Protein AF-A0A7U3Q1J9-F1 (afdb_monomer_lite)

InterPro domains:
  IPR000926 GTP cyclohydrolase II, RibA [cd00641] (292-546)
  IPR001593 Small ribosomal subunit protein eS1 [PF01015] (589-793)
  IPR001593 Small ribosomal subunit protein eS1 [SM01397] (587-793)
  IPR018281 Small ribosomal subunit protein eS1, conserved site [PS01191] (633-645)
  IPR022163 GTP cyclohydrolase N-terminal [PF12471] (134-325)
  IPR027500 Small ribosomal subunit protein eS1, eukaryota [MF_03122] (573-828)
  IPR032677 GTP cyclohydrolase II [PF00925] (366-511)
  IPR036144 GTP cyclohydrolase II superfamily [G3DSA:3.40.50.10990] (316-514)
  IPR036144 GTP cyclohydrolase II superfamily [SSF142695] (331-514)

Sequence (828 aa):
MTQPRTISPSIHLVYLVLYLLFSNQTRNIRLLNVTPSPIMAANPNDTILDTLRHIQRSQTQLLTSVETLTERLNAQESKATASPQALALADVLDYDASYAMSSSDALHQNSKDSTSIPVQAVPAPGFRSNLTSRIVLTTYPKQIGIAPLVMNWGNPDPLKRGPVVVSRSPSTIRRRNDKYSGGSYAIYYALAVASKELNVDHRPDFTNTEPAAQIGPFLHWGDPRKIVAMDPWGHLTPWIFKDILKQEQVDVRPTIAITKAHMRLPELEDSVTKGRLVPDGKVCLNELGELAVTKFAVEPVWYLPGVAERFGIDEGTLRRSLFEHTGGSYPELITRGDIKVFLPPIGGLTVYCFGDPDKMSDEHVRLSLRIHDECNGSDVFGSDICTCRPYLIFGIEEAVKEAQNGGSGVVIYFRKEGRALGEVTKVRISMFLVSPSLEVVYNARKRGEDRASDYFLRTENIAGVKDMRFQALMPDILHWLGIKKIDRMLSMSNMKHDAIVGQGIPILERVELPEDLIPADSRVEIDAKINAGYFTAGKRLTAEELQSVQGRMWEDSLSAYQNLDFKGPITNMAVGKNKRLSKGKKGLKKKTVDPFSRKDWYSIKAPSSFSVRDVGKTLVNRTTGLKNANDALKGRIVEVSLADLQKDEEHSFRKVRLRVDEVQGKNCLTNFHGLDFTSDKLRSLVRKWQTLIEANVTVKTTDDYLIRLFAIGFTKRRPNQIKKTTYAASSQIRAIRRKMTDIIQREASSCTLTQLTSKLIPEVIGREIEKSTVGIYPLQNVHIRKVKLLKAPKFDLGALMALHGESGTDDQGQKVEREFKERVLAEV

pLDDT: mean 74.16, std 22.84, range [21.28, 96.62]

Radius of gyration: 38.99 Å; chains: 1; bounding box: 100×134×104 Å

Structure (mmCIF, N/CA/C/O backbone):
data_AF-A0A7U3Q1J9-F1
#
_entry.id   AF-A0A7U3Q1J9-F1
#
loop_
_atom_site.group_PDB
_atom_site.id
_atom_site.type_symbol
_atom_site.label_atom_id
_atom_site.label_alt_id
_atom_site.label_comp_id
_atom_site.label_asym_id
_atom_site.label_entity_id
_atom_site.label_seq_id
_atom_site.pdbx_PDB_ins_code
_atom_site.Cartn_x
_atom_site.Cartn_y
_atom_site.Cartn_z
_atom_site.occupancy
_atom_site.B_iso_or_equiv
_atom_site.auth_seq_id
_atom_site.auth_comp_id
_atom_site.auth_asym_id
_atom_site.auth_atom_id
_atom_site.pdbx_PDB_model_num
ATOM 1 N N . MET A 1 1 ? -32.701 36.592 -12.543 1.00 29.36 1 MET A N 1
ATOM 2 C CA . MET A 1 1 ? -32.702 35.169 -12.939 1.00 29.36 1 MET A CA 1
ATOM 3 C C . MET A 1 1 ? -31.917 34.361 -11.914 1.00 29.36 1 MET A C 1
ATOM 5 O O . MET A 1 1 ? -30.788 34.720 -11.619 1.00 29.36 1 MET A O 1
ATOM 9 N N . THR A 1 2 ? -32.573 33.316 -11.396 1.00 28.92 2 THR A N 1
ATOM 10 C CA . THR A 1 2 ? -32.071 32.112 -10.692 1.00 28.92 2 THR A CA 1
ATOM 11 C C . THR A 1 2 ? -31.411 32.221 -9.302 1.00 28.92 2 THR A C 1
ATOM 13 O O . THR A 1 2 ? -30.366 32.828 -9.110 1.00 28.92 2 THR A O 1
ATOM 16 N N . GLN A 1 3 ? -32.085 31.541 -8.365 1.00 24.47 3 GLN A N 1
ATOM 17 C CA . GLN A 1 3 ? -31.968 31.436 -6.905 1.00 24.47 3 GLN A CA 1
ATOM 18 C C . GLN A 1 3 ? -30.732 30.677 -6.360 1.00 24.47 3 GLN A C 1
ATOM 20 O O . GLN A 1 3 ? -30.149 29.861 -7.076 1.00 24.47 3 GLN A O 1
ATOM 25 N N . PRO A 1 4 ? -30.412 30.828 -5.054 1.00 27.81 4 PRO A N 1
ATOM 26 C CA . PRO A 1 4 ? -29.456 29.986 -4.334 1.00 27.81 4 PRO A CA 1
ATOM 27 C C . PRO A 1 4 ? -30.116 28.733 -3.716 1.00 27.81 4 PRO A C 1
ATOM 29 O O . PRO A 1 4 ? -31.202 28.798 -3.143 1.00 27.81 4 PRO A O 1
ATOM 32 N N . ARG A 1 5 ? -29.437 27.579 -3.804 1.00 28.97 5 ARG A N 1
ATOM 33 C CA . ARG A 1 5 ? -29.877 26.295 -3.224 1.00 28.97 5 ARG A CA 1
ATOM 34 C C . ARG A 1 5 ? -29.577 26.206 -1.722 1.00 28.97 5 ARG A C 1
ATOM 36 O O . ARG A 1 5 ? -28.433 26.324 -1.294 1.00 28.97 5 ARG A O 1
ATOM 43 N N . THR A 1 6 ? -30.625 25.919 -0.961 1.00 29.41 6 THR A N 1
ATOM 44 C CA . THR A 1 6 ? -30.674 25.554 0.461 1.00 29.41 6 THR A CA 1
ATOM 45 C C . THR A 1 6 ? -30.269 24.090 0.696 1.00 29.41 6 THR A C 1
ATOM 47 O O . THR A 1 6 ? -30.659 23.216 -0.078 1.00 29.41 6 THR A O 1
ATOM 50 N N . ILE A 1 7 ? -29.540 23.799 1.781 1.00 31.73 7 ILE A N 1
ATOM 51 C CA . ILE A 1 7 ? -29.184 22.439 2.239 1.00 31.73 7 ILE A CA 1
ATOM 52 C C . ILE A 1 7 ? -30.038 22.080 3.475 1.00 31.73 7 ILE A C 1
ATOM 54 O O . ILE A 1 7 ? -30.205 22.898 4.374 1.00 31.73 7 ILE A O 1
ATOM 58 N N . SER A 1 8 ? -30.597 20.863 3.475 1.00 28.16 8 SER A N 1
ATOM 59 C CA . SER A 1 8 ? -31.647 20.329 4.368 1.00 28.16 8 SER A CA 1
ATOM 60 C C . SER A 1 8 ? -31.186 19.943 5.802 1.00 28.16 8 SER A C 1
ATOM 62 O O . SER A 1 8 ? -30.080 19.417 5.955 1.00 28.16 8 SER A O 1
ATOM 64 N N . PRO A 1 9 ? -32.037 20.101 6.848 1.00 32.38 9 PRO A N 1
ATOM 65 C CA . PRO A 1 9 ? -31.749 19.813 8.260 1.00 32.38 9 PRO A CA 1
ATOM 66 C C . PRO A 1 9 ? -32.242 18.425 8.742 1.00 32.38 9 PRO A C 1
ATOM 68 O O . PRO A 1 9 ? -32.913 18.318 9.766 1.00 32.38 9 PRO A O 1
ATOM 71 N N . SER A 1 10 ? -31.922 17.333 8.043 1.00 33.72 10 SER A N 1
ATOM 72 C CA . SER A 1 10 ? -32.428 15.987 8.410 1.00 33.72 10 SER A CA 1
ATOM 73 C C . SER A 1 10 ? -31.490 15.152 9.301 1.00 33.72 10 SER A C 1
ATOM 75 O O . SER A 1 10 ? -31.880 14.090 9.774 1.00 33.72 10 SER A O 1
ATOM 77 N N . ILE A 1 11 ? -30.265 15.616 9.574 1.00 39.12 11 ILE A N 1
ATOM 78 C CA . ILE A 1 11 ? -29.242 14.828 10.300 1.00 39.12 11 ILE A CA 1
ATOM 79 C C . ILE A 1 11 ? -29.268 15.083 11.821 1.00 39.12 11 ILE A C 1
ATOM 81 O O . ILE A 1 11 ? -28.842 14.237 12.606 1.00 39.12 11 ILE A O 1
ATOM 85 N N . HIS A 1 12 ? -29.830 16.208 12.275 1.00 36.66 12 HIS A N 1
ATOM 86 C CA . HIS A 1 12 ? -29.822 16.562 13.700 1.00 36.66 12 HIS A CA 1
ATOM 87 C C . HIS A 1 12 ? -30.910 15.880 14.540 1.00 36.66 12 HIS A C 1
ATOM 89 O O . HIS A 1 12 ? -30.715 15.701 15.742 1.00 36.66 12 HIS A O 1
ATOM 95 N N . LEU A 1 13 ? -32.016 15.444 13.930 1.00 34.50 13 LEU A N 1
ATOM 96 C CA . LEU A 1 13 ? -33.146 14.878 14.675 1.00 34.50 13 LEU A CA 1
ATOM 97 C C . LEU A 1 13 ? -32.877 13.441 15.162 1.00 34.50 13 LEU A C 1
ATOM 99 O O . LEU A 1 13 ? -33.328 13.059 16.237 1.00 34.50 13 LEU A O 1
ATOM 103 N N . VAL A 1 14 ? -32.062 12.671 14.431 1.00 38.19 14 VAL A N 1
ATOM 104 C CA . VAL A 1 14 ? -31.718 11.280 14.792 1.00 38.19 14 VAL A CA 1
ATOM 105 C C . VAL A 1 14 ? -30.788 11.223 16.012 1.00 38.19 14 VAL A C 1
ATOM 107 O O . VAL A 1 14 ? -30.920 10.339 16.855 1.00 38.19 14 VAL A O 1
ATOM 110 N N . TYR A 1 15 ? -29.898 12.210 16.168 1.00 38.19 15 TYR A N 1
ATOM 111 C CA . TYR A 1 15 ? -29.004 12.291 17.329 1.00 38.19 15 TYR A CA 1
ATOM 112 C C . TYR A 1 15 ? -29.719 12.726 18.615 1.00 38.19 15 TYR A C 1
ATOM 114 O O . TYR A 1 15 ? -29.299 12.335 19.702 1.00 38.19 15 TYR A O 1
ATOM 122 N N . LEU A 1 16 ? -30.804 13.500 18.513 1.00 37.12 16 LEU A N 1
ATOM 123 C CA . LEU A 1 16 ? -31.526 14.011 19.680 1.00 37.12 16 LEU A CA 1
ATOM 124 C C . LEU A 1 16 ? -32.430 12.941 20.322 1.00 37.12 16 LEU A C 1
ATOM 126 O O . LEU A 1 16 ? -32.537 12.883 21.545 1.00 37.12 16 LEU A O 1
ATOM 130 N N . VAL A 1 17 ? -33.016 12.046 19.516 1.00 33.03 17 VAL A N 1
ATOM 131 C CA . VAL A 1 17 ? -33.909 10.972 19.997 1.00 33.03 17 VAL A CA 1
ATOM 132 C C . VAL A 1 17 ? -33.133 9.852 20.704 1.00 33.03 17 VAL A C 1
ATOM 134 O O . VAL A 1 17 ? -33.578 9.351 21.734 1.00 33.03 17 VAL A O 1
ATOM 137 N N . LEU A 1 18 ? -31.925 9.521 20.235 1.00 35.34 18 LEU A N 1
ATOM 138 C CA . LEU A 1 18 ? -31.045 8.541 20.892 1.00 35.34 18 LEU A CA 1
ATOM 139 C C . LEU A 1 18 ? -30.438 9.055 22.209 1.00 35.34 18 LEU A C 1
ATOM 141 O O . LEU A 1 18 ? -30.125 8.259 23.092 1.00 35.34 18 LEU A O 1
ATOM 145 N N . TYR A 1 19 ? -30.306 10.375 22.373 1.00 35.22 19 TYR A N 1
ATOM 146 C CA . TYR A 1 19 ? -29.728 10.983 23.576 1.00 35.22 19 TYR A CA 1
ATOM 147 C C . TYR A 1 19 ? -30.744 11.139 24.724 1.00 35.22 19 TYR A C 1
ATOM 149 O O . TYR A 1 19 ? -30.364 11.146 25.894 1.00 35.22 19 TYR A O 1
ATOM 157 N N . LEU A 1 20 ? -32.042 11.222 24.412 1.00 30.94 20 LEU A N 1
ATOM 158 C CA . LEU A 1 20 ? -33.107 11.403 25.406 1.00 30.94 20 LEU A CA 1
ATOM 159 C C . LEU A 1 20 ? -33.602 10.090 26.038 1.00 30.94 20 LEU A C 1
ATOM 161 O O . LEU A 1 20 ? -34.172 10.126 27.126 1.00 30.94 20 LEU A O 1
ATOM 165 N N . LEU A 1 21 ? -33.327 8.934 25.423 1.00 29.27 21 LEU A N 1
ATOM 166 C CA . LEU A 1 21 ? -33.753 7.621 25.931 1.00 29.27 21 LEU A CA 1
ATOM 167 C C . LEU A 1 21 ? -32.850 7.042 27.037 1.00 29.27 21 LEU A C 1
ATOM 169 O O . LEU A 1 21 ? -33.268 6.123 27.732 1.00 29.27 21 LEU A O 1
ATOM 173 N N . PHE A 1 22 ? -31.650 7.593 27.259 1.00 31.03 22 PHE A N 1
ATOM 174 C CA . PHE A 1 22 ? -30.682 7.060 28.236 1.00 31.03 22 PHE A CA 1
ATOM 175 C C . PHE A 1 22 ? -30.530 7.882 29.530 1.00 31.03 22 PHE A C 1
ATOM 177 O O . PHE A 1 22 ? -29.743 7.507 30.395 1.00 31.03 22 PHE A O 1
ATOM 184 N N . SER A 1 23 ? -31.252 9.000 29.695 1.00 30.28 23 SER A N 1
ATOM 185 C CA . SER A 1 23 ? -30.969 9.977 30.768 1.00 30.28 23 SER A CA 1
ATOM 186 C C . SER A 1 23 ? -32.078 10.164 31.815 1.00 30.28 23 SER A C 1
ATOM 188 O O . SER A 1 23 ? -32.034 11.141 32.566 1.00 30.28 23 SER A O 1
ATOM 190 N N . ASN A 1 24 ? -33.047 9.251 31.917 1.00 29.38 24 ASN A N 1
ATOM 191 C CA . ASN A 1 24 ? -34.094 9.315 32.944 1.00 29.38 24 ASN A CA 1
ATOM 192 C C . ASN A 1 24 ? -33.993 8.155 33.940 1.00 29.38 24 ASN A C 1
ATOM 194 O O . ASN A 1 24 ? -34.789 7.224 33.916 1.00 29.38 24 ASN A O 1
ATOM 198 N N . GLN A 1 25 ? -33.037 8.246 34.868 1.00 28.11 25 GLN A N 1
ATOM 199 C CA . GLN A 1 25 ? -33.169 7.570 36.156 1.00 28.11 25 GLN A CA 1
ATOM 200 C C . GLN A 1 25 ? -32.434 8.337 37.267 1.00 28.11 25 GLN A C 1
ATOM 202 O O . GLN A 1 25 ? -31.221 8.525 37.248 1.00 28.11 25 GLN A O 1
ATOM 207 N N . THR A 1 26 ? -33.232 8.741 38.259 1.00 31.45 26 THR A N 1
ATOM 208 C CA . THR A 1 26 ? -32.895 9.040 39.664 1.00 31.45 26 THR A CA 1
ATOM 209 C C . THR A 1 26 ? -32.145 10.336 40.023 1.00 31.45 26 THR A C 1
ATOM 211 O O . THR A 1 26 ? -30.936 10.492 39.874 1.00 31.45 26 THR A O 1
ATOM 214 N N . ARG A 1 27 ? -32.940 11.252 40.598 1.00 27.31 27 ARG A N 1
ATOM 215 C CA . ARG A 1 27 ? -32.593 12.394 41.460 1.00 27.31 27 ARG A CA 1
ATOM 216 C C . ARG A 1 27 ? -32.405 11.927 42.919 1.00 27.31 27 ARG A C 1
ATOM 218 O O . ARG A 1 27 ? -33.151 11.048 43.332 1.00 27.31 27 ARG A O 1
ATOM 225 N N . ASN A 1 28 ? -31.504 12.570 43.682 1.00 26.08 28 ASN A N 1
ATOM 226 C CA . ASN A 1 28 ? -31.662 13.082 45.075 1.00 26.08 28 ASN A CA 1
ATOM 227 C C . ASN A 1 28 ? -30.282 13.294 45.760 1.00 26.08 28 ASN A C 1
ATOM 229 O O . ASN A 1 28 ? -29.468 12.384 45.791 1.00 26.08 28 ASN A O 1
ATOM 233 N N . ILE A 1 29 ? -29.875 14.546 46.043 1.00 27.03 29 ILE A N 1
ATOM 234 C CA . ILE A 1 29 ? -29.879 15.267 47.350 1.00 27.03 29 ILE A CA 1
ATOM 235 C C . ILE A 1 29 ? -28.810 14.773 48.363 1.00 27.03 29 ILE A C 1
ATOM 237 O O . ILE A 1 29 ? -28.955 13.689 48.906 1.00 27.03 29 ILE A O 1
ATOM 241 N N . ARG A 1 30 ? -27.777 15.584 48.686 1.00 25.56 30 ARG A N 1
ATOM 242 C CA . ARG A 1 30 ? -27.655 16.480 49.879 1.00 25.56 30 ARG A CA 1
ATOM 243 C C . ARG A 1 30 ? -26.195 16.932 50.107 1.00 25.56 30 ARG A C 1
ATOM 245 O O . ARG A 1 30 ? -25.261 16.145 50.021 1.00 25.56 30 ARG A O 1
ATOM 252 N N . LEU A 1 31 ? -26.039 18.229 50.373 1.00 23.81 31 LEU A N 1
ATOM 253 C CA . LEU A 1 31 ? -24.809 18.967 50.688 1.00 23.81 31 LEU A CA 1
ATOM 254 C C . LEU A 1 31 ? -24.444 18.832 52.170 1.00 23.81 31 LEU A C 1
ATOM 256 O O . LEU A 1 31 ? -25.351 18.941 52.988 1.00 23.81 31 LEU A O 1
ATOM 260 N N . LEU A 1 32 ? -23.150 18.765 52.503 1.00 24.08 32 LEU A N 1
ATOM 261 C CA . LEU A 1 32 ? -22.611 19.281 53.770 1.00 24.08 32 LEU A CA 1
ATOM 262 C C . LEU A 1 32 ? -21.204 19.873 53.549 1.00 24.08 32 LEU A C 1
ATOM 264 O O . LEU A 1 32 ? -20.294 19.198 53.071 1.00 24.08 32 LEU A O 1
ATOM 268 N N . ASN A 1 33 ? -21.082 21.163 53.871 1.00 23.50 33 ASN A N 1
ATOM 269 C CA . ASN A 1 33 ? -19.865 21.976 53.906 1.00 23.50 33 ASN A CA 1
ATOM 270 C C . ASN A 1 33 ? -19.164 21.809 55.258 1.00 23.50 33 ASN A C 1
ATOM 272 O O . ASN A 1 33 ? -19.853 21.923 56.265 1.00 23.50 33 ASN A O 1
ATOM 276 N N . VAL A 1 34 ? -17.828 21.716 55.289 1.00 24.28 34 VAL A N 1
ATOM 277 C CA . VAL A 1 34 ? -17.007 22.272 56.386 1.00 24.28 34 VAL A CA 1
ATOM 278 C C . VAL A 1 34 ? -15.670 22.776 55.821 1.00 24.28 34 VAL A C 1
ATOM 280 O O . VAL A 1 34 ? -14.993 22.082 55.062 1.00 24.28 34 VAL A O 1
ATOM 283 N N . THR A 1 35 ? -15.339 24.019 56.164 1.00 25.22 35 THR A N 1
ATOM 284 C CA . THR A 1 35 ? -14.127 24.787 55.835 1.00 25.22 35 THR A CA 1
ATOM 285 C C . THR A 1 35 ? -12.975 24.541 56.831 1.00 25.22 35 THR A C 1
ATOM 287 O O . THR A 1 35 ? -13.234 24.061 57.931 1.00 25.22 35 THR A O 1
ATOM 290 N N . PRO A 1 36 ? -11.715 24.877 56.480 1.00 32.44 36 PRO A N 1
ATOM 291 C CA . PRO A 1 36 ? -10.504 24.419 57.175 1.00 32.44 36 PRO A CA 1
ATOM 292 C C . PRO A 1 36 ? -9.776 25.518 57.979 1.00 32.44 36 PRO A C 1
ATOM 294 O O . PRO A 1 36 ? -10.016 26.708 57.776 1.00 32.44 36 PRO A O 1
ATOM 297 N N . SER A 1 37 ? -8.805 25.123 58.809 1.00 23.69 37 SER A N 1
ATOM 298 C CA . SER A 1 37 ? -7.823 26.020 59.452 1.00 23.69 37 SER A CA 1
ATOM 299 C C . SER A 1 37 ? -6.452 25.327 59.664 1.00 23.69 37 SER A C 1
ATOM 301 O O . SER A 1 37 ? -6.375 24.103 59.548 1.00 23.69 37 SER A O 1
ATOM 303 N N . PRO A 1 38 ? -5.347 26.093 59.839 1.00 33.38 38 PRO A N 1
ATOM 304 C CA . PRO A 1 38 ? -4.098 25.848 59.107 1.00 33.38 38 PRO A CA 1
ATOM 305 C C . PRO A 1 38 ? -2.830 25.556 59.949 1.00 33.38 38 PRO A C 1
ATOM 307 O O . PRO A 1 38 ? -2.733 25.910 61.114 1.00 33.38 38 PRO A O 1
ATOM 310 N N . ILE A 1 39 ? -1.861 24.932 59.263 1.00 32.22 39 ILE A N 1
ATOM 311 C CA . ILE A 1 39 ? -0.384 25.089 59.240 1.00 32.22 39 ILE A CA 1
ATOM 312 C C . ILE A 1 39 ? 0.334 25.676 60.476 1.00 32.22 39 ILE A C 1
ATOM 314 O O . ILE A 1 39 ? 0.187 26.857 60.770 1.00 32.22 39 ILE A O 1
ATOM 318 N N . MET A 1 40 ? 1.305 24.916 61.007 1.00 28.61 40 MET A N 1
ATOM 319 C CA . MET A 1 40 ? 2.535 25.419 61.650 1.00 28.61 40 MET A CA 1
ATOM 320 C C . MET A 1 40 ? 3.726 24.507 61.279 1.00 28.61 40 MET A C 1
ATOM 322 O O . MET A 1 40 ? 3.582 23.288 61.210 1.00 28.61 40 MET A O 1
ATOM 326 N N . ALA A 1 41 ? 4.878 25.119 60.992 1.00 36.53 41 ALA A N 1
ATOM 327 C CA . ALA A 1 41 ? 6.132 24.495 60.562 1.00 36.53 41 ALA A CA 1
ATOM 328 C C . ALA A 1 41 ? 7.061 24.197 61.758 1.00 36.53 41 ALA A C 1
ATOM 330 O O . ALA A 1 41 ? 7.078 24.973 62.711 1.00 36.53 41 ALA A O 1
ATOM 331 N N . ALA A 1 42 ? 7.865 23.126 61.691 1.00 32.81 42 ALA A N 1
ATOM 332 C CA . ALA A 1 42 ? 8.905 22.813 62.681 1.00 32.81 42 ALA A CA 1
ATOM 333 C C . ALA A 1 42 ? 10.168 22.187 62.042 1.00 32.81 42 ALA A C 1
ATOM 335 O O . ALA A 1 42 ? 10.108 21.598 60.964 1.00 32.81 42 ALA A O 1
ATOM 336 N N . ASN A 1 43 ? 11.302 22.396 62.721 1.00 46.78 43 ASN A N 1
ATOM 337 C CA . ASN A 1 43 ? 12.697 22.312 62.265 1.00 46.78 43 ASN A CA 1
ATOM 338 C C . ASN A 1 43 ? 13.247 20.896 61.934 1.00 46.78 43 ASN A C 1
ATOM 340 O O . ASN A 1 43 ? 12.736 19.897 62.435 1.00 46.78 43 ASN A O 1
ATOM 344 N N . PRO A 1 44 ? 14.351 20.793 61.154 1.00 50.66 44 PRO A N 1
ATOM 345 C CA . PRO A 1 44 ? 14.819 19.542 60.532 1.00 50.66 44 PRO A CA 1
ATOM 346 C C . PRO A 1 44 ? 15.397 18.472 61.474 1.00 50.66 44 PRO A C 1
ATOM 348 O O . PRO A 1 44 ? 15.414 17.300 61.106 1.00 50.66 44 PRO A O 1
ATOM 351 N N . ASN A 1 45 ? 15.865 18.814 62.676 1.00 47.97 45 ASN A N 1
ATOM 352 C CA . ASN A 1 45 ? 16.605 17.851 63.509 1.00 47.97 45 ASN A CA 1
ATOM 353 C C . ASN A 1 45 ? 15.709 16.879 64.301 1.00 47.97 45 ASN A C 1
ATOM 355 O O . ASN A 1 45 ? 16.132 15.751 64.550 1.00 47.97 45 ASN A O 1
ATOM 359 N N . ASP A 1 46 ? 14.458 17.245 64.598 1.00 51.72 46 ASP A N 1
ATOM 360 C CA . ASP A 1 46 ? 13.484 16.314 65.198 1.00 51.72 46 ASP A CA 1
ATOM 361 C C . ASP A 1 46 ? 13.005 15.264 64.188 1.00 51.72 46 ASP A C 1
ATOM 363 O O . ASP A 1 46 ? 12.744 14.111 64.537 1.00 51.72 46 ASP A O 1
ATOM 367 N N . THR A 1 47 ? 12.985 15.622 62.899 1.00 60.41 47 THR A N 1
ATOM 368 C CA . THR A 1 47 ? 12.548 14.709 61.836 1.00 60.41 47 THR A CA 1
ATOM 369 C C . THR A 1 47 ? 13.485 13.513 61.669 1.00 60.41 47 THR A C 1
ATOM 371 O O . THR A 1 47 ? 13.024 12.410 61.388 1.00 60.41 47 THR A O 1
ATOM 374 N N . ILE A 1 48 ? 14.788 13.680 61.917 1.00 64.62 48 ILE A N 1
ATOM 375 C CA . ILE A 1 48 ? 15.770 12.600 61.754 1.00 64.62 48 ILE A CA 1
ATOM 376 C C . ILE A 1 48 ? 15.643 11.573 62.889 1.00 64.62 48 ILE A C 1
ATOM 378 O O . ILE A 1 48 ? 15.598 10.368 62.631 1.00 64.62 48 ILE A O 1
ATOM 382 N N . LEU A 1 49 ? 15.499 12.024 64.136 1.00 67.62 49 LEU A N 1
ATOM 383 C CA . LEU A 1 49 ? 15.297 11.135 65.286 1.00 67.62 49 LEU A CA 1
ATOM 384 C C . LEU A 1 49 ? 13.980 10.354 65.190 1.00 67.62 49 LEU A C 1
ATOM 386 O O . LEU A 1 49 ? 13.954 9.157 65.489 1.00 67.62 49 LEU A O 1
ATOM 390 N N . ASP A 1 50 ? 12.913 10.984 64.702 1.00 68.88 50 ASP A N 1
ATOM 391 C CA . ASP A 1 50 ? 11.644 10.292 64.478 1.00 68.88 50 ASP A CA 1
ATOM 392 C C . ASP A 1 50 ? 11.700 9.320 63.294 1.00 68.88 50 ASP A C 1
ATOM 394 O O . ASP A 1 50 ? 11.129 8.229 63.376 1.00 68.88 50 ASP A O 1
ATOM 398 N N . THR A 1 51 ? 12.464 9.627 62.238 1.00 68.19 51 THR A N 1
ATOM 399 C CA . THR A 1 51 ? 12.698 8.659 61.152 1.00 68.19 51 THR A CA 1
ATOM 400 C C . THR A 1 51 ? 13.501 7.443 61.614 1.00 68.19 51 THR A C 1
ATOM 402 O O . THR A 1 51 ? 13.148 6.322 61.253 1.00 68.19 51 THR A O 1
ATOM 405 N N . LEU A 1 52 ? 14.507 7.614 62.478 1.00 72.38 52 LEU A N 1
ATOM 406 C CA . LEU A 1 52 ? 15.274 6.494 63.034 1.00 72.38 52 LEU A CA 1
ATOM 407 C C . LEU A 1 52 ? 14.415 5.605 63.945 1.00 72.38 52 LEU A C 1
ATOM 409 O O . LEU A 1 52 ? 14.442 4.380 63.811 1.00 72.38 52 LEU A O 1
ATOM 413 N N . ARG A 1 53 ? 13.570 6.199 64.800 1.00 70.44 53 ARG A N 1
ATOM 414 C CA . ARG A 1 53 ? 12.603 5.443 65.619 1.00 70.44 53 ARG A CA 1
ATOM 415 C C . ARG A 1 53 ? 11.571 4.710 64.762 1.00 70.44 53 ARG A C 1
ATOM 417 O O . ARG A 1 53 ? 11.172 3.595 65.096 1.00 70.44 53 ARG A O 1
ATOM 424 N N . HIS A 1 54 ? 11.145 5.310 63.651 1.00 73.94 54 HIS A N 1
ATOM 425 C CA . HIS A 1 54 ? 10.229 4.675 62.705 1.00 73.94 54 HIS A CA 1
ATOM 426 C C . HIS A 1 54 ? 10.883 3.482 61.992 1.00 73.94 54 HIS A C 1
ATOM 428 O O . HIS A 1 54 ? 10.255 2.432 61.848 1.00 73.94 54 HIS A O 1
ATOM 434 N N . ILE A 1 55 ? 12.154 3.601 61.596 1.00 79.62 55 ILE A N 1
ATOM 435 C CA . ILE A 1 55 ? 12.909 2.496 60.989 1.00 79.62 55 ILE A CA 1
ATOM 436 C C . ILE A 1 55 ? 13.052 1.342 61.988 1.00 79.62 55 ILE A C 1
ATOM 438 O O . ILE A 1 55 ? 12.737 0.204 61.638 1.00 79.62 55 ILE A O 1
ATOM 442 N N . GLN A 1 56 ? 13.404 1.628 63.244 1.00 78.62 56 GLN A N 1
ATOM 443 C CA . GLN A 1 56 ? 13.536 0.605 64.286 1.00 78.62 56 GLN A CA 1
ATOM 444 C C . GLN A 1 56 ? 12.210 -0.129 64.561 1.00 78.62 56 GLN A C 1
ATOM 446 O O . GLN A 1 56 ? 12.204 -1.355 64.682 1.00 78.62 56 GLN A O 1
ATOM 451 N N . ARG A 1 57 ? 11.076 0.593 64.578 1.00 75.81 57 ARG A N 1
ATOM 452 C CA . ARG A 1 57 ? 9.724 0.003 64.692 1.00 75.81 57 ARG A CA 1
ATOM 453 C C . ARG A 1 57 ? 9.345 -0.852 63.479 1.00 75.81 57 ARG A C 1
ATOM 455 O O . ARG A 1 57 ? 8.728 -1.902 63.637 1.00 75.81 57 ARG A O 1
ATOM 462 N N . SER A 1 58 ? 9.736 -0.436 62.274 1.00 70.12 58 SER A N 1
ATOM 463 C CA . SER A 1 58 ? 9.471 -1.211 61.054 1.00 70.12 58 SER A CA 1
ATOM 464 C C . SER A 1 58 ? 10.258 -2.525 61.014 1.00 70.12 58 SER A C 1
ATOM 466 O O . SER A 1 58 ? 9.723 -3.550 60.596 1.00 70.12 58 SER A O 1
ATOM 468 N N . GLN A 1 59 ? 11.496 -2.529 61.523 1.00 75.75 59 GLN A N 1
ATOM 469 C CA . GLN A 1 59 ? 12.316 -3.738 61.613 1.00 75.75 59 GLN A CA 1
ATOM 470 C C . GLN A 1 59 ? 11.748 -4.738 62.628 1.00 75.75 59 GLN A C 1
ATOM 472 O O . GLN A 1 59 ? 11.711 -5.935 62.351 1.00 75.75 59 GLN A O 1
ATOM 477 N N . THR A 1 60 ? 11.219 -4.262 63.760 1.00 81.19 60 THR A N 1
ATOM 478 C CA . THR A 1 60 ? 10.559 -5.129 64.755 1.00 81.19 60 THR A CA 1
ATOM 479 C C . THR A 1 60 ? 9.243 -5.716 64.239 1.00 81.19 60 THR A C 1
ATOM 481 O O . THR A 1 60 ? 8.954 -6.882 64.503 1.00 81.19 60 THR A O 1
ATOM 484 N N . GLN A 1 61 ? 8.470 -4.958 63.452 1.00 77.69 61 GLN A N 1
ATOM 485 C CA . GLN A 1 61 ? 7.259 -5.467 62.790 1.00 77.69 61 GLN A CA 1
ATOM 486 C C . GLN A 1 61 ? 7.558 -6.506 61.703 1.00 77.69 61 GLN A C 1
ATOM 488 O O . GLN A 1 61 ? 6.802 -7.463 61.535 1.00 77.69 61 GLN A O 1
ATOM 493 N N . LEU A 1 62 ? 8.655 -6.339 60.962 1.00 74.44 62 LEU A N 1
ATOM 494 C CA . LEU A 1 62 ? 9.078 -7.327 59.972 1.00 74.44 62 LEU A CA 1
ATOM 495 C C . LEU A 1 62 ? 9.531 -8.629 60.636 1.00 74.44 62 LEU A C 1
ATOM 497 O O . LEU A 1 62 ? 9.129 -9.692 60.175 1.00 74.44 62 LEU A O 1
ATOM 501 N N . LEU A 1 63 ? 10.279 -8.559 61.741 1.00 80.50 63 LEU A N 1
ATOM 502 C CA . LEU A 1 63 ? 10.688 -9.746 62.501 1.00 80.50 63 LEU A CA 1
ATOM 503 C C . LEU A 1 63 ? 9.483 -10.544 63.019 1.00 80.50 63 LEU A C 1
ATOM 505 O O . LEU A 1 63 ? 9.381 -11.735 62.742 1.00 80.50 63 LEU A O 1
ATOM 509 N N . THR A 1 64 ? 8.503 -9.876 63.634 1.00 80.62 64 THR A N 1
ATOM 510 C CA . THR A 1 64 ? 7.260 -10.535 64.093 1.00 80.62 64 THR A CA 1
ATOM 511 C C . THR A 1 64 ? 6.426 -11.105 62.937 1.00 80.62 64 THR A C 1
ATOM 513 O O . THR A 1 64 ? 5.784 -12.149 63.066 1.00 80.62 64 THR A O 1
ATOM 516 N N . SER A 1 65 ? 6.450 -10.465 61.766 1.00 73.06 65 SER A N 1
ATOM 517 C CA . SER A 1 65 ? 5.772 -10.981 60.565 1.00 73.06 65 SER A CA 1
ATOM 518 C C . SER A 1 65 ? 6.468 -12.222 59.987 1.00 73.06 65 SER A C 1
ATOM 520 O O . SER A 1 65 ? 5.809 -13.115 59.460 1.00 73.06 65 SER A O 1
ATOM 522 N N . VAL A 1 66 ? 7.797 -12.297 60.086 1.00 81.94 66 VAL A N 1
ATOM 523 C CA . VAL A 1 66 ? 8.579 -13.460 59.646 1.00 81.94 66 VAL A CA 1
ATOM 524 C C . VAL A 1 66 ? 8.400 -14.632 60.613 1.00 81.94 66 VAL A C 1
ATOM 526 O O . VAL A 1 66 ? 8.190 -15.756 60.160 1.00 81.94 66 VAL A O 1
ATOM 529 N N . GLU A 1 67 ? 8.380 -14.384 61.923 1.00 78.88 67 GLU A N 1
ATOM 530 C CA . GLU A 1 67 ? 8.106 -15.410 62.941 1.00 78.88 67 GLU A CA 1
ATOM 531 C C . GLU A 1 67 ? 6.712 -16.026 62.752 1.00 78.88 67 GLU A C 1
ATOM 533 O O . GLU A 1 67 ? 6.578 -17.244 62.645 1.00 78.88 67 GLU A O 1
ATOM 538 N N . THR A 1 68 ? 5.683 -15.195 62.558 1.00 79.94 68 THR A N 1
ATOM 539 C CA . THR A 1 68 ? 4.306 -15.669 62.316 1.00 79.94 68 THR A CA 1
ATOM 540 C C . THR A 1 68 ? 4.134 -16.428 60.995 1.00 79.94 68 THR A C 1
ATOM 542 O O . THR A 1 68 ? 3.291 -17.323 60.898 1.00 79.94 68 THR A O 1
ATOM 545 N N . LEU A 1 69 ? 4.917 -16.110 59.959 1.00 72.62 69 LEU A N 1
ATOM 546 C CA . LEU A 1 69 ? 4.943 -16.889 58.715 1.00 72.62 69 LEU A CA 1
ATOM 547 C C . LEU A 1 69 ? 5.656 -18.233 58.892 1.00 72.62 69 LEU A C 1
ATOM 549 O O . LEU A 1 69 ? 5.209 -19.232 58.328 1.00 72.62 69 LEU A O 1
ATOM 553 N N . THR A 1 70 ? 6.709 -18.267 59.705 1.00 78.94 70 THR A N 1
ATOM 554 C CA . THR A 1 70 ? 7.462 -19.490 60.014 1.00 78.94 70 THR A CA 1
ATOM 555 C C . THR A 1 70 ? 6.605 -20.461 60.834 1.00 78.94 70 THR A C 1
ATOM 557 O O . THR A 1 70 ? 6.538 -21.647 60.519 1.00 78.94 70 THR A O 1
ATOM 560 N N . GLU A 1 71 ? 5.835 -19.958 61.803 1.00 73.25 71 GLU A N 1
ATOM 561 C CA . GLU A 1 71 ? 4.859 -20.759 62.557 1.00 73.25 71 GLU A CA 1
ATOM 562 C C . GLU A 1 71 ? 3.749 -21.337 61.666 1.00 73.25 71 GLU A C 1
ATOM 564 O O . GLU A 1 71 ? 3.351 -22.492 61.831 1.00 73.25 71 GLU A O 1
ATOM 569 N N . ARG A 1 72 ? 3.266 -20.572 60.676 1.00 70.62 72 ARG A N 1
ATOM 570 C CA . ARG A 1 72 ? 2.251 -21.050 59.718 1.00 70.62 72 ARG A CA 1
ATOM 571 C C . ARG A 1 72 ? 2.779 -22.131 58.779 1.00 70.62 72 ARG A C 1
ATOM 573 O O . ARG A 1 72 ? 2.017 -23.029 58.429 1.00 70.62 72 ARG A O 1
ATOM 580 N N . LEU A 1 73 ? 4.051 -22.056 58.393 1.00 71.31 73 LEU A N 1
ATOM 581 C CA . LEU A 1 73 ? 4.716 -23.073 57.574 1.00 71.31 73 LEU A CA 1
ATOM 582 C C . LEU A 1 73 ? 4.892 -24.384 58.351 1.00 71.31 73 LEU A C 1
ATOM 584 O O . LEU A 1 73 ? 4.477 -25.439 57.871 1.00 71.31 73 LEU A O 1
ATOM 588 N N . ASN A 1 74 ? 5.354 -24.307 59.600 1.00 70.12 74 ASN A N 1
ATOM 589 C CA . ASN A 1 74 ? 5.489 -25.478 60.476 1.00 70.12 74 ASN A CA 1
ATOM 590 C C . ASN A 1 74 ? 4.122 -26.130 60.801 1.00 70.12 74 ASN A C 1
ATOM 592 O O . ASN A 1 74 ? 4.005 -27.352 60.937 1.00 70.12 74 ASN A O 1
ATOM 596 N N . ALA A 1 75 ? 3.045 -25.336 60.863 1.00 64.75 75 ALA A N 1
ATOM 597 C CA . ALA A 1 75 ? 1.673 -25.831 61.019 1.00 64.75 75 ALA A CA 1
ATOM 598 C C . ALA A 1 75 ? 1.094 -26.491 59.746 1.00 64.75 75 ALA A C 1
ATOM 600 O O . ALA A 1 75 ? 0.115 -27.237 59.830 1.00 64.75 75 ALA A O 1
ATOM 601 N N . GLN A 1 76 ? 1.663 -26.219 58.566 1.00 55.06 76 GLN A N 1
ATOM 602 C CA . GLN A 1 76 ? 1.275 -26.868 57.308 1.00 55.06 76 GLN A CA 1
ATOM 603 C C . GLN A 1 76 ? 2.039 -28.176 57.074 1.00 55.06 76 GLN A C 1
ATOM 605 O O . GLN A 1 76 ? 1.436 -29.133 56.589 1.00 55.06 76 GLN A O 1
ATOM 610 N N . GLU A 1 77 ? 3.307 -28.265 57.482 1.00 46.31 77 GLU A N 1
ATOM 611 C CA . GLU A 1 77 ? 4.085 -29.512 57.390 1.00 46.31 77 GLU A CA 1
ATOM 612 C C . GLU A 1 77 ? 3.556 -30.612 58.323 1.00 46.31 77 GLU A C 1
ATOM 614 O O . GLU A 1 77 ? 3.519 -31.780 57.943 1.00 46.31 77 GLU A O 1
ATOM 619 N N . SER A 1 78 ? 3.022 -30.251 59.493 1.00 43.00 78 SER A N 1
ATOM 620 C CA . SER A 1 78 ? 2.415 -31.207 60.438 1.00 43.00 78 SER A CA 1
ATOM 621 C C . SER A 1 78 ? 1.071 -31.801 59.980 1.00 43.00 78 SER A C 1
ATOM 623 O O . SER A 1 78 ? 0.595 -32.762 60.581 1.00 43.00 78 SER A O 1
ATOM 625 N N . LYS A 1 79 ? 0.458 -31.284 58.902 1.00 45.19 79 LYS A N 1
ATOM 626 C CA . LYS A 1 79 ? -0.779 -31.833 58.308 1.00 45.19 79 LYS A CA 1
ATOM 627 C C . LYS A 1 79 ? -0.547 -32.765 57.112 1.00 45.19 79 LYS A C 1
ATOM 629 O O . LYS A 1 79 ? -1.509 -33.366 56.641 1.00 45.19 79 LYS A O 1
ATOM 634 N N . ALA A 1 80 ? 0.688 -32.900 56.624 1.00 38.78 80 ALA A N 1
ATOM 635 C CA . ALA A 1 80 ? 1.008 -33.674 55.420 1.00 38.78 80 ALA A CA 1
ATOM 636 C C . ALA A 1 80 ? 1.476 -35.122 55.690 1.00 38.78 80 ALA A C 1
ATOM 638 O O . ALA A 1 80 ? 1.747 -35.863 54.747 1.00 38.78 80 ALA A O 1
ATOM 639 N N . THR A 1 81 ? 1.539 -35.562 56.949 1.00 34.88 81 THR A N 1
ATOM 640 C CA . THR A 1 81 ? 2.015 -36.901 57.345 1.00 34.88 81 THR A CA 1
ATOM 641 C C . THR A 1 81 ? 0.951 -37.692 58.115 1.00 34.88 81 THR A C 1
ATOM 643 O O . THR A 1 81 ? 1.058 -37.928 59.313 1.00 34.88 81 THR A O 1
ATOM 646 N N . ALA A 1 82 ? -0.079 -38.155 57.400 1.00 31.08 82 ALA A N 1
ATOM 647 C CA . ALA A 1 82 ? -0.887 -39.317 57.783 1.00 31.08 82 ALA A CA 1
ATOM 648 C C . ALA A 1 82 ? -1.312 -40.092 56.517 1.00 31.08 82 ALA A C 1
ATOM 650 O O . ALA A 1 82 ? -1.653 -39.503 55.497 1.00 31.08 82 ALA A O 1
ATOM 651 N N . SER A 1 83 ? -1.195 -41.414 56.596 1.00 30.34 83 SER A N 1
ATOM 652 C CA . SER A 1 83 ? -0.981 -42.434 55.552 1.00 30.34 83 SER A CA 1
ATOM 653 C C . SER A 1 83 ? -2.133 -42.765 54.566 1.00 30.34 83 SER A C 1
ATOM 655 O O . SER A 1 83 ? -3.275 -42.383 54.808 1.00 30.34 83 SER A O 1
ATOM 657 N N . PRO A 1 84 ? -1.844 -43.541 53.486 1.00 47.16 84 PRO A N 1
ATOM 658 C CA . PRO A 1 84 ? -2.718 -43.800 52.328 1.00 47.16 84 PRO A CA 1
ATOM 659 C C . PRO A 1 84 ? -3.361 -45.207 52.317 1.00 47.16 84 PRO A C 1
ATOM 661 O O . PRO A 1 84 ? -2.788 -46.120 52.905 1.00 47.16 84 PRO A O 1
ATOM 664 N N . GLN A 1 85 ? -4.462 -45.421 51.566 1.00 27.58 85 GLN A N 1
ATOM 665 C CA . GLN A 1 85 ? -4.782 -46.717 50.919 1.00 27.58 85 GLN A CA 1
ATOM 666 C C . GLN A 1 85 ? -5.988 -46.702 49.937 1.00 27.58 85 GLN A C 1
ATOM 668 O O . GLN A 1 85 ? -7.069 -46.238 50.272 1.00 27.58 85 GLN A O 1
ATOM 673 N N . ALA A 1 86 ? -5.743 -47.318 48.766 1.00 25.89 86 ALA A N 1
ATOM 674 C CA . ALA A 1 86 ? -6.598 -48.180 47.921 1.00 25.89 86 ALA A CA 1
ATOM 675 C C . ALA A 1 86 ? -7.803 -47.649 47.083 1.00 25.89 86 ALA A C 1
ATOM 677 O O . ALA A 1 86 ? -8.870 -47.354 47.598 1.00 25.89 86 ALA A O 1
ATOM 678 N N . LEU A 1 87 ? -7.611 -47.739 45.749 1.00 26.83 87 LEU A N 1
ATOM 679 C CA . LEU A 1 87 ? -8.479 -48.323 44.695 1.00 26.83 87 LEU A CA 1
ATOM 680 C C . LEU A 1 87 ? -9.933 -47.830 44.495 1.00 26.83 87 LEU A C 1
ATOM 682 O O . LEU A 1 87 ? -10.822 -48.204 45.247 1.00 26.83 87 LEU A O 1
ATOM 686 N N . ALA A 1 88 ? -10.203 -47.181 43.351 1.00 26.47 88 ALA A N 1
ATOM 687 C CA . ALA A 1 88 ? -10.964 -47.736 42.207 1.00 26.47 88 ALA A CA 1
ATOM 688 C C . ALA A 1 88 ? -11.433 -46.619 41.247 1.00 26.47 88 ALA A C 1
ATOM 690 O O . ALA A 1 88 ? -11.793 -45.525 41.668 1.00 26.47 88 ALA A O 1
ATOM 691 N N . LEU A 1 89 ? -11.401 -46.911 39.946 1.00 32.41 89 LEU A N 1
ATOM 692 C CA . LEU A 1 89 ? -11.691 -46.004 38.834 1.00 32.41 89 LEU A CA 1
ATOM 693 C C . LEU A 1 89 ? -13.011 -46.450 38.181 1.00 32.41 89 LEU A C 1
ATOM 695 O O . LEU A 1 89 ? -13.019 -47.481 37.512 1.00 32.41 89 LEU A O 1
ATOM 699 N N . ALA A 1 90 ? -14.101 -45.707 38.398 1.00 27.14 90 ALA A N 1
ATOM 700 C CA . ALA A 1 90 ? -15.329 -45.720 37.593 1.00 27.14 90 ALA A CA 1
ATOM 701 C C . ALA A 1 90 ? -16.224 -44.507 37.937 1.00 27.14 90 ALA A C 1
ATOM 703 O O . ALA A 1 90 ? -16.293 -44.111 39.098 1.00 27.14 90 ALA A O 1
ATOM 704 N N . ASP A 1 91 ? -16.910 -43.999 36.906 1.00 25.69 91 ASP A N 1
ATOM 705 C CA . ASP A 1 91 ? -17.999 -43.002 36.872 1.00 25.69 91 ASP A CA 1
ATOM 706 C C . ASP A 1 91 ? -17.592 -41.542 37.177 1.00 25.69 91 ASP A C 1
ATOM 708 O O . ASP A 1 91 ? -16.924 -41.241 38.157 1.00 25.69 91 ASP A O 1
ATOM 712 N N . VAL A 1 92 ? -17.880 -40.545 36.328 1.00 28.14 92 VAL A N 1
ATOM 713 C CA . VAL A 1 92 ? -19.219 -40.133 35.875 1.00 28.14 92 VAL A CA 1
ATOM 714 C C . VAL A 1 92 ? -19.170 -39.492 34.472 1.00 28.14 92 VAL A C 1
ATOM 716 O O . VAL A 1 92 ? -18.468 -38.502 34.251 1.00 28.14 92 VAL A O 1
ATOM 719 N N . LEU A 1 93 ? -19.979 -40.032 33.555 1.00 27.58 93 LEU A N 1
ATOM 720 C CA . LEU A 1 93 ? -20.596 -39.326 32.425 1.00 27.58 93 LEU A CA 1
ATOM 721 C C . LEU A 1 93 ? -22.050 -38.972 32.795 1.00 27.58 93 LEU A C 1
ATOM 723 O O . LEU A 1 93 ? -22.682 -39.712 33.541 1.00 27.58 93 LEU A O 1
ATOM 727 N N . ASP A 1 94 ? -22.539 -37.887 32.188 1.00 27.47 94 ASP A N 1
ATOM 728 C CA . ASP A 1 94 ? -23.938 -37.462 31.996 1.00 27.47 94 ASP A CA 1
ATOM 729 C C . ASP A 1 94 ? -24.825 -37.090 33.199 1.00 27.47 94 ASP A C 1
ATOM 731 O O . ASP A 1 94 ? -25.206 -37.928 34.009 1.00 27.47 94 ASP A O 1
ATOM 735 N N . TYR A 1 95 ? -25.331 -35.845 33.186 1.00 25.92 95 TYR A N 1
ATOM 736 C CA . TYR A 1 95 ? -26.785 -35.651 33.098 1.00 25.92 95 TYR A CA 1
ATOM 737 C C . TYR A 1 95 ? -27.200 -34.297 32.492 1.00 25.92 95 TYR A C 1
ATOM 739 O O . TYR A 1 95 ? -26.579 -33.254 32.697 1.00 25.92 95 TYR A O 1
ATOM 747 N N . ASP A 1 96 ? -28.293 -34.414 31.748 1.00 29.11 96 ASP A N 1
ATOM 748 C CA . ASP A 1 96 ? -28.910 -33.611 30.701 1.00 29.11 96 ASP A CA 1
ATOM 749 C C . ASP A 1 96 ? -29.824 -32.436 31.137 1.00 29.11 96 ASP A C 1
ATOM 751 O O . ASP A 1 96 ? -30.200 -32.267 32.296 1.00 29.11 96 ASP A O 1
ATOM 755 N N . ALA A 1 97 ? -30.221 -31.669 30.117 1.00 26.11 97 ALA A N 1
ATOM 756 C CA . ALA A 1 97 ? -31.522 -31.038 29.852 1.00 26.11 97 ALA A CA 1
ATOM 757 C C . ALA A 1 97 ? -32.553 -30.740 30.977 1.00 26.11 97 ALA A C 1
ATOM 759 O O . ALA A 1 97 ? -33.183 -31.619 31.557 1.00 26.11 97 ALA A O 1
ATOM 760 N N . SER A 1 98 ? -32.939 -29.460 31.077 1.00 25.33 98 SER A N 1
ATOM 761 C CA . SER A 1 98 ? -34.342 -28.990 31.140 1.00 25.33 98 SER A CA 1
ATOM 762 C C . SER A 1 98 ? -34.336 -27.492 30.781 1.00 25.33 98 SER A C 1
ATOM 764 O O . SER A 1 98 ? -33.515 -26.734 31.281 1.00 25.33 98 SER A O 1
ATOM 766 N N . TYR A 1 99 ? -35.080 -27.009 29.786 1.00 24.09 99 TYR A N 1
ATOM 767 C CA . TYR A 1 99 ? -36.484 -26.639 29.937 1.00 24.09 99 TYR A CA 1
ATOM 768 C C . TYR A 1 99 ? -37.083 -26.373 28.542 1.00 24.09 99 TYR A C 1
ATOM 770 O O . TYR A 1 99 ? -36.631 -25.481 27.821 1.00 24.09 99 TYR A O 1
ATOM 778 N N . ALA A 1 100 ? -38.107 -27.132 28.165 1.00 25.72 100 ALA A N 1
ATOM 779 C CA . ALA A 1 100 ? -38.988 -26.831 27.045 1.00 25.72 100 ALA A CA 1
ATOM 780 C C . ALA A 1 100 ? -40.436 -27.111 27.461 1.00 25.72 100 ALA A C 1
ATOM 782 O O . ALA A 1 100 ? -40.686 -28.009 28.259 1.00 25.72 100 ALA A O 1
ATOM 783 N N . MET A 1 101 ? -41.345 -26.381 26.807 1.00 28.19 101 MET A N 1
ATOM 784 C CA . MET A 1 101 ? -42.805 -26.540 26.735 1.00 28.19 101 MET A CA 1
ATOM 785 C C . MET A 1 101 ? -43.639 -25.669 27.690 1.00 28.19 101 MET A C 1
ATOM 787 O O . MET A 1 101 ? -43.866 -25.998 28.846 1.00 28.19 101 MET A O 1
ATOM 791 N N . SER A 1 102 ? -44.260 -24.635 27.115 1.00 25.25 102 SER A N 1
ATOM 792 C CA . SER A 1 102 ? -45.722 -24.538 27.168 1.00 25.25 102 SER A CA 1
ATOM 793 C C . SER A 1 102 ? -46.247 -23.976 25.846 1.00 25.25 102 SER A C 1
ATOM 795 O O . SER A 1 102 ? -45.935 -22.846 25.470 1.00 25.25 102 SER A O 1
ATOM 797 N N . SER A 1 103 ? -47.036 -24.782 25.145 1.00 27.62 103 SER A N 1
ATOM 798 C CA . SER A 1 103 ? -47.927 -24.377 24.062 1.00 27.62 103 SER A CA 1
ATOM 799 C C . SER A 1 103 ? -49.348 -24.267 24.612 1.00 27.62 103 SER A C 1
ATOM 801 O O . SER A 1 103 ? -49.831 -25.224 25.216 1.00 27.62 103 SER A O 1
ATOM 803 N N . SER A 1 104 ? -50.036 -23.162 24.338 1.00 26.73 104 SER A N 1
ATOM 804 C CA . SER A 1 104 ? -51.499 -23.110 24.327 1.00 26.73 104 SER A CA 1
ATOM 805 C C . SER A 1 104 ? -51.977 -22.161 23.226 1.00 26.73 104 SER A C 1
ATOM 807 O O . SER A 1 104 ? -51.730 -20.957 23.258 1.00 26.73 104 SER A O 1
ATOM 809 N N . ASP A 1 105 ? -52.647 -22.745 22.235 1.00 26.55 105 ASP A N 1
ATOM 810 C CA . ASP A 1 105 ? -53.579 -22.066 21.336 1.00 26.55 105 ASP A CA 1
ATOM 811 C C . ASP A 1 105 ? -54.898 -21.809 22.083 1.00 26.55 105 ASP A C 1
ATOM 813 O O . ASP A 1 105 ? -55.347 -22.692 22.816 1.00 26.55 105 ASP A O 1
ATOM 817 N N . ALA A 1 106 ? -55.520 -20.640 21.861 1.00 25.30 106 ALA A N 1
ATOM 818 C CA . ALA A 1 106 ? -56.940 -20.476 21.489 1.00 25.30 106 ALA A CA 1
ATOM 819 C C . ALA A 1 106 ? -57.508 -19.059 21.772 1.00 25.30 106 ALA A C 1
ATOM 821 O O . ALA A 1 106 ? -57.498 -18.582 22.900 1.00 25.30 106 ALA A O 1
ATOM 822 N N . LEU A 1 107 ? -58.131 -18.489 20.724 1.00 25.22 107 LEU A N 1
ATOM 823 C CA . LEU A 1 107 ? -59.405 -17.733 20.702 1.00 25.22 107 LEU A CA 1
ATOM 824 C C . LEU A 1 107 ? -59.542 -16.356 21.404 1.00 25.22 107 LEU A C 1
ATOM 826 O O . LEU A 1 107 ? -59.675 -16.290 22.616 1.00 25.22 107 LEU A O 1
ATOM 830 N N . HIS A 1 108 ? -59.727 -15.293 20.596 1.00 26.28 108 HIS A N 1
ATOM 831 C CA . HIS A 1 108 ? -60.833 -14.287 20.597 1.00 26.28 108 HIS A CA 1
ATOM 832 C C . HIS A 1 108 ? -60.380 -13.002 19.866 1.00 26.28 108 HIS A C 1
ATOM 834 O O . HIS A 1 108 ? -59.353 -12.427 20.195 1.00 26.28 108 HIS A O 1
ATOM 840 N N . GLN A 1 109 ? -60.937 -12.683 18.692 1.00 25.08 109 GLN A N 1
ATOM 841 C CA . GLN A 1 109 ? -62.190 -11.951 18.407 1.00 25.08 109 GLN A CA 1
ATOM 842 C C . GLN A 1 109 ? -62.058 -10.413 18.393 1.00 25.08 109 GLN A C 1
ATOM 844 O O . GLN A 1 109 ? -61.419 -9.793 19.233 1.00 25.08 109 GLN A O 1
ATOM 849 N N . ASN A 1 110 ? -62.690 -9.845 17.361 1.00 27.59 110 ASN A N 1
ATOM 850 C CA . ASN A 1 110 ? -62.797 -8.441 16.962 1.00 27.59 110 ASN A CA 1
ATOM 851 C C . ASN A 1 110 ? -63.375 -7.484 18.020 1.00 27.59 110 ASN A C 1
ATOM 853 O O . ASN A 1 110 ? -64.368 -7.818 18.656 1.00 27.59 110 ASN A O 1
ATOM 857 N N . SER A 1 111 ? -62.928 -6.220 17.980 1.00 27.09 111 SER A N 1
ATOM 858 C CA . SER A 1 111 ? -63.774 -5.003 18.064 1.00 27.09 111 SER A CA 1
ATOM 859 C C . SER A 1 111 ? -62.924 -3.764 17.710 1.00 27.09 111 SER A C 1
ATOM 861 O O . SER A 1 111 ? -61.854 -3.603 18.289 1.00 27.09 111 SER A O 1
ATOM 863 N N . LYS A 1 112 ? -63.224 -3.026 16.619 1.00 26.92 112 LYS A N 1
ATOM 864 C CA . LYS A 1 112 ? -63.963 -1.727 16.565 1.00 26.92 112 LYS A CA 1
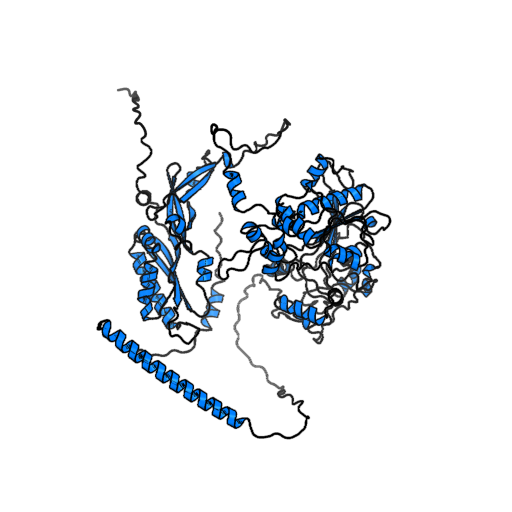ATOM 865 C C . LYS A 1 112 ? -63.425 -0.668 17.543 1.00 26.92 112 LYS A C 1
ATOM 867 O O . LYS A 1 112 ? -63.196 -0.989 18.694 1.00 26.92 112 LYS A O 1
ATOM 872 N N . ASP A 1 113 ? -63.263 0.619 17.257 1.00 24.88 113 ASP A N 1
ATOM 873 C CA . ASP A 1 113 ? -63.530 1.525 16.135 1.00 24.88 113 ASP A CA 1
ATOM 874 C C . ASP A 1 113 ? -62.726 2.809 16.455 1.00 24.88 113 ASP A C 1
ATOM 876 O O . ASP A 1 113 ? -62.563 3.158 17.624 1.00 24.88 113 ASP A O 1
ATOM 880 N N . SER A 1 114 ? -62.250 3.548 15.455 1.00 26.33 114 SER A N 1
ATOM 881 C CA . SER A 1 114 ? -62.355 5.020 15.443 1.00 26.33 114 SER A CA 1
ATOM 882 C C . SER A 1 114 ? -61.822 5.579 14.128 1.00 26.33 114 SER A C 1
ATOM 884 O O . SER A 1 114 ? -60.635 5.590 13.809 1.00 26.33 114 SER A O 1
ATOM 886 N N . THR A 1 115 ? -62.788 6.044 13.355 1.00 27.45 115 THR A N 1
ATOM 887 C CA . THR A 1 115 ? -62.687 6.876 12.167 1.00 27.45 115 THR A CA 1
ATOM 888 C C . THR A 1 115 ? -61.805 8.104 12.384 1.00 27.45 115 THR A C 1
ATOM 890 O O . THR A 1 115 ? -62.129 8.976 13.187 1.00 27.45 115 THR A O 1
ATOM 893 N N . SER A 1 116 ? -60.766 8.249 11.567 1.00 27.62 116 SER A N 1
ATOM 894 C CA . SER A 1 116 ? -60.336 9.564 11.095 1.00 27.62 116 SER A CA 1
ATOM 895 C C . SER A 1 116 ? -59.819 9.427 9.666 1.00 27.62 116 SER A C 1
ATOM 897 O O . SER A 1 116 ? -58.921 8.643 9.374 1.00 27.62 116 SER A O 1
ATOM 899 N N . ILE A 1 117 ? -60.474 10.140 8.755 1.00 35.44 117 ILE A N 1
ATOM 900 C CA . ILE A 1 117 ? -60.086 10.273 7.351 1.00 35.44 117 ILE A CA 1
ATOM 901 C C . ILE A 1 117 ? -58.846 11.173 7.304 1.00 35.44 117 ILE A C 1
ATOM 903 O O . ILE A 1 117 ? -58.910 12.277 7.850 1.00 35.44 117 ILE A O 1
ATOM 907 N N . PRO A 1 118 ? -57.776 10.806 6.577 1.00 29.55 118 PRO A N 1
ATOM 908 C CA . PRO A 1 118 ? -56.869 11.801 6.049 1.00 29.55 118 PRO A CA 1
ATOM 909 C C . PRO A 1 118 ? -56.931 11.831 4.521 1.00 29.55 118 PRO A C 1
ATOM 911 O O . PRO A 1 118 ? -56.740 10.843 3.815 1.00 29.55 118 PRO A O 1
ATOM 914 N N . VAL A 1 119 ? -57.208 13.045 4.065 1.00 30.03 119 VAL A N 1
ATOM 915 C CA . VAL A 1 119 ? -56.989 13.628 2.744 1.00 30.03 119 VAL A CA 1
ATOM 916 C C . VAL A 1 119 ? -55.797 13.003 2.006 1.00 30.03 119 VAL A C 1
ATOM 918 O O . VAL A 1 119 ? -54.700 12.876 2.549 1.00 30.03 119 VAL A O 1
ATOM 921 N N . GLN A 1 120 ? -56.027 12.662 0.735 1.00 32.97 120 GLN A N 1
ATOM 922 C CA . GLN A 1 120 ? -55.012 12.219 -0.218 1.00 32.97 120 GLN A CA 1
ATOM 923 C C . GLN A 1 120 ? -53.842 13.210 -0.288 1.00 32.97 120 GLN A C 1
ATOM 925 O O . GLN A 1 120 ? -53.984 14.326 -0.783 1.00 32.97 120 GLN A O 1
ATOM 930 N N . ALA A 1 121 ? -52.663 12.757 0.128 1.00 29.91 121 ALA A N 1
ATOM 931 C CA . ALA A 1 121 ? -51.391 13.318 -0.297 1.00 29.91 121 ALA A CA 1
ATOM 932 C C . ALA A 1 121 ? -50.702 12.282 -1.190 1.00 29.91 121 ALA A C 1
ATOM 934 O O . ALA A 1 121 ? -50.403 11.169 -0.757 1.00 29.91 121 ALA A O 1
ATOM 935 N N . VAL A 1 122 ? -50.478 12.643 -2.452 1.00 34.22 122 VAL A N 1
ATOM 936 C CA . VAL A 1 122 ? -49.670 11.861 -3.394 1.00 34.22 122 VAL A CA 1
ATOM 937 C C . VAL A 1 122 ? -48.267 11.690 -2.792 1.00 34.22 122 VAL A C 1
ATOM 939 O O . VAL A 1 122 ? -47.612 12.702 -2.528 1.00 34.22 122 VAL A O 1
ATOM 942 N N . PRO A 1 123 ? -47.761 10.463 -2.564 1.00 32.03 123 PRO A N 1
ATOM 943 C CA . PRO A 1 123 ? -46.393 10.298 -2.108 1.00 32.03 123 PRO A CA 1
ATOM 944 C C . PRO A 1 123 ? -45.446 10.585 -3.273 1.00 32.03 123 PRO A C 1
ATOM 946 O O . PRO A 1 123 ? -45.521 9.950 -4.326 1.00 32.03 123 PRO A O 1
ATOM 949 N N . ALA A 1 124 ? -44.521 11.519 -3.062 1.00 33.44 124 ALA A N 1
ATOM 950 C CA . ALA A 1 124 ? -43.297 11.627 -3.849 1.00 33.44 124 ALA A CA 1
ATOM 951 C C . ALA A 1 124 ? -42.598 10.250 -3.933 1.00 33.44 124 ALA A C 1
ATOM 953 O O . ALA A 1 124 ? -42.720 9.459 -2.990 1.00 33.44 124 ALA A O 1
ATOM 954 N N . PRO A 1 125 ? -41.860 9.938 -5.017 1.00 35.72 125 PRO A N 1
ATOM 955 C CA . PRO A 1 125 ? -41.254 8.624 -5.205 1.00 35.72 125 PRO A CA 1
ATOM 956 C C . PRO A 1 125 ? -40.268 8.328 -4.069 1.00 35.72 125 PRO A C 1
ATOM 958 O O . PRO A 1 125 ? -39.154 8.847 -4.014 1.00 35.72 125 PRO A O 1
ATOM 961 N N . GLY A 1 126 ? -40.716 7.504 -3.124 1.00 32.28 126 GLY A N 1
ATOM 962 C CA . GLY A 1 126 ? -39.928 7.054 -1.992 1.00 32.28 126 GLY A CA 1
ATOM 963 C C . GLY A 1 126 ? -38.837 6.099 -2.460 1.00 32.28 126 GLY A C 1
ATOM 964 O O . GLY A 1 126 ? -39.119 5.054 -3.044 1.00 32.28 126 GLY A O 1
ATOM 965 N N . PHE A 1 127 ? -37.588 6.449 -2.161 1.00 42.78 127 PHE A N 1
ATOM 966 C CA . PHE A 1 127 ? -36.440 5.555 -2.258 1.00 42.78 127 PHE A CA 1
ATOM 967 C C . PHE A 1 127 ? -36.674 4.308 -1.392 1.00 42.78 127 PHE A C 1
ATOM 969 O O . PHE A 1 127 ? -36.462 4.335 -0.180 1.00 42.78 127 PHE A O 1
ATOM 976 N N . ARG A 1 128 ? -37.087 3.196 -2.006 1.00 38.44 128 ARG A N 1
ATOM 977 C CA . ARG A 1 128 ? -37.090 1.884 -1.349 1.00 38.44 128 ARG A CA 1
ATOM 978 C C . ARG A 1 128 ? -35.651 1.367 -1.277 1.00 38.44 128 ARG A C 1
ATOM 980 O O . ARG A 1 128 ? -34.958 1.283 -2.287 1.00 38.44 128 ARG A O 1
ATOM 987 N N . SER A 1 129 ? -35.171 1.061 -0.074 1.00 43.41 129 SER A N 1
ATOM 988 C CA . SER A 1 129 ? -33.902 0.358 0.124 1.00 43.41 129 SER A CA 1
ATOM 989 C C . SER A 1 129 ? -34.086 -1.126 -0.203 1.00 43.41 129 SER A C 1
ATOM 991 O O . SER A 1 129 ? -34.807 -1.815 0.511 1.00 43.41 129 SER A O 1
ATOM 993 N N . ASN A 1 130 ? -33.397 -1.634 -1.226 1.00 49.00 130 ASN A N 1
ATOM 994 C CA . ASN A 1 130 ? -33.404 -3.060 -1.601 1.00 49.00 130 ASN A CA 1
ATOM 995 C C . ASN A 1 130 ? -32.628 -3.976 -0.624 1.00 49.00 130 ASN A C 1
ATOM 997 O O . ASN A 1 130 ? -32.400 -5.145 -0.916 1.00 49.00 130 ASN A O 1
ATOM 1001 N N . LEU A 1 131 ? -32.193 -3.471 0.533 1.00 54.34 131 LEU A N 1
ATOM 1002 C CA . LEU A 1 131 ? -31.512 -4.263 1.557 1.00 54.34 131 LEU A CA 1
ATOM 1003 C C . LEU A 1 131 ? -32.559 -4.847 2.509 1.00 54.34 131 LEU A C 1
ATOM 1005 O O . LEU A 1 131 ? -33.286 -4.107 3.171 1.00 54.34 131 LEU A O 1
ATOM 1009 N N 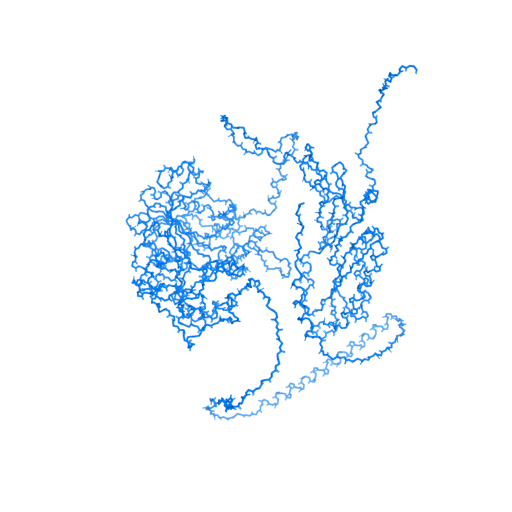. THR A 1 132 ? -32.646 -6.176 2.573 1.00 55.66 132 THR A N 1
ATOM 1010 C CA . THR A 1 132 ? -33.500 -6.883 3.534 1.00 55.66 132 THR A CA 1
ATOM 1011 C C . THR A 1 132 ? -33.113 -6.502 4.964 1.00 55.66 132 THR A C 1
ATOM 1013 O O . THR A 1 132 ? -31.928 -6.430 5.284 1.00 55.66 132 THR A O 1
ATOM 1016 N N . SER A 1 133 ? -34.090 -6.324 5.858 1.00 55.72 133 SER A N 1
ATOM 1017 C CA . SER A 1 133 ? -33.847 -5.968 7.269 1.00 55.72 133 SER A CA 1
ATOM 1018 C C . SER A 1 133 ? -33.040 -7.016 8.052 1.00 55.72 133 SER A C 1
ATOM 1020 O O . SER A 1 133 ? -32.497 -6.712 9.113 1.00 55.72 133 SER A O 1
ATOM 1022 N N . ARG A 1 134 ? -32.933 -8.247 7.531 1.00 63.47 134 ARG A N 1
ATOM 1023 C CA . ARG A 1 134 ? -32.200 -9.363 8.136 1.00 63.47 134 ARG A CA 1
ATOM 1024 C C . ARG A 1 134 ? -30.907 -9.650 7.369 1.00 63.47 134 ARG A C 1
ATOM 1026 O O . ARG A 1 134 ? -30.955 -10.042 6.206 1.00 63.47 134 ARG A O 1
ATOM 1033 N N . ILE A 1 135 ? -29.765 -9.504 8.041 1.00 65.69 135 ILE A N 1
ATOM 1034 C CA . ILE A 1 135 ? -28.445 -9.898 7.528 1.00 65.69 135 ILE A CA 1
ATOM 1035 C C . ILE A 1 135 ? -28.202 -11.365 7.903 1.00 65.69 135 ILE A C 1
ATOM 1037 O O . ILE A 1 135 ? -28.236 -11.722 9.080 1.00 65.69 135 ILE A O 1
ATOM 1041 N N . VAL A 1 136 ? -27.959 -12.223 6.911 1.00 66.31 136 VAL A N 1
ATOM 1042 C CA . VAL A 1 136 ? -27.557 -13.620 7.138 1.00 66.31 136 VAL A CA 1
ATOM 1043 C C . VAL A 1 136 ? -26.037 -13.661 7.289 1.00 66.31 136 VAL A C 1
ATOM 1045 O O . VAL A 1 136 ? -25.314 -13.475 6.315 1.00 66.31 136 VAL A O 1
ATOM 1048 N N . LEU A 1 137 ? -25.554 -13.864 8.518 1.00 62.66 137 LEU A N 1
ATOM 1049 C CA . LEU A 1 137 ? -24.117 -13.865 8.834 1.00 62.66 137 LEU A CA 1
ATOM 1050 C C . LEU A 1 137 ? -23.426 -15.185 8.453 1.00 62.66 137 LEU A C 1
ATOM 1052 O O . LEU A 1 137 ? -22.280 -15.182 8.001 1.00 62.66 137 LEU A O 1
ATOM 1056 N N . THR A 1 138 ? -24.124 -16.307 8.622 1.00 67.44 138 THR A N 1
ATOM 1057 C CA . THR A 1 138 ? -23.626 -17.659 8.348 1.00 67.44 138 THR A CA 1
ATOM 1058 C C . THR A 1 138 ? -24.729 -18.532 7.773 1.00 67.44 138 THR A C 1
ATOM 1060 O O . THR A 1 138 ? -25.904 -18.394 8.117 1.00 67.44 138 THR A O 1
ATOM 1063 N N . THR A 1 139 ? -24.333 -19.438 6.886 1.00 69.38 139 THR A N 1
ATOM 1064 C CA . THR A 1 139 ? -25.170 -20.538 6.411 1.00 69.38 139 THR A CA 1
ATOM 1065 C C . THR A 1 139 ? -24.689 -21.848 7.032 1.00 69.38 139 THR A C 1
ATOM 1067 O O . THR A 1 139 ? -23.483 -22.065 7.120 1.00 69.38 139 THR A O 1
ATOM 1070 N N . TYR A 1 140 ? -25.608 -22.710 7.475 1.00 74.31 140 TYR A N 1
ATOM 1071 C CA . TYR A 1 140 ? -25.274 -23.999 8.103 1.00 74.31 140 TYR A CA 1
ATOM 1072 C C . TYR A 1 140 ? -25.721 -25.167 7.222 1.00 74.31 140 TYR A C 1
ATOM 1074 O O . TYR A 1 140 ? -26.852 -25.125 6.754 1.00 74.31 140 TYR A O 1
ATOM 1082 N N . PRO A 1 141 ? -24.941 -26.251 7.054 1.00 66.56 141 PRO A N 1
ATOM 1083 C CA . PRO A 1 141 ? -25.301 -27.343 6.139 1.00 66.56 141 PRO A CA 1
ATOM 1084 C C . PRO A 1 141 ? -26.690 -27.958 6.390 1.00 66.56 141 PRO A C 1
ATOM 1086 O O . PRO A 1 141 ? -27.359 -28.372 5.454 1.00 66.56 141 PRO A O 1
ATOM 1089 N N . LYS A 1 142 ? -27.148 -27.981 7.651 1.00 67.38 142 LYS A N 1
ATOM 1090 C CA . LYS A 1 142 ? -28.451 -28.538 8.066 1.00 67.38 142 LYS A CA 1
ATOM 1091 C C . LYS A 1 142 ? -29.617 -27.535 8.019 1.00 67.38 142 LYS A C 1
ATOM 1093 O O . LYS A 1 142 ? -30.724 -27.863 8.436 1.00 67.38 142 LYS A O 1
ATOM 1098 N N . GLN A 1 143 ? -29.392 -26.299 7.576 1.00 73.75 143 GLN A N 1
ATOM 1099 C CA . GLN A 1 143 ? -30.443 -25.285 7.500 1.00 73.75 143 GLN A CA 1
ATOM 1100 C C . GLN A 1 143 ? -31.347 -25.540 6.285 1.00 73.75 143 GLN A C 1
ATOM 1102 O O . GLN A 1 143 ? -30.876 -25.771 5.171 1.00 73.75 143 GLN A O 1
ATOM 1107 N N . ILE A 1 144 ? -32.663 -25.459 6.502 1.00 67.88 144 ILE A N 1
ATOM 1108 C CA . ILE A 1 144 ? -33.683 -25.747 5.486 1.00 67.88 144 ILE A CA 1
ATOM 1109 C C . ILE A 1 144 ? -33.461 -24.880 4.236 1.00 67.88 144 ILE A C 1
ATOM 1111 O O . ILE A 1 144 ? -33.430 -23.647 4.306 1.00 67.88 144 ILE A O 1
ATOM 1115 N N . GLY A 1 145 ? -33.337 -25.540 3.081 1.00 66.00 145 GLY A N 1
ATOM 1116 C CA . GLY A 1 145 ? -33.233 -24.908 1.766 1.00 66.00 145 GLY A CA 1
ATOM 1117 C C . GLY A 1 145 ? -31.812 -24.632 1.266 1.00 66.00 145 GLY A C 1
ATOM 1118 O O . GLY A 1 145 ? -31.684 -24.059 0.188 1.00 66.00 145 GLY A O 1
ATOM 1119 N N . ILE A 1 146 ? -30.761 -25.010 1.999 1.00 72.00 146 ILE A N 1
ATOM 1120 C CA . ILE A 1 146 ? -29.379 -24.948 1.499 1.00 72.00 146 ILE A CA 1
ATOM 1121 C C . ILE A 1 146 ? -29.088 -26.188 0.653 1.00 72.00 146 ILE A C 1
ATOM 1123 O O . ILE A 1 146 ? -29.131 -27.307 1.149 1.00 72.00 146 ILE A O 1
ATOM 1127 N N . ALA A 1 147 ? -28.792 -25.966 -0.626 1.00 73.62 147 ALA A N 1
ATOM 1128 C CA . ALA A 1 147 ? -28.491 -27.003 -1.608 1.00 73.62 147 ALA A CA 1
ATOM 1129 C C . ALA A 1 147 ? -27.360 -26.493 -2.520 1.00 73.62 147 ALA A C 1
ATOM 1131 O O . ALA A 1 147 ? -27.637 -25.995 -3.617 1.00 73.62 147 ALA A O 1
ATOM 1132 N N . PRO A 1 148 ? -26.100 -26.502 -2.046 1.00 77.56 148 PRO A N 1
ATOM 1133 C CA . PRO A 1 148 ? -24.969 -26.021 -2.827 1.00 77.56 148 PRO A CA 1
ATOM 1134 C C . PRO A 1 148 ? -24.765 -26.883 -4.073 1.00 77.56 148 PRO A C 1
ATOM 1136 O O . PRO A 1 148 ? -24.993 -28.092 -4.045 1.00 77.56 148 PRO A O 1
ATOM 1139 N N . LEU A 1 149 ? -24.303 -26.262 -5.156 1.00 79.69 149 LEU A N 1
ATOM 1140 C CA . LEU A 1 149 ? -23.878 -26.988 -6.349 1.00 79.69 149 LEU A CA 1
ATOM 1141 C C . LEU A 1 149 ? -22.687 -27.896 -6.023 1.00 79.69 149 LEU A C 1
ATOM 1143 O O . LEU A 1 149 ? -21.632 -27.416 -5.602 1.00 79.69 149 LEU A O 1
ATOM 1147 N N . VAL A 1 150 ? -22.861 -29.205 -6.214 1.00 77.75 150 VAL A N 1
ATOM 1148 C CA . VAL A 1 150 ? -21.801 -30.195 -5.983 1.00 77.75 150 VAL A CA 1
ATOM 1149 C C . VAL A 1 150 ? -20.641 -29.909 -6.934 1.00 77.75 150 VAL A C 1
ATOM 1151 O O . VAL A 1 150 ? -20.849 -29.713 -8.129 1.00 77.75 150 VAL A O 1
ATOM 1154 N N . MET A 1 151 ? -19.422 -29.882 -6.395 1.00 83.31 151 MET A N 1
ATOM 1155 C CA . MET A 1 151 ? -18.203 -29.682 -7.171 1.00 83.31 151 MET A CA 1
ATOM 1156 C C . MET A 1 151 ? -17.242 -30.842 -6.939 1.00 83.31 151 MET A C 1
ATOM 1158 O O . MET A 1 151 ? -16.908 -31.152 -5.797 1.00 83.31 151 MET A O 1
ATOM 1162 N N . ASN A 1 152 ? -16.768 -31.445 -8.028 1.00 87.31 152 ASN A N 1
ATOM 1163 C CA . ASN A 1 152 ? -15.750 -32.489 -7.999 1.00 87.31 152 ASN A CA 1
ATOM 1164 C C . ASN A 1 152 ? -14.437 -31.938 -8.572 1.00 87.31 152 ASN A C 1
ATOM 1166 O O . ASN A 1 152 ? -14.233 -31.919 -9.789 1.00 87.31 152 ASN A O 1
ATOM 1170 N N . TRP A 1 153 ? -13.581 -31.408 -7.694 1.00 87.00 153 TRP A N 1
ATOM 1171 C CA . TRP A 1 153 ? -12.312 -30.798 -8.097 1.00 87.00 153 TRP A CA 1
ATOM 1172 C C . TRP A 1 153 ? -11.395 -31.824 -8.774 1.00 87.00 153 TRP A C 1
ATOM 1174 O O . TRP A 1 153 ? -11.252 -32.943 -8.291 1.00 87.00 153 TRP A O 1
ATOM 1184 N N . GLY A 1 154 ? -10.766 -31.438 -9.887 1.00 84.12 154 GLY A N 1
ATOM 1185 C CA . GLY A 1 154 ? -9.904 -32.329 -10.669 1.00 84.12 154 GLY A CA 1
ATOM 1186 C C . GLY A 1 154 ? -10.643 -33.262 -11.633 1.00 84.12 154 GLY A C 1
ATOM 1187 O O . GLY A 1 154 ? -10.017 -34.134 -12.211 1.00 84.12 154 GLY A O 1
ATOM 1188 N N . ASN A 1 155 ? -11.951 -33.117 -11.864 1.00 87.94 155 ASN A N 1
ATOM 1189 C CA . ASN A 1 155 ? -12.585 -33.854 -12.961 1.00 87.94 155 ASN A CA 1
ATOM 1190 C C . ASN A 1 155 ? -12.205 -33.218 -14.321 1.00 87.94 155 ASN A C 1
ATOM 1192 O O . ASN A 1 155 ? -12.368 -32.001 -14.469 1.00 87.94 155 ASN A O 1
ATOM 1196 N N . PRO A 1 156 ? -11.709 -33.994 -15.309 1.00 86.88 156 PRO A N 1
ATOM 1197 C CA . PRO A 1 156 ? -11.347 -33.466 -16.627 1.00 86.88 156 PRO A CA 1
ATOM 1198 C C . PRO A 1 156 ? -12.555 -32.963 -17.426 1.00 86.88 156 PRO A C 1
ATOM 1200 O O . PRO A 1 156 ? -12.391 -32.116 -18.297 1.00 86.88 156 PRO A O 1
ATOM 1203 N N . ASP A 1 157 ? -13.762 -33.461 -17.146 1.00 88.88 157 ASP A N 1
ATOM 1204 C CA . ASP A 1 157 ? -14.989 -32.980 -17.778 1.00 88.88 157 ASP A CA 1
ATOM 1205 C C . ASP A 1 157 ? -15.522 -31.752 -17.011 1.00 88.88 157 ASP A C 1
ATOM 1207 O O . ASP A 1 157 ? -15.897 -31.879 -15.834 1.00 88.88 157 ASP A O 1
ATOM 1211 N N . PRO A 1 158 ? -15.586 -30.560 -17.637 1.00 87.31 158 PRO A N 1
ATOM 1212 C CA . PRO A 1 158 ? -15.979 -29.338 -16.947 1.00 87.31 158 PRO A CA 1
ATOM 1213 C C . PRO A 1 158 ? -17.419 -29.388 -16.420 1.00 87.31 158 PRO A C 1
ATOM 1215 O O . PRO A 1 158 ? -17.689 -28.832 -15.353 1.00 87.31 158 PRO A O 1
ATOM 1218 N N . LEU A 1 159 ? -18.336 -30.087 -17.103 1.00 88.00 159 LEU A N 1
ATOM 1219 C CA . LEU A 1 159 ? -19.734 -30.196 -16.670 1.00 88.00 159 LEU A CA 1
ATOM 1220 C C . LEU A 1 159 ? -19.870 -31.062 -15.414 1.00 88.00 159 LEU A C 1
ATOM 1222 O O . LEU A 1 159 ? -20.606 -30.702 -14.498 1.00 88.00 159 LEU A O 1
ATOM 1226 N N . LYS A 1 160 ? -19.117 -32.166 -15.333 1.00 87.50 160 LYS A N 1
ATOM 1227 C CA . LYS A 1 160 ? -19.087 -33.043 -14.146 1.00 87.50 160 LYS A CA 1
ATOM 1228 C C . LYS A 1 160 ? -18.304 -32.438 -12.985 1.00 87.50 160 LYS A C 1
ATOM 1230 O O . LYS A 1 160 ? -18.592 -32.743 -11.830 1.00 87.50 160 LYS A O 1
ATOM 1235 N N . ARG A 1 161 ? -17.309 -31.597 -13.279 1.00 88.25 161 ARG A N 1
ATOM 1236 C CA . ARG A 1 161 ? -16.564 -30.839 -12.270 1.00 88.25 161 ARG A CA 1
ATOM 1237 C C . ARG A 1 161 ? -17.453 -29.799 -11.585 1.00 88.25 161 ARG A C 1
ATOM 1239 O O . ARG A 1 161 ? -17.402 -29.691 -10.363 1.00 88.25 161 ARG A O 1
ATOM 1246 N N . GLY A 1 162 ? -18.259 -29.075 -12.365 1.00 85.81 162 GLY A N 1
ATOM 1247 C CA . GLY A 1 162 ? -19.169 -28.024 -11.900 1.00 85.81 162 GLY A CA 1
ATOM 1248 C C . GLY A 1 162 ? -18.518 -26.627 -11.797 1.00 85.81 162 GLY A C 1
ATOM 1249 O O . GLY A 1 162 ? -17.301 -26.516 -11.630 1.00 85.81 162 GLY A O 1
ATOM 1250 N N . PRO A 1 163 ? -19.300 -25.534 -11.905 1.00 86.88 163 PRO A N 1
ATOM 1251 C CA . PRO A 1 163 ? -18.781 -24.163 -11.875 1.00 86.88 163 PRO A CA 1
ATOM 1252 C C . PRO A 1 163 ? -18.425 -23.679 -10.462 1.00 86.88 163 PRO A C 1
ATOM 1254 O O . PRO A 1 163 ? -19.041 -24.090 -9.479 1.00 86.88 163 PRO A O 1
ATOM 1257 N N . VAL A 1 164 ? -17.490 -22.725 -10.359 1.00 87.00 164 VAL A N 1
ATOM 1258 C CA . VAL A 1 164 ? -17.224 -21.978 -9.114 1.00 87.00 164 VAL A CA 1
ATOM 1259 C C . VAL A 1 164 ? -18.281 -20.887 -8.943 1.00 87.00 164 VAL A C 1
ATOM 1261 O O . VAL A 1 164 ? -18.285 -19.887 -9.657 1.00 87.00 164 VAL A O 1
ATOM 1264 N N . VAL A 1 165 ? -19.202 -21.080 -7.998 1.00 82.56 165 VAL A N 1
ATOM 1265 C CA . VAL A 1 165 ? -20.379 -20.225 -7.802 1.00 82.56 165 VAL A CA 1
ATOM 1266 C C . VAL A 1 165 ? -20.266 -19.430 -6.513 1.00 82.56 165 VAL A C 1
ATOM 1268 O O . VAL A 1 165 ? -20.290 -19.978 -5.409 1.00 82.56 165 VAL A O 1
ATOM 1271 N N . VAL A 1 166 ? -20.248 -18.105 -6.668 1.00 73.81 166 VAL A N 1
ATOM 1272 C CA . VAL A 1 166 ? -19.956 -17.154 -5.586 1.00 73.81 166 VAL A CA 1
ATOM 1273 C C . VAL A 1 166 ? -21.142 -16.237 -5.258 1.00 73.81 166 VAL A C 1
ATOM 1275 O O . VAL A 1 166 ? -20.991 -15.165 -4.675 1.00 73.81 166 VAL A O 1
ATOM 1278 N N . SER A 1 167 ? -22.348 -16.634 -5.664 1.00 68.69 167 SER A N 1
ATOM 1279 C CA . SER A 1 167 ? -23.526 -15.766 -5.642 1.00 68.69 167 SER A CA 1
ATOM 1280 C C . SER A 1 167 ? -23.892 -15.254 -4.235 1.00 68.69 167 SER A C 1
ATOM 1282 O O . SER A 1 167 ? -23.891 -16.012 -3.262 1.00 68.69 167 SER A O 1
ATOM 1284 N N . ARG A 1 168 ? -24.223 -13.955 -4.134 1.00 66.94 168 ARG A N 1
ATOM 1285 C CA . ARG A 1 168 ? -24.601 -13.271 -2.877 1.00 66.94 168 ARG A CA 1
ATOM 1286 C C . ARG A 1 168 ? -26.046 -12.770 -2.830 1.00 66.94 168 ARG A C 1
ATOM 1288 O O . ARG A 1 168 ? -26.458 -12.277 -1.781 1.00 66.94 168 ARG A O 1
ATOM 1295 N N . SER A 1 169 ? -26.809 -12.867 -3.918 1.00 69.38 169 SER A N 1
ATOM 1296 C CA . SER A 1 169 ? -28.203 -12.414 -3.905 1.00 69.38 169 SER A CA 1
ATOM 1297 C C . SER A 1 169 ? -29.025 -13.259 -2.915 1.00 69.38 169 SER A C 1
ATOM 1299 O O . SER A 1 169 ? -28.767 -14.459 -2.769 1.00 69.38 169 SER A O 1
ATOM 1301 N N . PRO A 1 170 ? -30.022 -12.681 -2.218 1.00 66.12 170 PRO A N 1
ATOM 1302 C CA . PRO A 1 170 ? -30.816 -13.411 -1.223 1.00 66.12 170 PRO A CA 1
ATOM 1303 C C . PRO A 1 170 ? -31.484 -14.687 -1.760 1.00 66.12 170 PRO A C 1
ATOM 1305 O O . PRO A 1 170 ? -31.660 -15.652 -1.017 1.00 66.12 170 PRO A O 1
ATOM 1308 N N . SER A 1 171 ? -31.826 -14.706 -3.051 1.00 67.00 171 SER A N 1
ATOM 1309 C CA . SER A 1 171 ? -32.411 -15.852 -3.757 1.00 67.00 171 SER A CA 1
ATOM 1310 C C . SER A 1 171 ? -31.405 -16.968 -4.067 1.00 67.00 171 SER A C 1
ATOM 1312 O O . SER A 1 171 ? -31.788 -18.134 -4.126 1.00 67.00 171 SER A O 1
ATOM 1314 N N . THR A 1 172 ? -30.120 -16.646 -4.220 1.00 71.56 172 THR A N 1
ATOM 1315 C CA . THR A 1 172 ? -29.085 -17.552 -4.749 1.00 71.56 172 THR A CA 1
ATOM 1316 C C . THR A 1 172 ? -28.016 -17.930 -3.722 1.00 71.56 172 THR A C 1
ATOM 1318 O O . THR A 1 172 ? -27.265 -18.881 -3.937 1.00 71.56 172 THR A O 1
ATOM 1321 N N . ILE A 1 173 ? -27.977 -17.264 -2.560 1.00 72.44 173 ILE A N 1
ATOM 1322 C CA . ILE A 1 173 ? -27.019 -17.529 -1.468 1.00 72.44 173 ILE A CA 1
ATOM 1323 C C . ILE A 1 173 ? -27.041 -18.984 -0.967 1.00 72.44 173 ILE A C 1
ATOM 1325 O O . ILE A 1 173 ? -26.061 -19.471 -0.399 1.00 72.44 173 ILE A O 1
ATOM 1329 N N . ARG A 1 174 ? -28.159 -19.685 -1.186 1.00 72.94 174 ARG A N 1
ATOM 1330 C CA . ARG A 1 174 ? -28.381 -21.088 -0.811 1.00 72.94 174 ARG A CA 1
ATOM 1331 C C . ARG A 1 174 ? -27.734 -22.096 -1.773 1.00 72.94 174 ARG A C 1
ATOM 1333 O O . ARG A 1 174 ? -27.617 -23.260 -1.402 1.00 72.94 174 ARG A O 1
ATOM 1340 N N . ARG A 1 175 ? -27.327 -21.658 -2.973 1.00 74.75 175 ARG A N 1
ATOM 1341 C CA . ARG A 1 175 ? -26.769 -22.493 -4.059 1.00 74.75 175 ARG A CA 1
ATOM 1342 C C . ARG A 1 175 ? -25.242 -22.413 -4.201 1.00 74.75 175 ARG A C 1
ATOM 1344 O O . ARG A 1 175 ? -24.660 -23.187 -4.953 1.00 74.75 175 ARG A O 1
ATOM 1351 N N . ARG A 1 176 ? -24.574 -21.499 -3.488 1.00 75.25 176 ARG A N 1
ATOM 1352 C CA . ARG A 1 176 ? -23.118 -21.282 -3.603 1.00 75.25 176 ARG A CA 1
ATOM 1353 C C . ARG A 1 176 ? -22.287 -22.453 -3.068 1.00 75.25 176 ARG A C 1
ATOM 1355 O O . ARG A 1 176 ? -22.615 -23.028 -2.025 1.00 75.25 176 ARG A O 1
ATOM 1362 N N . ASN A 1 177 ? -21.180 -22.721 -3.750 1.00 70.69 177 ASN A N 1
ATOM 1363 C CA . ASN A 1 177 ? -20.185 -23.736 -3.393 1.00 70.69 177 ASN A CA 1
ATOM 1364 C C . ASN A 1 177 ? -18.816 -23.142 -3.021 1.00 70.69 177 ASN A C 1
ATOM 1366 O O . ASN A 1 177 ? -17.945 -23.872 -2.558 1.00 70.69 177 ASN A O 1
ATOM 1370 N N . ASP A 1 178 ? -18.665 -21.824 -3.147 1.00 64.19 178 ASP A N 1
ATOM 1371 C CA . ASP A 1 178 ? -17.520 -21.053 -2.681 1.00 64.19 178 ASP A CA 1
ATOM 1372 C C . ASP A 1 178 ? -17.970 -19.897 -1.766 1.00 64.19 178 ASP A C 1
ATOM 1374 O O . ASP A 1 178 ? -19.120 -19.432 -1.786 1.00 64.19 178 ASP A O 1
ATOM 1378 N N . LYS A 1 179 ? -17.035 -19.418 -0.945 1.00 62.88 179 LYS A N 1
ATOM 1379 C CA . LYS A 1 179 ? -17.142 -18.139 -0.257 1.00 62.88 179 LYS A CA 1
ATOM 1380 C C . LYS A 1 179 ? -15.987 -17.246 -0.695 1.00 62.88 179 LYS A C 1
ATOM 1382 O O . LYS A 1 179 ? -14.943 -17.281 -0.055 1.00 62.88 179 LYS A O 1
ATOM 1387 N N . TYR A 1 180 ? -16.245 -16.343 -1.647 1.00 57.72 180 TYR A N 1
ATOM 1388 C CA . TYR A 1 180 ? -16.218 -14.883 -1.453 1.00 57.72 180 TYR A CA 1
ATOM 1389 C C . TYR A 1 180 ? -16.317 -14.098 -2.779 1.00 57.72 180 TYR A C 1
ATOM 1391 O O . TYR A 1 180 ? -15.433 -14.152 -3.626 1.00 57.72 180 TYR A O 1
ATOM 1399 N N . SER A 1 181 ? -17.398 -13.323 -2.972 1.00 57.91 181 SER A N 1
ATOM 1400 C CA . SER A 1 181 ? -17.636 -12.631 -4.256 1.00 57.91 181 SER A CA 1
ATOM 1401 C C . SER A 1 181 ? -16.901 -11.293 -4.349 1.00 57.91 181 SER A C 1
ATOM 1403 O O . SER A 1 181 ? -17.148 -10.398 -3.543 1.00 57.91 181 SER A O 1
ATOM 1405 N N . GLY A 1 182 ? -16.068 -11.122 -5.370 1.00 54.66 182 GLY A N 1
ATOM 1406 C CA . GLY A 1 182 ? -15.489 -9.826 -5.742 1.00 54.66 182 GLY A CA 1
ATOM 1407 C C . GLY A 1 182 ? -13.997 -9.848 -6.082 1.00 54.66 182 GLY A C 1
ATOM 1408 O O . GLY A 1 182 ? -13.450 -8.781 -6.351 1.00 54.66 182 GLY A O 1
ATOM 1409 N N . GLY A 1 183 ? -13.358 -11.027 -6.071 1.00 68.75 183 GLY A N 1
ATOM 1410 C CA . GLY A 1 183 ? -11.935 -11.191 -6.396 1.00 68.75 183 GLY A CA 1
ATOM 1411 C C . GLY A 1 183 ? -11.018 -10.421 -5.444 1.00 68.75 183 GLY A C 1
ATOM 1412 O O . GLY A 1 183 ? -11.427 -10.050 -4.335 1.00 68.75 183 GLY A O 1
ATOM 1413 N N . SER A 1 184 ? -9.807 -10.099 -5.902 1.00 71.69 184 SER A N 1
ATOM 1414 C CA . SER A 1 184 ? -8.844 -9.256 -5.174 1.00 71.69 184 SER A CA 1
ATOM 1415 C C . SER A 1 184 ? -9.412 -7.897 -4.714 1.00 71.69 184 SER A C 1
ATOM 1417 O O . SER A 1 184 ? -8.862 -7.276 -3.806 1.00 71.69 184 SER A O 1
ATOM 1419 N N . TYR A 1 185 ? -10.510 -7.413 -5.314 1.00 78.06 185 TYR A N 1
ATOM 1420 C CA . TYR A 1 185 ? -11.074 -6.071 -5.097 1.00 78.06 185 TYR A CA 1
ATOM 1421 C C . TYR A 1 185 ? -12.452 -6.059 -4.420 1.00 78.06 185 TYR A C 1
ATOM 1423 O O . TYR A 1 185 ? -13.164 -5.052 -4.441 1.00 78.06 185 TYR A O 1
ATOM 1431 N N . ALA A 1 186 ? -12.847 -7.148 -3.769 1.00 79.31 186 ALA A N 1
ATOM 1432 C CA . ALA A 1 186 ? -14.189 -7.284 -3.208 1.00 79.31 186 ALA A CA 1
ATOM 1433 C C . ALA A 1 186 ? -14.568 -6.241 -2.138 1.00 79.31 186 ALA A C 1
ATOM 1435 O O . ALA A 1 186 ? -15.751 -5.940 -1.973 1.00 79.31 186 ALA A O 1
ATOM 1436 N N . ILE A 1 187 ? -13.597 -5.665 -1.419 1.00 84.12 187 ILE A N 1
ATOM 1437 C CA . ILE A 1 187 ? -13.855 -4.567 -0.470 1.00 84.12 187 ILE A CA 1
ATOM 1438 C C . ILE A 1 187 ? -14.350 -3.323 -1.221 1.00 84.12 187 ILE A C 1
ATOM 1440 O O . ILE A 1 187 ? -15.318 -2.692 -0.801 1.00 84.12 187 ILE A O 1
ATOM 1444 N N . TYR A 1 188 ? -13.743 -3.004 -2.365 1.00 85.69 188 TYR A N 1
ATOM 1445 C CA . TYR A 1 188 ? -14.187 -1.903 -3.221 1.00 85.69 188 TYR A CA 1
ATOM 1446 C C . TYR A 1 188 ? -15.539 -2.199 -3.863 1.00 85.69 188 TYR A C 1
ATOM 1448 O O . TYR A 1 188 ? -16.397 -1.322 -3.897 1.00 85.69 188 TYR A O 1
ATOM 1456 N N . TYR A 1 189 ? -15.771 -3.445 -4.286 1.00 82.69 189 TYR A N 1
ATOM 1457 C CA . TYR A 1 189 ? -17.089 -3.880 -4.748 1.00 82.69 189 TYR A CA 1
ATOM 1458 C C . TYR A 1 189 ? -18.165 -3.643 -3.676 1.00 82.69 189 TYR A C 1
ATOM 1460 O O . TYR A 1 189 ? -19.225 -3.093 -3.965 1.00 82.69 189 TYR A O 1
ATOM 1468 N N . ALA A 1 190 ? -17.886 -4.003 -2.419 1.00 83.62 190 ALA A N 1
ATOM 1469 C CA . ALA A 1 190 ? -18.809 -3.779 -1.309 1.00 83.62 190 ALA A CA 1
ATOM 1470 C C . ALA A 1 190 ? -19.074 -2.284 -1.057 1.00 83.62 190 ALA A C 1
ATOM 1472 O O . ALA A 1 190 ? -20.217 -1.908 -0.799 1.00 83.62 190 ALA A O 1
ATOM 1473 N N . LEU A 1 191 ? -18.049 -1.431 -1.172 1.00 86.75 191 LEU A N 1
ATOM 1474 C CA . LEU A 1 191 ? -18.206 0.023 -1.080 1.00 86.75 191 LEU A CA 1
ATOM 1475 C C . LEU A 1 191 ? -19.072 0.583 -2.214 1.00 86.75 191 LEU A C 1
ATOM 1477 O O . LEU A 1 191 ? -19.953 1.384 -1.925 1.00 86.75 191 LEU A O 1
ATOM 1481 N N . ALA A 1 192 ? -18.882 0.128 -3.456 1.00 87.12 192 ALA A N 1
ATOM 1482 C CA . ALA A 1 192 ? -19.681 0.550 -4.612 1.00 87.12 192 ALA A CA 1
ATOM 1483 C C . ALA A 1 192 ? -21.162 0.147 -4.483 1.00 87.12 192 ALA A C 1
ATOM 1485 O O . ALA A 1 192 ? -22.070 0.900 -4.834 1.00 87.12 192 ALA A O 1
ATOM 1486 N N . VAL A 1 193 ? -21.427 -1.039 -3.926 1.00 85.06 193 VAL A N 1
ATOM 1487 C CA . VAL A 1 193 ? -22.793 -1.469 -3.598 1.00 85.06 193 VAL A CA 1
ATOM 1488 C C . VAL A 1 193 ? -23.385 -0.600 -2.483 1.00 85.06 193 VAL A C 1
ATOM 1490 O O . VAL A 1 193 ? -24.534 -0.169 -2.574 1.00 85.06 193 VAL A O 1
ATOM 1493 N N . ALA A 1 194 ? -22.607 -0.296 -1.440 1.00 86.12 194 ALA A N 1
ATOM 1494 C CA . ALA A 1 194 ? -23.055 0.538 -0.324 1.00 86.12 194 ALA A CA 1
ATOM 1495 C C . ALA A 1 194 ? -23.300 2.003 -0.732 1.00 86.12 194 ALA A C 1
ATOM 1497 O O . ALA A 1 194 ? -24.254 2.619 -0.251 1.00 86.12 194 ALA A O 1
ATOM 1498 N N . SER A 1 195 ? -22.486 2.549 -1.642 1.00 90.88 195 SER A N 1
ATOM 1499 C CA . SER A 1 195 ? -22.671 3.877 -2.241 1.00 90.88 195 SER A CA 1
ATOM 1500 C C . SER A 1 195 ? -23.794 3.915 -3.283 1.00 90.88 195 SER A C 1
ATOM 1502 O O . SER A 1 195 ? -24.158 5.001 -3.731 1.00 90.88 195 SER A O 1
ATOM 1504 N N . LYS A 1 196 ? -24.387 2.757 -3.622 1.00 86.88 196 LYS A N 1
ATOM 1505 C CA . LYS A 1 196 ? -25.393 2.570 -4.683 1.00 86.88 196 LYS A CA 1
ATOM 1506 C C . LYS A 1 196 ? -24.887 2.922 -6.087 1.00 86.88 196 LYS A C 1
ATOM 1508 O O . LYS A 1 196 ? -25.695 3.139 -6.985 1.00 86.88 196 LYS A O 1
ATOM 1513 N N . GLU A 1 197 ? -23.572 2.952 -6.284 1.00 89.31 197 GLU A N 1
ATOM 1514 C CA . GLU A 1 197 ? -22.955 3.054 -7.611 1.00 89.31 197 GLU A CA 1
ATOM 1515 C C . GLU A 1 197 ? -23.083 1.737 -8.388 1.00 89.31 197 GLU A C 1
ATOM 1517 O O . GLU A 1 197 ? -23.105 1.744 -9.616 1.00 89.31 197 GLU A O 1
ATOM 1522 N N . LEU A 1 198 ? -23.228 0.610 -7.679 1.00 84.38 198 LEU A N 1
ATOM 1523 C CA . LEU A 1 198 ? -23.486 -0.703 -8.261 1.00 84.38 198 LEU A CA 1
ATOM 1524 C C . LEU A 1 198 ? -24.752 -1.335 -7.671 1.00 84.38 198 LEU A C 1
ATOM 1526 O O . LEU A 1 198 ? -24.931 -1.387 -6.453 1.00 84.38 198 LEU A O 1
ATOM 1530 N N . ASN A 1 199 ? -25.627 -1.854 -8.535 1.00 82.38 199 ASN A N 1
ATOM 1531 C CA . ASN A 1 199 ? -26.822 -2.577 -8.102 1.00 82.38 199 ASN A CA 1
ATOM 1532 C C . ASN A 1 199 ? -26.459 -3.995 -7.615 1.00 82.38 199 ASN A C 1
ATOM 1534 O O . ASN A 1 199 ? -25.665 -4.685 -8.251 1.00 82.38 199 ASN A O 1
ATOM 1538 N N . VAL A 1 200 ? -27.066 -4.445 -6.512 1.00 76.19 200 VAL A N 1
ATOM 1539 C CA . VAL A 1 200 ? -26.844 -5.779 -5.915 1.00 76.19 200 VAL A CA 1
ATOM 1540 C C . VAL A 1 200 ? -27.222 -6.898 -6.885 1.00 76.19 200 VAL A C 1
ATOM 1542 O O . VAL A 1 200 ? -26.533 -7.912 -6.944 1.00 76.19 200 VAL A O 1
ATOM 1545 N N . ASP A 1 201 ? -28.281 -6.687 -7.666 1.00 76.50 201 ASP A N 1
ATOM 1546 C CA . ASP A 1 201 ? -28.795 -7.663 -8.631 1.00 76.50 201 ASP A CA 1
ATOM 1547 C C . ASP A 1 201 ? -28.180 -7.501 -10.030 1.00 76.50 201 ASP A C 1
ATOM 1549 O O . ASP A 1 201 ? -28.642 -8.116 -1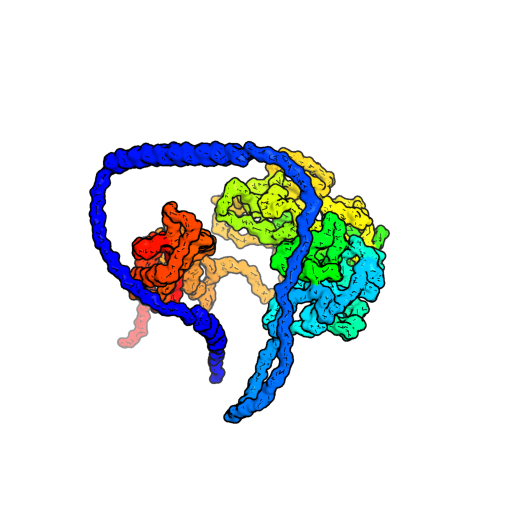0.993 1.00 76.50 201 ASP A O 1
ATOM 1553 N N . HIS A 1 202 ? -27.145 -6.664 -10.171 1.00 82.00 202 HIS A N 1
ATOM 1554 C CA . HIS A 1 202 ? -26.450 -6.510 -11.442 1.00 82.00 202 HIS A CA 1
ATOM 1555 C C . HIS A 1 202 ? -25.764 -7.822 -11.834 1.00 82.00 202 HIS A C 1
ATOM 1557 O O . HIS A 1 202 ? -24.875 -8.310 -11.132 1.00 82.00 202 HIS A O 1
ATOM 1563 N N . ARG A 1 203 ? -26.161 -8.361 -12.988 1.00 78.31 203 ARG A N 1
ATOM 1564 C CA . ARG A 1 203 ? -25.485 -9.483 -13.634 1.00 78.31 203 ARG A CA 1
ATOM 1565 C C . ARG A 1 203 ? -24.538 -8.942 -14.703 1.00 78.31 203 ARG A C 1
ATOM 1567 O O . ARG A 1 203 ? -25.008 -8.192 -15.561 1.00 78.31 203 ARG A O 1
ATOM 1574 N N . PRO A 1 204 ? -23.243 -9.293 -14.655 1.00 80.25 204 PRO A N 1
ATOM 1575 C CA . PRO A 1 204 ? -22.310 -8.896 -15.697 1.00 80.25 204 PRO A CA 1
ATOM 1576 C C . PRO A 1 204 ? -22.705 -9.536 -17.034 1.00 80.25 204 PRO A C 1
ATOM 1578 O O . PRO A 1 204 ? -23.083 -10.707 -17.083 1.00 80.25 204 PRO A O 1
ATOM 1581 N N . ASP A 1 205 ? -22.616 -8.755 -18.107 1.00 83.81 205 ASP A N 1
ATOM 1582 C CA . ASP A 1 205 ? -22.762 -9.239 -19.478 1.00 83.81 205 ASP A CA 1
ATOM 1583 C C . ASP A 1 205 ? -21.374 -9.569 -20.045 1.00 83.81 205 ASP A C 1
ATOM 1585 O O . ASP A 1 205 ? -20.489 -8.713 -20.070 1.00 83.81 205 ASP A O 1
ATOM 1589 N N . PHE A 1 206 ? -21.187 -10.821 -20.465 1.00 84.62 206 PHE A N 1
ATOM 1590 C CA . PHE A 1 206 ? -19.936 -11.352 -21.025 1.00 84.62 206 PHE A CA 1
ATOM 1591 C C . PHE A 1 206 ? -19.983 -11.483 -22.558 1.00 84.62 206 PHE A C 1
ATOM 1593 O O . PHE A 1 206 ? -19.181 -12.191 -23.170 1.00 84.62 206 PHE A O 1
ATOM 1600 N N . THR A 1 207 ? -20.938 -10.821 -23.210 1.00 84.81 207 THR A N 1
ATOM 1601 C CA . THR A 1 207 ? -21.002 -10.777 -24.674 1.00 84.81 207 THR A CA 1
ATOM 1602 C C . THR A 1 207 ? -19.716 -10.160 -25.244 1.00 84.81 207 THR A C 1
ATOM 1604 O O . THR A 1 207 ? -19.292 -9.089 -24.815 1.00 84.81 207 THR A O 1
ATOM 1607 N N . ASN A 1 208 ? -19.088 -10.831 -26.219 1.00 85.38 208 ASN A N 1
ATOM 1608 C CA . ASN A 1 208 ? -17.812 -10.444 -26.849 1.00 85.38 208 ASN A CA 1
ATOM 1609 C C . ASN A 1 208 ? -16.598 -10.362 -25.903 1.00 85.38 208 ASN A C 1
ATOM 1611 O O . ASN A 1 208 ? -15.607 -9.712 -26.235 1.00 85.38 208 ASN A O 1
ATOM 1615 N N . THR A 1 209 ? -16.638 -11.018 -24.740 1.00 87.19 209 THR A N 1
ATOM 1616 C CA . THR A 1 209 ? -15.480 -11.094 -23.830 1.00 87.19 209 THR A CA 1
ATOM 1617 C C . THR A 1 209 ? -14.710 -12.410 -23.956 1.00 87.19 209 THR A C 1
ATOM 1619 O O . THR A 1 209 ? -14.048 -12.821 -23.005 1.00 87.19 209 THR A O 1
ATOM 1622 N N . GLU A 1 210 ? -14.839 -13.098 -25.092 1.00 88.69 210 GLU A N 1
ATOM 1623 C CA . GLU A 1 210 ? -14.209 -14.397 -25.352 1.00 88.69 210 GLU A CA 1
ATOM 1624 C C . GLU A 1 210 ? -12.676 -14.309 -25.290 1.00 88.69 210 GLU A C 1
ATOM 1626 O O . GLU A 1 210 ? -12.102 -13.283 -25.672 1.00 88.69 210 GLU A O 1
ATOM 1631 N N . PRO A 1 211 ? -11.989 -15.359 -24.803 1.00 90.94 211 PRO A N 1
ATOM 1632 C CA . PRO A 1 211 ? -10.533 -15.376 -24.748 1.00 90.94 211 PRO A CA 1
ATOM 1633 C C . PRO A 1 211 ? -9.893 -15.131 -26.121 1.00 90.94 211 PRO A C 1
ATOM 1635 O O . PRO A 1 211 ? -10.192 -15.822 -27.090 1.00 90.94 211 PRO A O 1
ATOM 1638 N N . ALA A 1 212 ? -8.951 -14.186 -26.198 1.00 89.50 212 ALA A N 1
ATOM 1639 C CA . ALA A 1 212 ? -8.266 -13.854 -27.455 1.00 89.50 212 ALA A CA 1
ATOM 1640 C C . ALA A 1 212 ? -7.275 -14.932 -27.953 1.00 89.50 212 ALA A C 1
ATOM 1642 O O . ALA A 1 212 ? -6.736 -14.808 -29.056 1.00 89.50 212 ALA A O 1
ATOM 1643 N N . ALA A 1 213 ? -6.992 -15.941 -27.127 1.00 88.00 213 ALA A N 1
ATOM 1644 C CA . ALA A 1 213 ? -6.202 -17.119 -27.463 1.00 88.00 213 ALA A CA 1
ATOM 1645 C C . ALA A 1 213 ? -6.839 -18.348 -26.806 1.00 88.00 213 ALA A C 1
ATOM 1647 O O . ALA A 1 213 ? -7.303 -18.271 -25.664 1.00 88.00 213 ALA A O 1
ATOM 1648 N N . GLN A 1 214 ? -6.858 -19.465 -27.529 1.00 87.44 214 GLN A N 1
ATOM 1649 C CA . GLN A 1 214 ? -7.356 -20.739 -27.029 1.00 87.44 214 GLN A CA 1
ATOM 1650 C C . GLN A 1 214 ? -6.212 -21.469 -26.324 1.00 87.44 214 GLN A C 1
ATOM 1652 O O . GLN A 1 214 ? -5.144 -21.627 -26.895 1.00 87.44 214 GLN A O 1
ATOM 1657 N N . ILE A 1 215 ? -6.419 -21.883 -25.075 1.00 89.62 215 ILE A N 1
ATOM 1658 C CA . ILE A 1 215 ? -5.425 -22.618 -24.287 1.00 89.62 215 ILE A CA 1
ATOM 1659 C C . ILE A 1 215 ? -6.057 -23.931 -23.842 1.00 89.62 215 ILE A C 1
ATOM 1661 O O . ILE A 1 215 ? -7.196 -23.936 -23.377 1.00 89.62 215 ILE A O 1
ATOM 1665 N N . GLY A 1 216 ? -5.308 -25.029 -23.950 1.00 84.00 216 GLY A N 1
ATOM 1666 C CA . GLY A 1 216 ? -5.741 -26.341 -23.479 1.00 84.00 216 GLY A CA 1
ATOM 1667 C C . GLY A 1 216 ? -6.983 -26.897 -24.203 1.00 84.00 216 GLY A C 1
ATOM 1668 O O . GLY A 1 216 ? -7.338 -26.437 -25.291 1.00 84.00 216 GLY A O 1
ATOM 1669 N N . PRO A 1 217 ? -7.653 -27.906 -23.617 1.00 85.38 217 PRO A N 1
ATOM 1670 C CA . PRO A 1 217 ? -7.397 -28.476 -22.292 1.00 85.38 217 PRO A CA 1
ATOM 1671 C C . PRO A 1 217 ? -6.139 -29.352 -22.238 1.00 85.38 217 PRO A C 1
ATOM 1673 O O . PRO A 1 217 ? -5.877 -30.146 -23.137 1.00 85.38 217 PRO A O 1
ATOM 1676 N N . PHE A 1 218 ? -5.378 -29.246 -21.147 1.00 89.50 218 PHE A N 1
ATOM 1677 C CA . PHE A 1 218 ? -4.222 -30.109 -20.880 1.00 89.50 218 PHE A CA 1
ATOM 1678 C C . PHE A 1 218 ? -4.564 -31.181 -19.841 1.00 89.50 218 PHE A C 1
ATOM 1680 O O . PHE A 1 218 ? -5.394 -30.954 -18.963 1.00 89.50 218 PHE A O 1
ATOM 1687 N N . LEU A 1 219 ? -3.867 -32.325 -19.872 1.00 86.25 219 LEU A N 1
ATOM 1688 C CA . LEU A 1 219 ? -4.101 -33.439 -18.936 1.00 86.25 219 LEU A CA 1
ATOM 1689 C C . LEU A 1 219 ? -4.003 -33.006 -17.459 1.00 86.25 219 LEU A C 1
ATOM 1691 O O . LEU A 1 219 ? -4.791 -33.446 -16.627 1.00 86.25 219 LEU A O 1
ATOM 1695 N N . HIS A 1 220 ? -3.091 -32.079 -17.155 1.00 86.69 220 HIS A N 1
ATOM 1696 C CA . HIS A 1 220 ? -2.882 -31.527 -15.813 1.00 86.69 220 HIS A CA 1
ATOM 1697 C C . HIS A 1 220 ? -4.111 -30.806 -15.233 1.00 86.69 220 HIS A C 1
ATOM 1699 O O . HIS A 1 220 ? -4.201 -30.652 -14.019 1.00 86.69 220 HIS A O 1
ATOM 1705 N N . TRP A 1 221 ? -5.060 -30.361 -16.067 1.00 89.25 221 TRP A N 1
ATOM 1706 C CA . TRP A 1 221 ? -6.289 -29.706 -15.600 1.00 89.25 221 TRP A CA 1
ATOM 1707 C C . TRP A 1 221 ? -7.240 -30.675 -14.891 1.00 89.25 221 TRP A C 1
ATOM 1709 O O . TRP A 1 221 ? -8.045 -30.247 -14.065 1.00 89.25 221 TRP A O 1
ATOM 1719 N N . GLY A 1 222 ? -7.134 -31.969 -15.204 1.00 86.56 222 GLY A N 1
ATOM 1720 C CA . GLY A 1 222 ? -7.866 -33.053 -14.552 1.00 86.56 222 GLY A CA 1
ATOM 1721 C C . GLY A 1 222 ? -7.104 -33.706 -13.396 1.00 86.56 222 GLY A C 1
ATOM 1722 O O . GLY A 1 222 ? -7.483 -34.790 -12.969 1.00 86.56 222 GLY A O 1
ATOM 1723 N N . ASP A 1 223 ? -6.013 -33.109 -12.906 1.00 86.75 223 ASP A N 1
ATOM 1724 C CA . ASP A 1 223 ? -5.294 -33.624 -11.738 1.00 86.75 223 ASP A CA 1
ATOM 1725 C C . ASP A 1 223 ? -5.537 -32.709 -10.520 1.00 86.75 223 ASP A C 1
ATOM 1727 O O . ASP A 1 223 ? -5.076 -31.559 -10.506 1.00 86.75 223 ASP A O 1
ATOM 1731 N N . PRO A 1 224 ? -6.235 -33.194 -9.471 1.00 84.00 224 PRO A N 1
ATOM 1732 C CA . PRO A 1 224 ? -6.552 -32.396 -8.290 1.00 84.00 224 PRO A CA 1
ATOM 1733 C C . PRO A 1 224 ? -5.323 -31.983 -7.465 1.00 84.00 224 PRO A C 1
ATOM 1735 O O . PRO A 1 224 ? -5.448 -31.094 -6.626 1.00 84.00 224 PRO A O 1
ATOM 1738 N N . ARG A 1 225 ? -4.149 -32.596 -7.678 1.00 86.62 225 ARG A N 1
ATOM 1739 C CA . ARG A 1 225 ? -2.899 -32.269 -6.966 1.00 86.62 225 ARG A CA 1
ATOM 1740 C C . ARG A 1 225 ? -2.039 -31.245 -7.708 1.00 86.62 225 ARG A C 1
ATOM 1742 O O . ARG A 1 225 ? -1.318 -30.460 -7.080 1.00 86.62 225 ARG A O 1
ATOM 1749 N N . LYS A 1 226 ? -2.113 -31.226 -9.042 1.00 87.50 226 LYS A N 1
ATOM 1750 C CA . LYS A 1 226 ? -1.284 -30.353 -9.895 1.00 87.50 226 LYS A CA 1
ATOM 1751 C C . LYS A 1 226 ? -1.763 -28.909 -9.924 1.00 87.50 226 LYS A C 1
ATOM 1753 O O . LYS A 1 226 ? -0.928 -28.011 -9.964 1.00 87.50 226 LYS A O 1
ATOM 1758 N N . ILE A 1 227 ? -3.075 -28.676 -9.869 1.00 91.56 227 ILE A N 1
ATOM 1759 C CA . ILE A 1 227 ? -3.650 -27.326 -9.846 1.00 91.56 227 ILE A CA 1
ATOM 1760 C C . ILE A 1 227 ? -4.575 -27.192 -8.633 1.00 91.56 227 ILE A C 1
ATOM 1762 O O . ILE A 1 227 ? -5.651 -27.788 -8.581 1.00 91.56 227 ILE A O 1
ATOM 1766 N N . VAL A 1 228 ? -4.145 -26.398 -7.650 1.00 91.56 228 VAL A N 1
ATOM 1767 C CA . VAL A 1 228 ? -4.832 -26.224 -6.358 1.00 91.56 228 VAL A CA 1
ATOM 1768 C C . VAL A 1 228 ? -5.095 -24.760 -6.000 1.00 91.56 228 VAL A C 1
ATOM 1770 O O . VAL A 1 228 ? -5.913 -24.503 -5.125 1.00 91.56 228 VAL A O 1
ATOM 1773 N N . ALA A 1 229 ? -4.419 -23.801 -6.636 1.00 90.62 229 ALA A N 1
ATOM 1774 C CA . ALA A 1 229 ? -4.491 -22.370 -6.328 1.00 90.62 229 ALA A CA 1
ATOM 1775 C C . ALA A 1 229 ? -5.080 -21.505 -7.458 1.00 90.62 229 ALA A C 1
ATOM 1777 O O . ALA A 1 229 ? -5.094 -20.274 -7.347 1.00 90.62 229 ALA A O 1
ATOM 1778 N N . MET A 1 230 ? -5.588 -22.125 -8.523 1.00 91.00 230 MET A N 1
ATOM 1779 C CA . MET A 1 230 ? -6.328 -21.455 -9.592 1.00 91.00 230 MET A CA 1
ATOM 1780 C C . MET A 1 230 ? -7.401 -22.367 -10.191 1.00 91.00 230 MET A C 1
ATOM 1782 O O . MET A 1 230 ? -7.367 -23.581 -10.014 1.00 91.00 230 MET A O 1
ATOM 1786 N N . ASP A 1 231 ? -8.353 -21.777 -10.911 1.00 90.75 231 ASP A N 1
ATOM 1787 C CA . ASP A 1 231 ? -9.427 -22.501 -11.590 1.00 90.75 231 ASP A CA 1
ATOM 1788 C C . ASP A 1 231 ? -9.018 -22.869 -13.032 1.00 90.75 231 ASP A C 1
ATOM 1790 O O . ASP A 1 231 ? -8.923 -21.966 -13.868 1.00 90.75 231 ASP A O 1
ATOM 1794 N N . PRO A 1 232 ? -8.825 -24.164 -13.372 1.00 91.25 232 PRO A N 1
ATOM 1795 C CA . PRO A 1 232 ? -8.373 -24.565 -14.708 1.00 91.25 232 PRO A CA 1
ATOM 1796 C C . PRO A 1 232 ? -9.301 -24.104 -15.841 1.00 91.25 232 PRO A C 1
ATOM 1798 O O . PRO A 1 232 ? -8.844 -23.685 -16.905 1.00 91.25 232 PRO A O 1
ATOM 1801 N N . TRP A 1 233 ? -10.611 -24.110 -15.586 1.00 90.94 233 TRP A N 1
ATOM 1802 C CA . TRP A 1 233 ? -11.645 -23.766 -16.567 1.00 90.94 233 TRP A CA 1
ATOM 1803 C C . TRP A 1 233 ? -12.070 -22.292 -16.504 1.00 90.94 233 TRP A C 1
ATOM 1805 O O . TRP A 1 233 ? -12.955 -21.872 -17.247 1.00 90.94 233 TRP A O 1
ATOM 1815 N N . GLY A 1 234 ? -11.401 -21.494 -15.665 1.00 89.25 234 GLY A N 1
ATOM 1816 C CA . GLY A 1 234 ? -11.789 -20.135 -15.284 1.00 89.25 234 GLY A CA 1
ATOM 1817 C C . GLY A 1 234 ? -11.948 -19.118 -16.416 1.00 89.25 234 GLY A C 1
ATOM 1818 O O . GLY A 1 234 ? -12.624 -18.105 -16.237 1.00 89.25 234 GLY A O 1
ATOM 1819 N N . HIS A 1 235 ? -11.330 -19.377 -17.570 1.00 91.31 235 HIS A N 1
ATOM 1820 C CA . HIS A 1 235 ? -11.362 -18.526 -18.764 1.00 91.31 235 HIS A CA 1
ATOM 1821 C C . HIS A 1 235 ? -12.528 -18.842 -19.707 1.00 91.31 235 HIS A C 1
ATOM 1823 O O . HIS A 1 235 ? -12.846 -18.013 -20.550 1.00 91.31 235 HIS A O 1
ATOM 1829 N N . LEU A 1 236 ? -13.177 -20.005 -19.568 1.00 90.94 236 LEU A N 1
ATOM 1830 C CA . LEU A 1 236 ? -14.301 -20.438 -20.413 1.00 90.94 236 LEU A CA 1
ATOM 1831 C C . LEU A 1 236 ? -15.631 -20.514 -19.647 1.00 90.94 236 LEU A C 1
ATOM 1833 O O . LEU A 1 236 ? -16.672 -20.841 -20.221 1.00 90.94 236 LEU A O 1
ATOM 1837 N N . THR A 1 237 ? -15.612 -20.194 -18.354 1.00 88.25 237 THR A N 1
ATOM 1838 C CA . THR A 1 237 ? -16.727 -20.392 -17.427 1.00 88.25 237 THR A CA 1
ATOM 1839 C C . THR A 1 237 ? -18.069 -19.807 -17.910 1.00 88.25 237 THR A C 1
ATOM 1841 O O . THR A 1 237 ? -19.057 -20.545 -17.887 1.00 88.25 237 THR A O 1
ATOM 1844 N N . PRO A 1 238 ? -18.159 -18.550 -18.401 1.00 87.00 238 PRO A N 1
ATOM 1845 C CA . PRO A 1 238 ? -19.431 -17.989 -18.877 1.00 87.00 238 PRO A CA 1
ATOM 1846 C C . PRO A 1 238 ? -20.059 -18.738 -20.064 1.00 87.00 238 PRO A C 1
ATOM 1848 O O . PRO A 1 238 ? -21.283 -18.747 -20.201 1.00 87.00 238 PRO A O 1
ATOM 1851 N N . TRP A 1 239 ? -19.241 -19.369 -20.913 1.00 89.38 239 TRP A N 1
ATOM 1852 C CA . TRP A 1 239 ? -19.695 -20.060 -22.125 1.00 89.38 239 TRP A CA 1
ATOM 1853 C C . TRP A 1 239 ? -20.037 -21.523 -21.863 1.00 89.38 239 TRP A C 1
ATOM 1855 O O . TRP A 1 239 ? -21.096 -21.976 -22.291 1.00 89.38 239 TRP A O 1
ATOM 1865 N N . ILE A 1 240 ? -19.194 -22.242 -21.114 1.00 89.00 240 ILE A N 1
ATOM 1866 C CA . ILE A 1 240 ? -19.410 -23.666 -20.807 1.00 89.00 240 ILE A CA 1
ATOM 1867 C C . ILE A 1 240 ? -20.661 -23.863 -19.945 1.00 89.00 240 ILE A C 1
ATOM 1869 O O . ILE A 1 240 ? -21.439 -24.784 -20.172 1.00 89.00 240 ILE A O 1
ATOM 1873 N N . PHE A 1 241 ? -20.883 -22.990 -18.959 1.00 87.62 241 PHE A N 1
ATOM 1874 C CA . PHE A 1 241 ? -21.951 -23.172 -17.973 1.00 87.62 241 PHE A CA 1
ATOM 1875 C C . PHE A 1 241 ? -23.219 -22.367 -18.277 1.00 87.62 241 PHE A C 1
ATOM 1877 O O . PHE A 1 241 ? -24.084 -22.241 -17.411 1.00 87.62 241 PHE A O 1
ATOM 1884 N N . LYS A 1 242 ? -23.367 -21.834 -19.496 1.00 85.69 242 LYS A N 1
ATOM 1885 C CA . LYS A 1 242 ? -24.469 -20.937 -19.893 1.00 85.69 242 LYS A CA 1
ATOM 1886 C C . LYS A 1 242 ? -25.860 -21.472 -19.531 1.00 85.69 242 LYS A C 1
ATOM 1888 O O . LYS A 1 242 ? -26.721 -20.697 -19.108 1.00 85.69 242 LYS A O 1
ATOM 1893 N N . ASP A 1 243 ? -26.069 -22.780 -19.657 1.00 85.25 243 ASP A N 1
ATOM 1894 C CA . ASP A 1 243 ? -27.342 -23.427 -19.328 1.00 85.25 243 ASP A CA 1
ATOM 1895 C C . ASP A 1 243 ? -27.592 -23.472 -17.816 1.00 85.25 243 ASP A C 1
ATOM 1897 O O . ASP A 1 243 ? -28.685 -23.122 -17.368 1.00 85.25 243 ASP A O 1
ATOM 1901 N N . ILE A 1 244 ? -26.562 -23.777 -17.019 1.00 83.19 244 ILE A N 1
ATOM 1902 C CA . ILE A 1 244 ? -26.629 -23.775 -15.549 1.00 83.19 244 ILE A CA 1
ATOM 1903 C C . ILE A 1 244 ? -26.901 -22.357 -15.025 1.00 83.19 244 ILE A C 1
ATOM 1905 O O . ILE A 1 244 ? -27.755 -22.176 -14.155 1.00 83.19 244 ILE A O 1
ATOM 1909 N N . LEU A 1 245 ? -26.248 -21.331 -15.593 1.00 81.12 245 LEU A N 1
ATOM 1910 C CA . LEU A 1 245 ? -26.493 -19.927 -15.227 1.00 81.12 245 LEU A CA 1
ATOM 1911 C C . LEU A 1 245 ? -27.965 -19.526 -15.428 1.00 81.12 245 LEU A C 1
ATOM 1913 O O . LEU A 1 245 ? -28.531 -18.789 -14.615 1.00 81.12 245 LEU A O 1
ATOM 1917 N N . LYS A 1 246 ? -28.595 -20.003 -16.510 1.00 81.69 246 LYS A N 1
ATOM 1918 C CA . LYS A 1 246 ? -29.998 -19.704 -16.828 1.00 81.69 246 LYS A CA 1
ATOM 1919 C C . LYS A 1 246 ? -30.974 -20.504 -15.969 1.00 81.69 246 LYS A C 1
ATOM 1921 O O . LYS A 1 246 ? -31.901 -19.912 -15.420 1.00 81.69 246 LYS A O 1
ATOM 1926 N N . GLN A 1 247 ? -30.769 -21.815 -15.852 1.00 81.69 247 GLN A N 1
ATOM 1927 C CA . GLN A 1 247 ? -31.681 -22.727 -15.157 1.00 81.69 247 GLN A CA 1
ATOM 1928 C C . GLN A 1 247 ? -31.684 -22.494 -13.644 1.00 81.69 247 GLN A C 1
ATOM 1930 O O . GLN A 1 247 ? -32.746 -22.373 -13.038 1.00 81.69 247 GLN A O 1
ATOM 1935 N N . GLU A 1 248 ? -30.504 -22.375 -13.032 1.00 75.62 248 GLU A N 1
ATOM 1936 C CA . GLU A 1 248 ? -30.376 -22.220 -11.578 1.00 75.62 248 GLU A CA 1
ATOM 1937 C C . GLU A 1 248 ? -30.326 -20.759 -11.118 1.00 75.62 248 GLU A C 1
ATOM 1939 O O . GLU A 1 248 ? -30.270 -20.479 -9.919 1.00 75.62 248 GLU A O 1
ATOM 1944 N N . GLN A 1 249 ? -30.365 -19.814 -12.064 1.00 75.19 249 GLN A N 1
ATOM 1945 C CA . GLN A 1 249 ? -30.297 -18.372 -11.817 1.00 75.19 249 GLN A CA 1
ATOM 1946 C C . GLN A 1 249 ? -29.063 -17.940 -11.001 1.00 75.19 249 GLN A C 1
ATOM 1948 O O . GLN A 1 249 ? -29.125 -16.942 -10.281 1.00 75.19 249 GLN A O 1
ATOM 1953 N N . VAL A 1 250 ? -27.943 -18.653 -11.121 1.00 77.25 250 VAL A N 1
ATOM 1954 C CA . VAL A 1 250 ? -26.691 -18.372 -10.401 1.00 77.25 250 VAL A CA 1
ATOM 1955 C C . VAL A 1 250 ? -25.772 -17.418 -11.178 1.00 77.25 250 VAL A C 1
ATOM 1957 O O . VAL A 1 250 ? -25.756 -17.420 -12.406 1.00 77.25 250 VAL A O 1
ATOM 1960 N N . ASP A 1 251 ? -24.999 -16.597 -10.453 1.00 77.88 251 ASP A N 1
ATOM 1961 C CA . ASP A 1 251 ? -23.938 -15.744 -11.024 1.00 77.88 251 ASP A CA 1
ATOM 1962 C C . ASP A 1 251 ? -22.601 -16.492 -10.965 1.00 77.88 251 ASP A C 1
ATOM 1964 O O . ASP A 1 251 ? -22.154 -16.881 -9.878 1.00 77.88 251 ASP A O 1
ATOM 1968 N N . VAL A 1 252 ? -21.984 -16.692 -12.129 1.00 81.56 252 VAL A N 1
ATOM 1969 C CA . VAL A 1 252 ? -20.701 -17.375 -12.287 1.00 81.56 252 VAL A CA 1
ATOM 1970 C C . VAL A 1 252 ? -19.775 -16.456 -13.073 1.00 81.56 252 VAL A C 1
ATOM 1972 O O . VAL A 1 252 ? -20.043 -16.128 -14.228 1.00 81.56 252 VAL A O 1
ATOM 1975 N N . ARG A 1 253 ? -18.688 -16.022 -12.433 1.00 84.88 253 ARG A N 1
ATOM 1976 C CA . ARG A 1 253 ? -17.749 -15.049 -13.003 1.00 84.88 253 ARG A CA 1
ATOM 1977 C C . ARG A 1 253 ? -16.487 -15.757 -13.497 1.00 84.88 253 ARG A C 1
ATOM 1979 O O . ARG A 1 253 ? -16.037 -16.686 -12.825 1.00 84.88 253 ARG A O 1
ATOM 1986 N N . PRO A 1 254 ? -15.903 -15.328 -14.629 1.00 89.06 254 PRO A N 1
ATOM 1987 C CA . PRO A 1 254 ? -14.613 -15.835 -15.058 1.00 89.06 254 PRO A CA 1
ATOM 1988 C C . PRO A 1 254 ? -13.543 -15.409 -14.051 1.00 89.06 254 PRO A C 1
ATOM 1990 O O . PRO A 1 254 ? -13.555 -14.290 -13.535 1.00 89.06 254 PRO A O 1
ATOM 1993 N N . THR A 1 255 ? -12.621 -16.317 -13.771 1.00 89.50 255 THR A N 1
ATOM 1994 C CA . THR A 1 255 ? -11.474 -16.098 -12.875 1.00 89.50 255 THR A CA 1
ATOM 1995 C C . THR A 1 255 ? -10.185 -15.889 -13.664 1.00 89.50 255 THR A C 1
ATOM 1997 O O . THR A 1 255 ? -9.180 -15.455 -13.104 1.00 89.50 255 THR A O 1
ATOM 2000 N N . ILE A 1 256 ? -10.216 -16.151 -14.974 1.00 92.62 256 ILE A N 1
ATOM 2001 C CA . ILE A 1 256 ? -9.107 -15.930 -15.897 1.00 92.62 256 ILE A CA 1
ATOM 2002 C C . ILE A 1 256 ? -9.620 -15.145 -17.106 1.00 92.62 256 ILE A C 1
ATOM 2004 O O . ILE A 1 256 ? -10.692 -15.436 -17.628 1.00 92.62 256 ILE A O 1
ATOM 2008 N N . ALA A 1 257 ? -8.851 -14.163 -17.569 1.00 92.81 257 ALA A N 1
ATOM 2009 C CA . ALA A 1 257 ? -9.141 -13.408 -18.786 1.00 92.81 257 ALA A CA 1
ATOM 2010 C C . ALA A 1 257 ? -7.904 -13.345 -19.687 1.00 92.81 257 ALA A C 1
ATOM 2012 O O . ALA A 1 257 ? -6.788 -13.163 -19.195 1.00 92.81 257 ALA A O 1
ATOM 2013 N N . ILE A 1 258 ? -8.105 -13.473 -21.002 1.00 94.75 258 ILE A N 1
ATOM 2014 C CA . ILE A 1 258 ? -7.032 -13.538 -22.005 1.00 94.75 258 ILE A CA 1
ATOM 2015 C C . ILE A 1 258 ? -7.251 -12.448 -23.049 1.00 94.75 258 ILE A C 1
ATOM 2017 O O . ILE A 1 258 ? -8.325 -12.362 -23.642 1.00 94.75 258 ILE A O 1
ATOM 2021 N N . THR A 1 259 ? -6.237 -11.621 -23.291 1.00 94.75 259 THR A N 1
ATOM 2022 C CA . THR A 1 259 ? -6.302 -10.534 -24.274 1.00 94.75 259 THR A CA 1
ATOM 2023 C C . THR A 1 259 ? -4.965 -10.328 -24.981 1.00 94.75 259 THR A C 1
ATOM 2025 O O . THR A 1 259 ? -3.916 -10.691 -24.451 1.00 94.75 259 THR A O 1
ATOM 2028 N N . LYS A 1 260 ? -4.986 -9.722 -26.169 1.00 94.06 260 LYS A N 1
ATOM 2029 C CA . LYS A 1 260 ? -3.780 -9.265 -26.872 1.00 94.06 260 LYS A CA 1
ATOM 2030 C C . LYS A 1 260 ? -3.569 -7.781 -26.584 1.00 94.06 260 LYS A C 1
ATOM 2032 O O . LYS A 1 260 ? -4.523 -7.007 -26.585 1.00 94.06 260 LYS A O 1
ATOM 2037 N N . ALA A 1 261 ? -2.333 -7.384 -26.315 1.00 92.38 261 ALA A N 1
ATOM 2038 C CA . ALA A 1 261 ? -1.987 -6.009 -25.978 1.00 92.38 261 ALA A CA 1
ATOM 2039 C C . ALA A 1 261 ? -0.621 -5.625 -26.552 1.00 92.38 261 ALA A C 1
ATOM 2041 O O . ALA A 1 261 ? 0.197 -6.486 -26.871 1.00 92.38 261 ALA A O 1
ATOM 2042 N N . HIS A 1 262 ? -0.367 -4.321 -26.647 1.00 92.94 262 HIS A N 1
ATOM 2043 C CA . HIS A 1 262 ? 0.969 -3.791 -26.902 1.00 92.94 262 HIS A CA 1
ATOM 2044 C C . HIS A 1 262 ? 1.557 -3.265 -25.592 1.00 92.94 262 HIS A C 1
ATOM 2046 O O . HIS A 1 262 ? 0.896 -2.529 -24.854 1.00 92.94 262 HIS A O 1
ATOM 2052 N N . MET A 1 263 ? 2.790 -3.659 -25.290 1.00 91.94 263 MET A N 1
ATOM 2053 C CA . MET A 1 263 ? 3.534 -3.230 -24.111 1.00 91.94 263 MET A CA 1
ATOM 2054 C C . MET A 1 263 ? 4.627 -2.250 -24.528 1.00 91.94 263 MET A C 1
ATOM 2056 O O . MET A 1 263 ? 5.384 -2.521 -25.454 1.00 91.94 263 MET A O 1
ATOM 2060 N N . ARG A 1 264 ? 4.735 -1.125 -23.816 1.00 90.19 264 ARG A N 1
ATOM 2061 C CA . ARG A 1 264 ? 5.802 -0.140 -24.011 1.00 90.19 264 ARG A CA 1
ATOM 2062 C C . ARG A 1 264 ? 6.484 0.156 -22.684 1.00 90.19 264 ARG A C 1
ATOM 2064 O O . ARG A 1 264 ? 5.816 0.528 -21.721 1.00 90.19 264 ARG A O 1
ATOM 2071 N N . LEU A 1 265 ? 7.806 0.018 -22.656 1.00 88.31 265 LEU A N 1
ATOM 2072 C CA . LEU A 1 265 ? 8.650 0.326 -21.503 1.00 88.31 265 LEU A CA 1
ATOM 2073 C C . LEU A 1 265 ? 9.826 1.199 -21.969 1.00 88.31 265 LEU A C 1
ATOM 2075 O O . LEU A 1 265 ? 10.433 0.861 -22.986 1.00 88.31 265 LEU A O 1
ATOM 2079 N N . PRO A 1 266 ? 10.171 2.289 -21.257 1.00 87.69 266 PRO A N 1
ATOM 2080 C CA . PRO A 1 266 ? 11.281 3.166 -21.642 1.00 87.69 266 PRO A CA 1
ATOM 2081 C C . PRO A 1 266 ? 12.619 2.435 -21.811 1.00 87.69 266 PRO A C 1
ATOM 2083 O O . PRO A 1 266 ? 13.395 2.748 -22.704 1.00 87.69 266 PRO A O 1
ATOM 2086 N N . GLU A 1 267 ? 12.884 1.423 -20.988 1.00 87.81 267 GLU A N 1
ATOM 2087 C CA . GLU A 1 267 ? 14.134 0.663 -21.032 1.00 87.81 267 GLU A CA 1
ATOM 2088 C C . GLU A 1 267 ? 14.273 -0.195 -22.291 1.00 87.81 267 GLU A C 1
ATOM 2090 O O . GLU A 1 267 ? 15.389 -0.477 -22.721 1.00 87.81 267 GLU A O 1
ATOM 2095 N N . LEU A 1 268 ? 13.155 -0.595 -22.903 1.00 88.38 268 LEU A N 1
ATOM 2096 C CA . LEU A 1 268 ? 13.181 -1.358 -24.148 1.00 88.38 268 LEU A CA 1
ATOM 2097 C C . LEU A 1 268 ? 13.556 -0.471 -25.339 1.00 88.38 268 LEU A C 1
ATOM 2099 O O . LEU A 1 268 ? 14.258 -0.935 -26.233 1.00 88.38 268 LEU A O 1
ATOM 2103 N N . GLU A 1 269 ? 13.173 0.809 -25.315 1.00 89.38 269 GLU A N 1
ATOM 2104 C CA . GLU A 1 269 ? 13.607 1.810 -26.302 1.00 89.38 269 GLU A CA 1
ATOM 2105 C C . GLU A 1 269 ? 15.138 1.978 -26.263 1.00 89.38 269 GLU A C 1
ATOM 2107 O O . GLU A 1 269 ? 15.813 1.954 -27.297 1.00 89.38 269 GLU A O 1
ATOM 2112 N N . ASP A 1 270 ? 15.717 2.029 -25.058 1.00 87.94 270 ASP A N 1
ATOM 2113 C CA . ASP A 1 270 ? 17.171 2.032 -24.865 1.00 87.94 270 ASP A CA 1
ATOM 2114 C C . ASP A 1 270 ? 17.824 0.729 -25.354 1.00 87.94 270 ASP A C 1
ATOM 2116 O O . ASP A 1 270 ? 18.928 0.751 -25.904 1.00 87.94 270 ASP A O 1
ATOM 2120 N N . SER A 1 271 ? 17.171 -0.418 -25.158 1.00 87.88 271 SER A N 1
ATOM 2121 C CA . SER A 1 271 ? 17.676 -1.719 -25.609 1.00 87.88 271 SER A CA 1
ATOM 2122 C C . SER A 1 271 ? 17.681 -1.859 -27.123 1.00 87.88 271 SER A C 1
ATOM 2124 O O . SER A 1 271 ? 18.653 -2.391 -27.662 1.00 87.88 271 SER A O 1
ATOM 2126 N N . VAL A 1 272 ? 16.673 -1.320 -27.808 1.00 89.88 272 VAL A N 1
ATOM 2127 C CA . VAL A 1 272 ? 16.662 -1.227 -29.272 1.00 89.88 272 VAL A CA 1
ATOM 2128 C C . VAL A 1 272 ? 17.732 -0.251 -29.761 1.00 89.88 272 VAL A C 1
ATOM 2130 O O . VAL A 1 272 ? 18.533 -0.599 -30.623 1.00 89.88 272 VAL A O 1
ATOM 2133 N N . THR A 1 273 ? 17.844 0.928 -29.140 1.00 89.00 273 THR A N 1
ATOM 2134 C CA . THR A 1 273 ? 18.848 1.945 -29.511 1.00 89.00 273 THR A CA 1
ATOM 2135 C C . THR A 1 273 ? 20.286 1.436 -29.358 1.00 89.00 273 THR A C 1
ATOM 2137 O O . THR A 1 273 ? 21.158 1.761 -30.162 1.00 89.00 273 THR A O 1
ATOM 2140 N N . LYS A 1 274 ? 20.553 0.623 -28.328 1.00 87.81 274 LYS A N 1
ATOM 2141 C CA . LYS A 1 274 ? 21.860 -0.017 -28.095 1.00 87.81 274 LYS A CA 1
ATOM 2142 C C . LYS A 1 274 ? 22.087 -1.271 -28.951 1.00 87.81 274 LYS A C 1
ATOM 2144 O O . LYS A 1 274 ? 23.144 -1.882 -28.828 1.00 87.81 274 LYS A O 1
ATOM 2149 N N . GLY A 1 275 ? 21.114 -1.682 -29.766 1.00 85.44 275 GLY A N 1
ATOM 2150 C CA . GLY A 1 275 ? 21.185 -2.884 -30.600 1.00 85.44 275 GLY A CA 1
ATOM 2151 C C . GLY A 1 275 ? 21.090 -4.206 -29.831 1.00 85.44 275 GLY A C 1
ATOM 2152 O O . GLY A 1 275 ? 21.407 -5.253 -30.384 1.00 85.44 275 GLY A O 1
ATOM 2153 N N . ARG A 1 276 ? 20.666 -4.187 -28.558 1.00 86.25 276 ARG A N 1
ATOM 2154 C CA . ARG A 1 276 ? 20.447 -5.409 -27.758 1.00 86.25 276 ARG A CA 1
ATOM 2155 C C . ARG A 1 276 ? 19.163 -6.134 -28.149 1.00 86.25 276 ARG A C 1
ATOM 2157 O O . ARG A 1 276 ? 19.076 -7.343 -27.956 1.00 86.25 276 ARG A O 1
ATOM 2164 N N . LEU A 1 277 ? 18.181 -5.394 -28.657 1.00 88.56 277 LEU A N 1
ATOM 2165 C CA . LEU A 1 277 ? 16.931 -5.918 -29.188 1.00 88.56 277 LEU A CA 1
ATOM 2166 C C . LEU A 1 277 ? 16.742 -5.404 -30.617 1.00 88.56 277 LEU A C 1
ATOM 2168 O O . LEU A 1 277 ? 16.955 -4.221 -30.874 1.00 88.56 277 LEU A O 1
ATOM 2172 N N . VAL A 1 278 ? 16.355 -6.281 -31.541 1.00 90.12 278 VAL A N 1
ATOM 2173 C CA . VAL A 1 278 ? 16.166 -5.928 -32.955 1.00 90.12 278 VAL A CA 1
ATOM 2174 C C . VAL A 1 278 ? 14.670 -5.964 -33.283 1.00 90.12 278 VAL A C 1
ATOM 2176 O O . VAL A 1 278 ? 14.031 -6.978 -33.000 1.00 90.12 278 VAL A O 1
ATOM 2179 N N . PRO A 1 279 ? 14.082 -4.899 -33.859 1.00 91.50 279 PRO A N 1
ATOM 2180 C CA . PRO A 1 279 ? 12.689 -4.923 -34.302 1.00 91.50 279 PRO A CA 1
ATOM 2181 C C . PRO A 1 279 ? 12.467 -5.957 -35.417 1.00 91.50 279 PRO A C 1
ATOM 2183 O O . PRO A 1 279 ? 13.171 -5.945 -36.424 1.00 91.50 279 PRO A O 1
ATOM 2186 N N . ASP A 1 280 ? 11.477 -6.836 -35.251 1.00 88.94 280 ASP A N 1
ATOM 2187 C CA . ASP A 1 280 ? 11.094 -7.887 -36.210 1.00 88.94 280 ASP A CA 1
ATOM 2188 C C . ASP A 1 280 ? 9.696 -7.656 -36.818 1.00 88.94 280 ASP A C 1
ATOM 2190 O O . ASP A 1 280 ? 9.253 -8.413 -37.683 1.00 88.94 280 ASP A O 1
ATOM 2194 N N . GLY A 1 281 ? 8.973 -6.632 -36.347 1.00 87.12 281 GLY A N 1
ATOM 2195 C CA . GLY A 1 281 ? 7.615 -6.297 -36.781 1.00 87.12 281 GLY A CA 1
ATOM 2196 C C . GLY A 1 281 ? 6.539 -7.282 -36.307 1.00 87.12 281 GLY A C 1
ATOM 2197 O O . GLY A 1 281 ? 5.367 -7.092 -36.628 1.00 87.12 281 GLY A O 1
ATOM 2198 N N . LYS A 1 282 ? 6.916 -8.323 -35.549 1.00 87.81 282 LYS A N 1
ATOM 2199 C CA . LYS A 1 282 ? 6.013 -9.373 -35.054 1.00 87.81 282 LYS A CA 1
ATOM 2200 C C . LYS A 1 282 ? 5.949 -9.384 -33.534 1.00 87.81 282 LYS A C 1
ATOM 2202 O O . LYS A 1 282 ? 4.863 -9.228 -32.986 1.00 87.81 282 LYS A O 1
ATOM 2207 N N . VAL A 1 283 ? 7.090 -9.559 -32.863 1.00 88.62 283 VAL A N 1
ATOM 2208 C CA . VAL A 1 283 ? 7.189 -9.544 -31.395 1.00 88.62 283 VAL A CA 1
ATOM 2209 C C . VAL A 1 283 ? 7.635 -8.165 -30.909 1.00 88.62 283 VAL A C 1
ATOM 2211 O O . VAL A 1 283 ? 6.982 -7.590 -30.045 1.00 88.62 283 VAL A O 1
ATOM 2214 N N . CYS A 1 284 ? 8.694 -7.607 -31.497 1.00 91.19 284 CYS A N 1
ATOM 2215 C CA . CYS A 1 284 ? 9.150 -6.230 -31.327 1.00 91.19 284 CYS A CA 1
ATOM 2216 C C . CYS A 1 284 ? 8.746 -5.414 -32.562 1.00 91.19 284 CYS A C 1
ATOM 2218 O O . CYS A 1 284 ? 9.344 -5.517 -33.635 1.00 91.19 284 CYS A O 1
ATOM 2220 N N . LEU A 1 285 ? 7.704 -4.602 -32.412 1.00 90.19 285 LEU A N 1
ATOM 2221 C CA . LEU A 1 285 ? 6.965 -4.001 -33.520 1.00 90.19 285 LEU A CA 1
ATOM 2222 C C . LEU A 1 285 ? 7.707 -2.849 -34.204 1.00 90.19 285 LEU A C 1
ATOM 2224 O O . LEU A 1 285 ? 7.565 -2.662 -35.410 1.00 90.19 285 LEU A O 1
ATOM 2228 N N . ASN A 1 286 ? 8.456 -2.046 -33.447 1.00 90.75 286 ASN A N 1
ATOM 2229 C CA . ASN A 1 286 ? 9.061 -0.814 -33.950 1.00 90.75 286 ASN A CA 1
ATOM 2230 C C . ASN A 1 286 ? 10.371 -0.451 -33.238 1.00 90.75 286 ASN A C 1
ATOM 2232 O O . ASN A 1 286 ? 10.756 -1.056 -32.239 1.00 90.75 286 ASN A O 1
ATOM 2236 N N . GLU A 1 287 ? 11.038 0.587 -33.750 1.00 86.94 287 GLU A N 1
ATOM 2237 C CA . GLU A 1 287 ? 12.277 1.142 -33.185 1.00 86.94 287 GLU A CA 1
ATOM 2238 C C . GLU A 1 287 ? 12.092 1.753 -31.783 1.00 86.94 287 GLU A C 1
ATOM 2240 O O . GLU A 1 287 ? 13.065 1.952 -31.064 1.00 86.94 287 GLU A O 1
ATOM 2245 N N . LEU A 1 288 ? 10.845 2.014 -31.370 1.00 85.75 288 LEU A N 1
ATOM 2246 C CA . LEU A 1 288 ? 10.507 2.497 -30.027 1.00 85.75 288 LEU A CA 1
ATOM 2247 C C . LEU A 1 288 ? 10.449 1.367 -28.981 1.00 85.75 288 LEU A C 1
ATOM 2249 O O . LEU A 1 288 ? 10.167 1.638 -27.814 1.00 85.75 288 LEU A O 1
ATOM 2253 N N . GLY A 1 289 ? 10.677 0.112 -29.384 1.00 86.44 289 GLY A N 1
ATOM 2254 C CA . GLY A 1 289 ? 10.652 -1.043 -28.487 1.00 86.44 289 GLY A CA 1
ATOM 2255 C C . GLY A 1 289 ? 9.249 -1.442 -28.022 1.00 86.44 289 GLY A C 1
ATOM 2256 O O . GLY A 1 289 ? 9.100 -1.976 -26.922 1.00 86.44 289 GLY A O 1
ATOM 2257 N N . GLU A 1 290 ? 8.205 -1.168 -28.812 1.00 92.75 290 GLU A N 1
ATOM 2258 C CA . GLU A 1 290 ? 6.854 -1.657 -28.514 1.00 92.75 290 GLU A CA 1
ATOM 2259 C C . GLU A 1 290 ? 6.755 -3.165 -28.769 1.00 92.75 290 GLU A C 1
ATOM 2261 O O . GLU A 1 290 ? 7.111 -3.651 -29.842 1.00 92.75 290 GLU A O 1
ATOM 2266 N N . LEU A 1 291 ? 6.248 -3.907 -27.784 1.00 93.50 291 LEU A N 1
ATOM 2267 C CA . LEU A 1 291 ? 6.149 -5.363 -27.831 1.00 93.50 291 LEU A CA 1
ATOM 2268 C C . LEU A 1 291 ? 4.702 -5.820 -28.015 1.00 93.50 291 LEU A C 1
ATOM 2270 O O . LEU A 1 291 ? 3.821 -5.387 -27.268 1.00 93.50 291 LEU A O 1
ATOM 2274 N N . ALA A 1 292 ? 4.457 -6.741 -28.944 1.00 94.06 292 ALA A N 1
ATOM 2275 C CA . ALA A 1 292 ? 3.188 -7.455 -29.039 1.00 94.06 292 ALA A CA 1
ATOM 2276 C C . ALA A 1 292 ? 3.159 -8.600 -28.021 1.00 94.06 292 ALA A C 1
ATOM 2278 O O . ALA A 1 292 ? 4.028 -9.473 -28.024 1.00 94.06 292 ALA A O 1
ATOM 2279 N N . VAL A 1 293 ? 2.156 -8.598 -27.141 1.00 94.50 293 VAL A N 1
ATOM 2280 C CA . VAL A 1 293 ? 2.051 -9.566 -26.044 1.00 94.50 293 VAL A CA 1
ATOM 2281 C C . VAL A 1 293 ? 0.653 -10.155 -25.935 1.00 94.50 293 VAL A C 1
ATOM 2283 O O . VAL A 1 293 ? -0.355 -9.458 -26.082 1.00 94.50 293 VAL A O 1
ATOM 2286 N N . THR A 1 294 ? 0.588 -11.439 -25.590 1.00 95.50 294 THR A N 1
ATOM 2287 C CA . THR A 1 294 ? -0.649 -12.064 -25.112 1.00 95.50 294 THR A CA 1
ATOM 2288 C C . THR A 1 294 ? -0.641 -12.028 -23.590 1.00 95.50 294 THR A C 1
ATOM 2290 O O . THR A 1 294 ? 0.266 -12.551 -22.942 1.00 95.50 294 THR A O 1
ATOM 2293 N N . LYS A 1 295 ? -1.636 -11.357 -23.012 1.00 95.38 295 LYS A N 1
ATOM 2294 C CA . LYS A 1 295 ? -1.773 -11.130 -21.576 1.00 95.38 295 LYS A CA 1
ATOM 2295 C C . LYS A 1 295 ? -2.844 -12.046 -20.997 1.00 95.38 295 LYS A C 1
ATOM 2297 O O . LYS A 1 295 ? -3.978 -12.052 -21.473 1.00 95.38 295 LYS A O 1
ATOM 2302 N N . PHE A 1 296 ? -2.507 -12.711 -19.899 1.00 95.00 296 PHE A N 1
ATOM 2303 C CA . PHE A 1 296 ? -3.426 -13.521 -19.104 1.00 95.00 296 PHE A CA 1
ATOM 2304 C C . PHE A 1 296 ? -3.542 -12.898 -17.713 1.00 95.00 296 PHE A C 1
ATOM 2306 O O . PHE A 1 296 ? -2.535 -12.729 -17.028 1.00 95.00 296 PHE A O 1
ATOM 2313 N N . ALA A 1 297 ? -4.747 -12.532 -17.290 1.00 93.75 297 ALA A N 1
ATOM 2314 C CA . ALA A 1 297 ? -5.029 -12.086 -15.927 1.00 93.75 297 ALA A CA 1
ATOM 2315 C C . ALA A 1 297 ? -5.704 -13.226 -15.165 1.00 93.75 297 ALA A C 1
ATOM 2317 O O . ALA A 1 297 ? -6.678 -13.780 -15.664 1.00 93.75 297 ALA A O 1
ATOM 2318 N N . VAL A 1 298 ? -5.184 -13.578 -13.988 1.00 92.69 298 VAL A N 1
ATOM 2319 C CA . VAL A 1 298 ? -5.624 -14.753 -13.223 1.00 92.69 298 VAL A CA 1
ATOM 2320 C C . VAL A 1 298 ? -5.903 -14.354 -11.776 1.00 92.69 298 VAL A C 1
ATOM 2322 O O . VAL A 1 298 ? -5.021 -13.848 -11.075 1.00 92.69 298 VAL A O 1
ATOM 2325 N N . GLU A 1 299 ? -7.127 -14.614 -11.330 1.00 90.44 299 GLU A N 1
ATOM 2326 C CA . GLU A 1 299 ? -7.550 -14.526 -9.934 1.00 90.44 299 GLU A CA 1
ATOM 2327 C C . GLU A 1 299 ? -7.264 -15.854 -9.203 1.00 90.44 299 GLU A C 1
ATOM 2329 O O . GLU A 1 299 ? -7.436 -16.934 -9.778 1.00 90.44 299 GLU A O 1
ATOM 2334 N N . PRO A 1 300 ? -6.825 -15.806 -7.934 1.00 89.94 300 PRO A N 1
ATOM 2335 C CA . PRO A 1 300 ? -6.514 -17.004 -7.165 1.00 89.94 300 PRO A CA 1
ATOM 2336 C C . PRO A 1 300 ? -7.792 -17.733 -6.728 1.00 89.94 300 PRO A C 1
ATOM 2338 O O . PRO A 1 300 ? -8.715 -17.130 -6.182 1.00 89.94 300 PRO A O 1
ATOM 2341 N N . VAL A 1 301 ? -7.813 -19.054 -6.906 1.00 90.44 301 VAL A N 1
ATOM 2342 C CA . VAL A 1 301 ? -8.921 -19.937 -6.503 1.00 90.44 301 VAL A CA 1
ATOM 2343 C C . VAL A 1 301 ? -8.337 -21.130 -5.768 1.00 90.44 301 VAL A C 1
ATOM 2345 O O . VAL A 1 301 ? -7.680 -21.968 -6.372 1.00 90.44 301 VAL A O 1
ATOM 2348 N N . TRP A 1 302 ? -8.531 -21.198 -4.456 1.00 90.81 302 TRP A N 1
ATOM 2349 C CA . TRP A 1 302 ? -7.893 -22.205 -3.616 1.00 90.81 302 TRP A CA 1
ATOM 2350 C C . TRP A 1 302 ? -8.809 -23.396 -3.383 1.00 90.81 302 TRP A C 1
ATOM 2352 O O . TRP A 1 302 ? -9.888 -23.264 -2.811 1.00 90.81 302 TRP A O 1
ATOM 2362 N N . TYR A 1 303 ? -8.340 -24.577 -3.756 1.00 92.12 303 TYR A N 1
ATOM 2363 C CA . TYR A 1 303 ? -8.905 -25.846 -3.335 1.00 92.12 303 TYR A CA 1
ATOM 2364 C C . TYR A 1 303 ? -8.296 -26.240 -1.985 1.00 92.12 303 TYR A C 1
ATOM 2366 O O . TYR A 1 303 ? -7.154 -26.695 -1.914 1.00 92.12 303 TYR A O 1
ATOM 2374 N N . LEU A 1 304 ? -9.047 -26.032 -0.899 1.00 90.81 304 LEU A N 1
ATOM 2375 C CA . LEU A 1 304 ? -8.554 -26.142 0.479 1.00 90.81 304 LEU A CA 1
ATOM 2376 C C . LEU A 1 304 ? -7.875 -27.489 0.792 1.00 90.81 304 LEU A C 1
ATOM 2378 O O . LEU A 1 304 ? -6.800 -27.445 1.392 1.00 90.81 304 LEU A O 1
ATOM 2382 N N . PRO A 1 305 ? -8.410 -28.659 0.378 1.00 91.38 305 PRO A N 1
ATOM 2383 C CA . PRO A 1 305 ? -7.741 -29.938 0.620 1.00 91.38 305 PRO A CA 1
ATOM 2384 C C . PRO A 1 305 ? -6.378 -30.039 -0.077 1.00 91.38 305 PRO A C 1
ATOM 2386 O O . PRO A 1 305 ? -5.398 -30.434 0.545 1.00 91.38 305 PRO A O 1
ATOM 2389 N N . GLY A 1 306 ? -6.293 -29.622 -1.345 1.00 90.62 306 GLY A N 1
ATOM 2390 C CA . GLY A 1 306 ? -5.040 -29.658 -2.104 1.00 90.62 306 GLY A CA 1
ATOM 2391 C C . GLY A 1 306 ? -4.011 -28.650 -1.590 1.00 90.62 306 GLY A C 1
ATOM 2392 O O . GLY A 1 306 ? -2.821 -28.947 -1.523 1.00 90.62 306 GLY A O 1
ATOM 2393 N N . VAL A 1 307 ? -4.462 -27.469 -1.160 1.00 91.12 307 VAL A N 1
ATOM 2394 C CA . VAL A 1 307 ? -3.600 -26.478 -0.505 1.00 91.12 307 VAL A CA 1
ATOM 2395 C C . VAL A 1 307 ? -3.053 -27.026 0.817 1.00 91.12 307 VAL A C 1
ATOM 2397 O O . VAL A 1 307 ? -1.859 -26.898 1.070 1.00 91.12 307 VAL A O 1
ATOM 2400 N N . ALA A 1 308 ? -3.887 -27.674 1.635 1.00 91.56 308 ALA A N 1
ATOM 2401 C CA . ALA A 1 308 ? -3.461 -28.286 2.893 1.00 91.56 308 ALA A CA 1
ATOM 2402 C C . ALA A 1 308 ? -2.404 -29.387 2.668 1.00 91.56 308 ALA A C 1
ATOM 2404 O O . ALA A 1 308 ? -1.348 -29.355 3.301 1.00 91.56 308 ALA A O 1
ATOM 2405 N N . GLU A 1 309 ? -2.626 -30.273 1.685 1.00 91.12 309 GLU A N 1
ATOM 2406 C CA . GLU A 1 309 ? -1.666 -31.315 1.277 1.00 91.12 309 GLU A CA 1
ATOM 2407 C C . GLU A 1 309 ? -0.322 -30.702 0.847 1.00 91.12 309 GLU A C 1
ATOM 2409 O O . GLU A 1 309 ? 0.731 -31.152 1.296 1.00 91.12 309 GLU A O 1
ATOM 2414 N N . ARG A 1 310 ? -0.332 -29.613 0.061 1.00 87.56 310 ARG A N 1
ATOM 2415 C CA . ARG A 1 310 ? 0.906 -28.931 -0.368 1.00 87.56 310 ARG A CA 1
ATOM 2416 C C . ARG A 1 310 ? 1.718 -28.320 0.761 1.00 87.56 310 ARG A C 1
ATOM 2418 O O . ARG A 1 310 ? 2.935 -28.209 0.632 1.00 87.56 310 ARG A O 1
ATOM 2425 N N . PHE A 1 311 ? 1.061 -27.888 1.830 1.00 87.19 311 PHE A N 1
ATOM 2426 C CA . PHE A 1 311 ? 1.736 -27.335 3.001 1.00 87.19 311 PHE A CA 1
ATOM 2427 C C . PHE A 1 311 ? 2.032 -28.387 4.075 1.00 87.19 311 PHE A C 1
ATOM 2429 O O . PHE A 1 311 ? 2.626 -28.040 5.092 1.00 87.19 311 PHE A O 1
ATOM 2436 N N . GLY A 1 312 ? 1.647 -29.653 3.867 1.00 88.62 312 GLY A N 1
ATOM 2437 C CA . GLY A 1 312 ? 1.822 -30.714 4.860 1.00 88.62 312 GLY A CA 1
ATOM 2438 C C . GLY A 1 312 ? 1.031 -30.466 6.147 1.00 88.62 312 GLY A C 1
ATOM 2439 O O . GLY A 1 312 ? 1.469 -30.867 7.223 1.00 88.62 312 GLY A O 1
ATOM 2440 N N . ILE A 1 313 ? -0.104 -29.769 6.053 1.00 92.25 313 ILE A N 1
ATOM 2441 C CA . ILE A 1 313 ? -0.971 -29.432 7.188 1.00 92.25 313 ILE A CA 1
ATOM 2442 C C . ILE A 1 313 ? -2.338 -30.090 7.031 1.00 92.25 313 ILE A C 1
ATOM 2444 O O . ILE A 1 313 ? -2.800 -30.356 5.925 1.00 92.25 313 ILE A O 1
ATOM 2448 N N . ASP A 1 314 ? -3.011 -30.317 8.154 1.00 92.38 314 ASP A N 1
ATOM 2449 C CA . ASP A 1 314 ? -4.402 -30.763 8.164 1.00 92.38 314 ASP A CA 1
ATOM 2450 C C . ASP A 1 314 ? -5.357 -29.664 7.640 1.00 92.38 314 ASP A C 1
ATOM 2452 O O . ASP A 1 314 ? -5.182 -28.470 7.911 1.00 92.38 314 ASP A O 1
ATOM 2456 N N . GLU A 1 315 ? -6.405 -30.074 6.913 1.00 90.75 315 GLU A N 1
ATOM 2457 C CA . GLU A 1 315 ? -7.415 -29.175 6.336 1.00 90.75 315 GLU A CA 1
ATOM 2458 C C . GLU A 1 315 ? -8.137 -28.366 7.428 1.00 90.75 315 GLU A C 1
ATOM 2460 O O . GLU A 1 315 ? -8.392 -27.169 7.258 1.00 90.75 315 GLU A O 1
ATOM 2465 N N . GLY A 1 316 ? -8.456 -28.997 8.563 1.00 90.31 316 GLY A N 1
ATOM 2466 C CA . GLY A 1 316 ? -9.106 -28.341 9.698 1.00 90.31 316 GLY A CA 1
ATOM 2467 C C . GLY A 1 316 ? -8.236 -27.241 10.305 1.00 90.31 316 GLY A C 1
ATOM 2468 O O . GLY A 1 316 ? -8.714 -26.135 10.572 1.00 90.31 316 GLY A O 1
ATOM 2469 N N . THR A 1 317 ? -6.942 -27.511 10.443 1.00 91.75 317 THR A N 1
ATOM 2470 C CA . THR A 1 317 ? -5.935 -26.568 10.942 1.00 91.75 317 THR A CA 1
ATOM 2471 C C . THR A 1 317 ? -5.766 -25.385 9.991 1.00 91.75 317 THR A C 1
ATOM 2473 O O . THR A 1 317 ? -5.778 -24.235 10.439 1.00 91.75 317 THR A O 1
ATOM 2476 N N . LEU A 1 318 ? -5.702 -25.637 8.677 1.00 91.06 318 LEU A N 1
ATOM 2477 C CA . LEU A 1 318 ? -5.671 -24.583 7.658 1.00 91.06 318 LEU A CA 1
ATOM 2478 C C . LEU A 1 318 ? -6.909 -23.681 7.755 1.00 91.06 318 LEU A C 1
ATOM 2480 O O . LEU A 1 318 ? -6.785 -22.459 7.837 1.00 91.06 318 LEU A O 1
ATOM 2484 N N . ARG A 1 319 ? -8.110 -24.270 7.792 1.00 90.75 319 ARG A N 1
ATOM 2485 C CA . ARG A 1 319 ? -9.380 -23.529 7.897 1.00 90.75 319 ARG A CA 1
ATOM 2486 C C . ARG A 1 319 ? -9.454 -22.686 9.165 1.00 90.75 319 ARG A C 1
ATOM 2488 O O . ARG A 1 319 ? -9.873 -21.529 9.106 1.00 90.75 319 ARG A O 1
ATOM 2495 N N . ARG A 1 320 ? -9.041 -23.255 10.300 1.00 89.81 320 ARG A N 1
ATOM 2496 C CA . ARG A 1 320 ? -8.998 -22.569 11.594 1.00 89.81 320 ARG A CA 1
ATOM 2497 C C . ARG A 1 320 ? -8.048 -21.382 11.570 1.00 89.81 320 ARG A C 1
ATOM 2499 O O . ARG A 1 320 ? -8.464 -20.280 11.915 1.00 89.81 320 ARG A O 1
ATOM 2506 N N . SER A 1 321 ? -6.828 -21.590 11.085 1.00 90.19 321 SER A N 1
ATOM 2507 C CA . SER A 1 321 ? -5.823 -20.535 10.954 1.00 90.19 321 SER A CA 1
ATOM 2508 C C . SER A 1 321 ? -6.307 -19.404 10.039 1.00 90.19 321 SER A C 1
ATOM 2510 O O . SER A 1 321 ? -6.262 -18.233 10.418 1.00 90.19 321 SER A O 1
ATOM 2512 N N . LEU A 1 322 ? -6.888 -19.743 8.879 1.00 88.75 322 LEU A N 1
ATOM 2513 C CA . LEU A 1 322 ? -7.489 -18.761 7.972 1.00 88.75 322 LEU A CA 1
ATOM 2514 C C . LEU A 1 322 ? -8.604 -17.960 8.652 1.00 88.75 322 LEU A C 1
ATOM 2516 O O . LEU A 1 322 ? -8.676 -16.748 8.476 1.00 88.75 322 LEU A O 1
ATOM 2520 N N . PHE A 1 323 ? -9.474 -18.594 9.437 1.00 87.56 323 PHE A N 1
ATOM 2521 C CA . PHE A 1 323 ? -10.545 -17.898 10.150 1.00 87.56 323 PHE A CA 1
ATOM 2522 C C . PHE A 1 323 ? -10.019 -16.972 11.261 1.00 87.56 323 PHE A C 1
ATOM 2524 O O . PHE A 1 323 ? -10.399 -15.799 11.313 1.00 87.56 323 PHE A O 1
ATOM 2531 N N . GLU A 1 324 ? -9.137 -17.475 12.126 1.00 89.12 324 GLU A N 1
ATOM 2532 C CA . GLU A 1 324 ? -8.617 -16.743 13.287 1.00 89.12 324 GLU A CA 1
ATOM 2533 C C . GLU A 1 324 ? -7.755 -15.545 12.855 1.00 89.12 324 GLU A C 1
ATOM 2535 O O . GLU A 1 324 ? -7.963 -14.423 13.325 1.00 89.12 324 GLU A O 1
ATOM 2540 N N . HIS A 1 325 ? -6.856 -15.735 11.885 1.00 86.62 325 HIS A N 1
ATOM 2541 C CA . HIS A 1 325 ? -5.937 -14.685 11.436 1.00 86.62 325 HIS A CA 1
ATOM 2542 C C . HIS A 1 325 ? -6.539 -13.702 10.420 1.00 86.62 325 HIS A C 1
ATOM 2544 O O . HIS A 1 325 ? -5.950 -12.653 10.167 1.00 86.62 325 HIS A O 1
ATOM 2550 N N . THR A 1 326 ? -7.740 -13.966 9.890 1.00 83.88 326 THR A N 1
ATOM 2551 C CA . THR A 1 326 ? -8.510 -12.981 9.098 1.00 83.88 326 THR A CA 1
ATOM 2552 C C . THR A 1 326 ? -9.494 -12.171 9.949 1.00 83.88 326 THR A C 1
ATOM 2554 O O . THR A 1 326 ? -10.402 -11.525 9.416 1.00 83.88 326 THR A O 1
ATOM 2557 N N . GLY A 1 327 ? -9.345 -12.201 11.279 1.00 82.38 327 GLY A N 1
ATOM 2558 C CA . GLY A 1 327 ? -10.193 -11.452 12.209 1.00 82.38 327 GLY A CA 1
ATOM 2559 C C . GLY A 1 327 ? -11.635 -11.958 12.252 1.00 82.38 327 GLY A C 1
ATOM 2560 O O . GLY A 1 327 ? -12.553 -11.175 12.486 1.00 82.38 327 GLY A O 1
ATOM 2561 N N . GLY A 1 328 ? -11.851 -13.246 11.973 1.00 82.69 328 GLY A N 1
ATOM 2562 C CA . GLY A 1 328 ? -13.177 -13.858 11.972 1.00 82.69 328 GLY A CA 1
ATOM 2563 C C . GLY A 1 328 ? -14.033 -13.529 10.744 1.00 82.69 328 GLY A C 1
ATOM 2564 O O . GLY A 1 328 ? -15.242 -13.754 10.763 1.00 82.69 328 GLY A O 1
ATOM 2565 N N . SER A 1 329 ? -13.433 -13.018 9.662 1.00 80.81 329 SER A N 1
ATOM 2566 C CA . SER A 1 329 ? -14.156 -12.578 8.456 1.00 80.81 329 SER A CA 1
ATOM 2567 C C . SER A 1 329 ? -14.876 -13.718 7.713 1.00 80.81 329 SER A C 1
ATOM 2569 O O . SER A 1 329 ? -15.852 -13.484 6.995 1.00 80.81 329 SER A O 1
ATOM 2571 N N . TYR A 1 330 ? -14.428 -14.968 7.893 1.00 83.81 330 TYR A N 1
ATOM 2572 C CA . TYR A 1 330 ? -14.909 -16.130 7.135 1.00 83.81 330 TYR A CA 1
ATOM 2573 C C . TYR A 1 330 ? -15.413 -17.282 8.025 1.00 83.81 330 TYR A C 1
ATOM 2575 O O . TYR A 1 330 ? -14.873 -18.385 7.969 1.00 83.81 330 TYR A O 1
ATOM 2583 N N . PRO A 1 331 ? -16.509 -17.103 8.788 1.00 81.94 331 PRO A N 1
ATOM 2584 C CA . PRO A 1 331 ? -17.017 -18.123 9.725 1.00 81.94 331 PRO A CA 1
ATOM 2585 C C . PRO A 1 331 ? -17.490 -19.438 9.075 1.00 81.94 331 PRO A C 1
ATOM 2587 O O . PRO A 1 331 ? -17.728 -20.432 9.756 1.00 81.94 331 PRO A O 1
ATOM 2590 N N . GLU A 1 332 ? -17.623 -19.476 7.749 1.00 79.62 332 GLU A N 1
ATOM 2591 C CA . GLU A 1 332 ? -18.059 -20.669 7.004 1.00 79.62 332 GLU A CA 1
ATOM 2592 C C . GLU A 1 332 ? -16.913 -21.615 6.690 1.00 79.62 332 GLU A C 1
ATOM 2594 O O . GLU A 1 332 ? -17.170 -22.790 6.479 1.00 79.62 332 GLU A O 1
ATOM 2599 N N . LEU A 1 333 ? -15.660 -21.156 6.775 1.00 83.75 333 LEU A N 1
ATOM 2600 C CA . LEU A 1 333 ? -14.520 -22.071 6.743 1.00 83.75 333 LEU A CA 1
ATOM 2601 C C . LEU A 1 333 ? -14.601 -23.091 7.890 1.00 83.75 333 LEU A C 1
ATOM 2603 O O . LEU A 1 333 ? -14.160 -24.224 7.719 1.00 83.75 333 LEU A O 1
ATOM 2607 N N . ILE A 1 334 ? -15.218 -22.698 9.013 1.00 84.62 334 ILE A N 1
ATOM 2608 C CA . ILE A 1 334 ? -15.442 -23.537 10.196 1.00 84.62 334 ILE A CA 1
ATOM 2609 C C . ILE A 1 334 ? -16.822 -24.199 10.172 1.00 84.62 334 ILE A C 1
ATOM 2611 O O . ILE A 1 334 ? -16.939 -25.398 10.394 1.00 84.62 334 ILE A O 1
ATOM 2615 N N . THR A 1 335 ? -17.882 -23.430 9.907 1.00 80.50 335 THR A N 1
ATOM 2616 C CA . THR A 1 335 ? -19.267 -23.935 10.012 1.00 80.50 335 THR A CA 1
ATOM 2617 C C . THR A 1 335 ? -19.715 -24.788 8.819 1.00 80.50 335 THR A C 1
ATOM 2619 O O . THR A 1 335 ? -20.686 -25.534 8.947 1.00 80.50 335 THR A O 1
ATOM 2622 N N . ARG A 1 336 ? -19.017 -24.711 7.675 1.00 79.56 336 ARG A N 1
ATOM 2623 C CA . ARG A 1 336 ? -19.326 -25.436 6.433 1.00 79.56 336 ARG A CA 1
ATOM 2624 C C . ARG A 1 336 ? -18.124 -26.235 5.922 1.00 79.56 336 ARG A C 1
ATOM 2626 O O . ARG A 1 336 ? -17.290 -25.746 5.160 1.00 79.56 336 ARG A O 1
ATOM 2633 N N . GLY A 1 337 ? -18.057 -27.503 6.329 1.00 79.06 337 GLY A N 1
ATOM 2634 C CA . GLY A 1 337 ? -17.057 -28.463 5.837 1.00 79.06 337 GLY A CA 1
ATOM 2635 C C . GLY A 1 337 ? -17.276 -28.914 4.384 1.00 79.06 337 GLY A C 1
ATOM 2636 O O . GLY A 1 337 ? -16.352 -29.432 3.759 1.00 79.06 337 GLY A O 1
ATOM 2637 N N . ASP A 1 338 ? -18.477 -28.687 3.846 1.00 80.50 338 ASP A N 1
ATOM 2638 C CA . ASP A 1 338 ? -18.879 -29.003 2.473 1.00 80.50 338 ASP A CA 1
ATOM 2639 C C . ASP A 1 338 ? -18.284 -28.039 1.431 1.00 80.50 338 ASP A C 1
ATOM 2641 O O . ASP A 1 338 ? -18.053 -28.429 0.290 1.00 80.50 338 ASP A O 1
ATOM 2645 N N . ILE A 1 339 ? -17.974 -26.795 1.816 1.00 82.06 339 ILE A N 1
ATOM 2646 C CA . ILE A 1 339 ? -17.288 -25.829 0.946 1.00 82.06 339 ILE A CA 1
ATOM 2647 C C . ILE A 1 339 ? -15.810 -26.202 0.874 1.00 82.06 339 ILE A C 1
ATOM 2649 O O . ILE A 1 339 ? -15.097 -26.030 1.860 1.00 82.06 339 ILE A O 1
ATOM 2653 N N . LYS A 1 340 ? -15.336 -26.696 -0.273 1.00 86.19 340 LYS A N 1
ATOM 2654 C CA . LYS A 1 340 ? -13.921 -27.062 -0.486 1.00 86.19 340 LYS A CA 1
ATOM 2655 C C . LYS A 1 340 ? -13.113 -26.027 -1.270 1.00 86.19 340 LYS A C 1
ATOM 2657 O O . LYS A 1 340 ? -11.889 -26.127 -1.304 1.00 86.19 340 LYS A O 1
ATOM 2662 N N . VAL A 1 341 ? -13.777 -25.041 -1.866 1.00 88.50 341 VAL A N 1
ATOM 2663 C CA . VAL A 1 341 ? -13.141 -23.955 -2.621 1.00 88.50 341 VAL A CA 1
ATOM 2664 C C . VAL A 1 341 ? -13.211 -22.654 -1.828 1.00 88.50 341 VAL A C 1
ATOM 2666 O O . VAL A 1 341 ? -14.184 -22.410 -1.113 1.00 88.50 341 VAL A O 1
ATOM 2669 N N . PHE A 1 342 ? -12.149 -21.861 -1.922 1.00 87.44 342 PHE A N 1
ATOM 2670 C CA . PHE A 1 342 ? -12.013 -20.560 -1.287 1.00 87.44 342 PHE A CA 1
ATOM 2671 C C . PHE A 1 342 ? -11.365 -19.561 -2.249 1.00 87.44 342 PHE A C 1
ATOM 2673 O O . PHE A 1 342 ? -10.286 -19.822 -2.779 1.00 87.44 342 PHE A O 1
ATOM 2680 N N . LEU A 1 343 ? -11.989 -18.401 -2.454 1.00 86.88 343 LEU A N 1
ATOM 2681 C CA . LEU A 1 343 ? -11.425 -17.285 -3.222 1.00 86.88 343 LEU A CA 1
ATOM 2682 C C . LEU A 1 343 ? -10.823 -16.230 -2.274 1.00 86.88 343 LEU A C 1
ATOM 2684 O O . LEU A 1 343 ? -11.546 -15.359 -1.775 1.00 86.88 343 LEU A O 1
ATOM 2688 N N . PRO A 1 344 ? -9.508 -16.278 -1.986 1.00 83.62 344 PRO A N 1
ATOM 2689 C CA . PRO A 1 344 ? -8.881 -15.309 -1.096 1.00 83.62 344 PRO A CA 1
ATOM 2690 C C . PRO A 1 344 ? -8.826 -13.904 -1.729 1.00 83.62 344 PRO A C 1
ATOM 2692 O O . PRO A 1 344 ? -8.450 -13.777 -2.895 1.00 83.62 344 PRO A O 1
ATOM 2695 N N . PRO A 1 345 ? -9.088 -12.819 -0.970 1.00 82.06 345 PRO A N 1
ATOM 2696 C CA . PRO A 1 345 ? -8.933 -11.440 -1.445 1.00 82.06 345 PRO A CA 1
ATOM 2697 C C . PRO A 1 345 ? -7.463 -10.997 -1.441 1.00 82.06 345 PRO A C 1
ATOM 2699 O O . PRO A 1 345 ? -7.084 -10.028 -0.785 1.00 82.06 345 PRO A O 1
ATOM 2702 N N . ILE A 1 346 ? -6.614 -11.746 -2.131 1.00 83.12 346 ILE A N 1
ATOM 2703 C CA . ILE A 1 346 ? -5.190 -11.444 -2.293 1.00 83.12 346 ILE A CA 1
ATOM 2704 C C . ILE A 1 346 ? -4.919 -11.043 -3.736 1.00 83.12 346 ILE A C 1
ATOM 2706 O O . ILE A 1 346 ? -5.728 -11.321 -4.619 1.00 83.12 346 ILE A O 1
ATOM 2710 N N . GLY A 1 347 ? -3.784 -10.390 -3.981 1.00 81.69 347 GLY A N 1
ATOM 2711 C CA . GLY A 1 347 ? -3.366 -10.055 -5.338 1.00 81.69 347 GLY A CA 1
ATOM 2712 C C . GLY A 1 347 ? -3.220 -11.311 -6.200 1.00 81.69 347 GLY A C 1
ATOM 2713 O O . GLY A 1 347 ? -2.555 -12.266 -5.798 1.00 81.69 347 GLY A O 1
ATOM 2714 N N . GLY A 1 348 ? -3.851 -11.304 -7.375 1.00 88.00 348 GLY A N 1
ATOM 2715 C CA . GLY A 1 348 ? -3.696 -12.361 -8.372 1.00 88.00 348 GLY A CA 1
ATOM 2716 C C . GLY A 1 348 ? -2.333 -12.353 -9.069 1.00 88.00 348 GLY A C 1
ATOM 2717 O O . GLY A 1 348 ? -1.336 -11.819 -8.570 1.00 88.00 348 GLY A O 1
ATOM 2718 N N . LEU A 1 349 ? -2.290 -12.938 -10.260 1.00 92.38 349 LEU A N 1
ATOM 2719 C CA . LEU A 1 349 ? -1.100 -12.953 -11.107 1.00 92.38 349 LEU A CA 1
ATOM 2720 C C . LEU A 1 349 ? -1.438 -12.514 -12.529 1.00 92.38 349 LEU A C 1
ATOM 2722 O O . LEU A 1 349 ? -2.591 -12.516 -12.963 1.00 92.38 349 LEU A O 1
ATOM 2726 N N . THR A 1 350 ? -0.416 -12.093 -13.258 1.00 94.50 350 THR A N 1
ATOM 2727 C CA . THR A 1 350 ? -0.529 -11.758 -14.674 1.00 94.50 350 THR A CA 1
ATOM 2728 C C . THR A 1 350 ? 0.589 -12.438 -15.438 1.00 94.50 350 THR A C 1
ATOM 2730 O O . THR A 1 350 ? 1.747 -12.340 -15.048 1.00 94.50 350 THR A O 1
ATOM 2733 N N . VAL A 1 351 ? 0.249 -13.116 -16.526 1.00 95.44 351 VAL A N 1
ATOM 2734 C CA . VAL A 1 351 ? 1.220 -13.727 -17.434 1.00 95.44 351 VAL A CA 1
ATOM 2735 C C . VAL A 1 351 ? 1.311 -12.874 -18.691 1.00 95.44 351 VAL A C 1
ATOM 2737 O O . VAL A 1 351 ? 0.290 -12.449 -19.232 1.00 95.44 351 VAL A O 1
ATOM 2740 N N . TYR A 1 352 ? 2.532 -12.644 -19.151 1.00 95.75 352 TYR A N 1
ATOM 2741 C CA . TYR A 1 352 ? 2.839 -12.059 -20.445 1.00 95.75 352 TYR A CA 1
ATOM 2742 C C . TYR A 1 352 ? 3.562 -13.111 -21.278 1.00 95.75 352 TYR A C 1
ATOM 2744 O O . TYR A 1 352 ? 4.657 -13.544 -20.917 1.00 95.75 352 TYR A O 1
ATOM 2752 N N . CYS A 1 353 ? 2.926 -13.537 -22.364 1.00 95.12 353 CYS A N 1
ATOM 2753 C CA . CYS A 1 353 ? 3.530 -14.393 -23.374 1.00 95.12 353 CYS A CA 1
ATOM 2754 C C . CYS A 1 353 ? 4.000 -13.525 -24.545 1.00 95.12 353 CYS A C 1
ATOM 2756 O O . CYS A 1 353 ? 3.237 -12.704 -25.070 1.00 95.12 353 CYS A O 1
ATOM 2758 N N . PHE A 1 354 ? 5.258 -13.720 -24.921 1.00 94.06 354 PHE A N 1
ATOM 2759 C CA . PHE A 1 354 ? 5.913 -13.125 -26.075 1.00 94.06 354 PHE A CA 1
ATOM 2760 C C . PHE A 1 354 ? 6.011 -14.201 -27.159 1.00 94.06 354 PHE A C 1
ATOM 2762 O O . PHE A 1 354 ? 6.560 -15.279 -26.923 1.00 94.06 354 PHE A O 1
ATOM 2769 N N . GLY A 1 355 ? 5.461 -13.908 -28.337 1.00 90.62 355 GLY A N 1
ATOM 2770 C CA . GLY A 1 355 ? 5.308 -14.883 -29.416 1.00 90.62 355 GLY A CA 1
ATOM 2771 C C . GLY A 1 355 ? 3.965 -15.617 -29.379 1.00 90.62 355 GLY A C 1
ATOM 2772 O O . GLY A 1 355 ? 2.960 -15.086 -28.902 1.00 90.62 355 GLY A O 1
ATOM 2773 N N . ASP A 1 356 ? 3.950 -16.818 -29.952 1.00 89.50 356 ASP A N 1
ATOM 2774 C CA . ASP A 1 356 ? 2.747 -17.634 -30.115 1.00 89.50 356 ASP A CA 1
ATOM 2775 C C . ASP A 1 356 ? 2.432 -18.430 -28.831 1.00 89.50 356 ASP A C 1
ATOM 2777 O O . ASP A 1 356 ? 3.300 -19.185 -28.373 1.00 89.50 356 ASP A O 1
ATOM 2781 N N . PRO A 1 357 ? 1.233 -18.280 -28.232 1.00 90.12 357 PRO A N 1
ATOM 2782 C CA . PRO A 1 357 ? 0.858 -19.002 -27.022 1.00 90.12 357 PRO A CA 1
ATOM 2783 C C . PRO A 1 357 ? 0.909 -20.532 -27.136 1.00 90.12 357 PRO A C 1
ATOM 2785 O O . PRO A 1 357 ? 1.257 -21.193 -26.157 1.00 90.12 357 PRO A O 1
ATOM 2788 N N . ASP A 1 358 ? 0.626 -21.105 -28.306 1.00 88.19 358 ASP A N 1
ATOM 2789 C CA . ASP A 1 358 ? 0.562 -22.566 -28.473 1.00 88.19 358 ASP A CA 1
ATOM 2790 C C . ASP A 1 358 ? 1.933 -23.229 -28.260 1.00 88.19 358 ASP A C 1
ATOM 2792 O O . ASP A 1 358 ? 2.047 -24.313 -27.676 1.00 88.19 358 ASP A O 1
ATOM 2796 N N . LYS A 1 359 ? 3.002 -22.507 -28.621 1.00 89.06 359 LYS A N 1
ATOM 2797 C CA . LYS A 1 359 ? 4.396 -22.938 -28.458 1.00 89.06 359 LYS A CA 1
ATOM 2798 C C . LYS A 1 359 ? 4.844 -23.065 -27.003 1.00 89.06 359 LYS A C 1
ATOM 2800 O O . LYS A 1 359 ? 5.869 -23.686 -26.754 1.00 89.06 359 LYS A O 1
ATOM 2805 N N . MET A 1 360 ? 4.117 -22.491 -26.039 1.00 89.75 360 MET A N 1
ATOM 2806 C CA . MET A 1 360 ? 4.473 -22.607 -24.615 1.00 89.75 360 MET A CA 1
ATOM 2807 C C . MET A 1 360 ? 4.388 -24.054 -24.108 1.00 89.75 360 MET A C 1
ATOM 2809 O O . MET A 1 360 ? 5.106 -24.426 -23.182 1.00 89.75 360 MET A O 1
ATOM 2813 N N . SER A 1 361 ? 3.492 -24.852 -24.694 1.00 88.50 361 SER A N 1
ATOM 2814 C CA . SER A 1 361 ? 3.240 -26.240 -24.288 1.00 88.50 361 SER A CA 1
ATOM 2815 C C . SER A 1 361 ? 4.069 -27.273 -25.061 1.00 88.50 361 SER A C 1
ATOM 2817 O O . SER A 1 361 ? 4.110 -28.443 -24.673 1.00 88.50 361 SER A O 1
ATOM 2819 N N . ASP A 1 362 ? 4.736 -26.847 -26.136 1.00 89.06 362 ASP A N 1
ATOM 2820 C CA . ASP A 1 362 ? 5.529 -27.711 -27.006 1.00 89.06 362 ASP A CA 1
ATOM 2821 C C . ASP A 1 362 ? 6.917 -27.979 -26.401 1.00 89.06 362 ASP A C 1
ATOM 2823 O O . ASP A 1 362 ? 7.687 -27.065 -26.110 1.00 89.06 362 ASP A O 1
ATOM 2827 N N . GLU A 1 363 ? 7.259 -29.256 -26.229 1.00 87.31 363 GLU A N 1
ATOM 2828 C CA . GLU A 1 363 ? 8.547 -29.691 -25.682 1.00 87.31 363 GLU A CA 1
ATOM 2829 C C . GLU A 1 363 ? 9.711 -29.513 -26.670 1.00 87.31 363 GLU A C 1
ATOM 2831 O O . GLU A 1 363 ? 10.873 -29.497 -26.253 1.00 87.31 363 GLU A O 1
ATOM 2836 N N . HIS A 1 364 ? 9.437 -29.387 -27.971 1.00 89.19 364 HIS A N 1
ATOM 2837 C CA . HIS A 1 364 ? 10.468 -29.231 -29.001 1.00 89.19 364 HIS A CA 1
ATOM 2838 C C . HIS A 1 364 ? 10.941 -27.785 -29.160 1.00 89.19 364 HIS A C 1
ATOM 2840 O O . HIS A 1 364 ? 12.026 -27.540 -29.692 1.00 89.19 364 HIS A O 1
ATOM 2846 N N . VAL A 1 365 ? 10.154 -26.829 -28.673 1.00 91.94 365 VAL A N 1
ATOM 2847 C CA . VAL A 1 365 ? 10.456 -25.402 -28.739 1.00 91.94 365 VAL A CA 1
ATOM 2848 C C . VAL A 1 365 ? 11.236 -24.985 -27.492 1.00 91.94 365 VAL A C 1
ATOM 2850 O O . VAL A 1 365 ? 11.046 -25.530 -26.405 1.00 91.94 365 VAL A O 1
ATOM 2853 N N . ARG A 1 366 ? 12.154 -24.025 -27.645 1.00 93.25 366 ARG A N 1
ATOM 2854 C CA . ARG A 1 366 ? 12.879 -23.458 -26.504 1.00 93.25 366 ARG A CA 1
ATOM 2855 C C . ARG A 1 366 ? 12.008 -22.458 -25.752 1.00 93.25 366 ARG A C 1
ATOM 2857 O O . ARG A 1 366 ? 11.449 -21.541 -26.356 1.00 93.25 366 ARG A O 1
ATOM 2864 N N . LEU A 1 367 ? 11.930 -22.624 -24.434 1.00 94.38 367 LEU A N 1
ATOM 2865 C CA . LEU A 1 367 ? 11.155 -21.776 -23.536 1.00 94.38 367 LEU A CA 1
ATOM 2866 C C . LEU A 1 367 ? 12.062 -21.017 -22.565 1.00 94.38 367 LEU A C 1
ATOM 2868 O O . LEU A 1 367 ? 12.786 -21.611 -21.758 1.00 94.38 367 LEU A O 1
ATOM 2872 N N . SER A 1 368 ? 11.944 -19.692 -22.580 1.00 95.38 368 SER A N 1
ATOM 2873 C CA . SER A 1 368 ? 12.522 -18.820 -21.558 1.00 95.38 368 SER A CA 1
ATOM 2874 C C . SER A 1 368 ? 11.443 -18.363 -20.573 1.00 95.38 368 SER A C 1
ATOM 2876 O O . SER A 1 368 ? 10.371 -17.889 -20.958 1.00 95.38 368 SER A O 1
ATOM 2878 N N . LEU A 1 369 ? 11.717 -18.527 -19.278 1.00 95.44 369 LEU A N 1
ATOM 2879 C CA . LEU A 1 369 ? 10.771 -18.236 -18.207 1.00 95.44 369 LEU A CA 1
ATOM 2880 C C . LEU A 1 369 ? 11.356 -17.258 -17.195 1.00 95.44 369 LEU A C 1
ATOM 2882 O O . LEU A 1 369 ? 12.412 -17.481 -16.592 1.00 95.44 369 LEU A O 1
ATOM 2886 N N . ARG A 1 370 ? 10.576 -16.222 -16.900 1.00 94.44 370 ARG A N 1
ATOM 2887 C CA . ARG A 1 370 ? 10.829 -15.300 -15.801 1.00 94.44 370 ARG A CA 1
ATOM 2888 C C . ARG A 1 370 ? 9.651 -15.284 -14.841 1.00 94.44 370 ARG A C 1
ATOM 2890 O O . ARG A 1 370 ? 8.564 -14.844 -15.193 1.00 94.44 370 ARG A O 1
ATOM 2897 N N . ILE A 1 371 ? 9.895 -15.662 -13.588 1.00 92.88 371 ILE A N 1
ATOM 2898 C CA . ILE A 1 371 ? 8.903 -15.513 -12.520 1.00 92.88 371 ILE A CA 1
ATOM 2899 C C . ILE A 1 371 ? 9.278 -14.350 -11.613 1.00 92.88 371 ILE A C 1
ATOM 2901 O O . ILE A 1 371 ? 10.267 -14.391 -10.871 1.00 92.88 371 ILE A O 1
ATOM 2905 N N . HIS A 1 372 ? 8.449 -13.320 -11.639 1.00 92.25 372 HIS A N 1
ATOM 2906 C CA . HIS A 1 372 ? 8.650 -12.067 -10.940 1.00 92.25 372 HIS A CA 1
ATOM 2907 C C . HIS A 1 372 ? 7.636 -11.897 -9.809 1.00 92.25 372 HIS A C 1
ATOM 2909 O O . HIS A 1 372 ? 6.450 -12.146 -9.997 1.00 92.25 372 HIS A O 1
ATOM 2915 N N . ASP A 1 373 ? 8.115 -11.473 -8.639 1.00 90.00 373 ASP A N 1
ATOM 2916 C CA . ASP A 1 373 ? 7.245 -11.033 -7.545 1.00 90.00 373 ASP A CA 1
ATOM 2917 C C . ASP A 1 373 ? 7.239 -9.502 -7.546 1.00 90.00 373 ASP A C 1
ATOM 2919 O O . ASP A 1 373 ? 8.308 -8.895 -7.639 1.00 90.00 373 ASP A O 1
ATOM 2923 N N . GLU A 1 374 ? 6.055 -8.906 -7.442 1.00 88.31 374 GLU A N 1
ATOM 2924 C CA . GLU A 1 374 ? 5.836 -7.459 -7.435 1.00 88.31 374 GLU A CA 1
ATOM 2925 C C . GLU A 1 374 ? 6.756 -6.741 -6.440 1.00 88.31 374 GLU A C 1
ATOM 2927 O O . GLU A 1 374 ? 6.918 -7.140 -5.280 1.00 88.31 374 GLU A O 1
ATOM 2932 N N . CYS A 1 375 ? 7.381 -5.673 -6.926 1.00 85.88 375 CYS A N 1
ATOM 2933 C CA . CYS A 1 375 ? 8.170 -4.756 -6.128 1.00 85.88 375 CYS A CA 1
ATOM 2934 C C . CYS A 1 375 ? 7.879 -3.323 -6.569 1.00 85.88 375 CYS A C 1
ATOM 2936 O O . CYS A 1 375 ? 8.629 -2.755 -7.357 1.00 85.88 375 CYS A O 1
ATOM 2938 N N . ASN A 1 376 ? 6.830 -2.711 -6.026 1.00 84.75 376 ASN A N 1
ATOM 2939 C CA . ASN A 1 376 ? 6.372 -1.366 -6.380 1.00 84.75 376 ASN A CA 1
ATOM 2940 C C . ASN A 1 376 ? 7.521 -0.336 -6.406 1.00 84.75 376 ASN A C 1
ATOM 2942 O O . ASN A 1 376 ? 7.722 0.376 -7.390 1.00 84.75 376 ASN A O 1
ATOM 2946 N N . GLY A 1 377 ? 8.357 -0.324 -5.361 1.00 77.00 377 GLY A N 1
ATOM 2947 C CA . GLY A 1 377 ? 9.488 0.603 -5.254 1.00 77.00 377 GLY A CA 1
ATOM 2948 C C . GLY A 1 377 ? 10.513 0.504 -6.394 1.00 77.00 377 GLY A C 1
ATOM 2949 O O . GLY A 1 377 ? 11.092 1.515 -6.778 1.00 77.00 377 GLY A O 1
ATOM 2950 N N . SER A 1 378 ? 10.735 -0.682 -6.962 1.00 82.69 378 SER A N 1
ATOM 2951 C CA . SER A 1 378 ? 11.698 -0.884 -8.054 1.00 82.69 378 SER A CA 1
ATOM 2952 C C . SER A 1 378 ? 10.989 -0.935 -9.412 1.00 82.69 378 SER A C 1
ATOM 2954 O O . SER A 1 378 ? 11.328 -0.179 -10.320 1.00 82.69 378 SER A O 1
ATOM 2956 N N . ASP A 1 379 ? 9.947 -1.753 -9.547 1.00 86.69 379 ASP A N 1
ATOM 2957 C CA . ASP A 1 379 ? 9.222 -1.999 -10.798 1.00 86.69 379 ASP A CA 1
ATOM 2958 C C . ASP A 1 379 ? 8.464 -0.765 -11.305 1.00 86.69 379 ASP A C 1
ATOM 2960 O O . ASP A 1 379 ? 8.380 -0.556 -12.513 1.00 86.69 379 ASP A O 1
ATOM 2964 N N . VAL A 1 380 ? 7.935 0.078 -10.410 1.00 84.06 380 VAL A N 1
ATOM 2965 C CA . VAL A 1 380 ? 7.199 1.296 -10.794 1.00 84.06 380 VAL A CA 1
ATOM 2966 C C . VAL A 1 380 ? 8.099 2.524 -10.706 1.00 84.06 380 VAL A C 1
ATOM 2968 O O . VAL A 1 380 ? 8.160 3.303 -11.653 1.00 84.06 380 VAL A O 1
ATOM 2971 N N . PHE A 1 381 ? 8.828 2.683 -9.597 1.00 84.12 381 PHE A N 1
ATOM 2972 C CA . PHE A 1 381 ? 9.581 3.912 -9.313 1.00 84.12 381 PHE A CA 1
ATOM 2973 C C . PHE A 1 381 ? 11.084 3.846 -9.608 1.00 84.12 381 PHE A C 1
ATOM 2975 O O . PHE A 1 381 ? 11.749 4.876 -9.539 1.00 84.12 381 PHE A O 1
ATOM 2982 N N . GLY A 1 382 ? 11.636 2.678 -9.944 1.00 79.56 382 GLY A N 1
ATOM 2983 C CA . GLY A 1 382 ? 13.046 2.561 -10.326 1.00 79.56 382 GLY A CA 1
ATOM 2984 C C . GLY A 1 382 ? 14.039 2.711 -9.174 1.00 79.56 382 GLY A C 1
ATOM 2985 O O . GLY A 1 382 ? 15.144 3.193 -9.395 1.00 79.56 382 GLY A O 1
ATOM 2986 N N . SER A 1 383 ? 13.672 2.313 -7.950 1.00 78.56 383 SER A N 1
ATOM 2987 C CA . SER A 1 383 ? 14.604 2.303 -6.815 1.00 78.56 383 SER A CA 1
ATOM 2988 C C . SER A 1 383 ? 15.852 1.460 -7.104 1.00 78.56 383 SER A C 1
ATOM 2990 O O . SER A 1 383 ? 15.753 0.316 -7.551 1.00 78.56 383 SER A O 1
ATOM 2992 N N . ASP A 1 384 ? 17.007 2.020 -6.753 1.00 72.62 384 ASP A N 1
ATOM 2993 C CA . ASP A 1 384 ? 18.350 1.438 -6.834 1.00 72.62 384 ASP A CA 1
ATOM 2994 C C . ASP A 1 384 ? 18.707 0.523 -5.647 1.00 72.62 384 ASP A C 1
ATOM 2996 O O . ASP A 1 384 ? 19.786 -0.066 -5.614 1.00 72.62 384 ASP A O 1
ATOM 3000 N N . ILE A 1 385 ? 17.790 0.360 -4.688 1.00 71.06 385 ILE A N 1
ATOM 3001 C CA . ILE A 1 385 ? 17.979 -0.458 -3.481 1.00 71.06 385 ILE A CA 1
ATOM 3002 C C . ILE A 1 385 ? 17.600 -1.932 -3.728 1.00 71.06 385 ILE A C 1
ATOM 3004 O O . ILE A 1 385 ? 18.068 -2.816 -3.006 1.00 71.06 385 ILE A O 1
ATOM 3008 N N . CYS A 1 386 ? 16.740 -2.213 -4.721 1.00 75.50 386 CYS A N 1
ATOM 3009 C CA . CYS A 1 386 ? 16.421 -3.581 -5.152 1.00 75.50 386 CYS A CA 1
ATOM 3010 C C . CYS A 1 386 ? 16.891 -3.838 -6.583 1.00 75.50 386 CYS A C 1
ATOM 3012 O O . CYS A 1 386 ? 16.711 -3.023 -7.482 1.00 75.50 386 CYS A O 1
ATOM 3014 N N . THR A 1 387 ? 17.332 -5.067 -6.807 1.00 82.25 387 THR A N 1
ATOM 3015 C CA . THR A 1 387 ? 17.615 -5.665 -8.122 1.00 82.25 387 THR A CA 1
ATOM 3016 C C . THR A 1 387 ? 16.375 -6.062 -8.932 1.00 82.25 387 THR A C 1
ATOM 3018 O O . THR A 1 387 ? 16.490 -6.545 -10.056 1.00 82.25 387 THR A O 1
ATOM 3021 N N . CYS A 1 388 ? 15.178 -5.878 -8.374 1.00 86.62 388 CYS A N 1
ATOM 3022 C CA . CYS A 1 388 ? 13.912 -6.380 -8.894 1.00 86.62 388 CYS A CA 1
ATOM 3023 C C . CYS A 1 388 ? 13.627 -5.898 -10.335 1.00 86.62 388 CYS A C 1
ATOM 3025 O O . CYS A 1 388 ? 13.403 -6.735 -11.212 1.00 86.62 388 CYS A O 1
ATOM 3027 N N . ARG A 1 389 ? 13.706 -4.581 -10.598 1.00 88.69 389 ARG A N 1
ATOM 3028 C CA . ARG A 1 389 ? 13.472 -3.991 -11.928 1.00 88.69 389 ARG A CA 1
ATOM 3029 C C . ARG A 1 389 ? 14.523 -4.398 -12.967 1.00 88.69 389 ARG A C 1
ATOM 3031 O O . ARG A 1 389 ? 14.096 -4.873 -14.016 1.00 88.69 389 ARG A O 1
ATOM 3038 N N . PRO A 1 390 ? 15.849 -4.287 -12.722 1.00 89.00 390 PRO A N 1
ATOM 3039 C CA . PRO A 1 390 ? 16.855 -4.763 -13.678 1.00 89.00 390 PRO A CA 1
ATOM 3040 C C . PRO A 1 390 ? 16.616 -6.201 -14.134 1.00 89.00 390 PRO A C 1
ATOM 3042 O O . PRO A 1 390 ? 16.653 -6.511 -15.320 1.00 89.00 390 PRO A O 1
ATOM 3045 N N . TYR A 1 391 ? 16.269 -7.065 -13.186 1.00 89.69 391 TYR A N 1
ATOM 3046 C CA . TYR A 1 391 ? 15.935 -8.450 -13.451 1.00 89.69 391 TYR A CA 1
ATOM 3047 C C . TYR A 1 391 ? 14.618 -8.647 -14.225 1.00 89.69 391 TYR A C 1
ATOM 3049 O O . TYR A 1 391 ? 14.509 -9.601 -14.994 1.00 89.69 391 TYR A O 1
ATOM 3057 N N . LEU A 1 392 ? 13.604 -7.805 -14.001 1.00 92.44 392 LEU A N 1
ATOM 3058 C CA . LEU A 1 392 ? 12.357 -7.836 -14.769 1.00 92.44 392 LEU A CA 1
ATOM 3059 C C . LEU A 1 392 ? 12.608 -7.439 -16.227 1.00 92.44 392 LEU A C 1
ATOM 3061 O O . LEU A 1 392 ? 12.164 -8.150 -17.123 1.00 92.44 392 LEU A O 1
ATOM 3065 N N . ILE A 1 393 ? 13.352 -6.353 -16.455 1.00 92.31 393 ILE A N 1
ATOM 3066 C CA . ILE A 1 393 ? 13.706 -5.873 -17.798 1.00 92.31 393 ILE A CA 1
ATOM 3067 C C . ILE A 1 393 ? 14.574 -6.901 -18.526 1.00 92.31 393 ILE A C 1
ATOM 3069 O O . ILE A 1 393 ? 14.235 -7.286 -19.638 1.00 92.31 393 ILE A O 1
ATOM 3073 N N . PHE A 1 394 ? 15.618 -7.424 -17.877 1.00 92.44 394 PHE A N 1
ATOM 3074 C CA . PHE A 1 394 ? 16.434 -8.509 -18.431 1.00 92.44 394 PHE A CA 1
ATOM 3075 C C . PHE A 1 394 ? 15.590 -9.750 -18.755 1.00 92.44 394 PHE A C 1
ATOM 3077 O O . PHE A 1 394 ? 15.734 -10.352 -19.814 1.00 92.44 394 PHE A O 1
ATOM 3084 N N . GLY A 1 395 ? 14.649 -10.088 -17.868 1.00 92.69 395 GLY A N 1
ATOM 3085 C CA . GLY A 1 395 ? 13.706 -11.179 -18.074 1.00 92.69 395 GLY A CA 1
ATOM 3086 C C . GLY A 1 395 ? 12.833 -11.009 -19.320 1.00 92.69 395 GLY A C 1
ATOM 3087 O O . GLY A 1 395 ? 12.624 -11.969 -20.054 1.00 92.69 395 GLY A O 1
ATOM 3088 N N . ILE A 1 396 ? 12.337 -9.792 -19.558 1.00 94.19 396 ILE A N 1
ATOM 3089 C CA . ILE A 1 396 ? 11.539 -9.446 -20.741 1.00 94.19 396 ILE A CA 1
ATOM 3090 C C . ILE A 1 396 ? 12.410 -9.454 -22.002 1.00 94.19 396 ILE A C 1
ATOM 3092 O O . ILE A 1 396 ? 11.998 -10.016 -23.009 1.00 94.19 396 ILE A O 1
ATOM 3096 N N . GLU A 1 397 ? 13.612 -8.876 -21.956 1.00 93.00 397 GLU A N 1
ATOM 3097 C CA . GLU A 1 397 ? 14.533 -8.844 -23.101 1.00 93.00 397 GLU A CA 1
ATOM 3098 C C . GLU A 1 397 ? 14.882 -10.252 -23.592 1.00 93.00 397 GLU A C 1
ATOM 3100 O O . GLU A 1 397 ? 14.768 -10.534 -24.783 1.00 93.00 397 GLU A O 1
ATOM 3105 N N . GLU A 1 398 ? 15.264 -11.151 -22.684 1.00 93.12 398 GLU A N 1
ATOM 3106 C CA . GLU A 1 398 ? 15.588 -12.535 -23.039 1.00 93.12 398 GLU A CA 1
ATOM 3107 C C . GLU A 1 398 ? 14.348 -13.309 -23.506 1.00 93.12 398 GLU A C 1
ATOM 3109 O O . GLU A 1 398 ? 14.440 -14.078 -24.461 1.00 93.12 398 GLU A O 1
ATOM 3114 N N . ALA A 1 399 ? 13.176 -13.051 -22.911 1.00 93.75 399 ALA A N 1
ATOM 3115 C CA . ALA A 1 399 ? 11.916 -13.641 -23.361 1.00 93.75 399 ALA A CA 1
ATOM 3116 C C . ALA A 1 399 ? 11.559 -13.244 -24.800 1.00 93.75 399 ALA A C 1
ATOM 3118 O O . ALA A 1 399 ? 11.145 -14.086 -25.598 1.00 93.75 399 ALA A O 1
ATOM 3119 N N . VAL A 1 400 ? 11.758 -11.973 -25.152 1.00 93.81 400 VAL A N 1
ATOM 3120 C CA . VAL A 1 400 ? 11.529 -11.483 -26.515 1.00 93.81 400 VAL A CA 1
ATOM 3121 C C . VAL A 1 400 ? 12.536 -12.092 -27.485 1.00 93.81 400 VAL A C 1
ATOM 3123 O O . VAL A 1 400 ? 12.124 -12.574 -28.536 1.00 93.81 400 VAL A O 1
ATOM 3126 N N . LYS A 1 401 ? 13.830 -12.124 -27.144 1.00 93.12 401 LYS A N 1
ATOM 3127 C CA . LYS A 1 401 ? 14.859 -12.729 -28.009 1.00 93.12 401 LYS A CA 1
ATOM 3128 C C . LYS A 1 401 ? 14.572 -14.200 -28.297 1.00 93.12 401 LYS A C 1
ATOM 3130 O O . LYS A 1 401 ? 14.684 -14.630 -29.442 1.00 93.12 401 LYS A O 1
ATOM 3135 N N . GLU A 1 402 ? 14.176 -14.966 -27.283 1.00 93.19 402 GLU A N 1
ATOM 3136 C CA . GLU A 1 402 ? 13.837 -16.378 -27.467 1.00 93.19 402 GLU A CA 1
ATOM 3137 C C . GLU A 1 402 ? 12.623 -16.536 -28.391 1.00 93.19 402 GLU A C 1
ATOM 3139 O O . GLU A 1 402 ? 12.652 -17.342 -29.320 1.00 93.19 402 GLU A O 1
ATOM 3144 N N . ALA A 1 403 ? 11.589 -15.709 -28.208 1.00 92.75 403 ALA A N 1
ATOM 3145 C CA . ALA A 1 403 ? 10.421 -15.693 -29.085 1.00 92.75 403 ALA A CA 1
ATOM 3146 C C . ALA A 1 403 ? 10.776 -15.322 -30.541 1.00 92.75 403 ALA A C 1
ATOM 3148 O O . ALA A 1 403 ? 10.257 -15.933 -31.477 1.00 92.75 403 ALA A O 1
ATOM 3149 N N . GLN A 1 404 ? 11.689 -14.365 -30.746 1.00 92.12 404 GLN A N 1
ATOM 3150 C CA . GLN A 1 404 ? 12.182 -13.964 -32.072 1.00 92.12 404 GLN A CA 1
ATOM 3151 C C . GLN A 1 404 ? 12.982 -15.074 -32.765 1.00 92.12 404 GLN A C 1
ATOM 3153 O O . GLN A 1 404 ? 12.849 -15.264 -33.973 1.00 92.12 404 GLN A O 1
ATOM 3158 N N . ASN A 1 405 ? 13.739 -15.867 -32.003 1.00 91.06 405 ASN A N 1
ATOM 3159 C CA . ASN A 1 405 ? 14.494 -17.021 -32.505 1.00 91.06 405 ASN A CA 1
ATOM 3160 C C . ASN A 1 405 ? 13.610 -18.239 -32.846 1.00 91.06 405 ASN A C 1
ATOM 3162 O O . ASN A 1 405 ? 14.122 -19.312 -33.159 1.00 91.06 405 ASN A O 1
ATOM 3166 N N . GLY A 1 406 ? 12.283 -18.091 -32.794 1.00 86.94 406 GLY A N 1
ATOM 3167 C CA . GLY A 1 406 ? 11.317 -19.155 -33.068 1.00 86.94 406 GLY A CA 1
ATOM 3168 C C . GLY A 1 406 ? 10.861 -19.928 -31.828 1.00 86.94 406 GLY A C 1
ATOM 3169 O O . GLY A 1 406 ? 9.984 -20.787 -31.968 1.00 86.94 406 GLY A O 1
ATOM 3170 N N . GLY A 1 407 ? 11.405 -19.586 -30.655 1.00 90.69 407 GLY A N 1
ATOM 3171 C CA . GLY A 1 407 ? 11.059 -20.097 -29.333 1.00 90.69 407 GLY A CA 1
ATOM 3172 C C . GLY A 1 407 ? 9.745 -19.548 -28.763 1.00 90.69 407 GLY A C 1
ATOM 3173 O O . GLY A 1 407 ? 8.868 -19.072 -29.490 1.00 90.69 407 GLY A O 1
ATOM 3174 N N . SER A 1 408 ? 9.629 -19.587 -27.435 1.00 92.56 408 SER A N 1
ATOM 3175 C CA . SER A 1 408 ? 8.573 -18.923 -26.665 1.00 92.56 408 SER A CA 1
ATOM 3176 C C . SER A 1 408 ? 9.157 -18.209 -25.441 1.00 92.56 408 SER A C 1
ATOM 3178 O O . SER A 1 408 ? 10.085 -18.702 -24.790 1.00 92.56 408 SER A O 1
ATOM 3180 N N . GLY A 1 409 ? 8.620 -17.030 -25.130 1.00 94.81 409 GLY A N 1
ATOM 3181 C CA . GLY A 1 409 ? 9.024 -16.234 -23.974 1.00 94.81 409 GLY A CA 1
ATOM 3182 C C . GLY A 1 409 ? 7.861 -16.014 -23.020 1.00 94.81 409 GLY A C 1
ATOM 3183 O O . GLY A 1 409 ? 6.806 -15.533 -23.429 1.00 94.81 409 GLY A O 1
ATOM 3184 N N . VAL A 1 410 ? 8.043 -16.324 -21.735 1.00 95.69 410 VAL A N 1
ATOM 3185 C CA . VAL A 1 410 ? 6.986 -16.182 -20.725 1.00 95.69 410 VAL A CA 1
ATOM 3186 C C . VAL A 1 410 ? 7.493 -15.421 -19.505 1.00 95.69 410 VAL A C 1
ATOM 3188 O O . VAL A 1 410 ? 8.453 -15.815 -18.842 1.00 95.69 410 VAL A O 1
ATOM 3191 N N . VAL A 1 411 ? 6.799 -14.338 -19.158 1.00 96.06 411 VAL A N 1
ATOM 3192 C CA . VAL A 1 411 ? 7.033 -13.569 -17.930 1.00 96.06 411 VAL A CA 1
ATOM 3193 C C . VAL A 1 411 ? 5.782 -13.630 -17.062 1.00 96.06 411 VAL A C 1
ATOM 3195 O O . VAL A 1 411 ? 4.711 -13.170 -17.454 1.00 96.06 411 VAL A O 1
ATOM 3198 N N . ILE A 1 412 ? 5.915 -14.173 -15.857 1.00 95.19 412 ILE A N 1
ATOM 3199 C CA . ILE A 1 412 ? 4.831 -14.288 -14.879 1.00 95.19 412 ILE A CA 1
ATOM 3200 C C . ILE A 1 412 ? 5.059 -13.268 -13.774 1.00 95.19 412 ILE A C 1
ATOM 3202 O O . ILE A 1 412 ? 6.083 -13.294 -13.096 1.00 95.19 412 ILE A O 1
ATOM 3206 N N . TYR A 1 413 ? 4.088 -12.386 -13.580 1.00 94.06 413 TYR A N 1
ATOM 3207 C CA . TYR A 1 413 ? 4.096 -11.320 -12.592 1.00 94.06 413 TYR A CA 1
ATOM 3208 C C . TYR A 1 413 ? 3.116 -11.643 -11.459 1.00 94.06 413 TYR A C 1
ATOM 3210 O O . TYR A 1 413 ? 1.898 -11.564 -11.629 1.00 94.06 413 TYR A O 1
ATOM 3218 N N . PHE A 1 414 ? 3.639 -12.013 -10.293 1.00 91.44 414 PHE A N 1
ATOM 3219 C CA . PHE A 1 414 ? 2.859 -12.269 -9.083 1.00 91.44 414 PHE A CA 1
ATOM 3220 C C . PHE A 1 414 ? 2.716 -10.998 -8.254 1.00 91.44 414 PHE A C 1
ATOM 3222 O O . PHE A 1 414 ? 3.715 -10.373 -7.904 1.00 91.44 414 PHE A O 1
ATOM 3229 N N . ARG A 1 415 ? 1.492 -10.656 -7.845 1.00 87.88 415 ARG A N 1
ATOM 3230 C CA . ARG A 1 415 ? 1.212 -9.469 -7.021 1.00 87.88 415 ARG A CA 1
ATOM 3231 C C . ARG A 1 415 ? 1.484 -9.713 -5.534 1.00 87.88 415 ARG A C 1
ATOM 3233 O O . ARG A 1 415 ? 0.578 -9.727 -4.701 1.00 87.88 415 ARG A O 1
ATOM 3240 N N . LYS A 1 416 ? 2.748 -10.011 -5.218 1.00 83.19 416 LYS A N 1
ATOM 3241 C CA . LYS A 1 416 ? 3.252 -10.382 -3.885 1.00 83.19 416 LYS A CA 1
ATOM 3242 C C . LYS A 1 416 ? 4.311 -9.386 -3.399 1.00 83.19 416 LYS A C 1
ATOM 3244 O O . LYS A 1 416 ? 5.493 -9.718 -3.297 1.00 83.19 416 LYS A O 1
ATOM 3249 N N . GLU A 1 417 ? 3.875 -8.178 -3.050 1.00 80.12 417 GLU A N 1
ATOM 3250 C CA . GLU A 1 417 ? 4.763 -7.110 -2.576 1.00 80.12 417 GLU A CA 1
ATOM 3251 C C . GLU A 1 417 ? 5.523 -7.485 -1.290 1.00 80.12 417 GLU A C 1
ATOM 3253 O O . GLU A 1 417 ? 4.966 -8.035 -0.334 1.00 80.12 417 GLU A O 1
ATOM 3258 N N . GLY A 1 418 ? 6.814 -7.139 -1.249 1.00 66.81 418 GLY A N 1
ATOM 3259 C CA . GLY A 1 418 ? 7.623 -7.174 -0.027 1.00 66.81 418 GLY A CA 1
ATOM 3260 C C . GLY A 1 418 ? 7.730 -8.549 0.628 1.00 66.81 418 GLY A C 1
ATOM 3261 O O . GLY A 1 418 ? 7.635 -8.648 1.843 1.00 66.81 418 GLY A O 1
ATOM 3262 N N . ARG A 1 419 ? 7.894 -9.618 -0.161 1.00 73.19 419 ARG A N 1
ATOM 3263 C CA . ARG A 1 419 ? 7.895 -11.008 0.336 1.00 73.19 419 ARG A CA 1
ATOM 3264 C C . ARG A 1 419 ? 6.582 -11.416 1.022 1.00 73.19 419 ARG A C 1
ATOM 3266 O O . ARG A 1 419 ? 6.594 -12.205 1.960 1.00 73.19 419 ARG A O 1
ATOM 3273 N N . ALA A 1 420 ? 5.463 -10.874 0.538 1.00 71.25 420 ALA A N 1
ATOM 3274 C CA . ALA A 1 420 ? 4.130 -11.004 1.129 1.00 71.25 420 ALA A CA 1
ATOM 3275 C C . ALA A 1 420 ? 3.952 -10.327 2.508 1.00 71.25 420 ALA A C 1
ATOM 3277 O O . ALA A 1 420 ? 2.945 -10.558 3.171 1.00 71.25 420 ALA A O 1
ATOM 3278 N N . LEU A 1 421 ? 4.876 -9.444 2.917 1.00 68.44 421 LEU A N 1
ATOM 3279 C CA . LEU A 1 421 ? 4.760 -8.619 4.133 1.00 68.44 421 LEU A CA 1
ATOM 3280 C C . LEU A 1 421 ? 4.076 -7.266 3.884 1.00 68.44 421 LEU A C 1
ATOM 3282 O O . LEU A 1 421 ? 3.708 -6.566 4.831 1.00 68.44 421 LEU A O 1
ATOM 3286 N N . GLY A 1 422 ? 3.928 -6.884 2.613 1.00 73.38 422 GLY A N 1
ATOM 3287 C CA . GLY A 1 422 ? 3.363 -5.607 2.193 1.00 73.38 422 GLY A CA 1
ATOM 3288 C C . GLY A 1 422 ? 4.356 -4.440 2.212 1.00 73.38 422 GLY A C 1
ATOM 3289 O O . GLY A 1 422 ? 5.388 -4.450 2.887 1.00 73.38 422 GLY A O 1
ATOM 3290 N N . GLU A 1 423 ? 4.016 -3.392 1.459 1.00 69.81 423 GLU A N 1
ATOM 3291 C CA . GLU A 1 423 ? 4.865 -2.208 1.271 1.00 69.81 423 GLU A CA 1
ATOM 3292 C C . GLU A 1 423 ? 5.101 -1.437 2.574 1.00 69.81 423 GLU A C 1
ATOM 3294 O O . GLU A 1 423 ? 6.182 -0.904 2.798 1.00 69.81 423 GLU A O 1
ATOM 3299 N N . VAL A 1 424 ? 4.116 -1.403 3.474 1.00 66.25 424 VAL A N 1
ATOM 3300 C CA . VAL A 1 424 ? 4.246 -0.692 4.751 1.00 66.25 424 VAL A CA 1
ATOM 3301 C C . VAL A 1 424 ? 5.292 -1.358 5.637 1.00 66.25 424 VAL A C 1
ATOM 3303 O O . VAL A 1 424 ? 6.160 -0.664 6.136 1.00 66.25 424 VAL A O 1
ATOM 3306 N N . THR A 1 425 ? 5.279 -2.678 5.796 1.00 63.34 425 THR A N 1
ATOM 3307 C CA . THR A 1 425 ? 6.308 -3.392 6.576 1.00 63.34 425 THR A CA 1
ATOM 3308 C C . THR A 1 425 ? 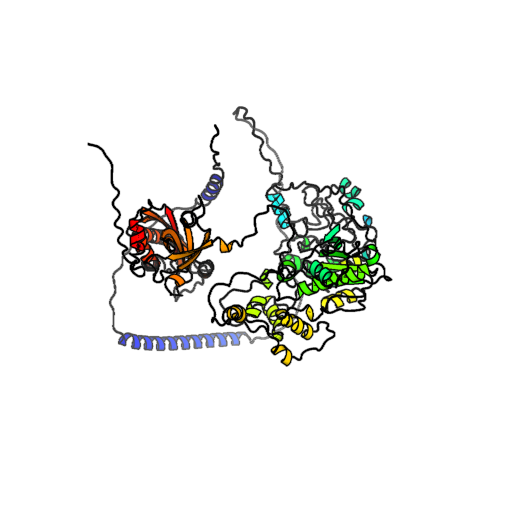7.696 -3.217 5.955 1.00 63.34 425 THR A C 1
ATOM 3310 O O . THR A 1 425 ? 8.700 -3.105 6.654 1.00 63.34 425 THR A O 1
ATOM 3313 N N . LYS A 1 426 ? 7.735 -3.121 4.624 1.00 62.56 426 LYS A N 1
ATOM 3314 C CA . LYS A 1 426 ? 8.940 -2.899 3.831 1.00 62.56 426 LYS A CA 1
ATOM 3315 C C . LYS A 1 426 ? 9.509 -1.474 3.994 1.00 62.56 426 LYS A C 1
ATOM 3317 O O . LYS A 1 426 ? 10.708 -1.328 4.209 1.00 62.56 426 LYS A O 1
ATOM 3322 N N . VAL A 1 427 ? 8.673 -0.432 3.925 1.00 53.22 427 VAL A N 1
ATOM 3323 C CA . VAL A 1 427 ? 9.063 0.998 3.947 1.00 53.22 427 VAL A CA 1
ATOM 3324 C C . VAL A 1 427 ? 8.970 1.613 5.348 1.00 53.22 427 VAL A C 1
ATOM 3326 O O . VAL A 1 427 ? 9.888 2.279 5.826 1.00 53.22 427 VAL A O 1
ATOM 3329 N N . ARG A 1 428 ? 7.829 1.430 6.014 1.00 43.75 428 ARG A N 1
ATOM 3330 C CA . ARG A 1 428 ? 7.508 1.994 7.324 1.00 43.75 428 ARG A CA 1
ATOM 3331 C C . ARG A 1 428 ? 7.999 1.061 8.415 1.00 43.75 428 ARG A C 1
ATOM 3333 O O . ARG A 1 428 ? 7.219 0.337 9.026 1.00 43.75 428 ARG A O 1
ATOM 3340 N N . ILE A 1 429 ? 9.258 1.245 8.783 1.00 30.25 429 ILE A N 1
ATOM 3341 C CA . ILE A 1 429 ? 9.606 1.147 10.194 1.00 30.25 429 ILE A CA 1
ATOM 3342 C C . ILE A 1 429 ? 10.180 2.478 10.659 1.00 30.25 429 ILE A C 1
ATOM 3344 O O . ILE A 1 429 ? 11.249 2.944 10.273 1.00 30.25 429 ILE A O 1
ATOM 3348 N N . SER A 1 430 ? 9.349 3.113 11.470 1.00 25.06 430 SER A N 1
ATOM 3349 C CA . SER A 1 430 ? 9.665 4.156 12.421 1.00 25.06 430 SER A CA 1
ATOM 3350 C C . SER A 1 430 ? 8.581 4.054 13.486 1.00 25.06 430 SER A C 1
ATOM 3352 O O . SER A 1 430 ? 7.409 4.297 13.193 1.00 25.06 430 SER A O 1
ATOM 3354 N N . MET A 1 431 ? 8.970 3.696 14.707 1.00 21.28 431 MET A N 1
ATOM 3355 C CA . MET A 1 431 ? 8.497 4.431 15.872 1.00 21.28 431 MET A CA 1
ATOM 3356 C C . MET A 1 431 ? 9.573 4.407 16.954 1.00 21.28 431 MET A C 1
ATOM 3358 O O . MET A 1 431 ? 9.965 3.357 17.450 1.00 21.28 431 MET A O 1
ATOM 3362 N N . PHE A 1 432 ? 10.050 5.601 17.288 1.00 28.33 432 PHE A N 1
ATOM 3363 C CA . PHE A 1 432 ? 10.872 5.870 18.454 1.00 28.33 432 PHE A CA 1
ATOM 3364 C C . PHE A 1 432 ? 9.980 5.750 19.699 1.00 28.33 432 PHE A C 1
ATOM 3366 O O . PHE A 1 432 ? 9.011 6.501 19.823 1.00 28.33 432 PHE A O 1
ATOM 3373 N N . LEU A 1 433 ? 10.268 4.761 20.553 1.00 29.86 433 LEU A N 1
ATOM 3374 C CA . LEU A 1 433 ? 10.331 4.801 22.025 1.00 29.86 433 LEU A CA 1
ATOM 3375 C C . LEU A 1 433 ? 10.056 3.406 22.624 1.00 29.86 433 LEU A C 1
ATOM 3377 O O . LEU A 1 433 ? 9.008 2.814 22.385 1.00 29.86 433 LEU A O 1
ATOM 3381 N N . VAL A 1 434 ? 10.976 2.998 23.510 1.00 29.00 434 VAL A N 1
ATOM 3382 C CA . VAL A 1 434 ? 10.999 1.804 24.385 1.00 29.00 434 VAL A CA 1
ATOM 3383 C C . VAL A 1 434 ? 11.576 0.521 23.758 1.00 29.00 434 VAL A C 1
ATOM 3385 O O . VAL A 1 434 ? 10.837 -0.404 23.444 1.00 29.00 434 VAL A O 1
ATOM 3388 N N . SER A 1 435 ? 12.908 0.496 23.592 1.00 26.48 435 SER A N 1
ATOM 3389 C CA . SER A 1 435 ? 13.842 -0.632 23.856 1.00 26.48 435 SER A CA 1
ATOM 3390 C C . SER A 1 435 ? 15.073 -0.552 22.931 1.00 26.48 435 SER A C 1
ATOM 3392 O O . SER A 1 435 ? 14.896 -0.412 21.722 1.00 26.48 435 SER A O 1
ATOM 3394 N N . PRO A 1 436 ? 16.317 -0.639 23.446 1.00 33.03 436 PRO A N 1
ATOM 3395 C CA . PRO A 1 436 ? 17.548 -0.451 22.668 1.00 33.03 436 PRO A CA 1
ATOM 3396 C C . PRO A 1 436 ? 17.954 -1.712 21.878 1.00 33.03 436 PRO A C 1
ATOM 3398 O O . PRO A 1 436 ? 19.109 -2.126 21.919 1.00 33.03 436 PRO A O 1
ATOM 3401 N N . SER A 1 437 ? 17.008 -2.381 21.206 1.00 32.75 437 SER A N 1
ATOM 3402 C CA . SER A 1 437 ? 17.274 -3.614 20.440 1.00 32.75 437 SER A CA 1
ATOM 3403 C C . SER A 1 437 ? 16.151 -3.931 19.433 1.00 32.75 437 SER A C 1
ATOM 3405 O O . SER A 1 437 ? 15.421 -4.898 19.622 1.00 32.75 437 SER A O 1
ATOM 3407 N N . LEU A 1 438 ? 15.949 -3.120 18.383 1.00 29.78 438 LEU A N 1
ATOM 3408 C CA . LEU A 1 438 ? 15.141 -3.540 17.219 1.00 29.78 438 LEU A CA 1
ATOM 3409 C C . LEU A 1 438 ? 15.380 -2.636 15.995 1.00 29.78 438 LEU A C 1
ATOM 3411 O O . LEU A 1 438 ? 14.933 -1.491 15.950 1.00 29.78 438 LEU A O 1
ATOM 3415 N N . GLU A 1 439 ? 16.069 -3.148 14.976 1.00 35.47 439 GLU A N 1
ATOM 3416 C CA . GLU A 1 439 ? 16.526 -2.359 13.822 1.00 35.47 439 GLU A CA 1
ATOM 3417 C C . GLU A 1 439 ? 15.920 -2.850 12.481 1.00 35.47 439 GLU A C 1
ATOM 3419 O O . GLU A 1 439 ? 16.355 -3.834 11.893 1.00 35.47 439 GLU A O 1
ATOM 3424 N N . VAL A 1 440 ? 14.846 -2.148 12.085 1.00 50.31 440 VAL A N 1
ATOM 3425 C CA . VAL A 1 440 ? 14.327 -1.621 10.784 1.00 50.31 440 VAL A CA 1
ATOM 3426 C C . VAL A 1 440 ? 14.893 -2.154 9.420 1.00 50.31 440 VAL A C 1
ATOM 3428 O O . VAL A 1 440 ? 16.063 -1.991 9.134 1.00 50.31 440 VAL A O 1
ATOM 3431 N N . VAL A 1 441 ? 14.087 -2.642 8.450 1.00 48.81 441 VAL A N 1
ATOM 3432 C CA . VAL A 1 441 ? 14.627 -3.180 7.155 1.00 48.81 441 VAL A CA 1
ATOM 3433 C C . VAL A 1 441 ? 15.235 -2.122 6.212 1.00 48.81 441 VAL A C 1
ATOM 3435 O O . VAL A 1 441 ? 16.449 -2.060 6.128 1.00 48.81 441 VAL A O 1
ATOM 3438 N N . TYR A 1 442 ? 14.493 -1.260 5.494 1.00 51.28 442 TYR A N 1
ATOM 3439 C CA . TYR A 1 442 ? 15.160 -0.254 4.626 1.00 51.28 442 TYR A CA 1
ATOM 3440 C C . TYR A 1 442 ? 15.663 0.971 5.393 1.00 51.28 442 TYR A C 1
ATOM 3442 O O . TYR A 1 442 ? 16.750 1.477 5.127 1.00 51.28 442 TYR A O 1
ATOM 3450 N N . ASN A 1 443 ? 14.900 1.429 6.385 1.00 54.75 443 ASN A N 1
ATOM 3451 C CA . ASN A 1 443 ? 15.308 2.570 7.194 1.00 54.75 443 ASN A CA 1
ATOM 3452 C C . ASN A 1 443 ? 16.436 2.226 8.198 1.00 54.75 443 ASN A C 1
ATOM 3454 O O . ASN A 1 443 ? 17.170 3.154 8.498 1.00 54.75 443 ASN A O 1
ATOM 3458 N N . ALA A 1 444 ? 16.652 0.986 8.696 1.00 50.44 444 ALA A N 1
ATOM 3459 C CA . ALA A 1 444 ? 17.909 0.681 9.436 1.00 50.44 444 ALA A CA 1
ATOM 3460 C C . ALA A 1 444 ? 19.015 0.268 8.496 1.00 50.44 444 ALA A C 1
ATOM 3462 O O . ALA A 1 444 ? 20.152 0.534 8.843 1.00 50.44 444 ALA A O 1
ATOM 3463 N N . ARG A 1 445 ? 18.731 -0.241 7.290 1.00 60.91 445 ARG A N 1
ATOM 3464 C CA . ARG A 1 445 ? 19.775 -0.267 6.258 1.00 60.91 445 ARG A CA 1
ATOM 3465 C C . ARG A 1 445 ? 20.351 1.130 6.023 1.00 60.91 445 ARG A C 1
ATOM 3467 O O . ARG A 1 445 ? 21.548 1.265 5.866 1.00 60.91 445 ARG A O 1
ATOM 3474 N N . LYS A 1 446 ? 19.524 2.182 6.045 1.00 60.25 446 LYS A N 1
ATOM 3475 C CA . LYS A 1 446 ? 20.017 3.560 5.881 1.00 60.25 446 LYS A CA 1
ATOM 3476 C C . LYS A 1 446 ? 20.443 4.265 7.179 1.00 60.25 446 LYS A C 1
ATOM 3478 O O . LYS A 1 446 ? 21.271 5.159 7.096 1.00 60.25 446 LYS A O 1
ATOM 3483 N N . ARG A 1 447 ? 19.896 3.915 8.352 1.00 55.19 447 ARG A N 1
ATOM 3484 C CA . ARG A 1 447 ? 20.249 4.531 9.655 1.00 55.19 447 ARG A CA 1
ATOM 3485 C C . ARG A 1 447 ? 21.353 3.802 10.431 1.00 55.19 447 ARG A C 1
ATOM 3487 O O . ARG A 1 447 ? 21.932 4.414 11.317 1.00 55.19 447 ARG A O 1
ATOM 3494 N N . GLY A 1 448 ? 21.585 2.524 10.150 1.00 58.94 448 GLY A N 1
ATOM 3495 C CA . GLY A 1 448 ? 22.691 1.720 10.674 1.00 58.94 448 GLY A CA 1
ATOM 3496 C C . GLY A 1 448 ? 23.659 1.336 9.552 1.00 58.94 448 GLY A C 1
ATOM 3497 O O . GLY A 1 448 ? 23.530 1.822 8.429 1.00 58.94 448 GLY A O 1
ATOM 3498 N N . GLU A 1 449 ? 24.621 0.459 9.835 1.00 59.34 449 GLU A N 1
ATOM 3499 C CA . GLU A 1 449 ? 25.564 -0.019 8.817 1.00 59.34 449 GLU A CA 1
ATOM 3500 C C . GLU A 1 449 ? 24.859 -0.972 7.829 1.00 59.34 449 GLU A C 1
ATOM 3502 O O . GLU A 1 449 ? 24.363 -2.033 8.215 1.00 59.34 449 GLU A O 1
ATOM 3507 N N . ASP A 1 450 ? 24.798 -0.597 6.544 1.00 61.56 450 ASP A N 1
ATOM 3508 C CA . ASP A 1 450 ? 24.170 -1.381 5.465 1.00 61.56 450 ASP A CA 1
ATOM 3509 C C . ASP A 1 450 ? 25.054 -2.565 5.040 1.00 61.56 450 ASP A C 1
ATOM 3511 O O . ASP A 1 450 ? 25.563 -2.591 3.918 1.00 61.56 450 ASP A O 1
ATOM 3515 N N . ARG A 1 451 ? 25.287 -3.515 5.954 1.00 66.62 451 ARG A N 1
ATOM 3516 C CA . ARG A 1 451 ? 26.109 -4.710 5.711 1.00 66.62 451 ARG A CA 1
ATOM 3517 C C . ARG A 1 451 ? 25.300 -5.841 5.085 1.00 66.62 451 ARG A C 1
ATOM 3519 O O . ARG A 1 451 ? 24.177 -6.134 5.506 1.00 66.62 451 ARG A O 1
ATOM 3526 N N . ALA A 1 452 ? 25.913 -6.561 4.147 1.00 62.22 452 ALA A N 1
ATOM 3527 C CA . ALA A 1 452 ? 25.304 -7.736 3.519 1.00 62.22 452 ALA A CA 1
ATOM 3528 C C . ALA A 1 452 ? 25.012 -8.870 4.528 1.00 62.22 452 ALA A C 1
ATOM 3530 O O . ALA A 1 452 ? 24.018 -9.585 4.384 1.00 62.22 452 ALA A O 1
ATOM 3531 N N . SER A 1 453 ? 25.822 -9.000 5.587 1.00 60.88 453 SER A N 1
ATOM 3532 C CA . SER A 1 453 ? 25.649 -10.004 6.652 1.00 60.88 453 SER A CA 1
ATOM 3533 C C . SER A 1 453 ? 24.308 -9.896 7.383 1.00 60.88 453 SER A C 1
ATOM 3535 O O . SER A 1 453 ? 23.708 -10.910 7.741 1.00 60.88 453 SER A O 1
ATOM 3537 N N . ASP A 1 454 ? 23.805 -8.676 7.563 1.00 66.81 454 ASP A N 1
ATOM 3538 C CA . ASP A 1 454 ? 22.657 -8.412 8.433 1.00 66.81 454 ASP A CA 1
ATOM 3539 C C . ASP A 1 454 ? 21.333 -8.413 7.659 1.00 66.81 454 ASP A C 1
ATOM 3541 O O . ASP A 1 454 ? 20.258 -8.390 8.259 1.00 66.81 454 ASP A O 1
ATOM 3545 N N . TYR A 1 455 ? 21.379 -8.472 6.324 1.00 65.88 455 TYR A N 1
ATOM 3546 C CA . TYR A 1 455 ? 20.233 -8.263 5.435 1.00 65.88 455 TYR A CA 1
ATOM 3547 C C . TYR A 1 455 ? 18.991 -9.101 5.812 1.00 65.88 455 TYR A C 1
ATOM 3549 O O . TYR A 1 455 ? 17.875 -8.575 5.909 1.00 65.88 455 TYR A O 1
ATOM 3557 N N . PHE A 1 456 ? 19.166 -10.403 6.065 1.00 66.38 456 PHE A N 1
ATOM 3558 C CA . PHE A 1 456 ? 18.058 -11.282 6.463 1.00 66.38 456 PHE A CA 1
ATOM 3559 C C . PHE A 1 456 ? 17.679 -11.129 7.937 1.00 66.38 456 PHE A C 1
ATOM 3561 O O . PHE A 1 456 ? 16.491 -11.201 8.255 1.00 66.38 456 PHE A O 1
ATOM 3568 N N . LEU A 1 457 ? 18.654 -10.858 8.810 1.00 69.25 457 LEU A N 1
ATOM 3569 C CA . LEU A 1 457 ? 18.440 -10.659 10.244 1.00 69.25 457 LEU A CA 1
ATOM 3570 C C . LEU A 1 457 ? 17.550 -9.437 10.505 1.00 69.25 457 LEU A C 1
ATOM 3572 O O . LEU A 1 457 ? 16.629 -9.504 11.315 1.00 69.25 457 LEU A O 1
ATOM 3576 N N . ARG A 1 458 ? 17.746 -8.344 9.752 1.00 68.62 458 ARG A N 1
ATOM 3577 C CA . ARG A 1 458 ? 16.856 -7.171 9.809 1.00 68.62 458 ARG A CA 1
ATOM 3578 C C . ARG A 1 458 ? 15.411 -7.560 9.502 1.00 68.62 458 ARG A C 1
ATOM 3580 O O . ARG A 1 458 ? 14.499 -7.138 10.197 1.00 68.62 458 ARG A O 1
ATOM 3587 N N . THR A 1 459 ? 15.191 -8.385 8.480 1.00 63.31 459 THR A N 1
ATOM 3588 C CA . THR A 1 459 ? 13.836 -8.803 8.085 1.00 63.31 459 THR A CA 1
ATOM 3589 C C . THR A 1 459 ? 13.194 -9.702 9.143 1.00 63.31 459 THR A C 1
ATOM 3591 O O . THR A 1 459 ? 12.044 -9.482 9.525 1.00 63.31 459 THR A O 1
ATOM 3594 N N . GLU A 1 460 ? 13.953 -10.662 9.668 1.00 72.38 460 GLU A N 1
ATOM 3595 C CA . GLU A 1 460 ? 13.513 -11.599 10.704 1.00 72.38 460 GLU A CA 1
ATOM 3596 C C . GLU A 1 460 ? 13.154 -10.902 12.021 1.00 72.38 460 GLU A C 1
ATOM 3598 O O . GLU A 1 460 ? 12.091 -11.174 12.573 1.00 72.38 460 GLU A O 1
ATOM 3603 N N . ASN A 1 461 ? 13.951 -9.923 12.464 1.00 70.06 461 ASN A N 1
ATOM 3604 C CA . ASN A 1 461 ? 13.682 -9.141 13.679 1.00 70.06 461 ASN A CA 1
ATOM 3605 C C . ASN A 1 461 ? 12.319 -8.428 13.668 1.00 70.06 461 ASN A C 1
ATOM 3607 O O . ASN A 1 461 ? 11.805 -8.038 14.713 1.00 70.06 461 ASN A O 1
ATOM 3611 N N . ILE A 1 462 ? 11.745 -8.214 12.486 1.00 62.25 462 ILE A N 1
ATOM 3612 C CA . ILE A 1 462 ? 10.534 -7.419 12.283 1.00 62.25 462 ILE A CA 1
ATOM 3613 C C . ILE A 1 462 ? 9.337 -8.290 11.957 1.00 62.25 462 ILE A C 1
ATOM 3615 O O . ILE A 1 462 ? 8.271 -8.131 12.546 1.00 62.25 462 ILE A O 1
ATOM 3619 N N . ALA A 1 463 ? 9.505 -9.174 10.979 1.00 64.06 463 ALA A N 1
ATOM 3620 C CA . ALA A 1 463 ? 8.436 -10.031 10.505 1.00 64.06 463 ALA A CA 1
ATOM 3621 C C . ALA A 1 463 ? 8.312 -11.317 11.336 1.00 64.06 463 ALA A C 1
ATOM 3623 O O . ALA A 1 463 ? 7.330 -12.036 11.186 1.00 64.06 463 ALA A O 1
ATOM 3624 N N . GLY A 1 464 ? 9.309 -11.635 12.171 1.00 70.94 464 GLY A N 1
ATOM 3625 C CA . GLY A 1 464 ? 9.444 -12.925 12.854 1.00 70.94 464 GLY A CA 1
ATOM 3626 C C . GLY A 1 464 ? 9.885 -14.066 11.929 1.00 70.94 464 GLY A C 1
ATOM 3627 O O . GLY A 1 464 ? 10.092 -15.182 12.389 1.00 70.94 464 GLY A O 1
ATOM 3628 N N . VAL A 1 465 ? 10.021 -13.798 10.626 1.00 71.62 465 VAL A N 1
ATOM 3629 C CA . VAL A 1 465 ? 10.386 -14.760 9.581 1.00 71.62 465 VAL A CA 1
ATOM 3630 C C . VAL A 1 465 ? 11.164 -14.063 8.466 1.00 71.62 465 VAL A C 1
ATOM 3632 O O . VAL A 1 465 ? 10.901 -12.909 8.127 1.00 71.62 465 VAL A O 1
ATOM 3635 N N . LYS A 1 466 ? 12.115 -14.778 7.856 1.00 66.62 466 LYS A N 1
ATOM 3636 C CA . LYS A 1 466 ? 12.958 -14.254 6.764 1.00 66.62 466 LYS A CA 1
ATOM 3637 C C . LYS A 1 466 ? 12.187 -14.038 5.455 1.00 66.62 466 LYS A C 1
ATOM 3639 O O . LYS A 1 466 ? 12.540 -13.162 4.664 1.00 66.62 466 LYS A O 1
ATOM 3644 N N . ASP A 1 467 ? 11.157 -14.844 5.202 1.00 67.00 467 ASP A N 1
ATOM 3645 C CA . ASP A 1 467 ? 10.346 -14.799 3.984 1.00 67.00 467 ASP A CA 1
ATOM 3646 C C . ASP A 1 467 ? 8.968 -15.433 4.234 1.00 67.00 467 ASP A C 1
ATOM 3648 O O . ASP A 1 467 ? 8.898 -16.573 4.684 1.00 67.00 467 ASP A O 1
ATOM 3652 N N . MET A 1 468 ? 7.877 -14.716 3.940 1.00 70.12 468 MET A N 1
ATOM 3653 C CA . MET A 1 468 ? 6.506 -15.248 4.031 1.00 70.12 468 MET A CA 1
ATOM 3654 C C . MET A 1 468 ? 5.967 -15.729 2.677 1.00 70.12 468 MET A C 1
ATOM 3656 O O . MET A 1 468 ? 4.802 -16.116 2.573 1.00 70.12 468 MET A O 1
ATOM 3660 N N . ARG A 1 469 ? 6.768 -15.691 1.601 1.00 72.56 469 ARG A N 1
ATOM 3661 C CA . ARG A 1 469 ? 6.280 -16.078 0.275 1.00 72.56 469 ARG A CA 1
ATOM 3662 C C . ARG A 1 469 ? 6.027 -17.572 0.203 1.00 72.56 469 ARG A C 1
ATOM 3664 O O . ARG A 1 469 ? 6.942 -18.390 0.180 1.00 72.56 469 ARG A O 1
ATOM 3671 N N . PHE A 1 470 ? 4.768 -17.903 -0.026 1.00 69.81 470 PHE A N 1
ATOM 3672 C CA . PHE A 1 470 ? 4.366 -19.233 -0.447 1.00 69.81 470 PHE A CA 1
ATOM 3673 C C . PHE A 1 470 ? 4.679 -19.432 -1.936 1.00 69.81 470 PHE A C 1
ATOM 3675 O O . PHE A 1 470 ? 3.890 -19.040 -2.804 1.00 69.81 470 PHE A O 1
ATOM 3682 N N . GLN A 1 471 ? 5.849 -20.004 -2.236 1.00 80.62 471 GLN A N 1
ATOM 3683 C CA . GLN A 1 471 ? 6.222 -20.391 -3.606 1.00 80.62 471 GLN A CA 1
ATOM 3684 C C . GLN A 1 471 ? 5.675 -21.771 -3.997 1.00 80.62 471 GLN A C 1
ATOM 3686 O O . GLN A 1 471 ? 5.576 -22.066 -5.179 1.00 80.62 471 GLN A O 1
ATOM 3691 N N . ALA A 1 472 ? 5.212 -22.580 -3.039 1.00 83.00 472 ALA A N 1
ATOM 3692 C CA . ALA A 1 472 ? 4.635 -23.900 -3.306 1.00 83.00 472 ALA A CA 1
ATOM 3693 C C . ALA A 1 472 ? 3.403 -23.871 -4.233 1.00 83.00 472 ALA A C 1
ATOM 3695 O O . ALA A 1 472 ? 3.144 -24.849 -4.920 1.00 83.00 472 ALA A O 1
ATOM 3696 N N . LEU A 1 473 ? 2.653 -22.761 -4.275 1.00 87.88 473 LEU A N 1
ATOM 3697 C CA . LEU A 1 473 ? 1.474 -22.577 -5.143 1.00 87.88 473 LEU A CA 1
ATOM 3698 C C . LEU A 1 473 ? 1.815 -21.951 -6.508 1.00 87.88 473 LEU A C 1
ATOM 3700 O O . LEU A 1 473 ? 0.966 -21.842 -7.383 1.00 87.88 473 LEU A O 1
ATOM 3704 N N . MET A 1 474 ? 3.052 -21.484 -6.678 1.00 88.75 474 MET A N 1
ATOM 3705 C CA . MET A 1 474 ? 3.519 -20.790 -7.879 1.00 88.75 474 MET A CA 1
ATOM 3706 C C . MET A 1 474 ? 3.501 -21.661 -9.153 1.00 88.75 474 MET A C 1
ATOM 3708 O O . MET A 1 474 ? 3.195 -21.101 -10.201 1.00 88.75 474 MET A O 1
ATOM 3712 N N . PRO A 1 475 ? 3.799 -22.979 -9.126 1.00 91.62 475 PRO A N 1
ATOM 3713 C CA . PRO A 1 475 ? 3.852 -23.792 -10.348 1.00 91.62 475 PRO A CA 1
ATOM 3714 C C . PRO A 1 475 ? 2.497 -24.052 -11.024 1.00 91.62 475 PRO A C 1
ATOM 3716 O O . PRO A 1 475 ? 2.474 -24.471 -12.176 1.00 91.62 475 PRO A O 1
ATOM 3719 N N . ASP A 1 476 ? 1.371 -23.784 -10.359 1.00 92.50 476 ASP A N 1
ATOM 3720 C CA . ASP A 1 476 ? 0.027 -24.109 -10.870 1.00 92.50 476 ASP A CA 1
ATOM 3721 C C . ASP A 1 476 ? -0.266 -23.440 -12.210 1.00 92.50 476 ASP A C 1
ATOM 3723 O O . ASP A 1 476 ? -0.835 -24.057 -13.108 1.00 92.50 476 ASP A O 1
ATOM 3727 N N . ILE A 1 477 ? 0.191 -22.196 -12.373 1.00 93.12 477 ILE A N 1
ATOM 3728 C CA . ILE A 1 477 ? 0.048 -21.467 -13.632 1.00 93.12 477 ILE A CA 1
ATOM 3729 C C . ILE A 1 477 ? 0.893 -22.084 -14.751 1.00 93.12 477 ILE A C 1
ATOM 3731 O O . ILE A 1 477 ? 0.478 -22.055 -15.902 1.00 93.12 477 ILE A O 1
ATOM 3735 N N . LEU A 1 478 ? 2.040 -22.695 -14.436 1.00 93.75 478 LEU A N 1
ATOM 3736 C CA . LEU A 1 478 ? 2.870 -23.377 -15.433 1.00 93.75 478 LEU A CA 1
ATOM 3737 C C . LEU A 1 478 ? 2.171 -24.639 -15.943 1.00 93.75 478 LEU A C 1
ATOM 3739 O O . LEU A 1 478 ? 2.104 -24.859 -17.150 1.00 93.75 478 LEU A O 1
ATOM 3743 N N . HIS A 1 479 ? 1.569 -25.416 -15.037 1.00 92.88 479 HIS A N 1
ATOM 3744 C CA . HIS A 1 479 ? 0.734 -26.559 -15.411 1.00 92.88 479 HIS A CA 1
ATOM 3745 C C . HIS A 1 479 ? -0.520 -26.140 -16.178 1.00 92.88 479 HIS A C 1
ATOM 3747 O O . HIS A 1 479 ? -0.925 -26.833 -17.112 1.00 92.88 479 HIS A O 1
ATOM 3753 N N . TRP A 1 480 ? -1.119 -24.999 -15.824 1.00 93.50 480 TRP A N 1
ATOM 3754 C CA . TRP A 1 480 ? -2.260 -24.457 -16.554 1.00 93.50 480 TRP A CA 1
ATOM 3755 C C . TRP A 1 480 ? -1.899 -24.062 -17.991 1.00 93.50 480 TRP A C 1
ATOM 3757 O O . TRP A 1 480 ? -2.663 -24.374 -18.899 1.00 93.50 480 TRP A O 1
ATOM 3767 N N . LEU A 1 481 ? -0.720 -23.464 -18.201 1.00 92.50 481 LEU A N 1
ATOM 3768 C CA . LEU A 1 481 ? -0.164 -23.150 -19.525 1.00 92.50 481 LEU A CA 1
ATOM 3769 C C . LEU A 1 481 ? 0.303 -24.394 -20.305 1.00 92.50 481 LEU A C 1
ATOM 3771 O O . LEU A 1 481 ? 0.685 -24.272 -21.465 1.00 92.50 481 LEU A O 1
ATOM 3775 N N . GLY A 1 482 ? 0.296 -25.579 -19.685 1.00 90.75 482 GLY A N 1
ATOM 3776 C CA . GLY A 1 482 ? 0.751 -26.820 -20.311 1.00 90.75 482 GLY A CA 1
ATOM 3777 C C . GLY A 1 482 ? 2.273 -26.948 -20.414 1.00 90.75 482 GLY A C 1
ATOM 3778 O O . GLY A 1 482 ? 2.752 -27.817 -21.136 1.00 90.75 482 GLY A O 1
ATOM 3779 N N . ILE A 1 483 ? 3.035 -26.120 -19.693 1.00 92.50 483 ILE A N 1
ATOM 3780 C CA . ILE A 1 483 ? 4.501 -26.134 -19.718 1.00 92.50 483 ILE A CA 1
ATOM 3781 C C . ILE A 1 483 ? 5.005 -27.402 -19.028 1.00 92.50 483 ILE A C 1
ATOM 3783 O O . ILE A 1 483 ? 4.708 -27.649 -17.856 1.00 92.50 483 ILE A O 1
ATOM 3787 N N . LYS A 1 484 ? 5.807 -28.187 -19.750 1.00 90.50 484 LYS A N 1
ATOM 3788 C CA . LYS A 1 484 ? 6.401 -29.432 -19.244 1.00 90.50 484 LYS A CA 1
ATOM 3789 C C . LYS A 1 484 ? 7.900 -29.345 -18.999 1.00 90.50 484 LYS A C 1
ATOM 3791 O O . LYS A 1 484 ? 8.391 -30.061 -18.140 1.00 90.50 484 LYS A O 1
ATOM 3796 N N . LYS A 1 485 ? 8.618 -28.469 -19.705 1.00 92.62 485 LYS A N 1
ATOM 3797 C CA . LYS A 1 485 ? 10.049 -28.203 -19.498 1.00 92.62 485 LYS A CA 1
ATOM 3798 C C . LYS A 1 485 ? 10.306 -26.700 -19.550 1.00 92.62 485 LYS A C 1
ATOM 3800 O O . LYS A 1 485 ? 9.574 -25.975 -20.217 1.00 92.62 485 LYS A O 1
ATOM 3805 N N . ILE A 1 486 ? 11.367 -26.246 -18.895 1.00 94.31 486 ILE A N 1
ATOM 3806 C CA . ILE A 1 486 ? 11.866 -24.873 -19.014 1.00 94.31 486 ILE A CA 1
ATOM 3807 C C . ILE A 1 486 ? 13.329 -24.943 -19.442 1.00 94.31 486 ILE A C 1
ATOM 3809 O O . ILE A 1 486 ? 14.161 -25.476 -18.708 1.00 94.31 486 ILE A O 1
ATOM 3813 N N . ASP A 1 487 ? 13.662 -24.394 -20.611 1.00 93.50 487 ASP A N 1
ATOM 3814 C CA . ASP A 1 487 ? 15.049 -24.370 -21.076 1.00 93.50 487 ASP A CA 1
ATOM 3815 C C . ASP A 1 487 ? 15.861 -23.345 -20.293 1.00 93.50 487 ASP A C 1
ATOM 3817 O O . ASP A 1 487 ? 16.913 -23.688 -19.769 1.00 93.50 487 ASP A O 1
ATOM 3821 N N . ARG A 1 488 ? 15.365 -22.106 -20.169 1.00 93.75 488 ARG A N 1
ATOM 3822 C CA . ARG A 1 488 ? 16.094 -21.014 -19.503 1.00 93.75 488 ARG A CA 1
ATOM 3823 C C . ARG A 1 488 ? 15.242 -20.350 -18.431 1.00 93.75 488 ARG A C 1
ATOM 3825 O O . ARG A 1 488 ? 14.254 -19.684 -18.734 1.00 93.75 488 ARG A O 1
ATOM 3832 N N . MET A 1 489 ? 15.639 -20.484 -17.167 1.00 93.44 489 MET A N 1
ATOM 3833 C CA . MET A 1 489 ? 15.010 -19.796 -16.039 1.00 93.44 489 MET A CA 1
ATOM 3834 C C . MET A 1 489 ? 15.820 -18.565 -15.627 1.00 93.44 489 MET A C 1
ATOM 3836 O O . MET A 1 489 ? 16.943 -18.670 -15.137 1.00 93.44 489 MET A O 1
ATOM 3840 N N . LEU A 1 490 ? 15.207 -17.388 -15.739 1.00 92.00 490 LEU A N 1
ATOM 3841 C CA . LEU A 1 490 ? 15.829 -16.090 -15.454 1.00 92.00 490 LEU A CA 1
ATOM 3842 C C . LEU A 1 490 ? 15.641 -15.716 -13.973 1.00 92.00 490 LEU A C 1
ATOM 3844 O O . LEU A 1 490 ? 14.906 -14.779 -13.635 1.00 92.00 490 LEU A O 1
ATOM 3848 N N . SER A 1 491 ? 16.231 -16.497 -13.060 1.00 86.12 491 SER A N 1
ATOM 3849 C CA . SER A 1 491 ? 16.154 -16.273 -11.609 1.00 86.12 491 SER A CA 1
ATOM 3850 C C . SER A 1 491 ? 17.255 -16.993 -10.824 1.00 86.12 491 SER A C 1
ATOM 3852 O O . SER A 1 491 ? 17.497 -18.176 -11.029 1.00 86.12 491 SER A O 1
ATOM 3854 N N . MET A 1 492 ? 17.819 -16.321 -9.813 1.00 80.88 492 MET A N 1
ATOM 3855 C CA . MET A 1 492 ? 18.761 -16.927 -8.855 1.00 80.88 492 MET A CA 1
ATOM 3856 C C . MET A 1 492 ? 18.079 -17.625 -7.659 1.00 80.88 492 MET A C 1
ATOM 3858 O O . MET A 1 492 ? 18.749 -18.154 -6.774 1.00 80.88 492 MET A O 1
ATOM 3862 N N . SER A 1 493 ? 16.744 -17.580 -7.558 1.00 82.81 493 SER A N 1
ATOM 3863 C CA . SER A 1 493 ? 16.029 -18.030 -6.356 1.00 82.81 493 SER A CA 1
ATOM 3864 C C . SER A 1 493 ? 15.840 -19.546 -6.310 1.00 82.81 493 SER A C 1
ATOM 3866 O O . SER A 1 493 ? 15.046 -20.092 -7.075 1.00 82.81 493 SER A O 1
ATOM 3868 N N . ASN A 1 494 ? 16.470 -20.202 -5.331 1.00 82.69 494 ASN A N 1
ATOM 3869 C CA . ASN A 1 494 ? 16.267 -21.636 -5.092 1.00 82.69 494 ASN A CA 1
ATOM 3870 C C . ASN A 1 494 ? 14.820 -21.956 -4.716 1.00 82.69 494 ASN A C 1
ATOM 3872 O O . ASN A 1 494 ? 14.239 -22.847 -5.308 1.00 82.69 494 ASN A O 1
ATOM 3876 N N . MET A 1 495 ? 14.177 -21.150 -3.861 1.00 82.50 495 MET A N 1
ATOM 3877 C CA . MET A 1 495 ? 12.765 -21.363 -3.502 1.00 82.50 495 MET A CA 1
ATOM 3878 C C . MET A 1 495 ? 11.832 -21.436 -4.721 1.00 82.50 495 MET A C 1
ATOM 3880 O O . MET A 1 495 ? 10.856 -22.180 -4.699 1.00 82.50 495 MET A O 1
ATOM 3884 N N . LYS A 1 496 ? 12.105 -20.650 -5.774 1.00 87.75 496 LYS A N 1
ATOM 3885 C CA . LYS A 1 496 ? 11.325 -20.698 -7.020 1.00 87.75 496 LYS A CA 1
ATOM 3886 C C . LYS A 1 496 ? 11.672 -21.937 -7.831 1.00 87.75 496 LYS A C 1
ATOM 3888 O O . LYS A 1 496 ? 10.768 -22.615 -8.298 1.00 87.75 496 LYS A O 1
ATOM 3893 N N . HIS A 1 497 ? 12.959 -22.226 -7.989 1.00 89.00 497 HIS A N 1
ATOM 3894 C CA . HIS A 1 497 ? 13.400 -23.410 -8.713 1.00 89.00 497 HIS A CA 1
ATOM 3895 C C . HIS A 1 497 ? 12.866 -24.702 -8.082 1.00 89.00 497 HIS A C 1
ATOM 3897 O O . HIS A 1 497 ? 12.250 -25.511 -8.767 1.00 89.00 497 HIS A O 1
ATOM 3903 N N . ASP A 1 498 ? 13.070 -24.877 -6.779 1.00 88.81 498 ASP A N 1
ATOM 3904 C CA . ASP A 1 498 ? 12.758 -26.112 -6.062 1.00 88.81 498 ASP A CA 1
ATOM 3905 C C . ASP A 1 498 ? 11.249 -26.369 -6.052 1.00 88.81 498 ASP A C 1
ATOM 3907 O O . ASP A 1 498 ? 10.816 -27.510 -6.182 1.00 88.81 498 ASP A O 1
ATOM 3911 N N . ALA A 1 499 ? 10.436 -25.307 -6.003 1.00 88.25 499 ALA A N 1
ATOM 3912 C CA . ALA A 1 499 ? 8.989 -25.418 -6.159 1.00 88.25 499 ALA A CA 1
ATOM 3913 C C . ALA A 1 499 ? 8.583 -25.931 -7.554 1.00 88.25 499 ALA A C 1
ATOM 3915 O O . ALA A 1 499 ? 7.670 -26.746 -7.656 1.00 88.25 499 ALA A O 1
ATOM 3916 N N . ILE A 1 500 ? 9.246 -25.475 -8.622 1.00 91.44 500 ILE A N 1
ATOM 3917 C CA . ILE A 1 500 ? 8.949 -25.884 -10.007 1.00 91.44 500 ILE A CA 1
ATOM 3918 C C . ILE A 1 500 ? 9.397 -27.327 -10.251 1.00 91.44 500 ILE A C 1
ATOM 3920 O O . ILE A 1 500 ? 8.602 -28.154 -10.702 1.00 91.44 500 ILE A O 1
ATOM 3924 N N . VAL A 1 501 ? 10.644 -27.647 -9.896 1.00 91.06 501 VAL A N 1
ATOM 3925 C CA . VAL A 1 501 ? 11.199 -28.997 -10.064 1.00 91.06 501 VAL A CA 1
ATOM 3926 C C . VAL A 1 501 ? 10.457 -30.001 -9.186 1.00 91.06 501 VAL A C 1
ATOM 3928 O O . VAL A 1 501 ? 10.133 -31.090 -9.652 1.00 91.06 501 VAL A O 1
ATOM 3931 N N . GLY A 1 502 ? 10.089 -29.619 -7.959 1.00 88.06 502 GLY A N 1
ATOM 3932 C CA . GLY A 1 502 ? 9.282 -30.447 -7.061 1.00 88.06 502 GLY A CA 1
ATOM 3933 C C . GLY A 1 502 ? 7.885 -30.782 -7.601 1.00 88.06 502 GLY A C 1
ATOM 3934 O O . GLY A 1 502 ? 7.300 -31.781 -7.196 1.00 88.06 502 GLY A O 1
ATOM 3935 N N . GLN A 1 503 ? 7.358 -29.997 -8.547 1.00 87.12 503 GLN A N 1
ATOM 3936 C CA . GLN A 1 503 ? 6.102 -30.283 -9.251 1.00 87.12 503 GLN A CA 1
ATOM 3937 C C . GLN A 1 503 ? 6.303 -31.039 -10.580 1.00 87.12 503 GLN A C 1
ATOM 3939 O O . GLN A 1 503 ? 5.334 -31.325 -11.289 1.00 87.12 503 GLN A O 1
ATOM 3944 N N . GLY A 1 504 ? 7.536 -31.447 -10.890 1.00 88.25 504 GLY A N 1
ATOM 3945 C CA . GLY A 1 504 ? 7.869 -32.293 -12.036 1.00 88.25 504 GLY A CA 1
ATOM 3946 C C . GLY A 1 504 ? 8.143 -31.539 -13.337 1.00 88.25 504 GLY A C 1
ATOM 3947 O O . GLY A 1 504 ? 8.074 -32.155 -14.395 1.00 88.25 504 GLY A O 1
ATOM 3948 N N . ILE A 1 505 ? 8.440 -30.236 -13.281 1.00 90.62 505 ILE A N 1
ATOM 3949 C CA . ILE A 1 505 ? 8.869 -29.454 -14.451 1.00 90.62 505 ILE A CA 1
ATOM 3950 C C . ILE A 1 505 ? 10.398 -29.278 -14.377 1.00 90.62 505 ILE A C 1
ATOM 3952 O O . ILE A 1 505 ? 10.873 -28.497 -13.547 1.00 90.62 505 ILE A O 1
ATOM 3956 N N . PRO A 1 506 ? 11.198 -29.989 -15.193 1.00 92.31 506 PRO A N 1
ATOM 3957 C CA . PRO A 1 506 ? 12.645 -29.806 -15.230 1.00 92.31 506 PRO A CA 1
ATOM 3958 C C . PRO A 1 506 ? 13.037 -28.422 -15.762 1.00 92.31 506 PRO A C 1
ATOM 3960 O O . PRO A 1 506 ? 12.439 -27.903 -16.708 1.00 92.31 506 PRO A O 1
ATOM 3963 N N . ILE A 1 507 ? 14.085 -27.853 -15.162 1.00 92.62 507 ILE A N 1
ATOM 3964 C CA . ILE A 1 507 ? 14.731 -26.606 -15.587 1.00 92.62 507 ILE A CA 1
ATOM 3965 C C . ILE A 1 507 ? 16.140 -26.955 -16.073 1.00 92.62 507 ILE A C 1
ATOM 3967 O O . ILE A 1 507 ? 16.917 -27.514 -15.300 1.00 92.62 507 ILE A O 1
ATOM 3971 N N . LEU A 1 508 ? 16.463 -26.647 -17.334 1.00 91.19 508 LEU A N 1
ATOM 3972 C CA . LEU A 1 508 ? 17.745 -27.026 -17.948 1.00 91.19 508 LEU A CA 1
ATOM 3973 C C . LEU A 1 508 ? 18.874 -26.040 -17.615 1.00 91.19 508 LEU A C 1
ATOM 3975 O O . LEU A 1 508 ? 19.940 -26.447 -17.165 1.00 91.19 508 LEU A O 1
ATOM 3979 N N . GLU A 1 509 ? 18.637 -24.744 -17.808 1.00 91.94 509 GLU A N 1
ATOM 3980 C CA . GLU A 1 509 ? 19.606 -23.670 -17.587 1.00 91.94 509 GLU A CA 1
ATOM 3981 C C . GLU A 1 509 ? 19.024 -22.627 -16.624 1.00 91.94 509 GLU A C 1
ATOM 3983 O O . GLU A 1 509 ? 17.883 -22.176 -16.771 1.00 91.94 509 GLU A O 1
ATOM 3988 N N . ARG A 1 510 ? 19.822 -22.200 -15.641 1.00 89.94 510 ARG A N 1
ATOM 3989 C CA . ARG A 1 510 ? 19.515 -21.034 -14.805 1.00 89.94 510 ARG A CA 1
ATOM 3990 C C . ARG A 1 510 ? 20.422 -19.880 -15.191 1.00 89.94 510 ARG A C 1
ATOM 3992 O O . ARG A 1 510 ? 21.638 -20.032 -15.218 1.00 89.94 510 ARG A O 1
ATOM 3999 N N . VAL A 1 511 ? 19.819 -18.724 -15.427 1.00 88.19 511 VAL A N 1
ATOM 4000 C CA . VAL A 1 511 ? 20.509 -17.524 -15.899 1.00 88.19 511 VAL A CA 1
ATOM 4001 C C . VAL A 1 511 ? 20.464 -16.461 -14.803 1.00 88.19 511 VAL A C 1
ATOM 4003 O O . VAL A 1 511 ? 19.384 -16.088 -14.326 1.00 88.19 511 VAL A O 1
ATOM 4006 N N . GLU A 1 512 ? 21.638 -15.992 -14.387 1.00 86.81 512 GLU A N 1
ATOM 4007 C CA . GLU A 1 512 ? 21.795 -14.883 -13.440 1.00 86.81 512 GLU A CA 1
ATOM 4008 C C . GLU A 1 512 ? 21.733 -13.516 -14.141 1.00 86.81 512 GLU A C 1
ATOM 4010 O O . GLU A 1 512 ? 21.749 -13.425 -15.369 1.00 86.81 512 GLU A O 1
ATOM 4015 N N . LEU A 1 513 ? 21.593 -12.438 -13.365 1.00 85.75 513 LEU A N 1
ATOM 4016 C CA . LEU A 1 513 ? 21.631 -11.083 -13.918 1.00 85.75 513 LEU A CA 1
ATOM 4017 C C . LEU A 1 513 ? 23.075 -10.706 -14.279 1.00 85.75 513 LEU A C 1
ATOM 4019 O O . LEU A 1 513 ? 23.939 -10.834 -13.412 1.00 85.75 513 LEU A O 1
ATOM 4023 N N . PRO A 1 514 ? 23.329 -10.173 -15.488 1.00 85.50 514 PRO A N 1
ATOM 4024 C CA . PRO A 1 514 ? 24.639 -9.641 -15.854 1.00 85.50 514 PRO A CA 1
ATOM 4025 C C . PRO A 1 514 ? 25.120 -8.546 -14.894 1.00 85.50 514 PRO A C 1
ATOM 4027 O O . PRO A 1 514 ? 24.328 -7.691 -14.486 1.00 85.50 514 PRO A O 1
ATOM 4030 N N . GLU A 1 515 ? 26.422 -8.526 -14.589 1.00 80.38 515 GLU A N 1
ATOM 4031 C CA . GLU A 1 515 ? 27.014 -7.585 -13.623 1.00 80.38 515 GLU A CA 1
ATOM 4032 C C . GLU A 1 515 ? 26.784 -6.111 -13.986 1.00 80.38 515 GLU A C 1
ATOM 4034 O O . GLU A 1 515 ? 26.518 -5.287 -13.109 1.00 80.38 515 GLU A O 1
ATOM 4039 N N . ASP A 1 516 ? 26.788 -5.792 -15.283 1.00 81.56 516 ASP A N 1
ATOM 4040 C CA . ASP A 1 516 ? 26.573 -4.438 -15.809 1.00 81.56 516 ASP A CA 1
ATOM 4041 C C . ASP A 1 516 ? 25.179 -3.872 -15.492 1.00 81.56 516 ASP A C 1
ATOM 4043 O O . ASP A 1 516 ? 24.969 -2.657 -15.508 1.00 81.56 516 ASP A O 1
ATOM 4047 N N . LEU A 1 517 ? 24.204 -4.749 -15.228 1.00 81.75 517 LEU A N 1
ATOM 4048 C CA . LEU A 1 517 ? 22.819 -4.380 -14.938 1.00 81.75 517 LEU A CA 1
ATOM 4049 C C . LEU A 1 517 ? 22.528 -4.293 -13.436 1.00 81.75 517 LEU A C 1
ATOM 4051 O O . LEU A 1 517 ? 21.397 -3.980 -13.070 1.00 81.75 517 LEU A O 1
ATOM 4055 N N . ILE A 1 518 ? 23.509 -4.555 -12.566 1.00 82.75 518 ILE A N 1
ATOM 4056 C CA . ILE A 1 518 ? 23.362 -4.502 -11.106 1.00 82.75 518 ILE A CA 1
ATOM 4057 C C . ILE A 1 518 ? 23.647 -3.074 -10.604 1.00 82.75 518 ILE A C 1
ATOM 4059 O O . ILE A 1 518 ? 24.795 -2.625 -10.653 1.00 82.75 518 ILE A O 1
ATOM 4063 N N . PRO A 1 519 ? 22.653 -2.348 -10.048 1.00 79.56 519 PRO A N 1
ATOM 4064 C CA . PRO A 1 519 ? 22.906 -1.073 -9.376 1.00 79.56 519 PRO A CA 1
ATOM 4065 C C . PRO A 1 519 ? 23.902 -1.217 -8.217 1.00 79.56 519 PRO A C 1
ATOM 4067 O O . PRO A 1 519 ? 23.823 -2.181 -7.454 1.00 79.56 519 PRO A O 1
ATOM 4070 N N . ALA A 1 520 ? 24.782 -0.231 -8.023 1.00 74.81 520 ALA A N 1
ATOM 4071 C CA . ALA A 1 520 ? 25.831 -0.275 -6.996 1.00 74.81 520 ALA A CA 1
ATOM 4072 C C . ALA A 1 520 ? 25.287 -0.538 -5.574 1.00 74.81 520 ALA A C 1
ATOM 4074 O O . ALA A 1 520 ? 25.770 -1.440 -4.895 1.00 74.81 520 ALA A O 1
ATOM 4075 N N . ASP A 1 521 ? 24.221 0.160 -5.161 1.00 68.88 521 ASP A N 1
ATOM 4076 C CA . ASP A 1 521 ? 23.579 -0.016 -3.841 1.00 68.88 521 ASP A CA 1
ATOM 4077 C C . ASP A 1 521 ? 22.906 -1.386 -3.660 1.00 68.88 521 ASP A C 1
ATOM 4079 O O . ASP A 1 521 ? 22.671 -1.843 -2.538 1.00 68.88 521 ASP A O 1
ATOM 4083 N N . SER A 1 522 ? 22.581 -2.054 -4.764 1.00 72.94 522 SER A N 1
ATOM 4084 C CA . SER A 1 522 ? 21.898 -3.344 -4.754 1.00 72.94 522 SER A CA 1
ATOM 4085 C C . SER A 1 522 ? 22.858 -4.536 -4.632 1.00 72.94 522 SER A C 1
ATOM 4087 O O . SER A 1 522 ? 22.403 -5.657 -4.402 1.00 72.94 522 SER A O 1
ATOM 4089 N N . ARG A 1 523 ? 24.181 -4.305 -4.694 1.00 77.44 523 ARG A N 1
ATOM 4090 C CA . ARG A 1 523 ? 25.206 -5.343 -4.473 1.00 77.44 523 ARG A CA 1
ATOM 4091 C C . ARG A 1 523 ? 25.101 -5.969 -3.085 1.00 77.44 523 ARG A C 1
ATOM 4093 O O . ARG A 1 523 ? 25.087 -7.188 -2.979 1.00 77.44 523 ARG A O 1
ATOM 4100 N N . VAL A 1 524 ? 24.831 -5.154 -2.060 1.00 72.44 524 VAL A N 1
ATOM 4101 C CA . VAL A 1 524 ? 24.547 -5.616 -0.686 1.00 72.44 524 VAL A CA 1
ATOM 4102 C C . VAL A 1 524 ? 23.444 -6.682 -0.662 1.00 72.44 524 VAL A C 1
ATOM 4104 O O . VAL A 1 524 ? 23.533 -7.667 0.066 1.00 72.44 524 VAL A O 1
ATOM 4107 N N . GLU A 1 525 ? 22.391 -6.510 -1.472 1.00 76.50 525 GLU A N 1
ATOM 4108 C CA . GLU A 1 525 ? 21.294 -7.476 -1.566 1.00 76.50 525 GLU A CA 1
ATOM 4109 C C . GLU A 1 525 ? 21.718 -8.763 -2.292 1.00 76.50 525 GLU A C 1
ATOM 4111 O O . GLU A 1 525 ? 21.310 -9.853 -1.885 1.00 76.50 525 GLU A O 1
ATOM 4116 N N . ILE A 1 526 ? 22.473 -8.651 -3.386 1.00 77.19 526 ILE A N 1
ATOM 4117 C CA . ILE A 1 526 ? 22.911 -9.807 -4.180 1.00 77.19 526 ILE A CA 1
ATOM 4118 C C . ILE A 1 526 ? 23.887 -10.663 -3.387 1.00 77.19 526 ILE A C 1
ATOM 4120 O O . ILE A 1 526 ? 23.654 -11.863 -3.256 1.00 77.19 526 ILE A O 1
ATOM 4124 N N . ASP A 1 527 ? 24.912 -10.050 -2.807 1.00 77.88 527 ASP A N 1
ATOM 4125 C CA . ASP A 1 527 ? 25.965 -10.755 -2.083 1.00 77.88 527 ASP A CA 1
ATOM 4126 C C . ASP A 1 527 ? 25.389 -11.476 -0.858 1.00 77.88 527 ASP A C 1
ATOM 4128 O O . ASP A 1 527 ? 25.668 -12.655 -0.624 1.00 77.88 527 ASP A O 1
ATOM 4132 N N . ALA A 1 528 ? 24.460 -10.825 -0.145 1.00 71.62 528 ALA A N 1
ATOM 4133 C CA . ALA A 1 528 ? 23.710 -11.448 0.942 1.00 71.62 528 ALA A CA 1
ATOM 4134 C C . ALA A 1 528 ? 22.898 -12.668 0.474 1.00 71.62 528 ALA A C 1
ATOM 4136 O O . ALA A 1 528 ? 22.862 -13.697 1.154 1.00 71.62 528 ALA A O 1
ATOM 4137 N N . LYS A 1 529 ? 22.230 -12.577 -0.685 1.00 77.19 529 LYS A N 1
ATOM 4138 C CA . LYS A 1 529 ? 21.448 -13.686 -1.255 1.00 77.19 529 LYS A CA 1
ATOM 4139 C C . LYS A 1 529 ? 22.343 -14.845 -1.679 1.00 77.19 529 LYS A C 1
ATOM 4141 O O . LYS A 1 529 ? 22.014 -15.987 -1.363 1.00 77.19 529 LYS A O 1
ATOM 4146 N N . ILE A 1 530 ? 23.450 -14.569 -2.364 1.00 79.00 530 ILE A N 1
ATOM 4147 C CA . ILE A 1 530 ? 24.422 -15.584 -2.789 1.00 79.00 530 ILE A CA 1
ATOM 4148 C C . ILE A 1 530 ? 24.952 -16.337 -1.565 1.00 79.00 530 ILE A C 1
ATOM 4150 O O . ILE A 1 530 ? 24.939 -17.568 -1.549 1.00 79.00 530 ILE A O 1
ATOM 4154 N N . ASN A 1 531 ? 25.315 -15.616 -0.500 1.00 74.31 531 ASN A N 1
ATOM 4155 C CA . ASN A 1 531 ? 25.772 -16.239 0.741 1.00 74.31 531 ASN A CA 1
ATOM 4156 C C . ASN A 1 531 ? 24.678 -17.059 1.446 1.00 74.31 531 ASN A C 1
ATOM 4158 O O . ASN A 1 531 ? 24.947 -18.123 1.994 1.00 74.31 531 ASN A O 1
ATOM 4162 N N . ALA A 1 532 ? 23.419 -16.618 1.377 1.00 64.62 532 ALA A N 1
ATOM 4163 C CA . ALA A 1 532 ? 22.269 -17.387 1.859 1.00 64.62 532 ALA A CA 1
ATOM 4164 C C . ALA A 1 532 ? 21.904 -18.590 0.960 1.00 64.62 532 ALA A C 1
ATOM 4166 O O . ALA A 1 532 ? 20.861 -19.216 1.159 1.00 64.62 532 ALA A O 1
ATOM 4167 N N . GLY A 1 533 ? 22.744 -18.910 -0.029 1.00 65.81 533 GLY A N 1
ATOM 4168 C CA . GLY A 1 533 ? 22.656 -20.111 -0.850 1.00 65.81 533 GLY A CA 1
ATOM 4169 C C . GLY A 1 533 ? 21.992 -19.917 -2.209 1.00 65.81 533 GLY A C 1
ATOM 4170 O O . GLY A 1 533 ? 21.784 -20.912 -2.897 1.00 65.81 533 GLY A O 1
ATOM 4171 N N . TYR A 1 534 ? 21.651 -18.689 -2.621 1.00 74.69 534 TYR A N 1
ATOM 4172 C CA . TYR A 1 534 ? 21.081 -18.440 -3.952 1.00 74.69 534 TYR A CA 1
ATOM 4173 C C . TYR A 1 534 ? 22.075 -18.833 -5.056 1.00 74.69 534 TYR A C 1
ATOM 4175 O O . TYR A 1 534 ? 23.291 -18.817 -4.863 1.00 74.69 534 TYR A O 1
ATOM 4183 N N . PHE A 1 535 ? 21.543 -19.212 -6.217 1.00 74.81 535 PHE A N 1
ATOM 4184 C CA . PHE A 1 535 ? 22.352 -19.649 -7.351 1.00 74.81 535 PHE A CA 1
ATOM 4185 C C . PHE A 1 535 ? 23.211 -18.500 -7.892 1.00 74.81 535 PHE A C 1
ATOM 4187 O O . PHE A 1 535 ? 22.699 -17.404 -8.097 1.00 74.81 535 PHE A O 1
ATOM 4194 N N . THR A 1 536 ? 24.486 -18.776 -8.159 1.00 74.69 536 THR A N 1
ATOM 4195 C CA . THR A 1 536 ? 25.387 -17.903 -8.918 1.00 74.69 536 THR A CA 1
ATOM 4196 C C . THR A 1 536 ? 26.392 -18.759 -9.683 1.00 74.69 536 THR A C 1
ATOM 4198 O O . THR A 1 536 ? 26.758 -19.836 -9.201 1.00 74.69 536 THR A O 1
ATOM 4201 N N . ALA A 1 537 ? 26.828 -18.291 -10.852 1.00 62.56 537 ALA A N 1
ATOM 4202 C CA . ALA A 1 537 ? 27.946 -18.884 -11.584 1.00 62.56 537 ALA A CA 1
ATOM 4203 C C . ALA A 1 537 ? 29.316 -18.335 -11.123 1.00 62.56 537 ALA A C 1
ATOM 4205 O O . ALA A 1 537 ? 30.351 -18.900 -11.479 1.00 62.56 537 ALA A O 1
ATOM 4206 N N . GLY A 1 538 ? 29.328 -17.258 -10.325 1.00 64.81 538 GLY A N 1
ATOM 4207 C CA . GLY A 1 538 ? 30.526 -16.562 -9.847 1.00 64.81 538 GLY A CA 1
ATOM 4208 C C . GLY A 1 538 ? 31.068 -17.023 -8.483 1.00 64.81 538 GLY A C 1
ATOM 4209 O O . GLY A 1 538 ? 30.632 -18.016 -7.893 1.00 64.81 538 GLY A O 1
ATOM 4210 N N . LYS A 1 539 ? 32.058 -16.279 -7.962 1.00 66.56 539 LYS A N 1
ATOM 4211 C CA . LYS A 1 539 ? 32.713 -16.548 -6.666 1.00 66.56 539 LYS A CA 1
ATOM 4212 C C . LYS A 1 539 ? 31.750 -16.256 -5.505 1.00 66.56 539 LYS A C 1
ATOM 4214 O O . LYS A 1 539 ? 31.200 -15.164 -5.406 1.00 66.56 539 LYS A O 1
ATOM 4219 N N . ARG A 1 540 ? 31.611 -17.204 -4.571 1.00 71.31 540 ARG A N 1
ATOM 4220 C CA . ARG A 1 540 ? 30.946 -16.967 -3.277 1.00 71.31 540 ARG A CA 1
ATOM 4221 C C . ARG A 1 540 ? 31.906 -16.245 -2.331 1.00 71.31 540 ARG A C 1
ATOM 4223 O O . ARG A 1 540 ? 33.010 -16.735 -2.100 1.00 71.31 540 ARG A O 1
ATOM 4230 N N . LEU A 1 541 ? 31.482 -15.097 -1.811 1.00 70.25 541 LEU A N 1
ATOM 4231 C CA . LEU A 1 541 ? 32.255 -14.307 -0.850 1.00 70.25 541 LEU A CA 1
ATOM 4232 C C . LEU A 1 541 ? 32.306 -15.007 0.515 1.00 70.25 541 LEU A C 1
ATOM 4234 O O . LEU A 1 541 ? 31.331 -15.637 0.931 1.00 70.25 541 LEU A O 1
ATOM 4238 N N . THR A 1 542 ? 33.435 -14.900 1.217 1.00 72.75 542 THR A N 1
ATOM 4239 C CA . THR A 1 542 ? 33.564 -15.405 2.596 1.00 72.75 542 THR A CA 1
ATOM 4240 C C . THR A 1 542 ? 32.829 -14.497 3.591 1.00 72.75 542 THR A C 1
ATOM 4242 O O . THR A 1 542 ? 32.534 -13.338 3.298 1.00 72.75 542 THR A O 1
ATOM 4245 N N . ALA A 1 543 ? 32.529 -14.999 4.796 1.00 67.31 543 ALA A N 1
ATOM 4246 C CA . ALA A 1 543 ? 31.816 -14.231 5.827 1.00 67.31 543 ALA A CA 1
ATOM 4247 C C . ALA A 1 543 ? 32.528 -12.918 6.217 1.00 67.31 543 ALA A C 1
ATOM 4249 O O . ALA A 1 543 ? 31.863 -11.944 6.562 1.00 67.31 543 ALA A O 1
ATOM 4250 N N . GLU A 1 544 ? 33.860 -12.886 6.129 1.00 66.31 544 GLU A N 1
ATOM 4251 C CA . GLU A 1 544 ? 34.689 -11.698 6.366 1.00 66.31 544 GLU A CA 1
ATOM 4252 C C . GLU A 1 544 ? 34.617 -10.715 5.188 1.00 66.31 544 GLU A C 1
ATOM 4254 O O . GLU A 1 544 ? 34.400 -9.522 5.393 1.00 66.31 544 GLU A O 1
ATOM 4259 N N . GLU A 1 545 ? 34.691 -11.214 3.946 1.00 68.94 545 GLU A N 1
ATOM 4260 C CA . GLU A 1 545 ? 34.518 -10.403 2.733 1.00 68.94 545 GLU A CA 1
ATOM 4261 C C . GLU A 1 545 ? 33.111 -9.757 2.691 1.00 68.94 545 GLU A C 1
ATOM 4263 O O . GLU A 1 545 ? 32.972 -8.593 2.320 1.00 68.94 545 GLU A O 1
ATOM 4268 N N . LEU A 1 546 ? 32.066 -10.449 3.161 1.00 67.81 546 LEU A N 1
ATOM 4269 C CA . LEU A 1 546 ? 30.685 -9.935 3.233 1.00 67.81 546 LEU A CA 1
ATOM 4270 C C . LEU A 1 546 ? 30.493 -8.755 4.191 1.00 67.81 546 LEU A C 1
ATOM 4272 O O . LEU A 1 546 ? 29.604 -7.933 3.965 1.00 67.81 546 LEU A O 1
ATOM 4276 N N . GLN A 1 547 ? 31.294 -8.660 5.256 1.00 65.69 547 GLN A N 1
ATOM 4277 C CA . GLN A 1 547 ? 31.235 -7.516 6.172 1.00 65.69 547 GLN A CA 1
ATOM 4278 C C . GLN A 1 547 ? 31.790 -6.240 5.533 1.00 65.69 547 GLN A C 1
ATOM 4280 O O . GLN A 1 547 ? 31.406 -5.148 5.943 1.00 65.69 547 GLN A O 1
ATOM 4285 N N . SER A 1 548 ? 32.658 -6.379 4.525 1.00 67.62 548 SER A N 1
ATOM 4286 C CA . SER A 1 548 ? 33.235 -5.251 3.786 1.00 67.62 548 SER A CA 1
ATOM 4287 C C . SER A 1 548 ? 32.296 -4.673 2.718 1.00 67.62 548 SER A C 1
ATOM 4289 O O . SER A 1 548 ? 32.496 -3.546 2.266 1.00 67.62 548 SER A O 1
ATOM 4291 N N . VAL A 1 549 ? 31.248 -5.411 2.328 1.00 65.75 549 VAL A N 1
ATOM 4292 C CA . VAL A 1 549 ? 30.243 -4.944 1.364 1.00 65.75 549 VAL A CA 1
ATOM 4293 C C . VAL A 1 549 ? 29.230 -4.049 2.079 1.00 65.75 549 VAL A C 1
ATOM 4295 O O . VAL A 1 549 ? 28.323 -4.536 2.760 1.00 65.75 549 VAL A O 1
ATOM 4298 N N . GLN A 1 550 ? 29.382 -2.735 1.899 1.00 65.25 550 GLN A N 1
ATOM 4299 C CA . GLN A 1 550 ? 28.544 -1.708 2.520 1.00 65.25 550 GLN A CA 1
ATOM 4300 C C . GLN A 1 550 ? 27.836 -0.839 1.470 1.00 65.25 550 GLN A C 1
ATOM 4302 O O . GLN A 1 550 ? 28.443 -0.384 0.500 1.00 65.25 550 GLN A O 1
ATOM 4307 N N . GLY A 1 551 ? 26.536 -0.605 1.660 1.00 66.31 551 GLY A N 1
ATOM 4308 C CA . GLY A 1 551 ? 25.747 0.327 0.842 1.00 66.31 551 GLY A CA 1
ATOM 4309 C C . GLY A 1 551 ? 25.908 1.793 1.270 1.00 66.31 551 GLY A C 1
ATOM 4310 O O . GLY A 1 551 ? 26.423 2.080 2.348 1.00 66.31 551 GLY A O 1
ATOM 4311 N N . ARG A 1 552 ? 25.425 2.746 0.453 1.00 66.94 552 ARG A N 1
ATOM 4312 C CA . ARG A 1 552 ? 25.501 4.191 0.774 1.00 66.94 552 ARG A CA 1
ATOM 4313 C C . ARG A 1 552 ? 24.844 4.541 2.113 1.00 66.94 552 ARG A C 1
ATOM 4315 O O . ARG A 1 552 ? 23.670 4.201 2.323 1.00 66.94 552 ARG A O 1
ATOM 4322 N N . MET A 1 553 ? 25.566 5.297 2.942 1.00 58.84 553 MET A N 1
ATOM 4323 C CA . MET A 1 553 ? 25.108 5.807 4.238 1.00 58.84 553 MET A CA 1
ATOM 4324 C C . MET A 1 553 ? 24.210 7.042 4.090 1.00 58.84 553 MET A C 1
ATOM 4326 O O . MET A 1 553 ? 24.222 7.731 3.070 1.00 58.84 553 MET A O 1
ATOM 4330 N N . TRP A 1 554 ? 23.404 7.326 5.118 1.00 50.72 554 TRP A N 1
ATOM 4331 C CA . TRP A 1 554 ? 22.475 8.467 5.143 1.00 50.72 554 TRP A CA 1
ATOM 4332 C C . TRP A 1 554 ? 23.161 9.825 4.912 1.00 50.72 554 TRP A C 1
ATOM 4334 O O . TRP A 1 554 ? 22.586 10.727 4.299 1.00 50.72 554 TRP A O 1
ATOM 4344 N N . GLU A 1 555 ? 24.400 9.973 5.374 1.00 51.59 555 GLU A N 1
ATOM 4345 C CA . GLU A 1 555 ? 25.174 11.214 5.271 1.00 51.59 555 GLU A CA 1
ATOM 4346 C C . GLU A 1 555 ? 25.784 11.423 3.875 1.00 51.59 555 GLU A C 1
ATOM 4348 O O . GLU A 1 555 ? 25.900 12.566 3.431 1.00 51.59 555 GLU A O 1
ATOM 4353 N N . ASP A 1 556 ? 26.044 10.353 3.114 1.00 50.00 556 ASP A N 1
ATOM 4354 C CA . ASP A 1 556 ? 26.573 10.449 1.742 1.00 50.00 556 ASP A CA 1
ATOM 4355 C C . ASP A 1 556 ? 25.567 11.055 0.753 1.00 50.00 556 ASP A C 1
ATOM 4357 O O . ASP A 1 556 ? 25.940 11.666 -0.250 1.00 50.00 556 ASP A O 1
ATOM 4361 N N . SER A 1 557 ? 24.269 10.966 1.062 1.00 43.00 557 SER A N 1
ATOM 4362 C CA . SER A 1 557 ? 23.223 11.699 0.336 1.00 43.00 557 SER A CA 1
ATOM 4363 C C . SER A 1 557 ? 23.273 13.218 0.551 1.00 43.00 557 SER A C 1
ATOM 4365 O O . SER A 1 557 ? 22.726 13.961 -0.265 1.00 43.00 557 SER A O 1
ATOM 4367 N N . LEU A 1 558 ? 23.915 13.688 1.627 1.00 39.12 558 LEU A N 1
ATOM 4368 C CA . LEU A 1 558 ? 24.084 15.109 1.953 1.00 39.12 558 LEU A CA 1
ATOM 4369 C C . LEU A 1 558 ? 25.483 15.625 1.563 1.00 39.12 558 LEU A C 1
ATOM 4371 O O . LEU A 1 558 ? 25.600 16.764 1.109 1.00 39.12 558 LEU A O 1
ATOM 4375 N N . SER A 1 559 ? 26.525 14.793 1.661 1.00 35.69 559 SER A N 1
ATOM 4376 C CA . SER A 1 559 ? 27.920 15.166 1.364 1.00 35.69 559 SER A CA 1
ATOM 4377 C C . SER A 1 559 ? 28.218 15.297 -0.138 1.00 35.69 559 SER A C 1
ATOM 4379 O O . SER A 1 559 ? 29.043 16.127 -0.532 1.00 35.69 559 SER A O 1
ATOM 4381 N N . ALA A 1 560 ? 27.479 14.589 -1.004 1.00 36.22 560 ALA A N 1
ATOM 4382 C CA . ALA A 1 560 ? 27.561 14.758 -2.461 1.00 36.22 560 ALA A CA 1
ATOM 4383 C C . ALA A 1 560 ? 27.171 16.177 -2.935 1.00 36.22 560 ALA A C 1
ATOM 4385 O O . ALA A 1 560 ? 27.498 16.569 -4.054 1.00 36.22 560 ALA A O 1
ATOM 4386 N N . TYR A 1 561 ? 26.508 16.964 -2.079 1.00 42.31 561 TYR A N 1
ATOM 4387 C CA . TYR A 1 561 ? 26.189 18.372 -2.326 1.00 42.31 561 TYR A CA 1
ATOM 4388 C C . TYR A 1 561 ? 27.184 19.364 -1.700 1.00 42.31 561 TYR A C 1
ATOM 4390 O O . TYR A 1 561 ? 27.096 20.554 -1.999 1.00 42.31 561 TYR A O 1
ATOM 4398 N N . GLN A 1 562 ? 28.119 18.914 -0.856 1.00 35.72 562 GLN A N 1
ATOM 4399 C CA . GLN A 1 562 ? 29.049 19.790 -0.126 1.00 35.72 562 GLN A CA 1
ATOM 4400 C C . GLN A 1 562 ? 30.471 19.823 -0.709 1.00 35.72 562 GLN A C 1
ATOM 4402 O O . GLN A 1 562 ? 31.164 20.816 -0.513 1.00 35.72 562 GLN A O 1
ATOM 4407 N N . ASN A 1 563 ? 30.886 18.820 -1.491 1.00 30.05 563 ASN A N 1
ATOM 4408 C CA . ASN A 1 563 ? 32.253 18.714 -2.030 1.00 30.05 563 ASN A CA 1
ATOM 4409 C C . ASN A 1 563 ? 32.388 19.145 -3.506 1.00 30.05 563 ASN A C 1
ATOM 4411 O O . ASN A 1 563 ? 32.996 18.451 -4.319 1.00 30.05 563 ASN A O 1
ATOM 4415 N N . LEU A 1 564 ? 31.824 20.301 -3.867 1.00 32.75 564 LEU A N 1
ATOM 4416 C CA . LEU A 1 564 ? 32.189 21.019 -5.094 1.00 32.75 564 LEU A CA 1
ATOM 4417 C C . LEU A 1 564 ? 32.875 22.324 -4.691 1.00 32.75 564 LEU A C 1
ATOM 4419 O O . LEU A 1 564 ? 32.213 23.277 -4.283 1.00 32.75 564 LEU A O 1
ATOM 4423 N N . ASP A 1 565 ? 34.203 22.344 -4.796 1.00 31.70 565 ASP A N 1
ATOM 4424 C CA . ASP A 1 565 ? 35.042 23.511 -4.536 1.00 31.70 565 ASP A CA 1
ATOM 4425 C C . ASP A 1 565 ? 34.574 24.733 -5.345 1.00 31.70 565 ASP A C 1
ATOM 4427 O O . ASP A 1 565 ? 34.693 24.813 -6.571 1.00 31.70 565 ASP A O 1
ATOM 4431 N N . PHE A 1 566 ? 34.042 25.720 -4.625 1.00 35.16 566 PHE A N 1
ATOM 4432 C CA . PHE A 1 566 ? 33.632 27.023 -5.137 1.00 35.16 566 PHE A CA 1
ATOM 4433 C C . PHE A 1 566 ? 34.852 27.941 -5.304 1.00 35.16 566 PHE A C 1
ATOM 4435 O O . PHE A 1 566 ? 35.161 28.760 -4.440 1.00 35.16 566 PHE A O 1
ATOM 4442 N N . LYS A 1 567 ? 35.525 27.864 -6.455 1.00 31.36 567 LYS A N 1
ATOM 4443 C CA . LYS A 1 567 ? 36.372 28.959 -6.964 1.00 31.36 567 LYS A CA 1
ATOM 4444 C C . LYS A 1 567 ? 36.094 29.197 -8.452 1.00 31.36 567 LYS A C 1
ATOM 4446 O O . LYS A 1 567 ? 36.785 28.680 -9.320 1.00 31.36 567 LYS A O 1
ATOM 4451 N N . GLY A 1 568 ? 35.063 29.992 -8.745 1.00 30.02 568 GLY A N 1
ATOM 4452 C CA . GLY A 1 568 ? 34.737 30.475 -10.094 1.00 30.02 568 GLY A CA 1
ATOM 4453 C C . GLY A 1 568 ? 33.434 31.294 -10.128 1.00 30.02 568 GLY A C 1
ATOM 4454 O O . GLY A 1 568 ? 32.550 31.041 -9.308 1.00 30.02 568 GLY A O 1
ATOM 4455 N N . PRO A 1 569 ? 33.299 32.301 -11.017 1.00 31.23 569 PRO A N 1
ATOM 4456 C CA . PRO A 1 569 ? 32.234 33.302 -10.948 1.00 31.23 569 PRO A CA 1
ATOM 4457 C C . PRO A 1 569 ? 30.832 32.714 -11.170 1.00 31.23 569 PRO A C 1
ATOM 4459 O O . PRO A 1 569 ? 30.556 31.996 -12.132 1.00 31.23 569 PRO A O 1
ATOM 4462 N N . ILE A 1 570 ? 29.932 33.079 -10.256 1.00 36.12 570 ILE A N 1
ATOM 4463 C CA . ILE A 1 570 ? 28.544 32.625 -10.121 1.00 36.12 570 ILE A CA 1
ATOM 4464 C C . ILE A 1 570 ? 27.696 33.194 -11.266 1.00 36.12 570 ILE A C 1
ATOM 4466 O O . ILE A 1 570 ? 27.043 34.220 -11.110 1.00 36.12 570 ILE A O 1
ATOM 4470 N N . THR A 1 571 ? 27.703 32.554 -12.436 1.00 31.83 571 THR A N 1
ATOM 4471 C CA . THR A 1 571 ? 26.728 32.865 -13.505 1.00 31.83 571 THR A CA 1
ATOM 4472 C C . THR A 1 571 ? 26.187 31.655 -14.274 1.00 31.83 571 THR A C 1
ATOM 4474 O O . THR A 1 571 ? 25.233 31.820 -15.024 1.00 31.83 571 THR A O 1
ATOM 4477 N N . ASN A 1 572 ? 26.671 30.427 -14.049 1.00 33.09 572 ASN A N 1
ATOM 4478 C CA . ASN A 1 572 ? 26.244 29.253 -14.829 1.00 33.09 572 ASN A CA 1
ATOM 4479 C C . ASN A 1 572 ? 25.986 28.003 -13.969 1.00 33.09 572 ASN A C 1
ATOM 4481 O O . ASN A 1 572 ? 26.742 27.045 -14.048 1.00 33.09 572 ASN A O 1
ATOM 4485 N N . MET A 1 573 ? 24.917 27.966 -13.167 1.00 33.25 573 MET A N 1
ATOM 4486 C CA . MET A 1 573 ? 24.511 26.736 -12.456 1.00 33.25 573 MET A CA 1
ATOM 4487 C C . MET A 1 573 ? 22.981 26.615 -12.344 1.00 33.25 573 MET A C 1
ATOM 4489 O O . MET A 1 573 ? 22.417 26.746 -11.265 1.00 33.25 573 MET A O 1
ATOM 4493 N N . ALA A 1 574 ? 22.312 26.384 -13.480 1.00 35.81 574 ALA A N 1
ATOM 4494 C CA . ALA A 1 574 ? 21.000 25.719 -13.574 1.00 35.81 574 ALA A CA 1
ATOM 4495 C C . ALA A 1 574 ? 20.660 25.405 -15.046 1.00 35.81 574 ALA A C 1
ATOM 4497 O O . ALA A 1 574 ? 19.677 25.892 -15.598 1.00 35.81 574 ALA A O 1
ATOM 4498 N N . VAL A 1 575 ? 21.490 24.602 -15.715 1.00 32.41 575 VAL A N 1
ATOM 4499 C CA . VAL A 1 575 ? 21.102 23.936 -16.967 1.00 32.41 575 VAL A CA 1
ATOM 4500 C C . VAL A 1 575 ? 21.496 22.474 -16.827 1.00 32.41 575 VAL A C 1
ATOM 4502 O O . VAL A 1 575 ? 22.651 22.097 -17.005 1.00 32.41 575 VAL A O 1
ATOM 4505 N N . GLY A 1 576 ? 20.523 21.653 -16.433 1.00 31.92 576 GLY A N 1
ATOM 4506 C CA . GLY A 1 576 ? 20.654 20.203 -16.449 1.00 31.92 576 GLY A CA 1
ATOM 4507 C C . GLY A 1 576 ? 20.997 19.712 -17.855 1.00 31.92 576 GLY A C 1
ATOM 4508 O O . GLY A 1 576 ? 20.490 20.220 -18.857 1.00 31.92 576 GLY A O 1
ATOM 4509 N N . LYS A 1 577 ? 21.888 18.723 -17.903 1.00 39.69 577 LYS A N 1
ATOM 4510 C CA . LYS A 1 577 ? 22.372 18.018 -19.090 1.00 39.69 577 LYS A CA 1
ATOM 4511 C C . LYS A 1 577 ? 21.208 17.412 -19.894 1.00 39.69 577 LYS A C 1
ATOM 4513 O O . LYS A 1 577 ? 20.892 16.245 -19.717 1.00 39.69 577 LYS A O 1
ATOM 4518 N N . ASN A 1 578 ? 20.624 18.169 -20.822 1.00 35.28 578 ASN A N 1
ATOM 4519 C CA . ASN A 1 578 ? 19.856 17.611 -21.935 1.00 35.28 578 ASN A CA 1
ATOM 4520 C C . ASN A 1 578 ? 20.688 17.711 -23.216 1.00 35.28 578 ASN A C 1
ATOM 4522 O O . ASN A 1 578 ? 20.942 18.793 -23.748 1.00 35.28 578 ASN A O 1
ATOM 4526 N N . LYS A 1 579 ? 21.131 16.544 -23.696 1.00 42.31 579 LYS A N 1
ATOM 4527 C CA . LYS A 1 579 ? 21.752 16.349 -25.008 1.00 42.31 579 LYS A CA 1
ATOM 4528 C C . LYS A 1 579 ? 20.790 16.811 -26.115 1.00 42.31 579 LYS A C 1
ATOM 4530 O O . LYS A 1 579 ? 19.636 16.407 -26.144 1.00 42.31 579 LYS A O 1
ATOM 4535 N N . ARG A 1 580 ? 21.330 17.610 -27.043 1.00 38.97 580 ARG A N 1
ATOM 4536 C CA . ARG A 1 580 ? 20.931 17.773 -28.458 1.00 38.97 580 ARG A CA 1
ATOM 4537 C C . ARG A 1 580 ? 19.422 17.888 -28.750 1.00 38.97 580 ARG A C 1
ATOM 4539 O O . ARG A 1 580 ? 18.781 16.934 -29.169 1.00 38.97 580 ARG A O 1
ATOM 4546 N N . LEU A 1 581 ? 18.908 19.118 -28.714 1.00 40.12 581 LEU A N 1
ATOM 4547 C CA . LEU A 1 581 ? 17.753 19.499 -29.534 1.00 40.12 581 LEU A CA 1
ATOM 4548 C C . LEU A 1 581 ? 18.196 19.556 -31.004 1.00 40.12 581 LEU A C 1
ATOM 4550 O O . LEU A 1 581 ? 18.910 20.475 -31.413 1.00 40.12 581 LEU A O 1
ATOM 4554 N N . SER A 1 582 ? 17.802 18.555 -31.789 1.00 41.78 582 SER A N 1
ATOM 4555 C CA . SER A 1 582 ? 17.924 18.579 -33.243 1.00 41.78 582 SER A CA 1
ATOM 4556 C C . SER A 1 582 ? 17.079 19.724 -33.815 1.00 41.78 582 SER A C 1
ATOM 4558 O O . SER A 1 582 ? 15.939 19.968 -33.412 1.00 41.78 582 SER A O 1
ATOM 4560 N N . LYS A 1 583 ? 17.658 20.476 -34.758 1.00 44.47 583 LYS A N 1
ATOM 4561 C CA . LYS A 1 583 ? 16.953 21.499 -35.540 1.00 44.47 583 LYS A CA 1
ATOM 4562 C C . LYS A 1 583 ? 15.966 20.810 -36.494 1.00 44.47 583 LYS A C 1
ATOM 4564 O O . LYS A 1 583 ? 16.282 20.596 -37.657 1.00 44.47 583 LYS A O 1
ATOM 4569 N N . GLY A 1 584 ? 14.771 20.493 -36.003 1.00 34.56 584 GLY A N 1
ATOM 4570 C CA . GLY A 1 584 ? 13.589 20.166 -36.805 1.00 34.56 584 GLY A CA 1
ATOM 4571 C C . GLY A 1 584 ? 12.606 21.340 -36.796 1.00 34.56 584 GLY A C 1
ATOM 4572 O O . GLY A 1 584 ? 12.238 21.846 -35.738 1.00 34.56 584 GLY A O 1
ATOM 4573 N N . LYS A 1 585 ? 12.227 21.837 -37.975 1.00 43.38 585 LYS A N 1
ATOM 4574 C CA . LYS A 1 585 ? 11.440 23.066 -38.179 1.00 43.38 585 LYS A CA 1
ATOM 4575 C C . LYS A 1 585 ? 9.925 22.771 -38.182 1.00 43.38 585 LYS A C 1
ATOM 4577 O O . LYS A 1 585 ? 9.507 21.751 -38.708 1.00 43.38 585 LYS A O 1
ATOM 4582 N N . LYS A 1 586 ? 9.149 23.776 -37.741 1.00 42.12 586 LYS A N 1
ATOM 4583 C CA . LYS A 1 586 ? 7.690 24.023 -37.896 1.00 42.12 586 LYS A CA 1
ATOM 4584 C C . LYS A 1 586 ? 6.713 23.374 -36.898 1.00 42.12 586 LYS A C 1
ATOM 4586 O O . LYS A 1 586 ? 6.109 22.340 -37.137 1.00 42.12 586 LYS A O 1
ATOM 4591 N N . GLY A 1 587 ? 6.427 24.152 -35.853 1.00 38.31 587 GLY A N 1
ATOM 4592 C CA . GLY A 1 587 ? 5.176 24.150 -35.095 1.00 38.31 587 GLY A CA 1
ATOM 4593 C C . GLY A 1 587 ? 5.258 25.219 -34.007 1.00 38.31 587 GLY A C 1
ATOM 4594 O O . GLY A 1 587 ? 6.185 25.193 -33.204 1.00 38.31 587 GLY A O 1
ATOM 4595 N N . LEU A 1 588 ? 4.339 26.187 -33.991 1.00 51.31 588 LEU A N 1
ATOM 4596 C CA . LEU A 1 588 ? 4.293 27.294 -33.027 1.00 51.31 588 LEU A CA 1
ATOM 4597 C C . LEU A 1 588 ? 3.863 26.781 -31.630 1.00 51.31 588 LEU A C 1
ATOM 4599 O O . LEU A 1 588 ? 2.810 27.137 -31.114 1.00 51.31 588 LEU A O 1
ATOM 4603 N N . LYS A 1 589 ? 4.637 25.879 -31.018 1.00 46.75 589 LYS A N 1
ATOM 4604 C CA . LYS A 1 589 ? 4.415 25.394 -29.649 1.00 46.75 589 LYS A CA 1
ATOM 4605 C C . LYS A 1 589 ? 5.393 26.114 -28.722 1.00 46.75 589 LYS A C 1
ATOM 4607 O O . LYS A 1 589 ? 6.602 26.070 -28.936 1.00 46.75 589 LYS A O 1
ATOM 4612 N N . LYS A 1 590 ? 4.846 26.835 -27.732 1.00 54.88 590 LYS A N 1
ATOM 4613 C CA . LYS A 1 590 ? 5.585 27.575 -26.690 1.00 54.88 590 LYS A CA 1
ATOM 4614 C C . LYS A 1 590 ? 6.798 26.764 -26.221 1.00 54.88 590 LYS A C 1
ATOM 4616 O O . LYS A 1 590 ? 6.626 25.621 -25.810 1.00 54.88 590 LYS A O 1
ATOM 4621 N N . LYS A 1 591 ? 7.992 27.375 -26.247 1.00 54.62 591 LYS A N 1
ATOM 4622 C CA . LYS A 1 591 ? 9.202 26.820 -25.619 1.00 54.62 591 LYS A CA 1
ATOM 4623 C C . LYS A 1 591 ? 8.853 26.325 -24.212 1.00 54.62 591 LYS A C 1
ATOM 4625 O O . LYS A 1 591 ? 8.312 27.093 -23.415 1.00 54.62 591 LYS A O 1
ATOM 4630 N N . THR A 1 592 ? 9.169 25.069 -23.914 1.00 62.12 592 THR A N 1
ATOM 4631 C CA . THR A 1 592 ? 9.100 24.517 -22.559 1.00 62.12 592 THR A CA 1
ATOM 4632 C C . THR A 1 592 ? 10.165 25.220 -21.719 1.00 62.12 592 THR A C 1
ATOM 4634 O O . THR A 1 592 ? 11.350 24.922 -21.832 1.00 62.12 592 THR A O 1
ATOM 4637 N N . VAL A 1 593 ? 9.754 26.230 -20.953 1.00 76.19 593 VAL A N 1
ATOM 4638 C CA . VAL A 1 593 ? 10.618 26.992 -20.041 1.00 76.19 593 VAL A CA 1
ATOM 4639 C C . VAL A 1 593 ? 10.519 26.367 -18.654 1.00 76.19 593 VAL A C 1
ATOM 4641 O O . VAL A 1 593 ? 9.407 26.096 -18.196 1.00 76.19 593 VAL A O 1
ATOM 4644 N N . ASP A 1 594 ? 11.662 26.165 -17.993 1.00 78.69 594 ASP A N 1
ATOM 4645 C CA . ASP A 1 594 ? 11.726 25.642 -16.625 1.00 78.69 594 ASP A CA 1
ATOM 4646 C C . ASP A 1 594 ? 10.837 26.483 -15.684 1.00 78.69 594 ASP A C 1
ATOM 4648 O O . ASP A 1 594 ? 11.035 27.701 -15.576 1.00 78.69 594 ASP A O 1
ATOM 4652 N N . PRO A 1 595 ? 9.863 25.871 -14.988 1.00 79.25 595 PRO A N 1
ATOM 4653 C CA . PRO A 1 595 ? 9.010 26.558 -14.029 1.00 79.25 595 PRO A CA 1
ATOM 4654 C C . PRO A 1 595 ? 9.750 27.333 -12.931 1.00 79.25 595 PRO A C 1
ATOM 4656 O O . PRO A 1 595 ? 9.183 28.304 -12.431 1.00 79.25 595 PRO A O 1
ATOM 4659 N N . PHE A 1 596 ? 10.971 26.947 -12.542 1.00 84.81 596 PHE A N 1
ATOM 4660 C CA . PHE A 1 596 ? 11.745 27.660 -11.514 1.00 84.81 596 PHE A CA 1
ATOM 4661 C C . PHE A 1 596 ? 12.291 29.004 -11.998 1.00 84.81 596 PHE A C 1
ATOM 4663 O O . PHE A 1 596 ? 12.322 29.956 -11.224 1.00 84.81 596 PHE A O 1
ATOM 4670 N N . SER A 1 597 ? 12.612 29.128 -13.289 1.00 84.50 597 SER A N 1
ATOM 4671 C CA . SER A 1 597 ? 13.089 30.391 -13.883 1.00 84.50 597 SER A CA 1
ATOM 4672 C C . SER A 1 597 ? 12.060 31.527 -13.820 1.00 84.50 597 SER A C 1
ATOM 4674 O O . SER A 1 597 ? 12.398 32.702 -13.942 1.00 84.50 597 SER A O 1
ATOM 4676 N N . ARG A 1 598 ? 10.783 31.182 -13.616 1.00 85.94 598 ARG A N 1
ATOM 4677 C CA . ARG A 1 598 ? 9.661 32.123 -13.535 1.00 85.94 598 ARG A CA 1
ATOM 4678 C C . ARG A 1 598 ? 9.305 32.523 -12.102 1.00 85.94 598 ARG A C 1
ATOM 4680 O O . ARG A 1 598 ? 8.316 33.236 -11.925 1.00 85.94 598 ARG A O 1
ATOM 4687 N N . LYS A 1 599 ? 10.028 32.035 -11.092 1.00 90.81 599 LYS A N 1
ATOM 4688 C CA . LYS A 1 599 ? 9.697 32.225 -9.676 1.00 90.81 599 LYS A CA 1
ATOM 4689 C C . LYS A 1 599 ? 10.733 33.090 -8.969 1.00 90.81 599 LYS A C 1
ATOM 4691 O O . LYS A 1 599 ? 11.926 32.942 -9.201 1.00 90.81 599 LYS A O 1
ATOM 4696 N N . ASP A 1 600 ? 10.256 33.940 -8.068 1.00 89.62 600 ASP A N 1
ATOM 4697 C CA . ASP A 1 600 ? 11.067 34.748 -7.165 1.00 89.62 600 ASP A CA 1
ATOM 4698 C C . ASP A 1 600 ? 10.991 34.192 -5.732 1.00 89.62 600 ASP A C 1
ATOM 4700 O O . ASP A 1 600 ? 9.994 33.580 -5.326 1.00 89.62 600 ASP A O 1
ATOM 4704 N N . TRP A 1 601 ? 12.067 34.403 -4.974 1.00 90.88 601 TRP A N 1
ATOM 4705 C CA . TRP A 1 601 ? 12.218 33.956 -3.589 1.00 90.88 601 TRP A CA 1
ATOM 4706 C C . TRP A 1 601 ? 11.860 35.069 -2.602 1.00 90.88 601 TRP A C 1
ATOM 4708 O O . TRP A 1 601 ? 12.357 36.190 -2.718 1.00 90.88 601 TRP A O 1
ATOM 4718 N N . TYR A 1 602 ? 11.055 34.717 -1.602 1.00 93.00 602 TYR A N 1
ATOM 4719 C CA . TYR A 1 602 ? 10.612 35.583 -0.513 1.00 93.00 602 TYR A CA 1
ATOM 4720 C C . TYR A 1 602 ? 10.967 34.954 0.838 1.00 93.00 602 TYR A C 1
ATOM 4722 O O . TYR A 1 602 ? 10.829 33.744 1.013 1.00 93.00 602 TYR A O 1
ATOM 4730 N N . SER A 1 603 ? 11.399 35.766 1.796 1.00 93.19 603 SER A N 1
ATOM 4731 C CA . SER A 1 603 ? 11.736 35.353 3.162 1.00 93.19 603 SER A CA 1
ATOM 4732 C C . SER A 1 603 ? 10.541 35.562 4.090 1.00 93.19 603 SER A C 1
ATOM 4734 O O . SER A 1 603 ? 9.875 36.589 4.017 1.00 93.19 603 SER A O 1
ATOM 4736 N N . ILE A 1 604 ? 10.257 34.607 4.971 1.00 94.31 604 ILE A N 1
ATOM 4737 C CA . ILE A 1 604 ? 9.126 34.654 5.907 1.00 94.31 604 ILE A CA 1
ATOM 4738 C C . ILE A 1 604 ? 9.630 35.098 7.275 1.00 94.31 604 ILE A C 1
ATOM 4740 O O . ILE A 1 604 ? 10.523 34.461 7.838 1.00 94.31 604 ILE A O 1
ATOM 4744 N N . LYS A 1 605 ? 9.048 36.181 7.798 1.00 93.06 605 LYS A N 1
ATOM 4745 C CA . LYS A 1 605 ? 9.429 36.788 9.073 1.00 93.06 605 LYS A CA 1
ATOM 4746 C C . LYS A 1 605 ? 8.357 36.541 10.140 1.00 93.06 605 LYS A C 1
ATOM 4748 O O . LYS A 1 605 ? 7.177 36.838 9.922 1.00 93.06 605 LYS A O 1
ATOM 4753 N N . ALA A 1 606 ? 8.759 35.992 11.284 1.00 91.75 606 ALA A N 1
ATOM 4754 C CA . ALA A 1 606 ? 7.927 35.802 12.470 1.00 91.75 606 ALA A CA 1
ATOM 4755 C C . ALA A 1 606 ? 7.789 37.103 13.290 1.00 91.75 606 ALA A C 1
ATOM 4757 O O . ALA A 1 606 ? 8.687 37.953 13.243 1.00 91.75 606 ALA A O 1
ATOM 4758 N N . PRO A 1 607 ? 6.678 37.264 14.039 1.00 90.69 607 PRO A N 1
ATOM 4759 C CA . PRO A 1 607 ? 6.494 38.362 14.990 1.00 90.69 607 PRO A CA 1
ATOM 4760 C C . PRO A 1 607 ? 7.590 38.419 16.061 1.00 90.69 607 PRO A C 1
ATOM 4762 O O . PRO A 1 607 ? 8.173 37.396 16.414 1.00 90.69 607 PRO A O 1
ATOM 4765 N N . SER A 1 608 ? 7.782 39.596 16.661 1.00 87.62 608 SER A N 1
ATOM 4766 C CA . SER A 1 608 ? 8.730 39.835 17.768 1.00 87.62 608 SER A CA 1
ATOM 4767 C C . SER A 1 608 ? 8.471 39.019 19.043 1.00 87.62 608 SER A C 1
ATOM 4769 O O . SER A 1 608 ? 9.337 38.954 19.909 1.00 87.62 608 SER A O 1
ATOM 4771 N N . SER A 1 609 ? 7.310 38.369 19.171 1.00 84.69 609 SER A N 1
ATOM 4772 C CA . SER A 1 609 ? 7.008 37.471 20.294 1.00 84.69 609 SER A CA 1
ATOM 4773 C C . SER A 1 609 ? 7.827 36.172 20.290 1.00 84.69 609 SER A C 1
ATOM 4775 O O . SER A 1 609 ? 7.776 35.433 21.269 1.00 84.69 609 SER A O 1
ATOM 4777 N N . PHE A 1 610 ? 8.528 35.866 19.195 1.00 87.94 610 PHE A N 1
ATOM 4778 C CA . PHE A 1 610 ? 9.388 34.689 19.043 1.00 87.94 610 PHE A CA 1
ATOM 4779 C C . PHE A 1 610 ? 10.861 35.107 18.971 1.00 87.94 610 PHE A C 1
ATOM 4781 O O . PHE A 1 610 ? 11.172 36.172 18.436 1.00 87.94 610 PHE A O 1
ATOM 4788 N N . SER A 1 611 ? 11.774 34.272 19.482 1.00 86.50 611 SER A N 1
ATOM 4789 C CA . SER A 1 611 ? 13.208 34.600 19.497 1.00 86.50 611 SER A CA 1
ATOM 4790 C C . SER A 1 611 ? 13.830 34.584 18.096 1.00 86.50 611 SER A C 1
ATOM 4792 O O . SER A 1 611 ? 14.634 35.455 17.758 1.00 86.50 611 SER A O 1
ATOM 4794 N N . VAL A 1 612 ? 13.433 33.630 17.249 1.00 89.06 612 VAL A N 1
ATOM 4795 C CA . VAL A 1 612 ? 13.885 33.529 15.858 1.00 89.06 612 VAL A CA 1
ATOM 4796 C C . VAL A 1 612 ? 12.878 34.200 14.934 1.00 89.06 612 VAL A C 1
ATOM 4798 O O . VAL A 1 612 ? 11.766 33.716 14.723 1.00 89.06 612 VAL A O 1
ATOM 4801 N N . ARG A 1 613 ? 13.294 35.318 14.333 1.00 89.19 613 ARG A N 1
ATOM 4802 C CA . ARG A 1 613 ? 12.469 36.053 13.366 1.00 89.19 613 ARG A CA 1
ATOM 4803 C C . ARG A 1 613 ? 12.484 35.441 11.972 1.00 89.19 613 ARG A C 1
ATOM 4805 O O . ARG A 1 613 ? 11.511 35.592 11.243 1.00 89.19 613 ARG A O 1
ATOM 4812 N N . ASP A 1 614 ? 13.545 34.741 11.597 1.00 89.12 614 ASP A N 1
ATOM 4813 C CA . ASP A 1 614 ? 13.717 34.216 10.243 1.00 89.12 614 ASP A CA 1
ATOM 4814 C C . ASP A 1 614 ? 13.262 32.764 10.180 1.00 89.12 614 ASP A C 1
ATOM 4816 O O . ASP A 1 614 ? 13.965 31.855 10.606 1.00 89.12 614 ASP A O 1
ATOM 4820 N N . VAL A 1 615 ? 12.055 32.560 9.653 1.00 86.94 615 VAL A N 1
ATOM 4821 C CA . VAL A 1 615 ? 11.360 31.267 9.708 1.00 86.94 615 VAL A CA 1
ATOM 4822 C C . VAL A 1 615 ? 11.716 30.375 8.518 1.00 86.94 615 VAL A C 1
ATOM 4824 O O . VAL A 1 615 ? 11.791 29.157 8.639 1.00 86.94 615 VAL A O 1
ATOM 4827 N N . GLY A 1 616 ? 11.900 30.972 7.337 1.00 90.06 616 GLY A N 1
ATOM 4828 C CA . GLY A 1 616 ? 12.190 30.229 6.113 1.00 90.06 616 GLY A CA 1
ATOM 4829 C C . GLY A 1 616 ? 11.983 31.042 4.839 1.00 90.06 616 GLY A C 1
ATOM 4830 O O . GLY A 1 616 ? 11.816 32.262 4.880 1.00 90.06 616 GLY A O 1
ATOM 4831 N N . LYS A 1 617 ? 11.988 30.360 3.687 1.00 92.44 617 LYS A N 1
ATOM 4832 C CA . LYS A 1 617 ? 11.805 30.969 2.361 1.00 92.44 617 LYS A CA 1
ATOM 4833 C C . LYS A 1 617 ? 10.650 30.315 1.602 1.00 92.44 617 LYS A C 1
ATOM 4835 O O . LYS A 1 617 ? 10.421 29.115 1.707 1.00 92.44 617 LYS A O 1
ATOM 4840 N N . THR A 1 618 ? 9.940 31.103 0.804 1.00 92.56 618 THR A N 1
ATOM 4841 C CA . THR A 1 618 ? 8.839 30.678 -0.068 1.00 92.56 618 THR A CA 1
ATOM 4842 C C . THR A 1 618 ? 9.055 31.208 -1.479 1.00 92.56 618 THR A C 1
ATOM 4844 O O . THR A 1 618 ? 9.567 32.306 -1.677 1.00 92.56 618 THR A O 1
ATOM 4847 N N . LEU A 1 619 ? 8.644 30.419 -2.467 1.00 92.19 619 LEU A N 1
ATOM 4848 C CA . LEU A 1 619 ? 8.752 30.731 -3.889 1.00 92.19 619 LEU A CA 1
ATOM 4849 C C . LEU A 1 619 ? 7.376 31.028 -4.484 1.00 92.19 619 LEU A C 1
ATOM 4851 O O . LEU A 1 619 ? 6.406 30.299 -4.253 1.00 92.19 619 LEU A O 1
ATOM 4855 N N . VAL A 1 620 ? 7.290 32.102 -5.266 1.00 92.31 620 VAL A N 1
ATOM 4856 C CA . VAL A 1 620 ? 6.069 32.522 -5.970 1.00 92.31 620 VAL A CA 1
ATOM 4857 C C . VAL A 1 620 ? 6.420 32.974 -7.375 1.00 92.31 620 VAL A C 1
ATOM 4859 O O . VAL A 1 620 ? 7.538 33.399 -7.634 1.00 92.31 620 VAL A O 1
ATOM 4862 N N . ASN A 1 621 ? 5.482 32.829 -8.310 1.00 90.31 621 ASN A N 1
ATOM 4863 C CA . ASN A 1 621 ? 5.678 33.306 -9.674 1.00 90.31 621 ASN A CA 1
ATOM 4864 C C . ASN A 1 621 ? 5.954 34.813 -9.669 1.00 90.31 621 ASN A C 1
ATOM 4866 O O . ASN A 1 621 ? 5.244 35.559 -8.996 1.00 90.31 621 ASN A O 1
ATOM 4870 N N . ARG A 1 622 ? 6.938 35.244 -10.460 1.00 86.62 622 ARG A N 1
ATOM 4871 C CA . ARG A 1 622 ? 7.245 36.658 -10.658 1.00 86.62 622 ARG A CA 1
ATOM 4872 C C . ARG A 1 622 ? 5.993 37.402 -11.119 1.00 86.62 622 ARG A C 1
ATOM 4874 O O . ARG A 1 622 ? 5.245 36.909 -11.974 1.00 86.62 622 ARG A O 1
ATOM 4881 N N . THR A 1 623 ? 5.791 38.593 -10.563 1.00 86.00 623 THR A N 1
ATOM 4882 C CA . THR A 1 623 ? 4.707 39.493 -10.957 1.00 86.00 623 THR A CA 1
ATOM 4883 C C . THR A 1 623 ? 4.761 39.730 -12.463 1.00 86.00 623 THR A C 1
ATOM 4885 O O . THR A 1 623 ? 5.765 40.198 -12.996 1.00 86.00 623 THR A O 1
ATOM 4888 N N . THR A 1 624 ? 3.694 39.347 -13.166 1.00 83.75 624 THR A N 1
ATOM 4889 C CA . THR A 1 624 ? 3.592 39.475 -14.625 1.00 83.75 624 THR A CA 1
ATOM 4890 C C . THR A 1 624 ? 2.182 39.914 -15.011 1.00 83.75 624 THR A C 1
ATOM 4892 O O . THR A 1 624 ? 1.197 39.242 -14.695 1.00 83.75 624 THR A O 1
ATOM 4895 N N . GLY A 1 625 ? 2.081 41.050 -15.708 1.00 82.62 625 GLY A N 1
ATOM 4896 C CA . GLY A 1 625 ? 0.802 41.636 -16.118 1.00 82.62 625 GLY A CA 1
ATOM 4897 C C . GLY A 1 625 ? -0.128 41.885 -14.927 1.00 82.62 625 GLY A C 1
ATOM 4898 O O . GLY A 1 625 ? 0.263 42.514 -13.952 1.00 82.62 625 GLY A O 1
ATOM 4899 N N . LEU A 1 626 ? -1.347 41.343 -14.996 1.00 85.31 626 LEU A N 1
ATOM 4900 C CA . LEU A 1 626 ? -2.394 41.491 -13.972 1.00 85.31 626 LEU A CA 1
ATOM 4901 C C . LEU A 1 626 ? -2.243 40.541 -12.766 1.00 85.31 626 LEU A C 1
ATOM 4903 O O . LEU A 1 626 ? -3.084 40.553 -11.872 1.00 85.31 626 LEU A O 1
ATOM 4907 N N . LYS A 1 627 ? -1.224 39.669 -12.741 1.00 84.00 627 LYS A N 1
ATOM 4908 C CA . LYS A 1 627 ? -1.007 38.712 -11.644 1.00 84.00 627 LYS A CA 1
ATOM 4909 C C . LYS A 1 627 ? 0.142 39.176 -10.760 1.00 84.00 627 LYS A C 1
ATOM 4911 O O . LYS A 1 627 ? 1.308 39.011 -11.127 1.00 84.00 627 LYS A O 1
ATOM 4916 N N . ASN A 1 628 ? -0.202 39.722 -9.597 1.00 88.50 628 ASN A N 1
ATOM 4917 C CA . ASN A 1 628 ? 0.759 40.175 -8.599 1.00 88.50 628 ASN A CA 1
ATOM 4918 C C . ASN A 1 628 ? 1.206 39.027 -7.677 1.00 88.50 628 ASN A C 1
ATOM 4920 O O . ASN A 1 628 ? 0.388 38.238 -7.202 1.00 88.50 628 ASN A O 1
ATOM 4924 N N . ALA A 1 629 ? 2.510 38.940 -7.408 1.00 85.94 629 ALA A N 1
ATOM 4925 C CA . ALA A 1 629 ? 3.074 37.976 -6.468 1.00 85.94 629 ALA A CA 1
ATOM 4926 C C . ALA A 1 629 ? 2.591 38.224 -5.028 1.00 85.94 629 ALA A C 1
ATOM 4928 O O . ALA A 1 629 ? 2.362 37.265 -4.289 1.00 85.94 629 ALA A O 1
ATOM 4929 N N . ASN A 1 630 ? 2.370 39.489 -4.652 1.00 88.56 630 ASN A N 1
ATOM 4930 C CA . ASN A 1 630 ? 1.945 39.866 -3.301 1.00 88.56 630 ASN A CA 1
ATOM 4931 C C . ASN A 1 630 ? 0.569 39.282 -2.955 1.00 88.56 630 ASN A C 1
ATOM 4933 O O . ASN A 1 630 ? 0.410 38.677 -1.897 1.00 88.56 630 ASN A O 1
ATOM 4937 N N . ASP A 1 631 ? -0.397 39.368 -3.871 1.00 87.62 631 ASP A N 1
ATOM 4938 C CA . ASP A 1 631 ? -1.752 38.839 -3.655 1.00 87.62 631 ASP A CA 1
ATOM 4939 C C . ASP A 1 631 ? -1.752 37.314 -3.520 1.00 87.62 631 ASP A C 1
ATOM 4941 O O . ASP A 1 631 ? -2.547 36.742 -2.780 1.00 87.62 631 ASP A O 1
ATOM 4945 N N . ALA A 1 632 ? -0.822 36.642 -4.204 1.00 88.12 632 ALA A N 1
ATOM 4946 C CA . ALA A 1 632 ? -0.658 35.199 -4.103 1.00 88.12 632 ALA A CA 1
ATOM 4947 C C . ALA A 1 632 ? 0.033 34.757 -2.801 1.00 88.12 632 ALA A C 1
ATOM 4949 O O . ALA A 1 632 ? -0.071 33.578 -2.451 1.00 88.12 632 ALA A O 1
ATOM 4950 N N . LEU A 1 633 ? 0.776 35.647 -2.133 1.00 90.12 633 LEU A N 1
ATOM 4951 C CA . LEU A 1 633 ? 1.472 35.402 -0.863 1.00 90.12 633 LEU A CA 1
ATOM 4952 C C . LEU A 1 633 ? 0.585 35.697 0.350 1.00 90.12 633 LEU A C 1
ATOM 4954 O O . LEU A 1 633 ? 0.595 34.918 1.306 1.00 90.12 633 LEU A O 1
ATOM 4958 N N . LYS A 1 634 ? -0.187 36.789 0.307 1.00 91.56 634 LYS A N 1
ATOM 4959 C CA . LYS A 1 634 ? -1.100 37.179 1.387 1.00 91.56 634 LYS A CA 1
ATOM 4960 C C . LYS A 1 634 ? -2.143 36.087 1.639 1.00 91.56 634 LYS A C 1
ATOM 4962 O O . LYS A 1 634 ? -2.668 35.461 0.723 1.00 91.56 634 LYS A O 1
ATOM 4967 N N . GLY A 1 635 ? -2.434 35.827 2.909 1.00 89.44 635 GLY A N 1
ATOM 4968 C CA . GLY A 1 635 ? -3.383 34.798 3.338 1.00 89.44 635 GLY A CA 1
ATOM 4969 C C . GLY A 1 635 ? -2.829 33.372 3.387 1.00 89.44 635 GLY A C 1
ATOM 4970 O O . GLY A 1 635 ? -3.527 32.484 3.880 1.00 89.44 635 GLY A O 1
ATOM 4971 N N . ARG A 1 636 ? -1.585 33.122 2.951 1.00 93.81 636 ARG A N 1
ATOM 4972 C CA . ARG A 1 636 ? -0.943 31.817 3.165 1.00 93.81 636 ARG A CA 1
ATOM 4973 C C . ARG A 1 636 ? -0.685 31.585 4.648 1.00 93.81 636 ARG A C 1
ATOM 4975 O O . ARG A 1 636 ? -0.278 32.497 5.364 1.00 93.81 636 ARG A O 1
ATOM 4982 N N . ILE A 1 637 ? -0.891 30.346 5.083 1.00 94.31 637 ILE A N 1
ATOM 4983 C CA . ILE A 1 637 ? -0.626 29.906 6.451 1.00 94.31 637 ILE A CA 1
ATOM 4984 C C . ILE A 1 637 ? 0.586 28.983 6.422 1.00 94.31 637 ILE A C 1
ATOM 4986 O O . ILE A 1 637 ? 0.602 27.998 5.686 1.00 94.31 637 ILE A O 1
ATOM 4990 N N . VAL A 1 638 ? 1.581 29.305 7.236 1.00 94.12 638 VAL A N 1
ATOM 4991 C CA . VAL A 1 638 ? 2.800 28.528 7.433 1.00 94.12 638 VAL A CA 1
ATOM 4992 C C . VAL A 1 638 ? 2.728 27.870 8.801 1.00 94.12 638 VAL A C 1
ATOM 4994 O O . VAL A 1 638 ? 2.366 28.513 9.784 1.00 94.12 638 VAL A O 1
ATOM 4997 N N . GLU A 1 639 ? 3.031 26.579 8.861 1.00 94.62 639 GLU A N 1
ATOM 4998 C CA . GLU A 1 639 ? 3.054 25.799 10.097 1.00 94.62 639 GLU A CA 1
ATOM 4999 C C . GLU A 1 639 ? 4.506 25.473 10.438 1.00 94.62 639 GLU A C 1
ATOM 5001 O O . GLU A 1 639 ? 5.187 24.835 9.638 1.00 94.62 639 GLU A O 1
ATOM 5006 N N . VAL A 1 640 ? 4.969 25.924 11.602 1.00 93.44 640 VAL A N 1
ATOM 5007 C CA . VAL A 1 640 ? 6.346 25.727 12.081 1.00 93.44 640 VAL A CA 1
ATOM 5008 C C . VAL A 1 640 ? 6.319 25.209 13.513 1.00 93.44 640 VAL A C 1
ATOM 5010 O O . VAL A 1 640 ? 5.377 25.483 14.262 1.00 93.44 640 VAL A O 1
ATOM 5013 N N . SER A 1 641 ? 7.319 24.413 13.886 1.00 93.06 641 SER A N 1
ATOM 5014 C CA . SER A 1 641 ? 7.491 23.970 15.268 1.00 93.06 641 SER A CA 1
ATOM 5015 C C . SER A 1 641 ? 7.824 25.157 16.171 1.00 93.06 641 SER A C 1
ATOM 5017 O O . SER A 1 641 ? 8.586 26.045 15.795 1.00 93.06 641 SER A O 1
ATOM 5019 N N . LEU A 1 642 ? 7.279 25.178 17.386 1.00 90.94 642 LEU A N 1
ATOM 5020 C CA . LEU A 1 642 ? 7.652 26.184 18.378 1.00 90.94 642 LEU A CA 1
ATOM 5021 C C . LEU A 1 642 ? 9.124 26.041 18.796 1.00 90.94 642 LEU A C 1
ATOM 5023 O O . LEU A 1 642 ? 9.751 27.051 19.099 1.00 90.94 642 LEU A O 1
ATOM 5027 N N . ALA A 1 643 ? 9.678 24.822 18.756 1.00 91.94 643 ALA A N 1
ATOM 5028 C CA . ALA A 1 643 ? 11.098 24.592 19.027 1.00 91.94 643 ALA A CA 1
ATOM 5029 C C . ALA A 1 643 ? 11.993 25.358 18.048 1.00 91.94 643 ALA A C 1
ATOM 5031 O O . ALA A 1 643 ? 12.910 26.041 18.481 1.00 91.94 643 ALA A O 1
ATOM 5032 N N . ASP A 1 644 ? 11.668 25.356 16.755 1.00 90.44 644 ASP A N 1
ATOM 5033 C CA . ASP A 1 644 ? 12.463 26.065 15.742 1.00 90.44 644 ASP A CA 1
ATOM 5034 C C . ASP A 1 644 ? 12.373 27.593 15.902 1.00 90.44 644 ASP A C 1
ATOM 5036 O O . ASP A 1 644 ? 13.322 28.319 15.608 1.00 90.44 644 ASP A O 1
ATOM 5040 N N . LEU A 1 645 ? 11.231 28.090 16.394 1.00 89.44 645 LEU A N 1
ATOM 5041 C CA . LEU A 1 645 ? 11.003 29.517 16.639 1.00 89.44 645 LEU A CA 1
ATOM 5042 C C . LEU A 1 645 ? 11.656 30.023 17.932 1.00 89.44 645 LEU A C 1
ATOM 5044 O O . LEU A 1 645 ? 11.924 31.220 18.026 1.00 89.44 645 LEU A O 1
ATOM 5048 N N . GLN A 1 646 ? 11.874 29.144 18.918 1.00 87.12 646 GLN A N 1
ATOM 5049 C CA . GLN A 1 646 ? 12.376 29.511 20.247 1.00 87.12 646 GLN A CA 1
ATOM 5050 C C . GLN A 1 646 ? 13.790 28.983 20.554 1.00 87.12 646 GLN A C 1
ATOM 5052 O O . GLN A 1 646 ? 14.451 29.531 21.430 1.00 87.12 646 GLN A O 1
ATOM 5057 N N . LYS A 1 647 ? 14.276 27.997 19.786 1.00 85.69 647 LYS A N 1
ATOM 5058 C CA . LYS A 1 647 ? 15.486 27.180 20.019 1.00 85.69 647 LYS A CA 1
ATOM 5059 C C . LYS A 1 647 ? 15.428 26.280 21.263 1.00 85.69 647 LYS A C 1
ATOM 5061 O O . LYS A 1 647 ? 16.469 25.866 21.762 1.00 85.69 647 LYS A O 1
ATOM 5066 N N . ASP A 1 648 ? 14.219 25.937 21.710 1.00 87.56 648 ASP A N 1
ATOM 5067 C CA . ASP A 1 648 ? 13.974 25.067 22.866 1.00 87.56 648 ASP A CA 1
ATOM 5068 C C . ASP A 1 648 ? 13.293 23.753 22.442 1.00 87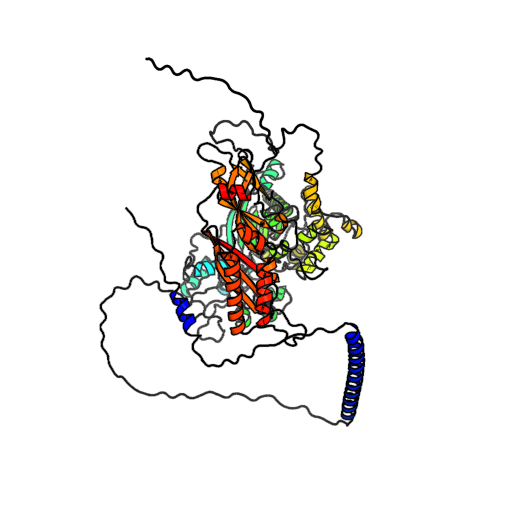.56 648 ASP A C 1
ATOM 5070 O O . ASP A 1 648 ? 12.120 23.728 22.057 1.00 87.56 648 ASP A O 1
ATOM 5074 N N . GLU A 1 649 ? 14.007 22.633 22.567 1.00 87.31 649 GLU A N 1
ATOM 5075 C CA . GLU A 1 649 ? 13.546 21.304 22.124 1.00 87.31 649 GLU A CA 1
ATOM 5076 C C . GLU A 1 649 ? 12.353 20.749 22.924 1.00 87.31 649 GLU A C 1
ATOM 5078 O O . GLU A 1 649 ? 11.562 19.944 22.414 1.00 87.31 649 GLU A O 1
ATOM 5083 N N . GLU A 1 650 ? 12.156 21.206 24.167 1.00 85.44 650 GLU A N 1
ATOM 5084 C CA . GLU A 1 650 ? 11.037 20.772 25.016 1.00 85.44 650 GLU A CA 1
ATOM 5085 C C . GLU A 1 650 ? 9.669 21.088 24.393 1.00 85.44 650 GLU A C 1
ATOM 5087 O O . GLU A 1 650 ? 8.682 20.389 24.639 1.00 85.44 650 GLU A O 1
ATOM 5092 N N . HIS A 1 651 ? 9.606 22.115 23.544 1.00 85.38 651 HIS A N 1
ATOM 5093 C CA . HIS A 1 651 ? 8.385 22.591 22.904 1.00 85.38 651 HIS A CA 1
ATOM 5094 C C . HIS A 1 651 ? 8.194 22.091 21.463 1.00 85.38 651 HIS A C 1
ATOM 5096 O O . HIS A 1 651 ? 7.275 22.540 20.774 1.00 85.38 651 HIS A O 1
ATOM 5102 N N . SER A 1 652 ? 8.985 21.108 21.023 1.00 90.12 652 SER A N 1
ATOM 5103 C CA . SER A 1 652 ? 8.945 20.521 19.669 1.00 90.12 652 SER A CA 1
ATOM 5104 C C . SER A 1 652 ? 7.576 19.969 19.248 1.00 90.12 652 SER A C 1
ATOM 5106 O O . SER A 1 652 ? 7.219 19.965 18.070 1.00 90.12 652 SER A O 1
ATOM 5108 N N . PHE A 1 653 ? 6.755 19.537 20.207 1.00 91.44 653 PHE A N 1
ATOM 5109 C CA . PHE A 1 653 ? 5.422 18.995 19.936 1.00 91.44 653 PHE A CA 1
ATOM 5110 C C . PHE A 1 653 ? 4.353 20.056 19.631 1.00 91.44 653 PHE A C 1
ATOM 5112 O O . PHE A 1 653 ? 3.205 19.712 19.330 1.00 91.44 653 PHE A O 1
ATOM 5119 N N . ARG A 1 654 ? 4.678 21.345 19.754 1.00 92.19 654 ARG A N 1
ATOM 5120 C CA . ARG A 1 654 ? 3.741 22.447 19.525 1.00 92.19 654 ARG A CA 1
ATOM 5121 C C . ARG A 1 654 ? 3.990 23.039 18.156 1.00 92.19 654 ARG A C 1
ATOM 5123 O O . ARG A 1 654 ? 5.093 23.466 17.846 1.00 92.19 654 ARG A O 1
ATOM 5130 N N . LYS A 1 655 ? 2.939 23.111 17.354 1.00 94.69 655 LYS A N 1
ATOM 5131 C CA . LYS A 1 655 ? 2.982 23.696 16.020 1.00 94.69 655 LYS A CA 1
ATOM 5132 C C . LYS A 1 655 ? 2.284 25.040 16.026 1.00 94.69 655 LYS A C 1
ATOM 5134 O O . LYS A 1 655 ? 1.101 25.127 16.361 1.00 94.69 655 LYS A O 1
ATOM 5139 N N . VAL A 1 656 ? 3.003 26.079 15.636 1.00 94.56 656 VAL A N 1
ATOM 5140 C CA . VAL A 1 656 ? 2.480 27.434 15.492 1.00 94.56 656 VAL A CA 1
ATOM 5141 C C . VAL A 1 656 ? 2.093 27.655 14.038 1.00 94.56 656 VAL A C 1
ATOM 5143 O O . VAL A 1 656 ? 2.837 27.320 13.119 1.00 94.56 656 VAL A O 1
ATOM 5146 N N . ARG A 1 657 ? 0.906 28.220 13.825 1.00 95.25 657 ARG A N 1
ATOM 5147 C CA . ARG A 1 657 ? 0.413 28.632 12.514 1.00 95.25 657 ARG A CA 1
ATOM 5148 C C . ARG A 1 657 ? 0.531 30.137 12.390 1.00 95.25 657 ARG A C 1
ATOM 5150 O O . ARG A 1 657 ? -0.130 30.870 13.126 1.00 95.25 657 ARG A O 1
ATOM 5157 N N . LEU A 1 658 ? 1.337 30.571 11.435 1.00 94.06 658 LEU A N 1
ATOM 5158 C CA . LEU A 1 658 ? 1.589 31.964 11.109 1.00 94.06 658 LEU A CA 1
ATOM 5159 C C . LEU A 1 658 ? 0.932 32.287 9.767 1.00 94.06 658 LEU A C 1
ATOM 5161 O O . LEU A 1 658 ? 1.156 31.586 8.783 1.00 94.06 658 LEU A O 1
ATOM 5165 N N . ARG A 1 659 ? 0.097 33.323 9.715 1.00 93.44 659 ARG A N 1
ATOM 5166 C CA . ARG A 1 659 ? -0.524 33.796 8.471 1.00 93.44 659 ARG A CA 1
ATOM 5167 C C . ARG A 1 659 ? 0.278 34.967 7.919 1.00 93.44 659 ARG A C 1
ATOM 5169 O O . ARG A 1 659 ? 0.607 35.869 8.676 1.00 93.44 659 ARG A O 1
ATOM 5176 N N . VAL A 1 660 ? 0.573 34.962 6.620 1.00 93.50 660 VAL A N 1
ATOM 5177 C CA . VAL A 1 660 ? 1.164 36.118 5.929 1.00 93.50 660 VAL A CA 1
ATOM 5178 C C . VAL A 1 660 ? 0.076 37.165 5.719 1.00 93.50 660 VAL A C 1
ATOM 5180 O O . VAL A 1 660 ? -0.865 36.921 4.960 1.00 93.50 660 VAL A O 1
ATOM 5183 N N . ASP A 1 661 ? 0.206 38.310 6.378 1.00 91.06 661 ASP A N 1
ATOM 5184 C CA . ASP A 1 661 ? -0.764 39.401 6.259 1.00 91.06 661 ASP A CA 1
ATOM 5185 C C . ASP A 1 661 ? -0.270 40.484 5.288 1.00 91.06 661 ASP A C 1
ATOM 5187 O O . ASP A 1 661 ? -1.041 40.925 4.436 1.00 91.06 661 ASP A O 1
ATOM 5191 N N . GLU A 1 662 ? 1.024 40.827 5.322 1.00 91.75 662 GLU A N 1
ATOM 5192 C CA . GLU A 1 662 ? 1.620 41.847 4.449 1.00 91.75 662 GLU A CA 1
ATOM 5193 C C . GLU A 1 662 ? 2.981 41.409 3.884 1.00 91.75 662 GLU A C 1
ATOM 5195 O O . GLU A 1 662 ? 3.683 40.586 4.474 1.00 91.75 662 GLU A O 1
ATOM 5200 N N . VAL A 1 663 ? 3.364 41.956 2.725 1.00 91.12 663 VAL A N 1
ATOM 5201 C CA . VAL A 1 663 ? 4.658 41.690 2.076 1.00 91.12 663 VAL A CA 1
ATOM 5202 C C . VAL A 1 663 ? 5.376 43.017 1.839 1.00 91.12 663 VAL A C 1
ATOM 5204 O O . VAL A 1 663 ? 4.862 43.878 1.131 1.00 91.12 663 VAL A O 1
ATOM 5207 N N . GLN A 1 664 ? 6.573 43.168 2.403 1.00 88.69 664 GLN A N 1
ATOM 5208 C CA . GLN A 1 664 ? 7.451 44.324 2.219 1.00 88.69 664 GLN A CA 1
ATOM 5209 C C . GLN A 1 664 ? 8.703 43.906 1.449 1.00 88.69 664 GLN A C 1
ATOM 5211 O O . GLN A 1 664 ? 9.539 43.151 1.950 1.00 88.69 664 GLN A O 1
ATOM 5216 N N . GLY A 1 665 ? 8.831 44.369 0.204 1.00 87.75 665 GLY A N 1
ATOM 5217 C CA . GLY A 1 665 ? 9.914 43.940 -0.681 1.00 87.75 665 GLY A CA 1
ATOM 5218 C C . GLY A 1 665 ? 9.903 42.418 -0.863 1.00 87.75 665 GLY A C 1
ATOM 5219 O O . GLY A 1 665 ? 8.961 41.863 -1.424 1.00 87.75 665 GLY A O 1
ATOM 5220 N N . LYS A 1 666 ? 10.943 41.736 -0.366 1.00 89.62 666 LYS A N 1
ATOM 5221 C CA . LYS A 1 666 ? 11.039 40.263 -0.358 1.00 89.62 666 LYS A CA 1
ATOM 5222 C C . LYS A 1 666 ? 10.689 39.624 0.991 1.00 89.62 666 LYS A C 1
ATOM 5224 O O . LYS A 1 666 ? 10.740 38.402 1.103 1.00 89.62 666 LYS A O 1
ATOM 5229 N N . ASN A 1 667 ? 10.325 40.411 2.000 1.00 92.19 667 ASN A N 1
ATOM 5230 C CA . ASN A 1 667 ? 9.991 39.933 3.339 1.00 92.19 667 ASN A CA 1
ATOM 5231 C C . ASN A 1 667 ? 8.471 39.804 3.506 1.00 92.19 667 ASN A C 1
ATOM 5233 O O . ASN A 1 667 ? 7.722 40.750 3.285 1.00 92.19 667 ASN A O 1
ATOM 5237 N N . CYS A 1 668 ? 8.008 38.627 3.912 1.00 92.94 668 CYS A N 1
ATOM 5238 C CA . CYS A 1 668 ? 6.616 38.355 4.252 1.00 92.94 668 CYS A CA 1
ATOM 5239 C C . CYS A 1 668 ? 6.437 38.510 5.764 1.00 92.94 668 CYS A C 1
ATOM 5241 O O . CYS A 1 668 ? 6.985 37.711 6.526 1.00 92.94 668 CYS A O 1
ATOM 5243 N N . LEU A 1 669 ? 5.668 39.512 6.188 1.00 93.56 669 LEU A N 1
ATOM 5244 C CA . LEU A 1 669 ? 5.338 39.745 7.589 1.00 93.56 669 LEU A CA 1
ATOM 5245 C C . LEU A 1 669 ? 4.164 38.855 7.986 1.00 93.56 669 LEU A C 1
ATOM 5247 O O . LEU A 1 669 ? 3.114 38.844 7.333 1.00 93.56 669 LEU A O 1
ATOM 5251 N N . THR A 1 670 ? 4.352 38.089 9.056 1.00 93.56 670 THR A N 1
ATOM 5252 C CA . THR A 1 670 ? 3.344 37.138 9.525 1.00 93.56 670 THR A CA 1
ATOM 5253 C C . THR A 1 670 ? 2.714 37.539 10.849 1.00 93.56 670 THR A C 1
ATOM 5255 O O . THR A 1 670 ? 3.309 38.274 11.631 1.00 93.56 670 THR A O 1
ATOM 5258 N N . ASN A 1 671 ? 1.510 37.035 11.104 1.00 91.88 671 ASN A N 1
ATOM 5259 C CA . ASN A 1 671 ? 0.780 37.193 12.356 1.00 91.88 671 ASN A CA 1
ATOM 5260 C C . ASN A 1 671 ? 0.341 35.822 12.899 1.00 91.88 671 ASN A C 1
ATOM 5262 O O . ASN A 1 671 ? 0.236 34.840 12.154 1.00 91.88 671 ASN A O 1
ATOM 5266 N N . PHE A 1 672 ? 0.080 35.738 14.202 1.00 92.62 672 PHE A N 1
ATOM 5267 C CA . PHE A 1 672 ? -0.357 34.509 14.854 1.00 92.62 672 PHE A CA 1
ATOM 5268 C C . PHE A 1 672 ? -1.784 34.134 14.420 1.00 92.62 672 PHE A C 1
ATOM 5270 O O . PHE A 1 672 ? -2.737 34.878 14.631 1.00 92.62 672 PHE A O 1
ATOM 5277 N N . HIS A 1 673 ? -1.948 32.948 13.831 1.00 92.81 673 HIS A N 1
ATOM 5278 C CA . HIS A 1 673 ? -3.240 32.444 13.353 1.00 92.81 673 HIS A CA 1
ATOM 5279 C C . HIS A 1 673 ? -3.775 31.283 14.204 1.00 92.81 673 HIS A C 1
ATOM 5281 O O . HIS A 1 673 ? -4.986 31.065 14.306 1.00 92.81 673 HIS A O 1
ATOM 5287 N N . GLY A 1 674 ? -2.891 30.493 14.808 1.00 94.00 674 GLY A N 1
ATOM 5288 C CA . GLY A 1 674 ? -3.306 29.409 15.688 1.00 94.00 674 GLY A CA 1
ATOM 5289 C C . GLY A 1 674 ? -2.155 28.559 16.192 1.00 94.00 674 GLY A C 1
ATOM 5290 O O . GLY A 1 674 ? -1.006 28.725 15.796 1.00 94.00 674 GLY A O 1
ATOM 5291 N N . LEU A 1 675 ? -2.500 27.613 17.055 1.00 94.50 675 LEU A N 1
ATOM 5292 C CA . LEU A 1 675 ? -1.566 26.670 17.657 1.00 94.50 675 LEU A CA 1
ATOM 5293 C C . LEU A 1 675 ? -2.208 25.285 17.659 1.00 94.50 675 LEU A C 1
ATOM 5295 O O . LEU A 1 675 ? -3.404 25.154 17.928 1.00 94.50 675 LEU A O 1
ATOM 5299 N N . ASP A 1 676 ? -1.434 24.260 17.332 1.00 94.62 676 ASP A N 1
ATOM 5300 C CA . ASP A 1 676 ? -1.873 22.866 17.336 1.00 94.62 676 ASP A CA 1
ATOM 5301 C C . ASP A 1 676 ? -0.805 21.966 17.961 1.00 94.62 676 ASP A C 1
ATOM 5303 O O . ASP A 1 676 ? 0.353 22.352 18.119 1.00 94.62 676 ASP A O 1
ATOM 5307 N N . PHE A 1 677 ? -1.204 20.753 18.316 1.00 92.62 677 PHE A N 1
ATOM 5308 C CA . PHE A 1 677 ? -0.298 19.724 18.824 1.00 92.62 677 PHE A CA 1
ATOM 5309 C C . PHE A 1 677 ? 0.118 18.770 17.707 1.00 92.62 677 PHE A C 1
ATOM 5311 O O . PHE A 1 677 ? -0.664 18.469 16.799 1.00 92.62 677 PHE A O 1
ATOM 5318 N N . THR A 1 678 ? 1.325 18.220 17.805 1.00 94.31 678 THR A N 1
ATOM 5319 C CA . THR A 1 678 ? 1.717 17.067 17.001 1.00 94.31 678 THR A CA 1
ATOM 5320 C C . THR A 1 678 ? 0.891 15.832 17.391 1.00 94.31 678 THR A C 1
ATOM 5322 O O . THR A 1 678 ? 0.443 15.658 18.532 1.00 94.31 678 THR A O 1
ATOM 5325 N N . SER A 1 679 ? 0.624 14.958 16.417 1.00 91.44 679 SER A N 1
ATOM 5326 C CA . SER A 1 679 ? -0.221 13.778 16.635 1.00 91.44 679 SER A CA 1
ATOM 5327 C C . SER A 1 679 ? 0.429 12.741 17.553 1.00 91.44 679 SER A C 1
ATOM 5329 O O . SER A 1 679 ? -0.269 12.062 18.302 1.00 91.44 679 SER A O 1
ATOM 5331 N N . ASP A 1 680 ? 1.750 12.618 17.486 1.00 91.06 680 ASP A N 1
ATOM 5332 C CA . ASP A 1 680 ? 2.599 11.754 18.311 1.00 91.06 680 ASP A CA 1
ATOM 5333 C C . ASP A 1 680 ? 2.489 12.119 19.794 1.00 91.06 680 ASP A C 1
ATOM 5335 O O . ASP A 1 680 ? 2.118 11.262 20.599 1.00 91.06 680 ASP A O 1
ATOM 5339 N N . LYS A 1 681 ? 2.694 13.392 20.160 1.00 91.00 681 LYS A N 1
ATOM 5340 C CA . LYS A 1 681 ? 2.566 13.836 21.551 1.00 91.00 681 LYS A CA 1
ATOM 5341 C C . LYS A 1 681 ? 1.167 13.594 22.093 1.00 91.00 681 LYS A C 1
ATOM 5343 O O . LYS A 1 681 ? 1.028 13.043 23.183 1.00 91.00 681 LYS A O 1
ATOM 5348 N N . LEU A 1 682 ? 0.125 13.937 21.333 1.00 91.25 682 LEU A N 1
ATOM 5349 C CA . LEU A 1 682 ? -1.252 13.701 21.767 1.00 91.25 682 LEU A CA 1
ATOM 5350 C C . LEU A 1 682 ? -1.517 12.205 22.017 1.00 91.25 682 LEU A C 1
ATOM 5352 O O . LEU A 1 682 ? -2.086 11.851 23.047 1.00 91.25 682 LEU A O 1
ATOM 5356 N N . ARG A 1 683 ? -1.073 11.321 21.113 1.00 91.38 683 ARG A N 1
ATOM 5357 C CA . ARG A 1 683 ? -1.221 9.862 21.270 1.00 91.38 683 ARG A CA 1
ATOM 5358 C C . ARG A 1 683 ? -0.406 9.311 22.445 1.00 91.38 683 ARG A C 1
ATOM 5360 O O . ARG A 1 683 ? -0.869 8.389 23.102 1.00 91.38 683 ARG A O 1
ATOM 5367 N N . SER A 1 684 ? 0.756 9.891 22.744 1.00 92.31 684 SER A N 1
ATOM 5368 C CA . SER A 1 684 ? 1.600 9.503 23.887 1.00 92.31 684 SER A CA 1
ATOM 5369 C C . SER A 1 684 ? 0.991 9.885 25.246 1.00 92.31 684 SER A C 1
ATOM 5371 O O . SER A 1 684 ? 1.118 9.142 26.229 1.00 92.31 684 SER A O 1
ATOM 5373 N N . LEU A 1 685 ? 0.292 11.027 25.304 1.00 91.62 685 LEU A N 1
ATOM 5374 C CA . LEU A 1 685 ? -0.399 11.507 26.505 1.00 91.62 685 LEU A CA 1
ATOM 5375 C C . LEU A 1 685 ? -1.654 10.679 26.831 1.00 91.62 685 LEU A C 1
ATOM 5377 O O . LEU A 1 685 ? -1.941 10.409 28.001 1.00 91.62 685 LEU A O 1
ATOM 5381 N N . VAL A 1 686 ? -2.394 10.247 25.804 1.00 91.88 686 VAL A N 1
ATOM 5382 C CA . VAL A 1 686 ? -3.630 9.467 25.961 1.00 91.88 686 VAL A CA 1
ATOM 5383 C C . VAL A 1 686 ? -3.305 8.000 26.261 1.00 91.88 686 VAL A C 1
ATOM 5385 O O . VAL A 1 686 ? -3.194 7.160 25.373 1.00 91.88 686 VAL A O 1
ATOM 5388 N N . ARG A 1 687 ? -3.178 7.682 27.551 1.00 90.81 687 ARG A N 1
ATOM 5389 C CA . ARG A 1 687 ? -2.978 6.314 28.064 1.00 90.81 687 ARG A CA 1
ATOM 5390 C C . ARG A 1 687 ? -4.248 5.735 28.695 1.00 90.81 687 ARG A C 1
ATOM 5392 O O . ARG A 1 687 ? -5.124 6.478 29.139 1.00 90.81 687 ARG A O 1
ATOM 5399 N N . LYS A 1 688 ? -4.328 4.400 28.768 1.00 92.75 688 LYS A N 1
ATOM 5400 C CA . LYS A 1 688 ? -5.380 3.673 29.508 1.00 92.75 688 LYS A CA 1
ATOM 5401 C C . LYS A 1 688 ? -5.234 3.898 31.027 1.00 92.75 688 LYS A C 1
ATOM 5403 O O . LYS A 1 688 ? -4.179 4.319 31.491 1.00 92.75 688 LYS A O 1
ATOM 5408 N N . TRP A 1 689 ? -6.287 3.585 31.791 1.00 93.31 689 TRP A N 1
ATOM 5409 C CA . TRP A 1 689 ? -6.319 3.618 33.272 1.00 93.31 689 TRP A CA 1
ATOM 5410 C C . TRP A 1 689 ? -6.294 4.998 33.947 1.00 93.31 689 TRP A C 1
ATOM 5412 O O . TRP A 1 689 ? -6.128 5.093 35.163 1.00 93.31 689 TRP A O 1
ATOM 5422 N N . GLN A 1 690 ? -6.522 6.062 33.186 1.00 94.56 690 GLN A N 1
ATOM 5423 C CA . GLN A 1 690 ? -6.683 7.433 33.672 1.00 94.56 690 GLN A CA 1
ATOM 5424 C C . GLN A 1 690 ? -7.879 8.085 32.970 1.00 94.56 690 GLN A C 1
ATOM 5426 O O . GLN A 1 690 ? -8.319 7.618 31.918 1.00 94.56 690 GLN A O 1
ATOM 5431 N N . THR A 1 691 ? -8.412 9.159 33.544 1.00 96.44 691 THR A N 1
ATOM 5432 C CA . THR A 1 691 ? -9.507 9.923 32.928 1.00 96.44 691 THR A CA 1
ATOM 5433 C C . THR A 1 691 ? -8.942 11.017 32.038 1.00 96.44 691 THR A C 1
ATOM 5435 O O . THR A 1 691 ? -8.040 11.744 32.453 1.00 96.44 691 THR A O 1
ATOM 5438 N N . LEU A 1 692 ? -9.507 11.160 30.842 1.00 96.62 692 LEU A N 1
ATOM 5439 C CA . LEU A 1 692 ? -9.268 12.289 29.951 1.00 96.62 692 LEU A CA 1
ATOM 5440 C C . LEU A 1 692 ? -10.320 13.372 30.216 1.00 96.62 692 LEU A C 1
ATOM 5442 O O . LEU A 1 692 ? -11.523 13.097 30.220 1.00 96.62 692 LEU A O 1
ATOM 5446 N N . ILE A 1 693 ? -9.868 14.607 30.422 1.00 96.25 693 ILE A N 1
ATOM 5447 C CA . ILE A 1 693 ? -10.725 15.771 30.640 1.00 96.25 693 ILE A CA 1
ATOM 5448 C C . ILE A 1 693 ? -10.443 16.793 29.541 1.00 96.25 693 ILE A C 1
ATOM 5450 O O . ILE A 1 693 ? -9.331 17.292 29.409 1.00 96.25 693 ILE A O 1
ATOM 5454 N N . GLU A 1 694 ? -11.470 17.104 28.755 1.00 95.38 694 GLU A N 1
ATOM 5455 C CA . GLU A 1 694 ? -11.434 18.126 27.706 1.00 95.38 694 GLU A CA 1
ATOM 5456 C C . GLU A 1 694 ? -12.353 19.294 28.064 1.00 95.38 694 GLU A C 1
ATOM 5458 O O . GLU A 1 694 ? -13.452 19.085 28.591 1.00 95.38 694 GLU A O 1
ATOM 5463 N N . ALA A 1 695 ? -11.903 20.508 27.751 1.00 95.56 695 ALA A N 1
ATOM 5464 C CA . ALA A 1 695 ? -12.668 21.744 27.861 1.00 95.56 695 ALA A CA 1
ATOM 5465 C C . ALA A 1 695 ? -12.394 22.637 26.644 1.00 95.56 695 ALA A C 1
ATOM 5467 O O . ALA A 1 695 ? -11.276 22.684 26.127 1.00 95.56 695 ALA A O 1
ATOM 5468 N N . ASN A 1 696 ? -13.411 23.352 26.177 1.00 95.81 696 ASN A N 1
ATOM 5469 C CA . ASN A 1 696 ? -13.303 24.283 25.063 1.00 95.81 696 ASN A CA 1
ATOM 5470 C C . ASN A 1 696 ? -14.034 25.590 25.375 1.00 95.81 696 ASN A C 1
ATOM 5472 O O . ASN A 1 696 ? -15.131 25.581 25.923 1.00 95.81 696 ASN A O 1
ATOM 5476 N N . VAL A 1 697 ? -13.425 26.717 25.008 1.00 96.31 697 VAL A N 1
ATOM 5477 C CA . VAL A 1 697 ? -13.984 28.055 25.254 1.00 96.31 697 VAL A CA 1
ATOM 5478 C C . VAL A 1 697 ? -13.782 28.923 24.025 1.00 96.31 697 VAL A C 1
ATOM 5480 O O . VAL A 1 697 ? -12.719 28.895 23.405 1.00 96.31 697 VAL A O 1
ATOM 5483 N N . THR A 1 698 ? -14.806 29.692 23.665 1.00 96.44 698 THR A N 1
ATOM 5484 C CA . THR A 1 698 ? -14.696 30.801 22.711 1.00 96.44 698 THR A CA 1
ATOM 5485 C C . THR A 1 698 ? -14.569 32.111 23.463 1.00 96.44 698 THR A C 1
ATOM 5487 O O . THR A 1 698 ? -15.462 32.441 24.239 1.00 96.44 698 THR A O 1
ATOM 5490 N N . VAL A 1 699 ? -13.495 32.853 23.213 1.00 95.12 699 VAL A N 1
ATOM 5491 C CA . VAL A 1 699 ? -13.206 34.128 23.876 1.00 95.12 699 VAL A CA 1
ATOM 5492 C C . VAL A 1 699 ? -12.898 35.181 22.818 1.00 95.12 699 VAL A C 1
ATOM 5494 O O . VAL A 1 699 ? -12.320 34.872 21.774 1.00 95.12 699 VAL A O 1
ATOM 5497 N N . LYS A 1 700 ? -13.321 36.415 23.084 1.00 95.00 700 LYS A N 1
ATOM 5498 C CA . LYS A 1 700 ? -12.935 37.599 22.321 1.00 95.00 700 LYS A CA 1
ATOM 5499 C C . LYS A 1 700 ? -11.798 38.288 23.082 1.00 95.00 700 LYS A C 1
ATOM 5501 O O . LYS A 1 700 ? -11.966 38.548 24.271 1.00 95.00 700 LYS A O 1
ATOM 5506 N N . THR A 1 701 ? -10.657 38.506 22.436 1.00 93.88 701 THR A N 1
ATOM 5507 C CA . THR A 1 701 ? -9.524 39.249 23.019 1.00 93.88 701 THR A CA 1
ATOM 5508 C C . THR A 1 701 ? -9.797 40.755 23.006 1.00 93.88 701 THR A C 1
ATOM 5510 O O . THR A 1 701 ? -10.766 41.202 22.388 1.00 93.88 701 THR A O 1
ATOM 5513 N N . THR A 1 702 ? -8.929 41.544 23.645 1.00 93.12 702 THR A N 1
ATOM 5514 C CA . THR A 1 702 ? -9.017 43.019 23.643 1.00 93.12 702 THR A CA 1
ATOM 5515 C C . THR A 1 702 ? -8.932 43.612 22.237 1.00 93.12 702 THR A C 1
ATOM 5517 O O . THR A 1 702 ? -9.631 44.571 21.937 1.00 93.12 702 THR A O 1
ATOM 5520 N N . ASP A 1 703 ? -8.138 42.998 21.354 1.00 89.69 703 ASP A N 1
ATOM 5521 C CA . ASP A 1 703 ? -7.938 43.462 19.970 1.00 89.69 703 ASP A CA 1
ATOM 5522 C C . ASP A 1 703 ? -8.999 42.895 19.009 1.00 89.69 703 ASP A C 1
ATOM 5524 O O . ASP A 1 703 ? -8.774 42.758 17.810 1.00 89.69 703 ASP A O 1
ATOM 5528 N N . ASP A 1 704 ? -10.153 42.490 19.538 1.00 91.06 704 ASP A N 1
ATOM 5529 C CA . ASP A 1 704 ? -11.296 41.998 18.774 1.00 91.06 704 ASP A CA 1
ATOM 5530 C C . ASP A 1 704 ? -11.089 40.692 17.974 1.00 91.06 704 ASP A C 1
ATOM 5532 O O . ASP A 1 704 ? -11.921 40.336 17.130 1.00 91.06 704 ASP A O 1
ATOM 5536 N N . TYR A 1 705 ? -10.060 39.896 18.293 1.00 92.62 705 TYR A N 1
ATOM 5537 C CA . TYR A 1 705 ? -9.915 38.542 17.749 1.00 92.62 705 TYR A CA 1
ATOM 5538 C C . TYR A 1 705 ? -10.842 37.571 18.482 1.00 92.62 705 TYR A C 1
ATOM 5540 O O . TYR A 1 705 ? -10.814 37.445 19.706 1.00 92.62 705 TYR A O 1
ATOM 5548 N N . LEU A 1 706 ? -11.648 36.823 17.726 1.00 94.94 706 LEU A N 1
ATOM 5549 C CA . LEU A 1 706 ? -12.495 35.765 18.270 1.00 94.94 706 LEU A CA 1
ATOM 5550 C C . LEU A 1 706 ? -11.770 34.428 18.132 1.00 94.94 706 LEU A C 1
ATOM 5552 O O . LEU A 1 706 ? -11.653 33.882 17.032 1.00 94.94 706 LEU A O 1
ATOM 5556 N N . ILE A 1 707 ? -11.300 33.892 19.254 1.00 95.12 707 ILE A N 1
ATOM 5557 C CA . ILE A 1 707 ? -10.493 32.672 19.324 1.00 95.12 707 ILE A CA 1
ATOM 5558 C C . ILE A 1 707 ? -11.231 31.552 20.058 1.00 95.12 707 ILE A C 1
ATOM 5560 O O . ILE A 1 707 ? -12.026 31.782 20.968 1.00 95.12 707 ILE A O 1
ATOM 5564 N N . ARG A 1 708 ? -10.959 30.305 19.668 1.00 96.25 708 ARG A N 1
ATOM 5565 C CA . ARG A 1 708 ? -11.420 29.100 20.361 1.00 96.25 708 ARG A CA 1
ATOM 5566 C C . ARG A 1 708 ? -10.232 28.315 20.895 1.00 96.25 708 ARG A C 1
ATOM 5568 O O . ARG A 1 708 ? -9.425 27.805 20.116 1.00 96.25 708 ARG A O 1
ATOM 5575 N N . LEU A 1 709 ? -10.176 28.193 22.213 1.00 95.50 709 LEU A N 1
ATOM 5576 C CA . LEU A 1 709 ? -9.140 27.494 22.963 1.00 95.50 709 LEU A CA 1
ATOM 5577 C C . LEU A 1 709 ? -9.659 26.108 23.354 1.00 95.50 709 LEU A C 1
ATOM 5579 O O . LEU A 1 709 ? -10.797 25.971 23.804 1.00 95.50 709 LEU A O 1
ATOM 5583 N N . PHE A 1 710 ? -8.835 25.082 23.164 1.00 96.56 710 PHE A N 1
ATOM 5584 C CA . PHE A 1 710 ? -9.098 23.707 23.578 1.00 96.56 710 PHE A CA 1
ATOM 5585 C C . PHE A 1 710 ? -8.041 23.305 24.595 1.00 96.56 710 PHE A C 1
ATOM 5587 O O . PHE A 1 710 ? -6.855 23.285 24.270 1.00 96.56 710 PHE A O 1
ATOM 5594 N N . ALA A 1 711 ? -8.472 22.954 25.798 1.00 95.00 711 ALA A N 1
ATOM 5595 C CA . ALA A 1 711 ? -7.610 22.450 26.850 1.00 95.00 711 ALA A CA 1
ATOM 5596 C C . ALA A 1 711 ? -7.865 20.961 27.083 1.00 95.00 711 ALA A C 1
ATOM 5598 O O . ALA A 1 711 ? -8.999 20.481 26.995 1.00 95.00 711 ALA A O 1
ATOM 5599 N N . ILE A 1 712 ? -6.788 20.238 27.370 1.00 95.81 712 ILE A N 1
ATOM 5600 C CA . ILE A 1 712 ? -6.797 18.819 27.713 1.00 95.81 712 ILE A CA 1
ATOM 5601 C C . ILE A 1 712 ? -6.041 18.630 29.025 1.00 95.81 712 ILE A C 1
ATOM 5603 O O . ILE A 1 712 ? -5.052 19.316 29.269 1.00 95.81 712 ILE A O 1
ATOM 5607 N N . GLY A 1 713 ? -6.504 17.710 29.863 1.00 95.62 713 GLY A N 1
ATOM 5608 C CA . GLY A 1 713 ? -5.822 17.310 31.086 1.00 95.62 713 GLY A CA 1
ATOM 5609 C C . GLY A 1 713 ? -6.119 15.859 31.439 1.00 95.62 713 GLY A C 1
ATOM 5610 O O . GLY A 1 713 ? -7.156 15.310 31.054 1.00 95.62 713 GLY A O 1
ATOM 5611 N N . PHE A 1 714 ? -5.205 15.237 32.180 1.00 96.62 714 PHE A N 1
ATOM 5612 C CA . PHE A 1 714 ? -5.329 13.851 32.621 1.00 96.62 714 PHE A CA 1
ATOM 5613 C C . PHE A 1 714 ? -5.257 13.765 34.139 1.00 96.62 714 PHE A C 1
ATOM 5615 O O . PHE A 1 714 ? -4.580 14.552 34.790 1.00 96.62 714 PHE A O 1
ATOM 5622 N N . THR A 1 715 ? -5.941 12.794 34.727 1.00 95.88 715 THR A N 1
ATOM 5623 C CA . THR A 1 715 ? -5.865 12.535 36.172 1.00 95.88 715 THR A CA 1
ATOM 5624 C C . THR A 1 715 ? -4.498 11.977 36.565 1.00 95.88 715 THR A C 1
ATOM 5626 O O . THR A 1 715 ? -4.042 10.997 35.973 1.00 95.88 715 THR A O 1
ATOM 5629 N N . LYS A 1 716 ? -3.871 12.548 37.597 1.00 94.38 716 LYS A N 1
ATOM 5630 C CA . LYS A 1 716 ? -2.581 12.105 38.138 1.00 94.38 716 LYS A CA 1
ATOM 5631 C C . LYS A 1 716 ? -2.768 10.995 39.169 1.00 94.38 716 LYS A C 1
ATOM 5633 O O . LYS A 1 716 ? -3.606 11.104 40.065 1.00 94.38 716 LYS A O 1
ATOM 5638 N N . ARG A 1 717 ? -1.950 9.944 39.071 1.00 92.25 717 ARG A N 1
ATOM 5639 C CA . ARG A 1 717 ? -1.910 8.858 40.061 1.00 92.25 717 ARG A CA 1
ATOM 5640 C C . ARG A 1 717 ? -1.313 9.368 41.374 1.00 92.25 717 ARG A C 1
ATOM 5642 O O . ARG A 1 717 ? -0.293 10.056 41.364 1.00 92.25 717 ARG A O 1
ATOM 5649 N N . ARG A 1 718 ? -1.929 9.023 42.506 1.00 90.12 718 ARG A N 1
ATOM 5650 C CA . ARG A 1 718 ? -1.375 9.352 43.830 1.00 90.12 718 ARG A CA 1
ATOM 5651 C C . ARG A 1 718 ? -0.267 8.349 44.202 1.00 90.12 718 ARG A C 1
ATOM 5653 O O . ARG A 1 718 ? -0.433 7.171 43.882 1.00 90.12 718 ARG A O 1
ATOM 5660 N N . PRO A 1 719 ? 0.816 8.764 44.893 1.00 90.25 719 PRO A N 1
ATOM 5661 C CA . PRO A 1 719 ? 1.941 7.880 45.230 1.00 90.25 719 PRO A CA 1
ATOM 5662 C C . PRO A 1 719 ? 1.533 6.569 45.923 1.00 90.25 719 PRO A C 1
ATOM 5664 O O . PRO A 1 719 ? 2.018 5.509 45.551 1.00 90.25 719 PRO A O 1
ATOM 5667 N N . ASN A 1 720 ? 0.546 6.613 46.824 1.00 92.12 720 ASN A N 1
ATOM 5668 C CA . ASN A 1 720 ? 0.107 5.450 47.613 1.00 92.12 720 ASN A CA 1
ATOM 5669 C C . ASN A 1 720 ? -1.190 4.808 47.082 1.00 92.12 720 ASN A C 1
ATOM 5671 O O . ASN A 1 720 ? -1.988 4.246 47.830 1.00 92.12 720 ASN A O 1
ATOM 5675 N N . GLN A 1 721 ? -1.466 4.942 45.784 1.00 92.44 721 GLN A N 1
ATOM 5676 C CA . GLN A 1 721 ? -2.702 4.436 45.191 1.00 92.44 721 GLN A CA 1
ATOM 5677 C C . GLN A 1 721 ? -2.605 2.941 44.852 1.00 92.44 721 GLN A C 1
ATOM 5679 O O . GLN A 1 721 ? -1.939 2.558 43.884 1.00 92.44 721 GLN A O 1
ATOM 5684 N N . ILE A 1 722 ? -3.350 2.124 45.610 1.00 92.44 722 ILE A N 1
ATOM 5685 C CA . ILE A 1 722 ? -3.451 0.662 45.434 1.00 92.44 722 ILE A CA 1
ATOM 5686 C C . ILE A 1 722 ? -4.125 0.307 44.099 1.00 92.44 722 ILE A C 1
ATOM 5688 O O . ILE A 1 722 ? -3.650 -0.547 43.352 1.00 92.44 722 ILE A O 1
ATOM 5692 N N . LYS A 1 723 ? -5.232 0.984 43.758 1.00 91.25 723 LYS A N 1
ATOM 5693 C CA . LYS A 1 723 ? -5.946 0.745 42.495 1.00 91.25 723 LYS A CA 1
ATOM 5694 C C . LYS A 1 723 ? -5.064 1.125 41.304 1.00 91.25 723 LYS A C 1
ATOM 5696 O O . LYS A 1 723 ? -4.594 2.258 41.216 1.00 91.25 723 LYS A O 1
ATOM 5701 N N . LYS A 1 724 ? -4.940 0.209 40.335 1.00 89.06 724 LYS A N 1
ATOM 5702 C CA . LYS A 1 724 ? -4.250 0.457 39.054 1.00 89.06 724 LYS A CA 1
ATOM 5703 C C . LYS A 1 724 ? -4.894 1.597 38.251 1.00 89.06 724 LYS A C 1
ATOM 5705 O O . LYS A 1 724 ? -4.220 2.257 37.470 1.00 89.06 724 LYS A O 1
ATOM 5710 N N . THR A 1 725 ? -6.191 1.831 38.452 1.00 93.31 725 THR A N 1
ATOM 5711 C CA . THR A 1 725 ? -6.985 2.827 37.726 1.00 93.31 725 THR A CA 1
ATOM 5712 C C . THR A 1 725 ? -7.165 4.113 38.514 1.00 93.31 725 THR A C 1
ATOM 5714 O O . THR A 1 725 ? -7.477 4.070 39.705 1.00 93.31 725 THR A O 1
ATOM 5717 N N . THR A 1 726 ? -7.082 5.246 37.823 1.00 93.00 726 THR A N 1
ATOM 5718 C CA . THR A 1 726 ? -7.208 6.595 38.388 1.00 93.00 726 THR A CA 1
ATOM 5719 C C . THR A 1 726 ? -8.380 7.314 37.726 1.00 93.00 726 THR A C 1
ATOM 5721 O O . THR A 1 726 ? -8.204 8.206 36.900 1.00 93.00 726 THR A O 1
ATOM 5724 N N . TYR A 1 727 ? -9.600 6.857 38.011 1.00 95.31 727 TYR A N 1
ATOM 5725 C CA . TYR A 1 727 ? -10.801 7.440 37.418 1.00 95.31 727 TYR A CA 1
ATOM 5726 C C . TYR A 1 727 ? -11.403 8.529 38.311 1.00 95.31 727 TYR A C 1
ATOM 5728 O O . TYR A 1 727 ? -11.578 8.322 39.511 1.00 95.31 727 TYR A O 1
ATOM 5736 N N . ALA A 1 728 ? -11.702 9.687 37.720 1.00 93.31 728 ALA A N 1
ATOM 5737 C CA . ALA A 1 728 ? -12.428 10.768 38.375 1.00 93.31 728 ALA A CA 1
ATOM 5738 C C . ALA A 1 728 ? -13.937 10.545 38.220 1.00 93.31 728 ALA A C 1
ATOM 5740 O O . ALA A 1 728 ? -14.407 10.103 37.169 1.00 93.31 728 ALA A O 1
ATOM 5741 N N . ALA A 1 729 ? -14.709 10.876 39.253 1.00 95.38 729 ALA A N 1
ATOM 5742 C CA . ALA A 1 729 ? -16.164 10.793 39.188 1.00 95.38 729 ALA A CA 1
ATOM 5743 C C . ALA A 1 729 ? -16.730 11.824 38.198 1.00 95.38 729 ALA A C 1
ATOM 5745 O O . ALA A 1 729 ? -16.172 12.910 38.019 1.00 95.38 729 ALA A O 1
ATOM 5746 N N . SER A 1 730 ? -17.887 11.545 37.593 1.00 94.69 730 SER A N 1
ATOM 5747 C CA . SER A 1 730 ? -18.502 12.455 36.614 1.00 94.69 730 SER A CA 1
ATOM 5748 C C . SER A 1 730 ? -18.781 13.857 37.177 1.00 94.69 730 SER A C 1
ATOM 5750 O O . SER A 1 730 ? -18.676 14.840 36.445 1.00 94.69 730 SER A O 1
ATOM 5752 N N . SER A 1 731 ? -19.087 13.974 38.474 1.00 95.94 731 SER A N 1
ATOM 5753 C CA . SER A 1 731 ? -19.244 15.259 39.171 1.00 95.94 731 SER A CA 1
ATOM 5754 C C . SER A 1 731 ? -17.932 16.050 39.233 1.00 95.94 731 SER A C 1
ATOM 5756 O O . SER A 1 731 ? -17.917 17.239 38.915 1.00 95.94 731 SER A O 1
ATOM 5758 N N . GLN A 1 732 ? -16.821 15.379 39.555 1.00 95.19 732 GLN A N 1
ATOM 5759 C CA . GLN A 1 732 ? -15.479 15.966 39.585 1.00 95.19 732 GLN A CA 1
ATOM 5760 C C . GLN A 1 732 ? -15.052 16.428 38.190 1.00 95.19 732 GLN A C 1
ATOM 5762 O O . GLN A 1 732 ? -14.565 17.544 38.046 1.00 95.19 732 GLN A O 1
ATOM 5767 N N . ILE A 1 733 ? -15.319 15.633 37.146 1.00 95.81 733 ILE A N 1
ATOM 5768 C CA . ILE A 1 733 ? -15.036 16.014 35.752 1.00 95.81 733 ILE A CA 1
ATOM 5769 C C . ILE A 1 733 ? -15.788 17.300 35.376 1.00 95.81 733 ILE A C 1
ATOM 5771 O O . ILE A 1 733 ? -15.195 18.207 34.793 1.00 95.81 733 ILE A O 1
ATOM 5775 N N . ARG A 1 734 ? -17.079 17.420 35.725 1.00 95.88 734 ARG A N 1
ATOM 5776 C CA . ARG A 1 734 ? -17.871 18.638 35.456 1.00 95.88 734 ARG A CA 1
ATOM 5777 C C . ARG A 1 734 ? -17.333 19.856 36.213 1.00 95.88 734 ARG A C 1
ATOM 5779 O O . ARG A 1 734 ? -17.253 20.934 35.630 1.00 95.88 734 ARG A O 1
ATOM 5786 N N . ALA A 1 735 ? -16.942 19.685 37.477 1.00 95.94 735 ALA A N 1
ATOM 5787 C CA . ALA A 1 735 ? -16.364 20.757 38.287 1.00 95.94 735 ALA A CA 1
ATOM 5788 C C . ALA A 1 735 ? -15.003 21.225 37.740 1.00 95.94 735 ALA A C 1
ATOM 5790 O O . ALA A 1 735 ? -14.761 22.426 37.640 1.00 95.94 735 ALA A O 1
ATOM 5791 N N . ILE A 1 736 ? -14.150 20.286 37.317 1.00 96.19 736 ILE A N 1
ATOM 5792 C CA . ILE A 1 736 ? -12.860 20.580 36.681 1.00 96.19 736 ILE A CA 1
ATOM 5793 C C . ILE A 1 736 ? -13.078 21.317 35.361 1.00 96.19 736 ILE A C 1
ATOM 5795 O O . ILE A 1 736 ? -12.462 22.355 35.153 1.00 96.19 736 ILE A O 1
ATOM 5799 N N . ARG A 1 737 ? -13.994 20.848 34.501 1.00 96.25 737 ARG A N 1
ATOM 5800 C CA . ARG A 1 737 ? -14.307 21.529 33.234 1.00 96.25 737 ARG A CA 1
ATOM 5801 C C . ARG A 1 737 ? -14.752 22.970 33.455 1.00 96.25 737 ARG A C 1
ATOM 5803 O O . ARG A 1 737 ? -14.249 23.838 32.761 1.00 96.25 737 ARG A O 1
ATOM 5810 N N . ARG A 1 738 ? -15.619 23.230 34.441 1.00 95.81 738 ARG A N 1
ATOM 5811 C CA . ARG A 1 738 ? -16.045 24.596 34.786 1.00 95.81 738 ARG A CA 1
ATOM 5812 C C . ARG A 1 738 ? -14.858 25.470 35.208 1.00 95.81 738 ARG A C 1
ATOM 5814 O O . ARG A 1 738 ? -14.663 26.538 34.649 1.00 95.81 738 ARG A O 1
ATOM 5821 N N . LYS A 1 739 ? -13.992 24.980 36.104 1.00 95.38 739 LYS A N 1
ATOM 5822 C CA . LYS A 1 739 ? -12.779 25.723 36.491 1.00 95.38 739 LYS A CA 1
ATOM 5823 C C . LYS A 1 739 ? -11.840 25.982 35.310 1.00 95.38 739 LYS A C 1
ATOM 5825 O O . LYS A 1 739 ? -11.312 27.081 35.189 1.00 95.38 739 LYS A O 1
ATOM 5830 N N . MET A 1 740 ? -11.648 24.992 34.434 1.00 95.38 740 MET A N 1
ATOM 5831 C CA . MET A 1 740 ? -10.848 25.150 33.217 1.00 95.38 740 MET A CA 1
ATOM 5832 C C . MET A 1 740 ? -11.428 26.239 32.317 1.00 95.38 740 MET A C 1
ATOM 5834 O O . MET A 1 740 ? -10.679 27.089 31.846 1.00 95.38 740 MET A O 1
ATOM 5838 N N . THR A 1 741 ? -12.746 26.234 32.086 1.00 96.25 741 THR A N 1
ATOM 5839 C CA . THR A 1 741 ? -13.379 27.245 31.235 1.00 96.25 741 THR A CA 1
ATOM 5840 C C . THR A 1 741 ? -13.279 28.641 31.835 1.00 96.25 741 THR A C 1
ATOM 5842 O O . THR A 1 741 ? -12.948 29.574 31.111 1.00 96.25 741 THR A O 1
ATOM 5845 N N . ASP A 1 742 ? -13.471 28.773 33.149 1.00 95.81 742 ASP A N 1
ATOM 5846 C CA . ASP A 1 742 ? -13.444 30.063 33.843 1.00 95.81 742 ASP A CA 1
ATOM 5847 C C . ASP A 1 742 ? -12.041 30.695 33.824 1.00 95.81 742 ASP A C 1
ATOM 5849 O O . ASP A 1 742 ? -11.902 31.894 33.585 1.00 95.81 742 ASP A O 1
ATOM 5853 N N . ILE A 1 743 ? -10.989 29.892 34.031 1.00 95.25 743 ILE A N 1
ATOM 5854 C CA . ILE A 1 743 ? -9.590 30.359 33.984 1.00 95.25 743 ILE A CA 1
ATOM 5855 C C . ILE A 1 743 ? -9.212 30.771 32.564 1.00 95.25 743 ILE A C 1
ATOM 5857 O O . ILE A 1 743 ? -8.691 31.862 32.355 1.00 95.25 743 ILE A O 1
ATOM 5861 N N . ILE A 1 744 ? -9.528 29.928 31.577 1.00 95.19 744 ILE A N 1
ATOM 5862 C CA . ILE A 1 744 ? -9.249 30.228 30.170 1.00 95.19 744 ILE A CA 1
ATOM 5863 C C . ILE A 1 744 ? -9.971 31.508 29.740 1.00 95.19 744 ILE A C 1
ATOM 5865 O O . ILE A 1 744 ? -9.384 32.331 29.043 1.00 95.19 744 ILE A O 1
ATOM 5869 N N . GLN A 1 745 ? -11.227 31.690 30.154 1.00 95.06 745 GLN A N 1
ATOM 5870 C CA . GLN A 1 745 ? -11.998 32.884 29.830 1.00 95.06 745 GLN A CA 1
ATOM 5871 C C . GLN A 1 745 ? -11.386 34.140 30.454 1.00 95.06 745 GLN A C 1
ATOM 5873 O O . GLN A 1 745 ? -11.191 35.115 29.734 1.00 95.06 745 GLN A O 1
ATOM 5878 N N . ARG A 1 746 ? -11.029 34.099 31.744 1.00 93.88 746 ARG A N 1
ATOM 5879 C CA . ARG A 1 746 ? -10.422 35.225 32.473 1.00 93.88 746 ARG A CA 1
ATOM 5880 C C . ARG A 1 746 ? -9.078 35.658 31.880 1.00 93.88 746 ARG A C 1
ATOM 5882 O O . ARG A 1 746 ? -8.841 36.850 31.680 1.00 93.88 746 ARG A O 1
ATOM 5889 N N . GLU A 1 747 ? -8.209 34.693 31.587 1.00 91.69 747 GLU A N 1
ATOM 5890 C CA . GLU A 1 747 ? -6.866 34.959 31.064 1.00 91.69 747 GLU A CA 1
ATOM 5891 C C . GLU A 1 747 ? -6.895 35.431 29.607 1.00 91.69 747 GLU A C 1
ATOM 5893 O O . GLU A 1 747 ? -6.129 36.314 29.229 1.00 91.69 747 GLU A O 1
ATOM 5898 N N . ALA A 1 748 ? -7.785 34.876 28.778 1.00 92.69 748 ALA A N 1
ATOM 5899 C CA . ALA A 1 748 ? -7.839 35.220 27.359 1.00 92.69 748 ALA A CA 1
ATOM 5900 C C . ALA A 1 748 ? -8.634 36.502 27.057 1.00 92.69 748 ALA A C 1
ATOM 5902 O O . ALA A 1 748 ? -8.347 37.146 26.052 1.00 92.69 748 ALA A O 1
ATOM 5903 N N . SER A 1 749 ? -9.616 36.891 27.883 1.00 93.38 749 SER A N 1
ATOM 5904 C CA . SER A 1 749 ? -10.408 38.112 27.644 1.00 93.38 749 SER A CA 1
ATOM 5905 C C . SER A 1 749 ? -9.677 39.394 28.037 1.00 93.38 749 SER A C 1
ATOM 5907 O O . SER A 1 749 ? -9.998 40.463 27.530 1.00 93.38 749 SER A O 1
ATOM 5909 N N . SER A 1 750 ? -8.725 39.295 28.967 1.00 92.25 750 SER A N 1
ATOM 5910 C CA . SER A 1 750 ? -7.966 40.432 29.502 1.00 92.25 750 SER A CA 1
ATOM 5911 C C . SER A 1 750 ? -6.727 40.793 28.678 1.00 92.25 750 SER A C 1
ATOM 5913 O O . SER A 1 750 ? -6.145 41.849 28.902 1.00 92.25 750 SER A O 1
ATOM 5915 N N . CYS A 1 751 ? -6.316 39.932 27.743 1.00 91.75 751 CYS A N 1
ATOM 5916 C CA . CYS A 1 751 ? -5.052 40.061 27.020 1.00 91.75 751 CYS A CA 1
ATOM 5917 C C . CYS A 1 751 ? -5.252 40.381 25.533 1.00 91.75 751 CYS A C 1
ATOM 5919 O O . CYS A 1 751 ? -6.212 39.920 24.904 1.00 91.75 751 CYS A O 1
ATOM 5921 N N . THR A 1 752 ? -4.268 41.079 24.962 1.00 91.88 752 THR A N 1
ATOM 5922 C CA . THR A 1 752 ? -4.084 41.206 23.507 1.00 91.88 752 THR A CA 1
ATOM 5923 C C . THR A 1 752 ? -3.686 39.858 22.896 1.00 91.88 752 THR A C 1
ATOM 5925 O O . THR A 1 752 ? -3.250 38.940 23.605 1.00 91.88 752 THR A O 1
ATOM 5928 N N . LEU A 1 753 ? -3.786 39.704 21.571 1.00 89.88 753 LEU A N 1
ATOM 5929 C CA . LEU A 1 753 ? -3.384 38.452 20.908 1.00 89.88 753 LEU A CA 1
ATOM 5930 C C . LEU A 1 753 ? -1.889 38.146 21.118 1.00 89.88 753 LEU A C 1
ATOM 5932 O O . LEU A 1 753 ? -1.497 36.990 21.301 1.00 89.88 753 LEU A O 1
ATOM 5936 N N . THR A 1 754 ? -1.055 39.184 21.143 1.00 88.81 754 THR A N 1
ATOM 5937 C CA . THR A 1 754 ? 0.377 39.087 21.446 1.00 88.81 754 THR A CA 1
ATOM 5938 C C . THR A 1 754 ? 0.641 38.639 22.865 1.00 88.81 754 THR A C 1
ATOM 5940 O O . THR A 1 754 ? 1.370 37.672 23.071 1.00 88.81 754 THR A O 1
ATOM 5943 N N . GLN A 1 755 ? 0.021 39.296 23.844 1.00 91.31 755 GLN A N 1
ATOM 5944 C CA . GLN A 1 755 ? 0.174 38.940 25.252 1.00 91.31 755 GLN A CA 1
ATOM 5945 C C . GLN A 1 755 ? -0.304 37.512 25.511 1.00 91.31 755 GLN A C 1
ATOM 5947 O O . GLN A 1 755 ? 0.351 36.754 26.227 1.00 91.31 755 GLN A O 1
ATOM 5952 N N . LEU A 1 756 ? -1.411 37.112 24.880 1.00 91.62 756 LEU A N 1
ATOM 5953 C CA . LEU A 1 756 ? -1.897 35.744 24.955 1.00 91.62 756 LEU A CA 1
ATOM 5954 C C . LEU A 1 756 ? -0.878 34.760 24.367 1.00 91.62 756 LEU A C 1
ATOM 5956 O O . LEU A 1 756 ? -0.602 33.740 24.990 1.00 91.62 756 LEU A O 1
ATOM 5960 N N . THR A 1 757 ? -0.274 35.068 23.218 1.00 90.31 757 THR A N 1
ATOM 5961 C CA . THR A 1 757 ? 0.772 34.227 22.609 1.00 90.31 757 THR A CA 1
ATOM 5962 C C . THR A 1 757 ? 1.972 34.073 23.547 1.00 90.31 757 THR A C 1
ATOM 5964 O O . THR A 1 757 ? 2.405 32.948 23.801 1.00 90.31 757 THR A O 1
ATOM 5967 N N . SER A 1 758 ? 2.427 35.161 24.171 1.00 89.94 758 SER A N 1
ATOM 5968 C CA . SER A 1 758 ? 3.507 35.134 25.164 1.00 89.94 758 SER A CA 1
ATOM 5969 C C . SER A 1 758 ? 3.155 34.351 26.435 1.00 89.94 758 SER A C 1
ATOM 5971 O O . SER A 1 758 ? 4.051 33.809 27.071 1.00 89.94 758 SER A O 1
ATOM 5973 N N . LYS A 1 759 ? 1.869 34.231 26.803 1.00 91.00 759 LYS A N 1
ATOM 5974 C CA . LYS A 1 759 ? 1.401 33.348 27.895 1.00 91.00 759 LYS A CA 1
ATOM 5975 C C . LYS A 1 759 ? 1.278 31.882 27.467 1.00 91.00 759 LYS A C 1
ATOM 5977 O O . LYS A 1 759 ? 1.449 30.979 28.291 1.00 91.00 759 LYS A O 1
ATOM 5982 N N . LEU A 1 760 ? 0.965 31.630 26.193 1.00 91.00 760 LEU A N 1
ATOM 5983 C CA . LEU A 1 760 ? 0.821 30.284 25.638 1.00 91.00 760 LEU A CA 1
ATOM 5984 C C . LEU A 1 760 ? 2.166 29.558 25.548 1.00 91.00 760 LEU A C 1
ATOM 5986 O O . LEU A 1 760 ? 2.200 28.373 25.883 1.00 91.00 760 LEU A O 1
ATOM 5990 N N . ILE A 1 761 ? 3.241 30.246 25.142 1.00 87.31 761 ILE A N 1
ATOM 5991 C CA . ILE A 1 761 ? 4.592 29.676 24.961 1.00 87.31 761 ILE A CA 1
ATOM 5992 C C . ILE A 1 761 ? 5.090 28.966 26.243 1.00 87.31 761 ILE A C 1
ATOM 5994 O O . ILE A 1 761 ? 5.228 27.745 26.192 1.00 87.31 761 ILE A O 1
ATOM 5998 N N . PRO A 1 762 ? 5.217 29.639 27.408 1.00 86.25 762 PRO A N 1
ATOM 5999 C CA . PRO A 1 762 ? 5.661 29.034 28.673 1.00 86.25 762 PRO A CA 1
ATOM 6000 C C . PRO A 1 762 ? 4.581 28.225 29.423 1.00 86.25 762 PRO A C 1
ATOM 6002 O O . PRO A 1 762 ? 4.788 27.810 30.563 1.00 86.25 762 PRO A O 1
ATOM 6005 N N . GLU A 1 763 ? 3.409 28.006 28.820 1.00 87.81 763 GLU A N 1
ATOM 6006 C CA . GLU A 1 763 ? 2.294 27.231 29.390 1.00 87.81 763 GLU A CA 1
ATOM 6007 C C . GLU A 1 763 ? 1.706 27.761 30.717 1.00 87.81 763 GLU A C 1
ATOM 6009 O O . GLU A 1 763 ? 1.205 26.982 31.535 1.00 87.81 763 GLU A O 1
ATOM 6014 N N . VAL A 1 764 ? 1.697 29.080 30.937 1.00 91.50 764 VAL A N 1
ATOM 6015 C CA . VAL A 1 764 ? 1.218 29.684 32.202 1.00 91.50 764 VAL A CA 1
ATOM 6016 C C . VAL A 1 764 ? -0.216 29.253 32.533 1.00 91.50 764 VAL A C 1
ATOM 6018 O O . VAL A 1 764 ? -0.497 28.845 33.661 1.00 91.50 764 VAL A O 1
ATOM 6021 N N . ILE A 1 765 ? -1.094 29.232 31.524 1.00 93.00 765 ILE A N 1
ATOM 6022 C CA . ILE A 1 765 ? -2.504 28.839 31.679 1.00 93.00 765 ILE A CA 1
ATOM 6023 C C . ILE A 1 765 ? -2.631 27.365 32.107 1.00 93.00 765 ILE A C 1
ATOM 6025 O O . ILE A 1 765 ? -3.485 27.027 32.923 1.00 93.00 765 ILE A O 1
ATOM 6029 N N . GLY A 1 766 ? -1.768 26.477 31.599 1.00 92.25 766 GLY A N 1
ATOM 6030 C CA . GLY A 1 766 ? -1.771 25.060 31.983 1.00 92.25 766 GLY A CA 1
ATOM 6031 C C . GLY A 1 766 ? -1.436 24.877 33.464 1.00 92.25 766 GLY A C 1
ATOM 6032 O O . GLY A 1 766 ? -2.171 24.211 34.194 1.00 92.25 766 GLY A O 1
ATOM 6033 N N . ARG A 1 767 ? -0.387 25.563 33.935 1.00 93.38 767 ARG A N 1
ATOM 6034 C CA . ARG A 1 767 ? 0.051 25.524 35.341 1.00 93.38 767 ARG A CA 1
ATOM 6035 C C . ARG A 1 767 ? -0.989 26.111 36.298 1.00 93.38 767 ARG A C 1
ATOM 6037 O O . ARG A 1 767 ? -1.165 25.602 37.404 1.00 93.38 767 ARG A O 1
ATOM 6044 N N . GLU A 1 768 ? -1.691 27.169 35.901 1.00 94.44 768 GLU A N 1
ATOM 6045 C CA . GLU A 1 768 ? -2.768 27.755 36.710 1.00 94.44 768 GLU A CA 1
ATOM 6046 C C . GLU A 1 768 ? -3.976 26.810 36.833 1.00 94.44 768 GLU A C 1
ATOM 6048 O O . GLU A 1 768 ? -4.540 26.631 37.922 1.00 94.44 768 GLU A O 1
ATOM 6053 N N . ILE A 1 769 ? -4.339 26.132 35.739 1.00 95.06 769 ILE A N 1
ATOM 6054 C CA . ILE A 1 769 ? -5.373 25.095 35.768 1.00 95.06 769 ILE A CA 1
ATOM 6055 C C . ILE A 1 769 ? -4.959 23.959 36.711 1.00 95.06 769 ILE A C 1
ATOM 6057 O O . ILE A 1 769 ? -5.774 23.525 37.523 1.00 95.06 769 ILE A O 1
ATOM 6061 N N . GLU A 1 770 ? -3.709 23.496 36.671 1.00 94.19 770 GLU A N 1
ATOM 6062 C CA . GLU A 1 770 ? -3.233 22.457 37.594 1.00 94.19 770 GLU A CA 1
ATOM 6063 C C . GLU A 1 770 ? -3.364 22.905 39.054 1.00 94.19 770 GLU A C 1
ATOM 6065 O O . GLU A 1 770 ? -4.021 22.227 39.845 1.00 94.19 770 GLU A O 1
ATOM 6070 N N . LYS A 1 771 ? -2.856 24.091 39.407 1.00 94.81 771 LYS A N 1
ATOM 6071 C CA . LYS A 1 771 ? -2.932 24.626 40.779 1.00 94.81 771 LYS A CA 1
ATOM 6072 C C . LYS A 1 771 ? -4.370 24.734 41.299 1.00 94.81 771 LYS A C 1
ATOM 6074 O O . LYS A 1 771 ? -4.654 24.342 42.428 1.00 94.81 771 LYS A O 1
ATOM 6079 N N . SER A 1 772 ? -5.294 25.227 40.479 1.00 94.06 772 SER A N 1
ATOM 6080 C CA . SER A 1 772 ? -6.696 25.444 40.873 1.00 94.06 772 SER A CA 1
ATOM 6081 C C . SER A 1 772 ? -7.542 24.161 40.944 1.00 94.06 772 SER A C 1
ATOM 6083 O O . SER A 1 772 ? -8.575 24.126 41.633 1.00 94.06 772 SER A O 1
ATOM 6085 N N . THR A 1 773 ? -7.133 23.104 40.234 1.00 94.00 773 THR A N 1
ATOM 6086 C CA . THR A 1 773 ? -7.861 21.827 40.147 1.00 94.00 773 THR A CA 1
ATOM 6087 C C . THR A 1 773 ? -7.390 20.791 41.162 1.00 94.00 773 THR A C 1
ATOM 6089 O O . THR A 1 773 ? -8.190 19.919 41.507 1.00 94.00 773 THR A O 1
ATOM 6092 N N . VAL A 1 774 ? -6.184 20.935 41.735 1.00 93.00 774 VAL A N 1
ATOM 6093 C CA . VAL A 1 774 ? -5.633 20.047 42.783 1.00 93.00 774 VAL A CA 1
ATOM 6094 C C . VAL A 1 774 ? -6.611 19.814 43.941 1.00 93.00 774 VAL A C 1
ATOM 6096 O O . VAL A 1 774 ? -6.742 18.679 44.395 1.00 93.00 774 VAL A O 1
ATOM 6099 N N . GLY A 1 775 ? -7.353 20.844 44.369 1.00 91.50 775 GLY A N 1
ATOM 6100 C CA . GLY A 1 775 ? -8.354 20.723 45.439 1.00 91.50 775 GLY A CA 1
ATOM 6101 C C . GLY A 1 775 ? -9.580 19.862 45.094 1.00 91.50 775 GLY A C 1
ATOM 6102 O O . GLY A 1 775 ? -10.275 19.411 45.995 1.00 91.50 775 GLY A O 1
ATOM 6103 N N . ILE A 1 776 ? -9.854 19.613 43.807 1.00 93.69 776 ILE A N 1
ATOM 6104 C CA . ILE A 1 776 ? -10.917 18.698 43.353 1.00 93.69 776 ILE A CA 1
ATOM 6105 C C . ILE A 1 776 ? -10.320 17.316 43.084 1.00 93.69 776 ILE A C 1
ATOM 6107 O O . ILE A 1 776 ? -10.772 16.308 43.629 1.00 93.69 776 ILE A O 1
ATOM 6111 N N . TYR A 1 777 ? -9.328 17.266 42.195 1.00 94.06 777 TYR A N 1
ATOM 6112 C CA . TYR A 1 777 ? -8.634 16.048 41.808 1.00 94.06 777 TYR A CA 1
ATOM 6113 C C . TYR A 1 777 ? -7.269 16.416 41.209 1.00 94.06 777 TYR A C 1
ATOM 6115 O O . TYR A 1 777 ? -7.210 17.320 40.376 1.00 94.06 777 TYR A O 1
ATOM 6123 N N . PRO A 1 778 ? -6.173 15.730 41.574 1.00 93.88 778 PRO A N 1
ATOM 6124 C CA . PRO A 1 778 ? -4.857 16.041 41.027 1.00 93.88 778 PRO A CA 1
ATOM 6125 C C . PRO A 1 778 ? -4.799 15.726 39.526 1.00 93.88 778 PRO A C 1
ATOM 6127 O O . PRO A 1 778 ? -5.122 14.613 39.100 1.00 93.88 778 PRO A O 1
ATOM 6130 N N . LEU A 1 779 ? -4.368 16.700 38.728 1.00 95.06 779 LEU A N 1
ATOM 6131 C CA . LEU A 1 779 ? -4.168 16.557 37.287 1.00 95.06 779 LEU A CA 1
ATOM 6132 C C . LEU A 1 779 ? -2.677 16.488 36.935 1.00 95.06 779 LEU A C 1
ATOM 6134 O O . LEU A 1 779 ? -1.812 16.834 37.738 1.00 95.06 779 LEU A O 1
ATOM 6138 N N . GLN A 1 780 ? -2.394 15.984 35.741 1.00 93.38 780 GLN A N 1
ATOM 6139 C CA . GLN A 1 780 ? -1.090 15.979 35.091 1.00 93.38 780 GLN A CA 1
ATOM 6140 C C . GLN A 1 780 ? -1.264 16.273 33.599 1.00 93.38 780 GLN A C 1
ATOM 6142 O O . GLN A 1 780 ? -2.312 15.958 33.019 1.00 93.38 780 GLN A O 1
ATOM 6147 N N . ASN A 1 781 ? -0.205 16.786 32.972 1.00 92.81 781 ASN A N 1
ATOM 6148 C CA . ASN A 1 781 ? -0.140 17.061 31.536 1.00 92.81 781 ASN A CA 1
ATOM 6149 C C . ASN A 1 781 ? -1.298 17.953 31.066 1.00 92.81 781 ASN A C 1
ATOM 6151 O O . ASN A 1 781 ? -1.991 17.627 30.094 1.00 92.81 781 ASN A O 1
ATOM 6155 N N . VAL A 1 782 ? -1.557 19.039 31.800 1.00 94.44 782 VAL A N 1
ATOM 6156 C CA . VAL A 1 782 ? -2.590 19.999 31.420 1.00 94.44 782 VAL A CA 1
ATOM 6157 C C . VAL A 1 782 ? -2.025 20.982 30.406 1.00 94.44 782 VAL A C 1
ATOM 6159 O O . VAL A 1 782 ? -1.187 21.819 30.728 1.00 94.44 782 VAL A O 1
ATOM 6162 N N . HIS A 1 783 ? -2.537 20.921 29.180 1.00 92.94 783 HIS A N 1
ATOM 6163 C CA . HIS A 1 783 ? -2.084 21.796 28.106 1.00 92.94 783 HIS A CA 1
ATOM 6164 C C . HIS A 1 783 ? -3.241 22.398 27.314 1.00 92.94 783 HIS A C 1
ATOM 6166 O O . HIS A 1 783 ? -4.329 21.824 27.198 1.00 92.94 783 HIS A O 1
ATOM 6172 N N . ILE A 1 784 ? -2.968 23.535 26.674 1.00 94.62 784 ILE A N 1
ATOM 6173 C CA . ILE A 1 784 ? -3.813 24.062 25.604 1.00 94.62 784 ILE A CA 1
ATOM 6174 C C . ILE A 1 784 ? -3.452 23.306 24.331 1.00 94.62 784 ILE A C 1
ATOM 6176 O O . ILE A 1 784 ? -2.477 23.612 23.655 1.00 94.62 784 ILE A O 1
ATOM 6180 N N . ARG A 1 785 ? -4.252 22.284 24.028 1.00 93.50 785 ARG A N 1
ATOM 6181 C CA . ARG A 1 785 ? -4.079 21.394 22.878 1.00 93.50 785 ARG A CA 1
ATOM 6182 C C . ARG A 1 785 ? -4.182 22.138 21.553 1.00 93.50 785 ARG A C 1
ATOM 6184 O O . ARG A 1 785 ? -3.502 21.785 20.595 1.00 93.50 785 ARG A O 1
ATOM 6191 N N . LYS A 1 786 ? -5.118 23.084 21.457 1.00 94.81 786 LYS A N 1
ATOM 6192 C CA . LYS A 1 786 ? -5.418 23.748 20.190 1.00 94.81 786 LYS A CA 1
ATOM 6193 C C . LYS A 1 786 ? -5.958 25.150 20.392 1.00 94.81 786 LYS A C 1
ATOM 6195 O O . LYS A 1 786 ? -6.813 25.371 21.245 1.00 94.81 786 LYS A O 1
ATOM 6200 N N . VAL A 1 787 ? -5.524 26.064 19.536 1.00 95.75 787 VAL A N 1
ATOM 6201 C CA . VAL A 1 787 ? -6.044 27.426 19.423 1.00 95.75 787 VAL A CA 1
ATOM 6202 C C . VAL A 1 787 ? -6.467 27.652 17.980 1.00 95.75 787 VAL A C 1
ATOM 6204 O O . VAL A 1 787 ? -5.673 27.478 17.056 1.00 95.75 787 VAL A O 1
ATOM 6207 N N . LYS A 1 788 ? -7.736 28.005 17.777 1.00 95.19 788 LYS A N 1
ATOM 6208 C CA . LYS A 1 788 ? -8.284 28.350 16.462 1.00 95.19 788 LYS A CA 1
ATOM 6209 C C . LYS A 1 788 ? -8.716 29.804 16.457 1.00 95.19 788 LYS A C 1
ATOM 6211 O O . LYS A 1 788 ? -9.566 30.172 17.264 1.00 95.19 788 LYS A O 1
ATOM 6216 N N . LEU A 1 789 ? -8.220 30.586 15.509 1.00 93.44 789 LEU A N 1
ATOM 6217 C CA . LEU A 1 789 ? -8.827 31.867 15.191 1.00 93.44 789 LEU A CA 1
ATOM 6218 C C . LEU A 1 789 ? -10.107 31.641 14.371 1.00 93.44 789 LEU A C 1
ATOM 6220 O O . LEU A 1 789 ? -10.082 30.937 13.364 1.00 93.44 789 LEU A O 1
ATOM 6224 N N . LEU A 1 790 ? -11.236 32.178 14.835 1.00 93.19 790 LEU A N 1
ATOM 6225 C CA . LEU A 1 790 ? -12.535 32.075 14.159 1.00 93.19 790 LEU A CA 1
ATOM 6226 C C . LEU A 1 790 ? -12.859 33.346 13.376 1.00 93.19 790 LEU A C 1
ATOM 6228 O O . LEU A 1 790 ? -13.331 33.265 12.246 1.00 93.19 790 LEU A O 1
ATOM 6232 N N . LYS A 1 791 ? -12.604 34.514 13.972 1.00 92.88 791 LYS A N 1
ATOM 6233 C CA . LYS A 1 791 ? -12.831 35.815 13.339 1.00 92.88 791 LYS A CA 1
ATOM 6234 C C . LYS A 1 791 ? -11.677 36.750 13.674 1.00 92.88 791 LYS A C 1
ATOM 6236 O O . LYS A 1 791 ? -11.356 36.917 14.848 1.00 92.88 791 LYS A O 1
ATOM 6241 N N . ALA A 1 792 ? -11.080 37.335 12.643 1.00 89.56 792 ALA A N 1
ATOM 6242 C CA . ALA A 1 792 ? -10.104 38.407 12.777 1.00 89.56 792 ALA A CA 1
ATOM 6243 C C . ALA A 1 792 ? -10.814 39.777 12.708 1.00 89.56 792 ALA A C 1
ATOM 6245 O O . ALA A 1 792 ? -11.843 39.880 12.024 1.00 89.56 792 ALA A O 1
ATOM 6246 N N . PRO A 1 793 ? -10.292 40.810 13.390 1.00 90.44 793 PRO A N 1
ATOM 6247 C CA . PRO A 1 793 ? -10.724 42.193 13.208 1.00 90.44 793 PRO A CA 1
ATOM 6248 C C . PRO A 1 793 ? -10.363 42.703 11.801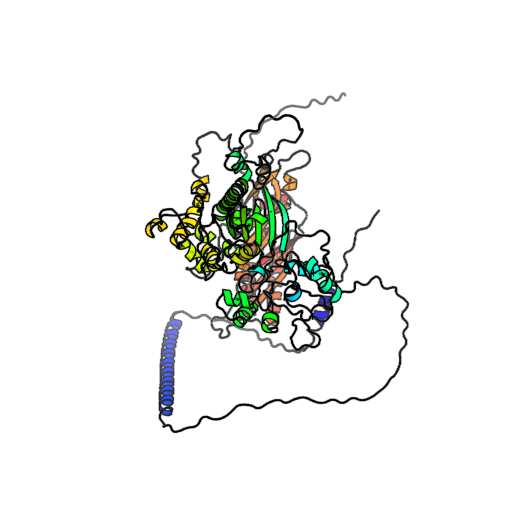 1.00 90.44 793 PRO A C 1
ATOM 6250 O O . PRO A 1 793 ? -9.758 41.993 10.992 1.00 90.44 793 PRO A O 1
ATOM 6253 N N . LYS A 1 794 ? -10.760 43.944 11.485 1.00 87.50 794 LYS A N 1
ATOM 6254 C CA . LYS A 1 794 ? -10.316 44.596 10.245 1.00 87.50 794 LYS A CA 1
ATOM 6255 C C . LYS A 1 794 ? -8.790 44.687 10.240 1.00 87.50 794 LYS A C 1
ATOM 6257 O O . LYS A 1 794 ? -8.184 44.922 11.280 1.00 87.50 794 LYS A O 1
ATOM 6262 N N . PHE A 1 795 ? -8.200 44.479 9.067 1.00 85.38 795 PHE A N 1
ATOM 6263 C CA . PHE A 1 795 ? -6.757 44.553 8.899 1.00 85.38 795 PHE A CA 1
ATOM 6264 C C . PHE A 1 795 ? -6.263 45.966 9.221 1.00 85.38 795 PHE A C 1
ATOM 6266 O O . PHE A 1 795 ? -6.725 46.927 8.607 1.00 85.38 795 PHE A O 1
ATOM 6273 N N . ASP A 1 796 ? -5.340 46.062 10.174 1.00 85.88 796 ASP A N 1
ATOM 6274 C CA . ASP A 1 796 ? -4.661 47.296 10.545 1.00 85.88 796 ASP A CA 1
ATOM 6275 C C . ASP A 1 796 ? -3.156 47.132 10.319 1.00 85.88 796 ASP A C 1
ATOM 6277 O O . ASP A 1 796 ? -2.495 46.287 10.933 1.00 85.88 796 ASP A O 1
ATOM 6281 N N . LEU A 1 797 ? -2.623 47.948 9.410 1.00 85.25 797 LEU A N 1
ATOM 6282 C CA . LEU A 1 797 ? -1.209 47.945 9.065 1.00 85.25 797 LEU A CA 1
ATOM 6283 C C . LEU A 1 797 ? -0.351 48.441 10.236 1.00 85.25 797 LEU A C 1
ATOM 6285 O O . LEU A 1 797 ? 0.735 47.908 10.446 1.00 85.25 797 LEU A O 1
ATOM 6289 N N . GLY A 1 798 ? -0.838 49.414 11.015 1.00 86.69 798 GLY A N 1
ATOM 6290 C CA . GLY A 1 798 ? -0.097 49.983 12.142 1.00 86.69 798 GLY A CA 1
ATOM 6291 C C . GLY A 1 798 ? 0.161 48.942 13.229 1.00 86.69 798 GLY A C 1
ATOM 6292 O O . GLY A 1 798 ? 1.305 48.738 13.638 1.00 86.69 798 GLY A O 1
ATOM 6293 N N . ALA A 1 799 ? -0.883 48.204 13.616 1.00 83.94 799 ALA A N 1
ATOM 6294 C CA . ALA A 1 799 ? -0.770 47.093 14.557 1.00 83.94 799 ALA A CA 1
ATOM 6295 C C . ALA A 1 799 ? 0.194 45.997 14.068 1.00 83.94 799 ALA A C 1
ATOM 6297 O O . ALA A 1 799 ? 0.974 45.470 14.859 1.00 83.94 799 ALA A O 1
ATOM 6298 N N . LEU A 1 800 ? 0.192 45.669 12.768 1.00 85.06 800 LEU A N 1
ATOM 6299 C CA . LEU A 1 800 ? 1.123 44.684 12.210 1.00 85.06 800 LEU A CA 1
ATOM 6300 C C . LEU A 1 800 ? 2.576 45.180 12.227 1.00 85.06 800 LEU A C 1
ATOM 6302 O O . LEU A 1 800 ? 3.474 44.407 12.554 1.00 85.06 800 LEU A O 1
ATOM 6306 N N . MET A 1 801 ? 2.826 46.452 11.910 1.00 86.44 801 MET A N 1
ATOM 6307 C CA . MET A 1 801 ? 4.181 47.015 11.956 1.00 86.44 801 MET A CA 1
ATOM 6308 C C . MET A 1 801 ? 4.726 47.050 13.384 1.00 86.44 801 MET A C 1
ATOM 6310 O O . MET A 1 801 ? 5.878 46.682 13.606 1.00 86.44 801 MET A O 1
ATOM 6314 N N . ALA A 1 802 ? 3.883 47.368 14.370 1.00 85.56 802 ALA A N 1
ATOM 6315 C CA . ALA A 1 802 ? 4.260 47.316 15.781 1.00 85.56 802 ALA A CA 1
ATOM 6316 C C . ALA A 1 802 ? 4.715 45.910 16.227 1.00 85.56 802 ALA A C 1
ATOM 6318 O O . ALA A 1 802 ? 5.615 45.788 17.054 1.00 85.56 802 ALA A O 1
ATOM 6319 N N . LEU A 1 803 ? 4.154 44.840 15.648 1.00 84.88 803 LEU A N 1
ATOM 6320 C CA . LEU A 1 803 ? 4.558 43.455 15.940 1.00 84.88 803 LEU A CA 1
ATOM 6321 C C . LEU A 1 803 ? 5.939 43.090 15.405 1.00 84.88 803 LEU A C 1
ATOM 6323 O O . LEU A 1 803 ? 6.580 42.182 15.940 1.00 84.88 803 LEU A O 1
ATOM 6327 N N . HIS A 1 804 ? 6.375 43.740 14.333 1.00 84.19 804 HIS A N 1
ATOM 6328 C CA . HIS A 1 804 ? 7.638 43.440 13.665 1.00 84.19 804 HIS A CA 1
ATOM 6329 C C . HIS A 1 804 ? 8.737 44.458 13.996 1.00 84.19 804 HIS A C 1
ATOM 6331 O O . HIS A 1 804 ? 9.905 44.160 13.745 1.00 84.19 804 HIS A O 1
ATOM 6337 N N . GLY A 1 805 ? 8.402 45.596 14.613 1.00 73.25 805 GLY A N 1
ATOM 6338 C CA . GLY A 1 805 ? 9.332 46.707 14.828 1.00 73.25 805 GLY A CA 1
ATOM 6339 C C . GLY A 1 805 ? 9.815 47.306 13.501 1.00 73.25 805 GLY A C 1
ATOM 6340 O O . GLY A 1 805 ? 9.809 46.635 12.467 1.00 73.25 805 GLY A O 1
ATOM 6341 N N . GLU A 1 806 ? 10.243 48.570 13.496 1.00 48.47 806 GLU A N 1
ATOM 6342 C CA . GLU A 1 806 ? 10.972 49.100 12.340 1.00 48.47 806 GLU A CA 1
ATOM 6343 C C . GLU A 1 806 ? 12.213 48.233 12.115 1.00 48.47 806 GLU A C 1
ATOM 6345 O O . GLU A 1 806 ? 13.101 48.145 12.963 1.00 48.47 806 GLU A O 1
ATOM 6350 N N . SER A 1 807 ? 12.276 47.559 10.970 1.00 41.41 807 SER A N 1
ATOM 6351 C CA . SER A 1 807 ? 13.500 46.951 10.464 1.00 41.41 807 SER A CA 1
ATOM 6352 C C . SER A 1 807 ? 14.459 48.064 10.035 1.00 41.41 807 SER A C 1
ATOM 6354 O O . SER A 1 807 ? 14.640 48.317 8.849 1.00 41.41 807 SER A O 1
ATOM 6356 N N . GLY A 1 808 ? 15.010 48.781 11.012 1.00 42.09 808 GLY A N 1
ATOM 6357 C CA . GLY A 1 808 ? 16.057 49.773 10.838 1.00 42.09 808 GLY A CA 1
ATOM 6358 C C . GLY A 1 808 ? 17.422 49.130 11.029 1.00 42.09 808 GLY A C 1
ATOM 6359 O O . GLY A 1 808 ? 17.947 49.187 12.129 1.00 42.09 808 GLY A O 1
ATOM 6360 N N . THR A 1 809 ? 17.947 48.516 9.967 1.00 43.62 809 THR A N 1
ATOM 6361 C CA . THR A 1 809 ? 19.379 48.327 9.649 1.00 43.62 809 THR A CA 1
ATOM 6362 C C . THR A 1 809 ? 19.463 47.545 8.338 1.00 43.62 809 THR A C 1
ATOM 6364 O O . THR A 1 809 ? 18.950 46.429 8.279 1.00 43.62 809 THR A O 1
ATOM 6367 N N . ASP A 1 810 ? 20.083 48.166 7.327 1.00 36.00 810 ASP A N 1
ATOM 6368 C CA . ASP A 1 810 ? 20.641 47.589 6.080 1.00 36.00 810 ASP A CA 1
ATOM 6369 C C . ASP A 1 810 ? 20.160 48.173 4.740 1.00 36.00 810 ASP A C 1
ATOM 6371 O O . ASP A 1 810 ? 20.463 47.606 3.699 1.00 36.00 810 ASP A O 1
ATOM 6375 N N . ASP A 1 811 ? 19.541 49.356 4.714 1.00 39.59 811 ASP A N 1
ATOM 6376 C CA . ASP A 1 811 ? 19.481 50.166 3.484 1.00 39.59 811 ASP A CA 1
ATOM 6377 C C . ASP A 1 811 ? 19.741 51.649 3.811 1.00 39.59 811 ASP A C 1
ATOM 6379 O O . ASP A 1 811 ? 18.828 52.474 3.869 1.00 39.59 811 ASP A O 1
ATOM 6383 N N . GLN A 1 812 ? 21.011 52.024 4.025 1.00 38.28 812 GLN A N 1
ATOM 6384 C CA . GLN A 1 812 ? 21.412 53.422 3.825 1.00 38.28 812 GLN A CA 1
ATOM 6385 C C . GLN A 1 812 ? 21.388 53.717 2.319 1.00 38.28 812 GLN A C 1
ATOM 6387 O O . GLN A 1 812 ? 22.393 53.621 1.619 1.00 38.28 812 GLN A O 1
ATOM 6392 N N . GLY A 1 813 ? 20.202 54.053 1.815 1.00 38.75 813 GLY A N 1
ATOM 6393 C CA . GLY A 1 813 ? 20.015 54.586 0.473 1.00 38.75 813 GLY A CA 1
ATOM 6394 C C . GLY A 1 813 ? 20.570 56.005 0.385 1.00 38.75 813 GLY A C 1
ATOM 6395 O O . GLY A 1 813 ? 20.073 56.925 1.034 1.00 38.75 813 GLY A O 1
ATOM 6396 N N . GLN A 1 814 ? 21.607 56.174 -0.429 1.00 37.09 814 GLN A N 1
ATOM 6397 C CA . GLN A 1 814 ? 22.198 57.457 -0.797 1.00 37.09 814 GLN A CA 1
ATOM 6398 C C . GLN A 1 814 ? 21.112 58.414 -1.327 1.00 37.09 814 GLN A C 1
ATOM 6400 O O . GLN A 1 814 ? 20.391 58.096 -2.275 1.00 37.09 814 GLN A O 1
ATOM 6405 N N . LYS A 1 815 ? 20.988 59.593 -0.712 1.00 34.25 815 LYS A N 1
ATOM 6406 C CA . LYS A 1 815 ? 20.070 60.652 -1.148 1.00 34.25 815 LYS A CA 1
ATOM 6407 C C . LYS A 1 815 ? 20.585 61.219 -2.477 1.00 34.25 815 LYS A C 1
ATOM 6409 O O . LYS A 1 815 ? 21.621 61.873 -2.498 1.00 34.25 815 LYS A O 1
ATOM 6414 N N . VAL A 1 816 ? 19.884 60.958 -3.578 1.00 37.88 816 VAL A N 1
ATOM 6415 C CA . VAL A 1 816 ? 20.133 61.631 -4.862 1.00 37.88 816 VAL A CA 1
ATOM 6416 C C . VAL A 1 816 ? 19.174 62.811 -4.953 1.00 37.88 816 VAL A C 1
ATOM 6418 O O . VAL A 1 816 ? 17.963 62.619 -5.072 1.00 37.88 816 VAL A O 1
ATOM 6421 N N . GLU A 1 817 ? 19.705 64.029 -4.875 1.00 37.75 817 GLU A N 1
ATOM 6422 C CA . GLU A 1 817 ? 18.959 65.236 -5.227 1.00 37.75 817 GLU A CA 1
ATOM 6423 C C . GLU A 1 817 ? 18.603 65.208 -6.717 1.00 37.75 817 GLU A C 1
ATOM 6425 O O . GLU A 1 817 ? 19.437 64.912 -7.574 1.00 37.75 817 GLU A O 1
ATOM 6430 N N . ARG A 1 818 ? 17.343 65.510 -7.034 1.00 34.72 818 ARG A N 1
ATOM 6431 C CA . ARG A 1 818 ? 16.901 65.796 -8.399 1.00 34.72 818 ARG A CA 1
ATOM 6432 C C . ARG A 1 818 ? 16.186 67.137 -8.403 1.00 34.72 818 ARG A C 1
ATOM 6434 O O . ARG A 1 818 ? 15.000 67.214 -8.097 1.00 34.72 818 ARG A O 1
ATOM 6441 N N . GLU A 1 819 ? 16.916 68.181 -8.772 1.00 37.19 819 GLU A N 1
ATOM 6442 C CA . GLU A 1 819 ? 16.317 69.381 -9.343 1.00 37.19 819 GLU A CA 1
ATOM 6443 C C . GLU A 1 819 ? 15.848 69.067 -10.767 1.00 37.19 819 GLU A C 1
ATOM 6445 O O . GLU A 1 819 ? 16.660 68.760 -11.636 1.00 37.19 819 GLU A O 1
ATOM 6450 N N . PHE A 1 820 ? 14.545 69.190 -11.026 1.00 32.34 820 PHE A N 1
ATOM 6451 C CA . PHE A 1 820 ? 14.072 69.751 -12.291 1.00 32.34 820 PHE A CA 1
ATOM 6452 C C . PHE A 1 820 ? 12.651 70.305 -12.119 1.00 32.34 820 PHE A C 1
ATOM 6454 O O . PHE A 1 820 ? 11.709 69.566 -11.839 1.00 32.34 820 PHE A O 1
ATOM 6461 N N . LYS A 1 821 ? 12.528 71.632 -12.248 1.00 33.88 821 LYS A N 1
ATOM 6462 C CA . LYS A 1 821 ? 11.280 72.408 -12.204 1.00 33.88 821 LYS A CA 1
ATOM 6463 C C . LYS A 1 821 ? 10.447 72.167 -13.464 1.00 33.88 821 LYS A C 1
ATOM 6465 O O . LYS A 1 821 ? 10.932 72.373 -14.573 1.00 33.88 821 LYS A O 1
ATOM 6470 N N . GLU A 1 822 ? 9.170 71.859 -13.284 1.00 31.22 822 GLU A N 1
ATOM 6471 C CA . GLU A 1 822 ? 8.159 71.937 -14.338 1.00 31.22 822 GLU A CA 1
ATOM 6472 C C . GLU A 1 822 ? 7.753 73.413 -14.530 1.00 31.22 822 GLU A C 1
ATOM 6474 O O . GLU A 1 822 ? 7.286 74.071 -13.598 1.00 31.22 822 GLU A O 1
ATOM 6479 N N . ARG A 1 823 ? 8.002 73.975 -15.721 1.00 33.19 823 ARG A N 1
ATOM 6480 C CA . ARG A 1 823 ? 7.489 75.297 -16.111 1.00 33.19 823 ARG A CA 1
ATOM 6481 C C . ARG A 1 823 ? 6.014 75.151 -16.473 1.00 33.19 823 ARG A C 1
ATOM 6483 O O . ARG A 1 823 ? 5.690 74.586 -17.512 1.00 33.19 823 ARG A O 1
ATOM 6490 N N . VAL A 1 824 ? 5.146 75.705 -15.635 1.00 37.19 824 VAL A N 1
ATOM 6491 C CA . VAL A 1 824 ? 3.739 75.948 -15.962 1.00 37.19 824 VAL A CA 1
ATOM 6492 C C . VAL A 1 824 ? 3.677 77.132 -16.929 1.00 37.19 824 VAL A C 1
ATOM 6494 O O . VAL A 1 824 ? 4.089 78.237 -16.584 1.00 37.19 824 VAL A O 1
ATOM 6497 N N . LEU A 1 825 ? 3.185 76.894 -18.143 1.00 40.72 825 LEU A N 1
ATOM 6498 C CA . LEU A 1 825 ? 2.631 77.940 -18.998 1.00 40.72 825 LEU A CA 1
ATOM 6499 C C . LEU A 1 825 ? 1.156 78.095 -18.623 1.00 40.72 825 LEU A C 1
ATOM 6501 O O . LEU A 1 825 ? 0.340 77.238 -18.953 1.00 40.72 825 LEU A O 1
ATOM 6505 N N . ALA A 1 826 ? 0.837 79.183 -17.934 1.00 34.12 826 ALA A N 1
ATOM 6506 C CA . ALA A 1 826 ? -0.488 79.779 -17.953 1.00 34.12 826 ALA A CA 1
ATOM 6507 C C . ALA A 1 826 ? -0.291 81.259 -18.289 1.00 34.12 826 ALA A C 1
ATOM 6509 O O . ALA A 1 826 ? 0.503 81.947 -17.648 1.00 34.12 826 ALA A O 1
ATOM 6510 N N . GLU A 1 827 ? -0.938 81.691 -19.366 1.00 40.31 827 GLU A N 1
ATOM 6511 C CA . GLU A 1 827 ? -1.072 83.090 -19.746 1.00 40.31 827 GLU A CA 1
ATOM 6512 C C . GLU A 1 827 ? -1.958 83.831 -18.727 1.00 40.31 827 GLU A C 1
ATOM 6514 O O . GLU A 1 827 ? -2.965 83.280 -18.278 1.00 40.31 827 GLU A O 1
ATOM 6519 N N . VAL A 1 828 ? -1.578 85.096 -18.487 1.00 37.00 828 VAL A N 1
ATOM 6520 C CA . VAL A 1 828 ? -2.239 86.188 -17.731 1.00 37.00 828 VAL A CA 1
ATOM 6521 C C . VAL A 1 828 ? -2.128 86.152 -16.208 1.00 37.00 828 VAL A C 1
ATOM 6523 O O . VAL A 1 828 ? -2.774 85.310 -15.548 1.00 37.00 828 VAL A O 1
#

Secondary structure (DSSP, 8-state):
--PPPP----SHHHHHHHHHSS---------------------HHHHHHHHHHHHHHHHHHHHHHHHHHHHHHHHHHTTS-S---------------------------------------PPP------S-S-------TTSTT--PPP--TT-SSHHHH-------STTTTTT-SEE-TTGGGHHHHHHHHHTTSS-TTPPPP-TT---SS-----GGGG-TTT--SS-TTTTTHHHHTHHHHHHS------SEEEEEEEE--HHHHHHHHTTSS---SSSB-STT--EEEEEEEE---EEHHHHHHHHT--HHHHHHHHHHHTTT--THHHH-TT--EE--SS--EEEEEES-GGGGS-TTS-EEEEEEE--HHHHTT--TT-SHHHHHHHHHHHHHHHHHTTSEEEEEEE--GGGGTHHHHHH------S-S----HHHHHHHS--BGGGHHHHHHHHHSSS-----TTTTHHHHHTT---EEEE----HHHHHHHHHTT--EEEE-PPPGGGS-GGGHHHHHHHHHTT---SSPPPPHHHHHH-BPPPTTHHHHTTT-S---S-SS-----------------------GGGGEEEEEEE--TTSS--EEEEEEEEPPBTTB-HHHHHTT-EEEEEHHHHHT-GGGTTEEEEEEEEEEETTEEEEEEEEEEE-HHHHHHH--TTB-EEEEEEEEE-TTS-EEEEEEEEEEPPPTT--SS-BPPPHHHHHHHHHHHHHHHHHHHHSS-HHHHHHHHTTTHHHHHHHHHHTTTS-EEEEEEEEEEEEE-----HHHHHHHH----SS------------------

Foldseek 3Di:
DDDDDDDDDPPPVVVVVVVVVPPDDDDDDDDDDDDDDDDDDDDDPVVVVVVVVVVVVVVVVVVVVVVVVVVVVVVVVVVPDDDDDDDDDDDDDDDDDDDDDDDDDDDDDDDDDDDDDDDDDDDDDDPDDPDDPDDDQDDFPPDPQQDEDAADQLALDDVNRDAQFAQDPPLCPSHHLEDDPDFLCVVVVVVCVVVVVDPSLDADDCVPQAAPDDFDDDSLRNGNQLAFWFRLCLRCRCPVCVVVCVPSVTHGHRQKGKDKDKDADQVQLVCLVVVVDPQPCAQQNDNRRIGIKIKMWGTTKGQQVSVCVLVVHDSQVVLVCVCVVVVNSCVCSPNPPSRRMYRDSHFTKMKIKGADLVLQQDPVAAEQEEEAEDECCCCPVNDLQAPRNLLQVVLVSVQNVSNVVVHMHMYMYTDQYPLVPDPCLQPDDDDDDDDPDAADQVVSCAVPWVFLQCNQVNVCSRVVHSHPDDLLNVCNVSVSSNHQEHAEYSFQDPSNVCSNVVSRYYYNYYDYRDPVSRRLNNVSVVLSVVQVPTDDPDDNDDPVRRRVRTHDYNCNVVVVVVPDDPDDDPDDPDDPDDPDDDPDDDDPDPPPDPPQVQKDKAWEAEFPLFPDGTQGIDIFGDDDDPDHRFVVQAQDKDKDFSCSRHVNPVRRQKIWIWGQHGDDDRYGQTDGFKMAGHPVVVVVPDDPQKDKAKEKEWEQAPQRWTKIWIKIWIFDDDPPDPDSHHYDDPVLSVVLRVLLHVLCHVVRHHHDPSVVVSCQSVQVSQVVSQVVSVVSGHIDDIHRRMMHTDDDDPDDPVVSCVRHDPPPDDDPDDDDDDDDDDDDDDDD

Organism: Epichloe festucae (strain Fl1) (NCBI:txid877507)